Protein AF-A0A2P5HZX6-F1 (afdb_monomer_lite)

Foldseek 3Di:
DEQPCLCVLQQVLFDFDFAWQEEEEALVQLLVLLQVVVCVVVVDQKQLPRDFLLRSLVSSVVVQVLVVLLNHDYQAYEAELAEDPVCPLVVLVVLQLLLVLLVLQLVLAPQNIDDPVPDQPPDPDHDSSRDDHDALCSSVSNLVSLCPDPRRVVRYFYALYHRLQVSQVCCQVPNGEYEGQYSCSLLAFRHDRYKYFYPVQFPDDPVCSHGGGGGIGDQQSVCVVLVADHTNLLVLLLSVLCNVCVPDHSNVSSVCSNVSPVCVVCVPVSCVSCVVRHDHGDPPVLLRVLCSLDDNQLSNQLSVLVVVVVVVVVDDDDDDQDDAGEGEHGAASANLLDDALLQLQLLLLLLLNLQFDDVVHSDQWYFYDYSANDSPDSGDTRGHDDLVRSQVSLVVVLVLLCPQQVVFPDALLLSLLLSLLLSQLVSCLVVVHDRLSVVQQVVCVVVVNFGDLSHSSLSNSLSNSLSNLVSLSSSLSSLSSAVGPSGDPDDRPHPSVSSNVSSVSRDRNSPRDRSNRSRCSRVRGDPVSVVVSVVSNVVSVVVVVVVVPPDDDDDDDDDDDDDDAEEEEDDFPFDPDPPPDDDHFDWDWGCGSVRDIDTDGPDQQAAHAYEYEAFADPPRVSSLNRQLVVLLVSVVSHHPAYEYEYQDQPLLLLCDAQDPPGDSVLLVSLVSCVVSPHQEYEYEDRLDPCSCVSHPHHYHHFYCLLVVLVCCVPPPPPSQQEEEEELEPSFVVVSVVSCVVSVHHYKYKYWDFDDPDDDDDPPPPPPPDDDDDDDDDDDDDDDDDDDDDDDDDDDDDDDDDDDDDDDDDDDDDDDDDDDDDDDDDDDDDDDDDDDDDDDDDDDDYDDDDDDDDDDDDDDPDPPFFPDKWKFKAAQLATDDPPDDQDDDDPPPPDDDPDPVPPDDDDDDDDDDDDDDDDDPDDNPRRPVVVNVQSRDRNGMMMMMMTGQQAQHEYEHEDAEDAAASSVLSSLNCCVVTNVHPAYEYEHAYYNHHDCRLVVLQVRPSHQAYEYESSHDDDPVSVVVRVRYDYGYCCVVSVVVVVCVNVVHDNVVSRDSPDD

Structure (mmCIF, N/CA/C/O backbone):
data_AF-A0A2P5HZX6-F1
#
_entry.id   AF-A0A2P5HZX6-F1
#
loop_
_atom_site.group_PDB
_atom_site.id
_atom_site.type_symbol
_atom_site.label_atom_id
_atom_site.label_alt_id
_atom_site.label_comp_id
_atom_site.label_asym_id
_atom_site.label_entity_id
_atom_site.label_seq_id
_atom_site.pdbx_PDB_ins_code
_atom_site.Cartn_x
_atom_site.Cartn_y
_atom_site.Cartn_z
_atom_site.occupancy
_atom_site.B_iso_or_equiv
_atom_site.auth_seq_id
_atom_site.auth_comp_id
_atom_site.auth_asym_id
_atom_site.auth_atom_id
_atom_site.pdbx_PDB_model_num
ATOM 1 N N . MET A 1 1 ? 17.155 -2.082 -22.844 1.00 55.84 1 MET A N 1
ATOM 2 C CA . MET A 1 1 ? 16.551 -1.234 -21.810 1.00 55.84 1 MET A CA 1
ATOM 3 C C . MET A 1 1 ? 16.820 0.192 -22.290 1.00 55.84 1 MET A C 1
ATOM 5 O O . MET A 1 1 ? 16.572 0.369 -23.480 1.00 55.84 1 MET A O 1
ATOM 9 N N . GLY A 1 2 ? 17.225 1.154 -21.463 1.00 71.25 2 GLY A N 1
ATOM 10 C CA . GLY A 1 2 ? 17.818 2.412 -21.942 1.00 71.25 2 GLY A CA 1
ATOM 11 C C . GLY A 1 2 ? 16.994 3.364 -22.827 1.00 71.25 2 GLY A C 1
ATOM 12 O O . GLY A 1 2 ? 15.752 3.353 -22.816 1.00 71.25 2 GLY A O 1
ATOM 13 N N . ILE A 1 3 ? 17.703 4.228 -23.566 1.00 75.88 3 ILE A N 1
ATOM 14 C CA . ILE A 1 3 ? 17.208 5.272 -24.470 1.00 75.88 3 ILE A CA 1
ATOM 15 C C . ILE A 1 3 ? 16.272 4.678 -25.522 1.00 75.88 3 ILE A C 1
ATOM 17 O O . ILE A 1 3 ? 16.625 3.917 -26.430 1.00 75.88 3 ILE A O 1
ATOM 21 N N . ARG A 1 4 ? 15.013 5.107 -25.432 1.00 76.62 4 ARG A N 1
ATOM 22 C CA . ARG A 1 4 ? 13.943 4.654 -26.318 1.00 76.62 4 ARG A CA 1
ATOM 23 C C . ARG A 1 4 ? 14.244 5.028 -27.765 1.00 76.62 4 ARG A C 1
ATOM 25 O O . ARG A 1 4 ? 14.365 6.197 -28.101 1.00 76.62 4 ARG A O 1
ATOM 32 N N . GLY A 1 5 ? 14.260 4.015 -28.625 1.00 75.62 5 GLY A N 1
ATOM 33 C CA . GLY A 1 5 ? 14.480 4.177 -30.061 1.00 75.62 5 GLY A CA 1
ATOM 34 C C . GLY A 1 5 ? 15.938 4.031 -30.493 1.00 75.62 5 GLY A C 1
ATOM 35 O O . GLY A 1 5 ? 16.150 3.798 -31.680 1.00 75.62 5 GLY A O 1
ATOM 36 N N . LEU A 1 6 ? 16.911 4.056 -29.570 1.00 83.81 6 LEU A N 1
ATOM 37 C CA . LEU A 1 6 ? 18.336 3.988 -29.904 1.00 83.81 6 LEU A CA 1
ATOM 38 C C . LEU A 1 6 ? 18.680 2.704 -30.676 1.00 83.81 6 LEU A C 1
ATOM 40 O O . LEU A 1 6 ? 19.099 2.796 -31.823 1.00 83.81 6 LEU A O 1
ATOM 44 N N . THR A 1 7 ? 18.385 1.508 -30.151 1.00 82.44 7 THR A N 1
ATOM 45 C CA . THR A 1 7 ? 18.621 0.240 -30.879 1.00 82.44 7 THR A CA 1
ATOM 46 C C . THR A 1 7 ? 17.960 0.216 -32.264 1.00 82.44 7 THR A C 1
ATOM 48 O O . THR A 1 7 ? 18.566 -0.236 -33.230 1.00 82.44 7 THR A O 1
ATOM 51 N N . SER A 1 8 ? 16.740 0.749 -32.402 1.00 82.81 8 SER A N 1
ATOM 52 C CA . SER A 1 8 ? 16.034 0.817 -33.693 1.00 82.81 8 SER A CA 1
ATOM 53 C C . SER A 1 8 ? 16.679 1.792 -34.683 1.00 82.81 8 SER A C 1
ATOM 55 O O . SER A 1 8 ? 16.593 1.569 -35.889 1.00 82.81 8 SER A O 1
ATOM 57 N N . ALA A 1 9 ? 17.309 2.859 -34.186 1.00 79.25 9 ALA A N 1
ATOM 58 C CA . ALA A 1 9 ? 18.112 3.778 -34.981 1.00 79.25 9 ALA A CA 1
ATOM 59 C C . ALA A 1 9 ? 19.443 3.128 -35.395 1.00 79.25 9 ALA A C 1
ATOM 61 O O . ALA A 1 9 ? 19.821 3.207 -36.556 1.00 79.25 9 ALA A O 1
ATOM 62 N N . LEU A 1 10 ? 20.124 2.431 -34.483 1.00 82.81 10 LEU A N 1
ATOM 63 C CA . LEU A 1 10 ? 21.420 1.803 -34.752 1.00 82.81 10 LEU A CA 1
ATOM 64 C C . LEU A 1 10 ? 21.324 0.606 -35.724 1.00 82.81 10 LEU A C 1
ATOM 66 O O . LEU A 1 10 ? 22.212 0.412 -36.551 1.00 82.81 10 LEU A O 1
ATOM 70 N N . ARG A 1 11 ? 20.244 -0.188 -35.659 1.00 85.31 11 ARG A N 1
ATOM 71 C CA . ARG A 1 11 ? 20.119 -1.491 -36.352 1.00 85.31 11 ARG A CA 1
ATOM 72 C C . ARG A 1 11 ? 20.416 -1.505 -37.863 1.00 85.31 11 ARG A C 1
ATOM 74 O O . ARG A 1 11 ? 21.033 -2.471 -38.300 1.00 85.31 11 ARG A O 1
ATOM 81 N N . PRO A 1 12 ? 20.036 -0.504 -38.686 1.00 81.75 12 PRO A N 1
ATOM 82 C CA . PRO A 1 12 ? 20.354 -0.502 -40.120 1.00 81.75 12 PRO A CA 1
ATOM 83 C C . PRO A 1 12 ? 21.844 -0.283 -40.447 1.00 81.75 12 PRO A C 1
ATOM 85 O O . PRO A 1 12 ? 22.206 -0.330 -41.618 1.00 81.75 12 PRO A O 1
ATOM 88 N N . PHE A 1 13 ? 22.680 -0.009 -39.439 1.00 77.69 13 PHE A N 1
ATOM 89 C CA . PHE A 1 13 ? 24.108 0.320 -39.564 1.00 77.69 13 PHE A CA 1
ATOM 90 C C . PHE A 1 13 ? 25.008 -0.683 -38.838 1.00 77.69 13 PHE A C 1
ATOM 92 O O . PHE A 1 13 ? 26.228 -0.533 -38.828 1.00 77.69 13 PHE A O 1
ATOM 99 N N . ALA A 1 14 ? 24.408 -1.705 -38.235 1.00 84.38 14 ALA A N 1
ATOM 100 C CA . ALA A 1 14 ? 25.124 -2.827 -37.668 1.00 84.38 14 ALA A CA 1
ATOM 101 C C . ALA A 1 14 ? 25.547 -3.795 -38.782 1.00 84.38 14 ALA A C 1
ATOM 103 O O . ALA A 1 14 ? 24.802 -4.031 -39.737 1.00 84.38 14 ALA A O 1
ATOM 104 N N . ALA A 1 15 ? 26.753 -4.340 -38.668 1.00 83.88 15 ALA A N 1
ATOM 105 C CA . ALA A 1 15 ? 27.330 -5.234 -39.660 1.00 83.88 15 ALA A CA 1
ATOM 106 C C . ALA A 1 15 ? 27.147 -6.691 -39.229 1.00 83.88 15 ALA A C 1
ATOM 108 O O . ALA A 1 15 ? 27.342 -7.019 -38.062 1.00 83.88 15 ALA A O 1
ATOM 109 N N . TYR A 1 16 ? 26.828 -7.578 -40.173 1.00 85.31 16 TYR A N 1
ATOM 110 C CA . TYR A 1 16 ? 26.961 -9.012 -39.930 1.00 85.31 16 TYR A CA 1
ATOM 111 C C . TYR A 1 16 ? 28.447 -9.373 -39.894 1.00 85.31 16 TYR A C 1
ATOM 113 O O . TYR A 1 16 ? 29.149 -9.209 -40.893 1.00 85.31 16 TYR A O 1
ATOM 121 N N . SER A 1 17 ? 28.924 -9.861 -38.752 1.00 81.94 17 SER A N 1
ATOM 122 C CA . SER A 1 17 ? 30.296 -10.338 -38.569 1.00 81.94 17 SER A CA 1
ATOM 123 C C . SER A 1 17 ? 30.306 -11.699 -37.875 1.00 81.94 17 SER A C 1
ATOM 125 O O . SER A 1 17 ? 29.300 -12.137 -37.317 1.00 81.94 17 SER A O 1
ATOM 127 N N . LYS A 1 18 ? 31.466 -12.364 -37.866 1.00 83.81 18 LYS A N 1
ATOM 128 C CA . LYS A 1 18 ? 31.742 -13.385 -36.849 1.00 83.81 18 LYS A CA 1
ATOM 129 C C . LYS A 1 18 ? 31.715 -12.708 -35.465 1.00 83.81 18 LYS A C 1
ATOM 131 O O . LYS A 1 18 ? 32.113 -11.545 -35.342 1.00 83.81 18 LYS A O 1
ATOM 136 N N . LEU A 1 19 ? 31.234 -13.420 -34.445 1.00 84.81 19 LEU A N 1
ATOM 137 C CA . LEU A 1 19 ? 31.305 -12.975 -33.051 1.00 84.81 19 LEU A CA 1
ATOM 138 C C . LEU A 1 19 ? 32.772 -12.857 -32.601 1.00 84.81 19 LEU A C 1
ATOM 140 O O . LEU A 1 19 ? 33.590 -13.707 -32.946 1.00 84.81 19 LEU A O 1
ATOM 144 N N . ALA A 1 20 ? 33.105 -11.812 -31.840 1.00 85.44 20 ALA A N 1
ATOM 145 C CA . ALA A 1 20 ? 34.469 -11.585 -31.366 1.00 85.44 20 ALA A CA 1
ATOM 146 C C . ALA A 1 20 ? 35.017 -12.791 -30.579 1.00 85.44 20 ALA A C 1
ATOM 148 O O . ALA A 1 20 ? 34.279 -13.456 -29.849 1.00 85.44 20 ALA A O 1
ATOM 149 N N . ASP A 1 21 ? 36.321 -13.054 -30.700 1.00 87.94 21 ASP A N 1
ATOM 150 C CA . ASP A 1 21 ? 36.972 -14.175 -30.005 1.00 87.94 21 ASP A CA 1
ATOM 151 C C . ASP A 1 21 ? 36.976 -13.981 -28.471 1.00 87.94 21 ASP A C 1
ATOM 153 O O . ASP A 1 21 ? 37.020 -14.962 -27.733 1.00 87.94 21 ASP A O 1
ATOM 157 N N . SER A 1 22 ? 36.860 -12.734 -27.995 1.00 93.00 22 SER A N 1
ATOM 158 C CA . SER A 1 22 ? 36.669 -12.360 -26.586 1.00 93.00 22 SER A CA 1
ATOM 159 C C . SER A 1 22 ? 35.359 -11.585 -26.402 1.00 93.00 22 SER A C 1
ATOM 161 O O . SER A 1 22 ? 35.070 -10.649 -27.158 1.00 93.00 22 SER A O 1
ATOM 163 N N . VAL A 1 23 ? 34.564 -11.976 -25.401 1.00 94.38 23 VAL A N 1
ATOM 164 C CA . VAL A 1 23 ? 33.253 -11.388 -25.089 1.00 94.38 23 VAL A CA 1
ATOM 165 C C . VAL A 1 23 ? 33.075 -11.092 -23.601 1.00 94.38 23 VAL A C 1
ATOM 167 O O . VAL A 1 23 ? 33.294 -11.948 -22.742 1.00 94.38 23 VAL A O 1
ATOM 170 N N . VAL A 1 24 ? 32.600 -9.883 -23.305 1.00 95.94 24 VAL A N 1
ATOM 171 C CA . VAL A 1 24 ? 32.214 -9.427 -21.961 1.00 95.94 24 VAL A CA 1
ATOM 172 C C . VAL A 1 24 ? 30.693 -9.422 -21.854 1.00 95.94 24 VAL A C 1
ATOM 174 O O . VAL A 1 24 ? 30.003 -9.030 -22.792 1.00 95.94 24 VAL A O 1
ATOM 177 N N . VAL A 1 25 ? 30.150 -9.871 -20.725 1.00 96.25 25 VAL A N 1
ATOM 178 C CA . VAL A 1 25 ? 28.705 -10.059 -20.542 1.00 96.25 25 VAL A CA 1
ATOM 179 C C . VAL A 1 25 ? 28.161 -9.107 -19.477 1.00 96.25 25 VAL A C 1
ATOM 181 O O . VAL A 1 25 ? 28.573 -9.152 -18.317 1.00 96.25 25 VAL A O 1
ATOM 184 N N . ASP A 1 26 ? 27.172 -8.302 -19.866 1.00 95.69 26 ASP A N 1
ATOM 185 C CA . ASP A 1 26 ? 26.285 -7.577 -18.951 1.00 95.69 26 ASP A CA 1
ATOM 186 C C . ASP A 1 26 ? 25.375 -8.603 -18.250 1.00 95.69 26 ASP A C 1
ATOM 188 O O . ASP A 1 26 ? 24.448 -9.172 -18.836 1.00 95.69 26 ASP A O 1
ATOM 192 N N . GLY A 1 27 ? 25.700 -8.894 -16.988 1.00 94.94 27 GLY A N 1
ATOM 193 C CA . GLY A 1 27 ? 25.051 -9.906 -16.159 1.00 94.94 27 GLY A CA 1
ATOM 194 C C . GLY A 1 27 ? 23.556 -9.654 -15.919 1.00 94.94 27 GLY A C 1
ATOM 195 O O . GLY A 1 27 ? 22.766 -10.588 -16.097 1.00 94.94 27 GLY A O 1
ATOM 196 N N . PRO A 1 28 ? 23.123 -8.434 -15.541 1.00 92.50 28 PRO A N 1
ATOM 197 C CA . PRO A 1 28 ? 21.715 -8.081 -15.408 1.00 92.50 28 PRO A CA 1
ATOM 198 C C . PRO A 1 28 ? 20.913 -8.331 -16.689 1.00 92.50 28 PRO A C 1
ATOM 200 O O . PRO A 1 28 ? 19.885 -9.016 -16.631 1.00 92.50 28 PRO A O 1
ATOM 203 N N . ALA A 1 29 ? 21.366 -7.848 -17.851 1.00 92.38 29 ALA A N 1
ATOM 204 C CA . ALA A 1 29 ? 20.661 -8.093 -19.108 1.00 92.38 29 ALA A CA 1
ATOM 205 C C . ALA A 1 29 ? 20.676 -9.570 -19.511 1.00 92.38 29 ALA A C 1
ATOM 207 O O . ALA A 1 29 ? 19.643 -10.097 -19.939 1.00 92.38 29 ALA A O 1
ATOM 208 N N . PHE A 1 30 ? 21.811 -10.249 -19.335 1.00 94.75 30 PHE A N 1
ATOM 209 C CA . PHE A 1 30 ? 21.949 -11.678 -19.598 1.00 94.75 30 PHE A CA 1
ATOM 210 C C . PHE A 1 30 ? 20.975 -12.514 -18.756 1.00 94.75 30 PHE A C 1
ATOM 212 O O . PHE A 1 30 ? 20.267 -13.368 -19.293 1.00 94.75 30 PHE A O 1
ATOM 219 N N . ALA A 1 31 ? 20.838 -12.215 -17.463 1.00 93.38 31 ALA A N 1
ATOM 220 C CA . ALA A 1 31 ? 19.911 -12.911 -16.576 1.00 93.38 31 ALA A CA 1
ATOM 221 C C . ALA A 1 31 ? 18.439 -12.770 -17.020 1.00 93.38 31 ALA A C 1
ATOM 223 O O . ALA A 1 31 ? 17.695 -13.756 -17.029 1.00 93.38 31 ALA A O 1
ATOM 224 N N . TYR A 1 32 ? 18.014 -11.574 -17.451 1.00 90.56 32 TYR A N 1
ATOM 225 C CA . TYR A 1 32 ? 16.675 -11.390 -18.026 1.00 90.56 32 TYR A CA 1
ATOM 226 C C . TYR A 1 32 ? 16.516 -12.081 -19.389 1.00 90.56 32 TYR A C 1
ATOM 228 O O . TYR A 1 32 ? 15.442 -12.620 -19.663 1.00 90.56 32 TYR A O 1
ATOM 236 N N . HIS A 1 33 ? 17.557 -12.106 -20.229 1.00 90.06 33 HIS A N 1
ATOM 237 C CA . HIS A 1 33 ? 17.539 -12.826 -21.504 1.00 90.06 33 HIS A CA 1
ATOM 238 C C . HIS A 1 33 ? 17.344 -14.335 -21.298 1.00 90.06 33 HIS A C 1
ATOM 240 O O . HIS A 1 33 ? 16.414 -14.898 -21.873 1.00 90.06 33 HIS A O 1
ATOM 246 N N . VAL A 1 34 ? 18.131 -14.973 -20.421 1.00 89.50 34 VAL A N 1
ATOM 247 C CA . VAL A 1 34 ? 18.013 -16.410 -20.099 1.00 89.50 34 VAL A CA 1
ATOM 248 C C . VAL A 1 34 ? 16.603 -16.752 -19.611 1.00 89.50 34 VAL A C 1
ATOM 250 O O . VAL A 1 34 ? 15.992 -17.699 -20.109 1.00 89.50 34 VAL A O 1
ATOM 253 N N . PHE A 1 35 ? 16.042 -15.954 -18.695 1.00 87.56 35 PHE A N 1
ATOM 254 C CA . PHE A 1 35 ? 14.667 -16.135 -18.218 1.00 87.56 35 PHE A CA 1
ATOM 255 C C . PHE A 1 35 ? 13.630 -16.056 -19.353 1.00 87.56 35 PHE A C 1
ATOM 257 O O . PHE A 1 35 ? 12.724 -16.892 -19.438 1.00 87.56 35 PHE A O 1
ATOM 264 N N . LEU A 1 36 ? 13.754 -15.070 -20.248 1.00 83.44 36 LEU A N 1
ATOM 265 C CA . LEU A 1 36 ? 12.836 -14.901 -21.377 1.00 83.44 36 LEU A CA 1
ATOM 266 C C . LEU A 1 36 ? 12.978 -16.018 -22.421 1.00 83.44 36 LEU A C 1
ATOM 268 O O . LEU A 1 36 ? 11.957 -16.486 -22.926 1.00 83.44 36 LEU A O 1
ATOM 272 N N . ALA A 1 37 ? 14.200 -16.475 -22.704 1.00 81.88 37 ALA A N 1
ATOM 273 C CA . ALA A 1 37 ? 14.480 -17.580 -23.618 1.00 81.88 37 ALA A CA 1
ATOM 274 C C . ALA A 1 37 ? 13.848 -18.889 -23.115 1.00 81.88 37 ALA A C 1
ATOM 276 O O . ALA A 1 37 ? 13.002 -19.468 -23.801 1.00 81.88 37 ALA A O 1
ATOM 277 N N . CYS A 1 38 ? 14.131 -19.272 -21.863 1.00 80.19 38 CYS A N 1
ATOM 278 C CA . CYS A 1 38 ? 13.537 -20.451 -21.221 1.00 80.19 38 CYS A CA 1
ATOM 279 C C . CYS A 1 38 ? 12.000 -20.435 -21.291 1.00 80.19 38 CYS A C 1
ATOM 281 O O . CYS A 1 38 ? 11.352 -21.454 -21.551 1.00 80.19 38 CYS A O 1
ATOM 283 N N . ARG A 1 39 ? 11.390 -19.259 -21.092 1.00 74.06 39 ARG A N 1
ATOM 284 C CA . ARG A 1 39 ? 9.935 -19.083 -21.136 1.00 74.06 39 ARG A CA 1
ATOM 285 C C . ARG A 1 39 ? 9.336 -19.263 -22.538 1.00 74.06 39 ARG A C 1
ATOM 287 O O . ARG A 1 39 ? 8.191 -19.710 -22.638 1.00 74.06 39 ARG A O 1
ATOM 294 N N . LEU A 1 40 ? 10.053 -18.894 -23.601 1.00 68.69 40 LEU A N 1
ATOM 295 C CA . LEU A 1 40 ? 9.577 -19.032 -24.984 1.00 68.69 40 LEU A CA 1
ATOM 296 C C . LEU A 1 40 ? 9.520 -20.501 -25.420 1.00 68.69 40 LEU A C 1
ATOM 298 O O . LEU A 1 40 ? 8.521 -20.918 -26.010 1.00 68.69 40 LEU A O 1
ATOM 302 N N . GLU A 1 41 ? 10.543 -21.286 -25.082 1.00 59.03 41 GLU A N 1
ATOM 303 C CA . GLU A 1 41 ? 10.621 -22.709 -25.434 1.00 59.03 41 GLU A CA 1
ATOM 304 C C . GLU A 1 41 ? 9.608 -23.560 -24.667 1.00 59.03 41 GLU A C 1
ATOM 306 O O . GLU A 1 41 ? 8.925 -24.403 -25.252 1.00 59.03 41 GLU A O 1
ATOM 311 N N . SER A 1 42 ? 9.447 -23.299 -23.366 1.00 53.84 42 SER A N 1
ATOM 312 C CA . SER A 1 42 ? 8.687 -24.171 -22.459 1.00 53.84 42 SER A CA 1
ATOM 313 C C . SER A 1 42 ? 7.183 -24.271 -22.776 1.00 53.84 42 SER A C 1
ATOM 315 O O . SER A 1 42 ? 6.489 -25.101 -22.195 1.00 53.84 42 SER A O 1
ATOM 317 N N . ARG A 1 43 ? 6.634 -23.406 -23.649 1.00 52.72 43 ARG A N 1
ATOM 318 C CA . ARG A 1 43 ? 5.184 -23.240 -23.936 1.00 52.72 43 ARG A CA 1
ATOM 319 C C . ARG A 1 43 ? 4.292 -22.987 -22.705 1.00 52.72 43 ARG A C 1
ATOM 321 O O . ARG A 1 43 ? 3.068 -22.953 -22.836 1.00 52.72 43 ARG A O 1
ATOM 328 N N . VAL A 1 44 ? 4.892 -22.751 -21.539 1.00 50.50 44 VAL A N 1
ATOM 329 C CA . VAL A 1 44 ? 4.233 -22.664 -20.232 1.00 50.50 44 VAL A CA 1
ATOM 330 C C . VAL A 1 44 ? 3.163 -21.566 -20.201 1.00 50.50 44 VAL A C 1
ATOM 332 O O . VAL A 1 44 ? 3.375 -20.405 -20.580 1.00 50.50 44 VAL A O 1
ATOM 335 N N . SER A 1 45 ? 1.977 -21.952 -19.737 1.00 48.72 45 SER A N 1
ATOM 336 C CA . SER A 1 45 ? 0.801 -21.090 -19.607 1.00 48.72 45 SER A CA 1
ATOM 337 C C . SER A 1 45 ? 0.605 -20.529 -18.193 1.00 48.72 45 SER A C 1
ATOM 339 O O . SER A 1 45 ? -0.179 -19.594 -18.041 1.00 48.72 45 SER A O 1
ATOM 341 N N . THR A 1 46 ? 1.305 -21.049 -17.175 1.00 53.97 46 THR A N 1
ATOM 342 C CA . THR A 1 46 ? 0.925 -20.904 -15.756 1.00 53.97 46 THR A CA 1
ATOM 343 C C . THR A 1 46 ? 2.133 -20.754 -14.813 1.00 53.97 46 THR A C 1
ATOM 345 O O . THR A 1 46 ? 3.187 -21.317 -15.089 1.00 53.97 46 THR A O 1
ATOM 348 N N . ALA A 1 47 ? 1.958 -20.097 -13.658 1.00 50.56 47 ALA A N 1
ATOM 349 C CA . ALA A 1 47 ? 2.987 -20.006 -12.609 1.00 50.56 47 ALA A CA 1
ATOM 350 C C . ALA A 1 47 ? 3.243 -21.320 -11.823 1.00 50.56 47 ALA A C 1
ATOM 352 O O . ALA A 1 47 ? 4.150 -21.365 -11.000 1.00 50.56 47 ALA A O 1
ATOM 353 N N . LEU A 1 48 ? 2.503 -22.419 -12.071 1.00 44.88 48 LEU A N 1
ATOM 354 C CA . LEU A 1 48 ? 2.869 -23.746 -11.520 1.00 44.88 48 LEU A CA 1
ATOM 355 C C . LEU A 1 48 ? 4.168 -24.285 -12.111 1.00 44.88 48 LEU A C 1
ATOM 357 O O . LEU A 1 48 ? 4.765 -25.196 -11.549 1.00 44.88 48 LEU A O 1
ATOM 361 N N . GLN A 1 49 ? 4.525 -23.793 -13.292 1.00 53.44 49 GLN A N 1
ATOM 362 C CA . GLN A 1 49 ? 5.630 -24.272 -14.108 1.00 53.44 49 GLN A CA 1
ATOM 363 C C . GLN A 1 49 ? 6.669 -23.158 -14.300 1.00 53.44 49 GLN A C 1
ATOM 365 O O . GLN A 1 49 ? 7.371 -23.137 -15.311 1.00 53.44 49 GLN A O 1
ATOM 370 N N . ASP A 1 50 ? 6.752 -22.219 -13.349 1.00 60.22 50 ASP A N 1
ATOM 371 C CA . ASP A 1 50 ? 7.911 -21.335 -13.257 1.00 60.22 50 ASP A CA 1
ATOM 372 C C . ASP A 1 50 ? 9.171 -22.201 -13.129 1.00 60.22 50 ASP A C 1
ATOM 374 O O . ASP A 1 50 ? 9.209 -23.159 -12.351 1.00 60.22 50 ASP A O 1
ATOM 378 N N . LEU A 1 51 ? 10.202 -21.882 -13.918 1.00 70.56 51 LEU A N 1
ATOM 379 C CA . LEU A 1 51 ? 11.488 -22.558 -13.799 1.00 70.56 51 LEU A CA 1
ATOM 380 C C . LEU A 1 51 ? 12.035 -22.329 -12.389 1.00 70.56 51 LEU A C 1
ATOM 382 O O . LEU A 1 51 ? 12.090 -21.189 -11.924 1.00 70.56 51 LEU A O 1
ATOM 386 N N . SER A 1 52 ? 12.490 -23.401 -11.736 1.00 84.50 52 SER A N 1
ATOM 387 C CA . SER A 1 52 ? 13.215 -23.263 -10.476 1.00 84.50 52 SER A CA 1
ATOM 388 C C . SER A 1 52 ? 14.459 -22.398 -10.679 1.00 84.50 52 SER A C 1
ATOM 390 O O . SER A 1 52 ? 15.069 -22.380 -11.755 1.00 84.50 52 SER A O 1
ATOM 392 N N . TYR A 1 53 ? 14.874 -21.697 -9.626 1.00 89.25 53 TYR A N 1
ATOM 393 C CA . TYR A 1 53 ? 16.085 -20.881 -9.660 1.00 89.25 53 TYR A CA 1
ATOM 394 C C . TYR A 1 53 ? 17.333 -21.718 -10.020 1.00 89.25 53 TYR A C 1
ATOM 396 O O . TYR A 1 53 ? 18.229 -21.233 -10.712 1.00 89.25 53 TYR A O 1
ATOM 404 N N . THR A 1 54 ? 17.339 -23.010 -9.670 1.00 89.75 54 THR A N 1
ATOM 405 C CA . THR A 1 54 ? 18.352 -23.996 -10.074 1.00 89.75 54 THR A CA 1
ATOM 406 C C . THR A 1 54 ? 18.358 -24.226 -11.586 1.00 89.75 54 THR A C 1
ATOM 408 O O . THR A 1 54 ? 19.421 -24.249 -12.204 1.00 89.75 54 THR A O 1
ATOM 411 N N . ALA A 1 55 ? 17.177 -24.373 -12.198 1.00 88.56 55 ALA A N 1
ATOM 412 C CA . ALA A 1 55 ? 17.037 -24.573 -13.637 1.00 88.56 55 ALA A CA 1
ATOM 413 C C . ALA A 1 55 ? 17.442 -23.318 -14.428 1.00 88.56 55 ALA A C 1
ATOM 415 O O . ALA A 1 55 ? 18.122 -23.445 -15.443 1.00 88.56 55 ALA A O 1
ATOM 416 N N . LEU A 1 56 ? 17.105 -22.118 -13.936 1.00 89.75 56 LEU A N 1
ATOM 417 C CA . LEU A 1 56 ? 17.563 -20.848 -14.518 1.00 89.75 56 LEU A CA 1
ATOM 418 C C . LEU A 1 56 ? 19.091 -20.707 -14.456 1.00 89.75 56 LEU A C 1
ATOM 420 O O . LEU A 1 56 ? 19.716 -20.347 -15.452 1.00 89.75 56 LEU A O 1
ATOM 424 N N . GLY A 1 57 ? 19.703 -21.046 -13.316 1.00 92.50 57 GLY A N 1
ATOM 425 C CA . GLY A 1 57 ? 21.158 -21.062 -13.165 1.00 92.50 57 GLY A CA 1
ATOM 426 C C . GLY A 1 57 ? 21.849 -22.050 -14.111 1.00 92.50 57 GLY A C 1
ATOM 427 O O . GLY A 1 57 ? 22.820 -21.696 -14.777 1.00 92.50 57 GLY A O 1
ATOM 428 N N . LEU A 1 58 ? 21.319 -23.272 -14.234 1.00 92.62 58 LEU A N 1
ATOM 429 C CA . LEU A 1 58 ? 21.843 -24.281 -15.160 1.00 92.62 58 LEU A CA 1
ATOM 430 C C . LEU A 1 58 ? 21.669 -23.870 -16.631 1.00 92.62 58 LEU A C 1
ATOM 432 O O . LEU A 1 58 ? 22.564 -24.113 -17.439 1.00 92.62 58 LEU A O 1
ATOM 436 N N . ALA A 1 59 ? 20.545 -23.239 -16.982 1.00 91.50 59 ALA A N 1
ATOM 437 C CA . ALA A 1 59 ? 20.307 -22.713 -18.323 1.00 91.50 59 ALA A CA 1
ATOM 438 C C . ALA A 1 59 ? 21.304 -21.600 -18.680 1.00 91.50 59 ALA A C 1
ATOM 440 O O . ALA A 1 59 ? 21.852 -21.618 -19.779 1.00 91.50 59 ALA A O 1
ATOM 441 N N . ALA A 1 60 ? 21.607 -20.692 -17.746 1.00 94.06 60 ALA A N 1
ATOM 442 C CA . ALA A 1 60 ? 22.615 -19.651 -17.944 1.00 94.06 60 ALA A CA 1
ATOM 443 C C . ALA A 1 60 ? 24.016 -20.237 -18.200 1.00 94.06 60 ALA A C 1
ATOM 445 O O . ALA A 1 60 ? 24.685 -19.828 -19.146 1.00 94.06 60 ALA A O 1
ATOM 446 N N . ILE A 1 61 ? 24.435 -21.238 -17.414 1.00 95.06 61 ILE A N 1
ATOM 447 C CA . ILE A 1 61 ? 25.721 -21.933 -17.612 1.00 95.06 61 ILE A CA 1
ATOM 448 C C . ILE A 1 61 ? 25.763 -22.598 -18.996 1.00 95.06 61 ILE A C 1
ATOM 450 O O . ILE A 1 61 ? 26.683 -22.339 -19.765 1.00 95.06 61 ILE A O 1
ATOM 454 N N . ARG A 1 62 ? 24.727 -23.368 -19.360 1.00 92.19 62 ARG A N 1
ATOM 455 C CA . ARG A 1 62 ? 24.646 -24.052 -20.666 1.00 92.19 62 ARG A CA 1
ATOM 456 C C . ARG A 1 62 ? 24.615 -23.095 -21.858 1.00 92.19 62 ARG A C 1
ATOM 458 O O . ARG A 1 62 ? 25.109 -23.441 -22.930 1.00 92.19 62 ARG A O 1
ATOM 465 N N . TRP A 1 63 ? 24.034 -21.910 -21.691 1.00 91.25 63 TRP A N 1
ATOM 466 C CA . TRP A 1 63 ? 24.025 -20.877 -22.724 1.00 91.25 63 TRP A CA 1
ATOM 467 C C . TRP A 1 63 ? 25.446 -20.345 -22.971 1.00 91.25 63 TRP A C 1
ATOM 469 O O . TRP A 1 63 ? 25.876 -20.272 -24.120 1.00 91.25 63 TRP A O 1
ATOM 479 N N . LEU A 1 64 ? 26.216 -20.073 -21.909 1.00 92.81 64 LEU A N 1
ATOM 480 C CA . LEU A 1 64 ? 27.627 -19.673 -22.023 1.00 92.81 64 LEU A CA 1
ATOM 481 C C . LEU A 1 64 ? 28.532 -20.817 -22.522 1.00 92.81 64 LEU A C 1
ATOM 483 O O . LEU A 1 64 ? 29.464 -20.558 -23.282 1.00 92.81 64 LEU A O 1
ATOM 487 N N . ASP A 1 65 ? 28.245 -22.074 -22.163 1.00 91.62 65 ASP A N 1
ATOM 488 C CA . ASP A 1 65 ? 28.929 -23.250 -22.727 1.00 91.62 65 ASP A CA 1
ATOM 489 C C . ASP A 1 65 ? 28.714 -23.324 -24.247 1.00 91.62 65 ASP A C 1
ATOM 491 O O . ASP A 1 65 ? 29.654 -23.559 -25.008 1.00 91.62 65 ASP A O 1
ATOM 495 N N . SER A 1 66 ? 27.477 -23.081 -24.692 1.00 87.25 66 SER A N 1
ATOM 496 C CA . SER A 1 66 ? 27.113 -23.067 -26.113 1.00 87.25 66 SER A CA 1
ATOM 497 C C . SER A 1 66 ? 27.828 -21.932 -26.852 1.00 87.25 66 SER A C 1
ATOM 499 O O . SER A 1 66 ? 28.395 -22.158 -27.920 1.00 87.25 66 SER A O 1
ATOM 501 N N . LEU A 1 67 ? 27.902 -20.741 -26.250 1.00 87.25 67 LEU A N 1
ATOM 502 C CA . LEU A 1 67 ? 28.669 -19.609 -26.776 1.00 87.25 67 LEU A CA 1
ATOM 503 C C . LEU A 1 67 ? 30.167 -19.935 -26.934 1.00 87.25 67 LEU A C 1
ATOM 505 O O . LEU A 1 67 ? 30.755 -19.643 -27.973 1.00 87.25 67 LEU A O 1
ATOM 509 N N . GLN A 1 68 ? 30.772 -20.602 -25.946 1.00 87.00 68 GLN A N 1
ATOM 510 C CA . GLN A 1 68 ? 32.169 -21.042 -26.028 1.00 87.00 68 GLN A CA 1
ATOM 511 C C . GLN A 1 68 ? 32.387 -22.124 -27.090 1.00 87.00 68 GLN A C 1
ATOM 513 O O . GLN A 1 68 ? 33.404 -22.095 -27.781 1.00 87.00 68 GLN A O 1
ATOM 518 N N . SER A 1 69 ? 31.425 -23.033 -27.291 1.00 83.81 69 SER A N 1
ATOM 519 C CA . SER A 1 69 ? 31.488 -24.017 -28.385 1.00 83.81 69 SER A CA 1
ATOM 520 C C . SER A 1 69 ? 31.450 -23.380 -29.783 1.00 83.81 69 SER A C 1
ATOM 522 O O . SER A 1 69 ? 31.990 -23.955 -30.722 1.00 83.81 69 SER A O 1
ATOM 524 N N . CYS A 1 70 ? 30.909 -22.162 -29.906 1.00 78.94 70 CYS A N 1
ATOM 525 C CA . CYS A 1 70 ? 30.920 -21.366 -31.138 1.00 78.94 70 CYS A CA 1
ATOM 526 C C . CYS A 1 70 ? 32.259 -20.642 -31.410 1.00 78.94 70 CYS A C 1
ATOM 528 O O . CYS A 1 70 ? 32.386 -19.967 -32.434 1.00 78.94 70 CYS A O 1
ATOM 530 N N . GLY A 1 71 ? 33.246 -20.761 -30.512 1.00 78.94 71 GLY A N 1
ATOM 531 C CA . GLY A 1 71 ? 34.592 -20.198 -30.669 1.00 78.94 71 GLY A CA 1
ATOM 532 C C . GLY A 1 71 ? 34.849 -18.852 -29.979 1.00 78.94 71 GLY A C 1
ATOM 533 O O . GLY A 1 71 ? 35.918 -18.288 -30.192 1.00 78.94 71 GLY A O 1
ATOM 534 N N . SER A 1 72 ? 33.924 -18.347 -29.154 1.00 86.94 72 SER A N 1
ATOM 535 C CA . SER A 1 72 ? 34.080 -17.075 -28.424 1.00 86.94 72 SER A CA 1
ATOM 536 C C . SER A 1 72 ? 34.277 -17.292 -26.922 1.00 86.94 72 SER A C 1
ATOM 538 O O . SER A 1 72 ? 33.439 -17.892 -26.247 1.00 86.94 72 SER A O 1
ATOM 540 N N . GLN A 1 73 ? 35.372 -16.777 -26.365 1.00 91.88 73 GLN A N 1
ATOM 541 C CA . GLN A 1 73 ? 35.693 -16.881 -24.946 1.00 91.88 73 GLN A CA 1
ATOM 542 C C . GLN A 1 73 ? 34.994 -15.787 -24.127 1.00 91.88 73 GLN A C 1
ATOM 544 O O . GLN A 1 73 ? 35.194 -14.597 -24.348 1.00 91.88 73 GLN A O 1
ATOM 549 N N . VAL A 1 74 ? 34.227 -16.197 -23.112 1.00 94.94 74 VAL A N 1
ATOM 550 C CA . VAL A 1 74 ? 33.751 -15.295 -22.051 1.00 94.94 74 VAL A CA 1
ATOM 551 C C . VAL A 1 74 ? 34.955 -14.800 -21.247 1.00 94.94 74 VAL A C 1
ATOM 553 O O . VAL A 1 74 ? 35.636 -15.613 -20.623 1.00 94.94 74 VAL A O 1
ATOM 556 N N . ALA A 1 75 ? 35.208 -13.491 -21.268 1.00 94.81 75 ALA A N 1
ATOM 557 C CA . ALA A 1 75 ? 36.311 -12.847 -20.553 1.00 94.81 75 ALA A CA 1
ATOM 558 C C . ALA A 1 75 ? 35.893 -12.326 -19.169 1.00 94.81 75 ALA A C 1
ATOM 560 O O . ALA A 1 75 ? 36.644 -12.456 -18.207 1.00 94.81 75 ALA A O 1
ATOM 561 N N . ALA A 1 76 ? 34.677 -11.788 -19.045 1.00 95.31 76 ALA A N 1
ATOM 562 C CA . ALA A 1 76 ? 34.097 -11.380 -17.767 1.00 95.31 76 ALA A CA 1
ATOM 563 C C . ALA A 1 76 ? 32.562 -11.339 -17.822 1.00 95.31 76 ALA A C 1
ATOM 565 O O . ALA A 1 76 ? 31.968 -11.132 -18.882 1.00 95.31 76 ALA A O 1
ATOM 566 N N . VAL A 1 77 ? 31.927 -11.490 -16.660 1.00 96.38 77 VAL A N 1
ATOM 567 C CA . VAL A 1 77 ? 30.496 -11.259 -16.434 1.00 96.38 77 VAL A CA 1
ATOM 568 C C . VAL A 1 77 ? 30.350 -10.267 -15.282 1.00 96.38 77 VAL A C 1
ATOM 570 O O . VAL A 1 77 ? 30.688 -10.589 -14.139 1.00 96.38 77 VAL A O 1
ATOM 573 N N . TYR A 1 78 ? 29.849 -9.067 -15.567 1.00 94.75 78 TYR A N 1
ATOM 574 C CA . TYR A 1 78 ? 29.713 -7.997 -14.576 1.00 94.75 78 TYR A CA 1
ATOM 575 C C . TYR A 1 78 ? 28.259 -7.832 -14.128 1.00 94.75 78 TYR A C 1
ATOM 577 O O . TYR A 1 78 ? 27.342 -7.798 -14.945 1.00 94.75 78 TYR A O 1
ATOM 585 N N . PHE A 1 79 ? 28.050 -7.717 -12.817 1.00 95.00 79 PHE A N 1
ATOM 586 C CA . PHE A 1 79 ? 26.758 -7.444 -12.193 1.00 95.00 79 PHE A CA 1
ATOM 587 C C . PHE A 1 79 ? 26.805 -6.151 -11.384 1.00 95.00 79 PHE A C 1
ATOM 589 O O . PHE A 1 79 ? 27.781 -5.901 -10.674 1.00 95.00 79 PHE A O 1
ATOM 596 N N . ASP A 1 80 ? 25.721 -5.376 -11.455 1.00 91.19 80 ASP A N 1
ATOM 597 C CA . ASP A 1 80 ? 25.530 -4.170 -10.648 1.00 91.19 80 ASP A CA 1
ATOM 598 C C . ASP A 1 80 ? 25.797 -4.464 -9.170 1.00 91.19 80 ASP A C 1
ATOM 600 O O . ASP A 1 80 ? 25.252 -5.419 -8.609 1.00 91.19 80 ASP A O 1
ATOM 604 N N . GLY A 1 81 ? 26.607 -3.624 -8.533 1.00 88.38 81 GLY A N 1
ATOM 605 C CA . GLY A 1 81 ? 26.759 -3.620 -7.080 1.00 88.38 81 GLY A CA 1
ATOM 606 C C . GLY A 1 81 ? 26.425 -2.279 -6.443 1.00 88.38 81 GLY A C 1
ATOM 607 O O . GLY A 1 81 ? 26.184 -2.249 -5.243 1.00 88.38 81 GLY A O 1
ATOM 608 N N . TYR A 1 82 ? 26.356 -1.183 -7.205 1.00 86.81 82 TYR A N 1
ATOM 609 C CA . TYR A 1 82 ? 25.818 0.095 -6.734 1.00 86.81 82 TYR A CA 1
ATOM 610 C C . TYR A 1 82 ? 25.273 0.929 -7.896 1.00 86.81 82 TYR A C 1
ATOM 612 O O . TYR A 1 82 ? 26.009 1.284 -8.811 1.00 86.81 82 TYR A O 1
ATOM 620 N N . LEU A 1 83 ? 24.002 1.321 -7.821 1.00 83.44 83 LEU A N 1
ATOM 621 C CA . LEU A 1 83 ? 23.384 2.217 -8.798 1.00 83.44 83 LEU A CA 1
ATOM 622 C C . LEU A 1 83 ? 23.371 3.667 -8.229 1.00 83.44 83 LEU A C 1
ATOM 624 O O . LEU A 1 83 ? 23.091 3.849 -7.042 1.00 83.44 83 LEU A O 1
ATOM 628 N N . PRO A 1 84 ? 23.649 4.734 -9.002 1.00 76.12 84 PRO A N 1
ATOM 629 C CA . PRO A 1 84 ? 23.720 6.106 -8.477 1.00 76.12 84 PRO A CA 1
ATOM 630 C C . PRO A 1 84 ? 22.405 6.657 -7.902 1.00 76.12 84 PRO A C 1
ATOM 632 O O . PRO A 1 84 ? 21.307 6.239 -8.290 1.00 76.12 84 PRO A O 1
ATOM 635 N N . LYS A 1 85 ? 22.501 7.669 -7.025 1.00 75.62 85 LYS A N 1
ATOM 636 C CA . LYS A 1 85 ? 21.337 8.390 -6.464 1.00 75.62 85 LYS A CA 1
ATOM 637 C C . LYS A 1 85 ? 20.459 9.062 -7.528 1.00 75.62 85 LYS A C 1
ATOM 639 O O . LYS A 1 85 ? 19.241 9.047 -7.386 1.00 75.62 85 LYS A O 1
ATOM 644 N N . SER A 1 86 ? 21.033 9.552 -8.631 1.00 75.31 86 SER A N 1
ATOM 645 C CA . SER A 1 86 ? 20.277 10.115 -9.768 1.00 75.31 86 SER A CA 1
ATOM 646 C C . SER A 1 86 ? 19.275 9.127 -10.383 1.00 75.31 86 SER A C 1
ATOM 648 O O . SER A 1 86 ? 18.225 9.529 -10.874 1.00 75.31 86 SER A O 1
ATOM 650 N N . LYS A 1 87 ? 19.540 7.816 -10.296 1.00 79.81 87 LYS A N 1
ATOM 651 C CA . LYS A 1 87 ? 18.638 6.757 -10.776 1.00 79.81 87 LYS A CA 1
ATOM 652 C C . LYS A 1 87 ? 17.571 6.349 -9.744 1.00 79.81 87 LYS A C 1
ATOM 654 O O . LYS A 1 87 ? 16.944 5.303 -9.918 1.00 79.81 87 LYS A O 1
ATOM 659 N N . ALA A 1 88 ? 17.365 7.089 -8.648 1.00 81.94 88 ALA A N 1
ATOM 660 C CA . ALA A 1 88 ? 16.381 6.736 -7.613 1.00 81.94 88 ALA A CA 1
ATOM 661 C C . ALA A 1 88 ? 14.944 6.702 -8.166 1.00 81.94 88 ALA A C 1
ATOM 663 O O . ALA A 1 88 ? 14.262 5.682 -8.044 1.00 81.94 88 ALA A O 1
ATOM 664 N N . ASP A 1 89 ? 14.528 7.744 -8.890 1.00 80.94 89 ASP A N 1
ATOM 665 C CA . ASP A 1 89 ? 13.204 7.802 -9.527 1.00 80.94 89 ASP A CA 1
ATOM 666 C C . ASP A 1 89 ? 13.011 6.680 -10.555 1.00 80.94 89 ASP A C 1
ATOM 668 O O . ASP A 1 89 ? 11.936 6.085 -10.656 1.00 80.94 89 ASP A O 1
ATOM 672 N N . VAL A 1 90 ? 14.076 6.318 -11.280 1.00 83.94 90 VAL A N 1
ATOM 673 C CA . VAL A 1 90 ? 14.064 5.206 -12.243 1.00 83.94 90 VAL A CA 1
ATOM 674 C C . VAL A 1 90 ? 13.815 3.870 -11.533 1.00 83.94 90 VAL A C 1
ATOM 676 O O . VAL A 1 90 ? 13.018 3.064 -12.024 1.00 83.94 90 VAL A O 1
ATOM 679 N N . ARG A 1 91 ? 14.432 3.629 -10.366 1.00 84.69 91 ARG A N 1
ATOM 680 C CA . ARG A 1 91 ? 14.159 2.436 -9.541 1.00 84.69 91 ARG A CA 1
ATOM 681 C C . ARG A 1 91 ? 12.720 2.415 -9.051 1.00 84.69 91 ARG A C 1
ATOM 683 O O . ARG A 1 91 ? 12.047 1.399 -9.222 1.00 84.69 91 ARG A O 1
ATOM 690 N N . LEU A 1 92 ? 12.236 3.521 -8.487 1.00 87.31 92 LEU A N 1
ATOM 691 C CA . LEU A 1 92 ? 10.881 3.609 -7.949 1.00 87.31 92 LEU A CA 1
ATOM 692 C C . LEU A 1 92 ? 9.834 3.419 -9.059 1.00 87.31 92 LEU A C 1
ATOM 694 O O . LEU A 1 92 ? 8.888 2.648 -8.900 1.00 87.31 92 LEU A O 1
ATOM 698 N N . GLN A 1 93 ? 10.061 3.993 -10.242 1.00 87.94 93 GLN A N 1
ATOM 699 C CA . GLN A 1 93 ? 9.211 3.787 -11.415 1.00 87.94 93 GLN A CA 1
ATOM 700 C C . GLN A 1 93 ? 9.253 2.336 -11.930 1.00 87.94 93 GLN A C 1
ATOM 702 O O . GLN A 1 93 ? 8.209 1.788 -12.299 1.00 87.94 93 GLN A O 1
ATOM 707 N N . ARG A 1 94 ? 10.428 1.681 -11.943 1.00 86.31 94 ARG A N 1
ATOM 708 C CA . ARG A 1 94 ? 10.568 0.243 -12.260 1.00 86.31 94 ARG A CA 1
ATOM 709 C C . ARG A 1 94 ? 9.803 -0.613 -11.240 1.00 86.31 94 ARG A C 1
ATOM 711 O O . ARG A 1 94 ? 9.060 -1.509 -11.644 1.00 86.31 94 ARG A O 1
ATOM 718 N N . LEU A 1 95 ? 9.908 -0.304 -9.947 1.00 89.00 95 LEU A N 1
ATOM 719 C CA . LEU A 1 95 ? 9.182 -0.985 -8.874 1.00 89.00 95 LEU A CA 1
ATOM 720 C C . LEU A 1 95 ? 7.664 -0.830 -9.016 1.00 89.00 95 LEU A C 1
ATOM 722 O O . LEU A 1 95 ? 6.953 -1.829 -8.922 1.00 89.00 95 LEU A O 1
ATOM 726 N N . VAL A 1 96 ? 7.166 0.377 -9.300 1.00 89.38 96 VAL A N 1
ATOM 727 C CA . VAL A 1 96 ? 5.735 0.640 -9.537 1.00 89.38 96 VAL A CA 1
ATOM 728 C C . VAL A 1 96 ? 5.223 -0.129 -10.758 1.00 89.38 96 VAL A C 1
ATOM 730 O O . VAL A 1 96 ? 4.184 -0.783 -10.686 1.00 89.38 96 VAL A O 1
ATOM 733 N N . ASN A 1 97 ? 5.980 -0.148 -11.860 1.00 88.62 97 ASN A N 1
ATOM 734 C CA . ASN A 1 97 ? 5.618 -0.899 -13.068 1.00 88.62 97 ASN A CA 1
ATOM 735 C C . ASN A 1 97 ? 5.562 -2.422 -12.822 1.00 88.62 97 ASN A C 1
ATOM 737 O O . ASN A 1 97 ? 4.639 -3.102 -13.285 1.00 88.62 97 ASN A O 1
ATOM 741 N N . ASN A 1 98 ? 6.528 -2.962 -12.075 1.00 86.38 98 ASN A N 1
ATOM 742 C CA . ASN A 1 98 ? 6.568 -4.379 -11.708 1.00 86.38 98 ASN A CA 1
ATOM 743 C C . ASN A 1 98 ? 5.437 -4.732 -10.732 1.00 86.38 98 ASN A C 1
ATOM 745 O O . ASN A 1 98 ? 4.741 -5.727 -10.927 1.00 86.38 98 ASN A O 1
ATOM 749 N N . SER A 1 99 ? 5.195 -3.873 -9.740 1.00 90.31 99 SER A N 1
ATOM 750 C CA . SER A 1 99 ? 4.103 -3.997 -8.771 1.00 90.31 99 SER A CA 1
ATOM 751 C C . SER A 1 99 ? 2.743 -4.012 -9.475 1.00 90.31 99 SER A C 1
ATOM 753 O O . SER A 1 99 ? 1.947 -4.921 -9.254 1.00 90.31 99 SER A O 1
ATOM 755 N N . ALA A 1 100 ? 2.496 -3.082 -10.404 1.00 88.12 100 ALA A N 1
ATOM 756 C CA . ALA A 1 100 ? 1.269 -3.049 -11.201 1.00 88.12 100 ALA A CA 1
ATOM 757 C C . ALA A 1 100 ? 1.104 -4.298 -12.090 1.00 88.12 100 ALA A C 1
ATOM 759 O O . ALA A 1 100 ? -0.017 -4.767 -12.296 1.00 88.12 100 ALA A O 1
ATOM 760 N N . THR A 1 101 ? 2.207 -4.870 -12.587 1.00 85.19 101 THR A N 1
ATOM 761 C CA . THR A 1 101 ? 2.194 -6.135 -13.344 1.00 85.19 101 THR A CA 1
ATOM 762 C C . THR A 1 101 ? 1.833 -7.323 -12.445 1.00 85.19 101 THR A C 1
ATOM 764 O O . THR A 1 101 ? 0.991 -8.133 -12.827 1.00 85.19 101 THR A O 1
ATOM 767 N N . SER A 1 102 ? 2.399 -7.396 -11.234 1.00 84.19 102 SER A N 1
ATOM 768 C CA . SER A 1 102 ? 2.064 -8.421 -10.233 1.00 84.19 102 SER A CA 1
ATOM 769 C C . SER A 1 102 ? 0.598 -8.334 -9.793 1.00 84.19 102 SER A C 1
ATOM 771 O O . SER A 1 102 ? -0.104 -9.342 -9.840 1.00 84.19 102 SER A O 1
ATOM 773 N N . ASN A 1 103 ? 0.074 -7.136 -9.506 1.00 86.69 103 ASN A N 1
ATOM 774 C CA . ASN A 1 103 ? -1.345 -6.998 -9.165 1.00 86.69 103 ASN A CA 1
ATOM 775 C C . ASN A 1 103 ? -2.271 -7.317 -10.352 1.00 86.69 103 ASN A C 1
ATOM 777 O O . ASN A 1 103 ? -3.300 -7.965 -10.187 1.00 86.69 103 ASN A O 1
ATOM 781 N N . SER A 1 104 ? -1.890 -6.935 -11.578 1.00 83.50 104 SER A N 1
ATOM 782 C CA . SER A 1 104 ? -2.642 -7.320 -12.784 1.00 83.50 104 SER A CA 1
ATOM 783 C C . SER A 1 104 ? -2.703 -8.842 -12.954 1.00 83.50 104 SER A C 1
ATOM 785 O O . SER A 1 104 ? -3.730 -9.368 -13.373 1.00 83.50 104 SER A O 1
ATOM 787 N N . TYR A 1 105 ? -1.623 -9.554 -12.618 1.00 81.81 105 TYR A N 1
ATOM 788 C CA . TYR A 1 105 ? -1.584 -11.016 -12.619 1.00 81.81 105 TYR A CA 1
ATOM 789 C C . TYR A 1 105 ? -2.452 -11.620 -11.499 1.00 81.81 105 TYR A C 1
ATOM 791 O O . TYR A 1 105 ? -3.177 -12.586 -11.747 1.00 81.81 105 TYR A O 1
ATOM 799 N N . PHE A 1 106 ? -2.439 -11.021 -10.302 1.00 83.88 106 PHE A N 1
ATOM 800 C CA . PHE A 1 106 ? -3.316 -11.397 -9.188 1.00 83.88 106 PHE A CA 1
ATOM 801 C C . PHE A 1 106 ? -4.799 -11.287 -9.562 1.00 83.88 106 PHE A C 1
ATOM 803 O O . PHE A 1 106 ? -5.524 -12.278 -9.507 1.00 83.88 106 PHE A O 1
ATOM 810 N N . LEU A 1 107 ? -5.230 -10.120 -10.046 1.00 83.50 107 LEU A N 1
ATOM 811 C CA . LEU A 1 107 ? -6.613 -9.876 -10.467 1.00 83.50 107 LEU A CA 1
ATOM 812 C C . LEU A 1 107 ? -7.043 -10.759 -11.653 1.00 83.50 107 LEU A C 1
ATOM 814 O O . LEU A 1 107 ? -8.218 -11.106 -11.775 1.00 83.50 107 LEU A O 1
ATOM 818 N N . ALA A 1 108 ? -6.105 -11.147 -12.523 1.00 77.25 108 ALA A N 1
ATOM 819 C CA . ALA A 1 108 ? -6.378 -12.007 -13.672 1.00 77.25 108 ALA A CA 1
ATOM 820 C C . ALA A 1 108 ? -6.475 -13.510 -13.336 1.00 77.25 108 ALA A C 1
ATOM 822 O O . ALA A 1 108 ? -7.007 -14.262 -14.153 1.00 77.25 108 ALA A O 1
ATOM 823 N N . THR A 1 109 ? -5.986 -13.969 -12.175 1.00 72.75 109 THR A N 1
ATOM 824 C CA . THR A 1 109 ? -5.916 -15.404 -11.838 1.00 72.75 109 THR A CA 1
ATOM 825 C C . THR A 1 109 ? -6.672 -15.751 -10.554 1.00 72.75 109 THR A C 1
ATOM 827 O O . THR A 1 109 ? -6.308 -15.363 -9.448 1.00 72.75 109 THR A O 1
ATOM 830 N N . LYS A 1 110 ? -7.718 -16.580 -10.675 1.00 71.81 110 LYS A N 1
ATOM 831 C CA . LYS A 1 110 ? -8.531 -17.030 -9.524 1.00 71.81 110 LYS A CA 1
ATOM 832 C C . LYS A 1 110 ? -7.772 -17.941 -8.545 1.00 71.81 110 LYS A C 1
ATOM 834 O O . LYS A 1 110 ? -8.187 -18.076 -7.398 1.00 71.81 110 LYS A O 1
ATOM 839 N N . SER A 1 111 ? -6.697 -18.574 -9.007 1.00 65.62 111 SER A N 1
ATOM 840 C CA . SER A 1 111 ? -6.031 -19.726 -8.377 1.00 65.62 111 SER A CA 1
ATOM 841 C C . SER A 1 111 ? -4.502 -19.577 -8.305 1.00 65.62 111 SER A C 1
ATOM 843 O O . SER A 1 111 ? -3.786 -20.569 -8.334 1.00 65.62 111 SER A O 1
ATOM 845 N N . GLY A 1 112 ? -3.966 -18.349 -8.332 1.00 64.94 112 GLY A N 1
ATOM 846 C CA . GLY A 1 112 ? -2.519 -18.082 -8.468 1.00 64.94 112 GLY A CA 1
ATOM 847 C C . GLY A 1 112 ? -1.939 -18.378 -9.853 1.00 64.94 112 GLY A C 1
ATOM 848 O O . GLY A 1 112 ? -0.825 -17.981 -10.186 1.00 64.94 112 GLY A O 1
ATOM 849 N N . ILE A 1 113 ? -2.700 -19.108 -10.660 1.00 67.38 113 ILE A N 1
ATOM 850 C CA . ILE A 1 113 ? -2.265 -19.960 -11.758 1.00 67.38 113 ILE A CA 1
ATOM 851 C C . ILE A 1 113 ? -3.413 -20.031 -12.755 1.00 67.38 113 ILE A C 1
ATOM 853 O O . ILE A 1 113 ? -4.577 -20.146 -12.363 1.00 67.38 113 ILE A O 1
ATOM 857 N N . TRP A 1 114 ? -3.067 -20.006 -14.036 1.00 60.66 114 TRP A N 1
ATOM 858 C CA . TRP A 1 114 ? -3.984 -20.235 -15.149 1.00 60.66 114 TRP A CA 1
ATOM 859 C C . TRP A 1 114 ? -4.330 -21.724 -15.244 1.00 60.66 114 TRP A C 1
ATOM 861 O O . TRP A 1 114 ? -3.424 -22.549 -15.330 1.00 60.66 114 TRP A O 1
ATOM 871 N N . CYS A 1 115 ? -5.611 -22.091 -15.221 1.00 48.59 115 CYS A N 1
ATOM 872 C CA . CYS A 1 115 ? -6.005 -23.492 -15.379 1.00 48.59 115 CYS A CA 1
ATOM 873 C C . CYS A 1 115 ? -5.985 -23.901 -16.858 1.00 48.59 115 CYS A C 1
ATOM 875 O O . CYS A 1 115 ? -6.349 -23.113 -17.733 1.00 48.59 115 CYS A O 1
ATOM 877 N N . ASP A 1 116 ? -5.598 -25.147 -17.143 1.00 43.28 116 ASP A N 1
ATOM 878 C CA . ASP A 1 116 ? -5.620 -25.680 -18.507 1.00 43.28 116 ASP A CA 1
ATOM 879 C C . ASP A 1 116 ? -7.083 -25.876 -18.947 1.00 43.28 116 ASP A C 1
ATOM 881 O O . ASP A 1 116 ? -7.782 -26.781 -18.491 1.00 43.28 116 ASP A O 1
ATOM 885 N N . GLY A 1 117 ? -7.583 -24.916 -19.729 1.00 43.25 117 GLY A N 1
ATOM 886 C CA . GLY A 1 117 ? -9.010 -24.709 -19.994 1.00 43.25 117 GLY A CA 1
ATOM 887 C C . GLY A 1 117 ? -9.405 -23.229 -20.071 1.00 43.25 117 GLY A C 1
ATOM 888 O O . GLY A 1 117 ? -10.297 -22.881 -20.845 1.00 43.25 117 GLY A O 1
ATOM 889 N N . ASP A 1 118 ? -8.697 -22.336 -19.367 1.00 43.12 118 ASP A N 1
ATOM 890 C CA . ASP A 1 118 ? -8.833 -20.889 -19.560 1.00 43.12 118 ASP A CA 1
ATOM 891 C C . ASP A 1 118 ? -8.185 -20.492 -20.895 1.00 43.12 118 ASP A C 1
ATOM 893 O O . ASP A 1 118 ? -6.962 -20.383 -21.031 1.00 43.12 118 ASP A O 1
ATOM 897 N N . THR A 1 119 ? -9.007 -20.287 -21.927 1.00 39.84 119 THR A N 1
ATOM 898 C CA . THR A 1 119 ? -8.525 -19.959 -23.273 1.00 39.84 119 THR A CA 1
ATOM 899 C C . THR A 1 119 ? -7.757 -18.638 -23.289 1.00 39.84 119 THR A C 1
ATOM 901 O O . THR A 1 119 ? -8.350 -17.556 -23.290 1.00 39.84 119 THR A O 1
ATOM 904 N N . ARG A 1 120 ? -6.425 -18.723 -23.403 1.00 41.81 120 ARG A N 1
ATOM 905 C CA . ARG A 1 120 ? -5.556 -17.587 -23.742 1.00 41.81 120 ARG A CA 1
ATOM 906 C C . ARG A 1 120 ? -6.118 -16.893 -24.997 1.00 41.81 120 ARG A C 1
ATOM 908 O O . ARG A 1 120 ? -6.342 -17.581 -25.999 1.00 41.81 120 ARG A O 1
ATOM 915 N N . PRO A 1 121 ? -6.312 -15.561 -25.017 1.00 38.19 121 PRO A N 1
ATOM 916 C CA . PRO A 1 121 ? -6.715 -14.880 -26.242 1.00 38.19 121 PRO A CA 1
ATOM 917 C C . PRO A 1 121 ? -5.631 -15.088 -27.309 1.00 38.19 121 PRO A C 1
ATOM 919 O O . PRO A 1 121 ? -4.498 -14.640 -27.140 1.00 38.19 121 PRO A O 1
ATOM 922 N N . ARG A 1 122 ? -5.976 -15.752 -28.424 1.00 39.06 122 ARG A N 1
ATOM 923 C CA . ARG A 1 122 ? -5.076 -16.125 -29.546 1.00 39.06 122 ARG A CA 1
ATOM 924 C C . ARG A 1 122 ? -4.469 -14.934 -30.325 1.00 39.06 122 ARG A C 1
ATOM 926 O O . ARG A 1 122 ? -3.932 -15.109 -31.416 1.00 39.06 122 ARG A O 1
ATOM 933 N N . SER A 1 123 ? -4.544 -13.719 -29.789 1.00 36.84 123 SER A N 1
ATOM 934 C CA . SER A 1 123 ? -3.981 -12.512 -30.394 1.00 36.84 123 SER A CA 1
ATOM 935 C C . SER A 1 123 ? -2.455 -12.494 -30.279 1.00 36.84 123 SER A C 1
ATOM 937 O O . SER A 1 123 ? -1.908 -12.528 -29.178 1.00 36.84 123 SER A O 1
ATOM 939 N N . ARG A 1 124 ? -1.760 -12.305 -31.411 1.00 38.75 124 ARG A N 1
ATOM 940 C CA . ARG A 1 124 ? -0.313 -11.997 -31.454 1.00 38.75 124 ARG A CA 1
ATOM 941 C C . ARG A 1 124 ? 0.054 -10.663 -30.776 1.00 38.75 124 ARG A C 1
ATOM 943 O O . ARG A 1 124 ? 1.232 -10.371 -30.606 1.00 38.75 124 ARG A O 1
ATOM 950 N N . ARG A 1 125 ? -0.932 -9.861 -30.357 1.00 36.19 125 ARG A N 1
ATOM 951 C CA . ARG A 1 125 ? -0.766 -8.754 -29.404 1.00 36.19 125 ARG A CA 1
ATOM 952 C C . ARG A 1 125 ? -1.401 -9.152 -28.075 1.00 36.19 125 ARG A C 1
ATOM 954 O O . ARG A 1 125 ? -2.601 -8.961 -27.877 1.00 36.19 125 ARG A O 1
ATOM 961 N N . ALA A 1 126 ? -0.586 -9.714 -27.186 1.00 38.50 126 ALA A N 1
ATOM 962 C CA . ALA A 1 126 ? -0.972 -9.989 -25.810 1.00 38.50 126 ALA A CA 1
ATOM 963 C C . ALA A 1 126 ? -1.284 -8.675 -25.071 1.00 38.50 126 ALA A C 1
ATOM 965 O O . ALA A 1 126 ? -0.480 -7.738 -25.089 1.00 38.50 126 ALA A O 1
ATOM 966 N N . SER A 1 127 ? -2.442 -8.617 -24.408 1.00 44.41 127 SER A N 1
ATOM 967 C CA . SER A 1 127 ? -2.777 -7.532 -23.479 1.00 44.41 127 SER A CA 1
ATOM 968 C C . SER A 1 127 ? -1.714 -7.426 -22.377 1.00 44.41 127 SER A C 1
ATOM 970 O O . SER A 1 127 ? -1.116 -8.429 -21.980 1.00 44.41 127 SER A O 1
ATOM 972 N N . ARG A 1 128 ? -1.510 -6.224 -21.815 1.00 42.72 128 ARG A N 1
ATOM 973 C CA . ARG A 1 128 ? -0.666 -6.052 -20.615 1.00 42.72 128 ARG A CA 1
ATOM 974 C C . ARG A 1 128 ? -1.125 -6.954 -19.454 1.00 42.72 128 ARG A C 1
ATOM 976 O O . ARG A 1 128 ? -0.277 -7.402 -18.692 1.00 42.72 128 ARG A O 1
ATOM 983 N N . SER A 1 129 ? -2.415 -7.295 -19.392 1.00 44.44 129 SER A N 1
ATOM 984 C CA . SER A 1 129 ? -3.024 -8.160 -18.369 1.00 44.44 129 SER A CA 1
ATOM 985 C C . SER A 1 129 ? -2.657 -9.654 -18.433 1.00 44.44 129 SER A C 1
ATOM 987 O O . SER A 1 129 ? -3.089 -10.403 -17.566 1.00 44.44 129 SER A O 1
ATOM 989 N N . SER A 1 130 ? -1.879 -10.122 -19.421 1.00 51.94 130 SER A N 1
ATOM 990 C CA . SER A 1 130 ? -1.497 -11.545 -19.540 1.00 51.94 130 SER A CA 1
ATOM 991 C C . SER A 1 130 ? 0.007 -11.810 -19.366 1.00 51.94 130 SER A C 1
ATOM 993 O O . SER A 1 130 ? 0.527 -12.812 -19.870 1.00 51.94 130 SER A O 1
ATOM 995 N N . ARG A 1 131 ? 0.744 -10.901 -18.716 1.00 63.69 131 ARG A N 1
ATOM 996 C CA . ARG A 1 131 ? 2.179 -11.069 -18.440 1.00 63.69 131 ARG A CA 1
ATOM 997 C C . ARG A 1 131 ? 2.388 -11.659 -17.044 1.00 63.69 131 ARG A C 1
ATOM 999 O O . ARG A 1 131 ? 2.149 -10.981 -16.056 1.00 63.69 131 ARG A O 1
ATOM 1006 N N . ILE A 1 132 ? 2.881 -12.898 -16.988 1.00 71.31 132 ILE A N 1
ATOM 1007 C CA . ILE A 1 132 ? 3.481 -13.475 -15.772 1.00 71.31 132 ILE A CA 1
ATOM 1008 C C . ILE A 1 132 ? 4.633 -12.549 -15.319 1.00 71.31 132 ILE A C 1
ATOM 1010 O O . ILE A 1 132 ? 5.453 -12.209 -16.190 1.00 71.31 132 ILE A O 1
ATOM 1014 N N . PRO A 1 133 ? 4.679 -12.122 -14.037 1.00 79.31 133 PRO A N 1
ATOM 1015 C CA . PRO A 1 133 ? 5.791 -11.365 -13.456 1.00 79.31 133 PRO A CA 1
ATOM 1016 C C . PRO A 1 133 ? 7.134 -12.099 -13.572 1.00 79.31 133 PRO A C 1
ATOM 1018 O O . PRO A 1 133 ? 7.171 -13.305 -13.798 1.00 79.31 133 PRO A O 1
ATOM 1021 N N . VAL A 1 134 ? 8.247 -11.378 -13.420 1.00 83.00 134 VAL A N 1
ATOM 1022 C CA . VAL A 1 134 ? 9.575 -12.009 -13.333 1.00 83.00 134 VAL A CA 1
ATOM 1023 C C . VAL A 1 134 ? 9.802 -12.486 -11.889 1.00 83.00 134 VAL A C 1
ATOM 1025 O O . VAL A 1 134 ? 9.579 -11.681 -10.980 1.00 83.00 134 VAL A O 1
ATOM 1028 N N . PRO A 1 135 ? 10.251 -13.734 -11.649 1.00 86.50 135 PRO A N 1
ATOM 1029 C CA . PRO A 1 135 ? 10.570 -14.229 -10.312 1.00 86.50 135 PRO A CA 1
ATOM 1030 C C . PRO A 1 135 ? 11.605 -13.359 -9.589 1.00 86.50 135 PRO A C 1
ATOM 1032 O O . PRO A 1 135 ? 12.617 -12.952 -10.171 1.00 86.50 135 PRO A O 1
ATOM 1035 N N . ALA A 1 136 ? 11.355 -13.101 -8.304 1.00 88.56 136 ALA A N 1
ATOM 1036 C CA . ALA A 1 136 ? 12.048 -12.099 -7.495 1.00 88.56 136 ALA A CA 1
ATOM 1037 C C . ALA A 1 136 ? 13.583 -12.233 -7.485 1.00 88.56 136 ALA A C 1
ATOM 1039 O O . ALA A 1 136 ? 14.286 -11.221 -7.478 1.00 88.56 136 ALA A O 1
ATOM 1040 N N . PHE A 1 137 ? 14.094 -13.469 -7.519 1.00 92.31 137 PHE A N 1
ATOM 1041 C CA . PHE A 1 137 ? 15.523 -13.774 -7.381 1.00 92.31 137 PHE A CA 1
ATOM 1042 C C . PHE A 1 137 ? 16.211 -14.191 -8.687 1.00 92.31 137 PHE A C 1
ATOM 1044 O O . PHE A 1 137 ? 17.323 -14.699 -8.633 1.00 92.31 137 PHE A O 1
ATOM 1051 N N . THR A 1 138 ? 15.609 -13.922 -9.854 1.00 91.38 138 THR A N 1
ATOM 1052 C CA . THR A 1 138 ? 16.162 -14.301 -11.176 1.00 91.38 138 THR A CA 1
ATOM 1053 C C . THR A 1 138 ? 17.626 -13.870 -11.367 1.00 91.38 138 THR A C 1
ATOM 1055 O O . THR A 1 138 ? 18.466 -14.688 -11.742 1.00 91.38 138 THR A O 1
ATOM 1058 N N . VAL A 1 139 ? 17.952 -12.601 -11.078 1.00 93.62 139 VAL A N 1
ATOM 1059 C CA . VAL A 1 139 ? 19.323 -12.072 -11.225 1.00 93.62 139 VAL A CA 1
ATOM 1060 C C . VAL A 1 139 ? 20.273 -12.668 -10.166 1.00 93.62 139 VAL A C 1
ATOM 1062 O O . VAL A 1 139 ? 21.276 -13.261 -10.568 1.00 93.62 139 VAL A O 1
ATOM 1065 N N . PRO A 1 140 ? 19.973 -12.630 -8.845 1.00 93.75 140 PRO A N 1
ATOM 1066 C CA . PRO A 1 140 ? 20.815 -13.279 -7.835 1.00 93.75 140 PRO A CA 1
ATOM 1067 C C . PRO A 1 140 ? 21.033 -14.787 -8.030 1.00 93.75 140 PRO A C 1
ATOM 1069 O O . PRO A 1 140 ? 22.134 -15.264 -7.775 1.00 93.75 140 PRO A O 1
ATOM 1072 N N . SER A 1 141 ? 20.034 -15.549 -8.496 1.00 93.69 141 SER A N 1
ATOM 1073 C CA . SER A 1 141 ? 20.182 -16.999 -8.692 1.00 93.69 141 SER A CA 1
ATOM 1074 C C . SER A 1 141 ? 21.121 -17.350 -9.837 1.00 93.69 141 SER A C 1
ATOM 1076 O O . SER A 1 141 ? 21.878 -18.313 -9.731 1.00 93.69 141 SER A O 1
ATOM 1078 N N . ILE A 1 142 ? 21.104 -16.559 -10.915 1.00 95.12 142 ILE A N 1
ATOM 1079 C CA . ILE A 1 142 ? 22.033 -16.731 -12.035 1.00 95.12 142 ILE A CA 1
ATOM 1080 C C . ILE A 1 142 ? 23.443 -16.304 -11.610 1.00 95.12 142 ILE A C 1
ATOM 1082 O O . ILE A 1 142 ? 24.383 -17.064 -11.826 1.00 95.12 142 ILE A O 1
ATOM 1086 N N . LEU A 1 143 ? 23.588 -15.167 -10.918 1.00 95.38 143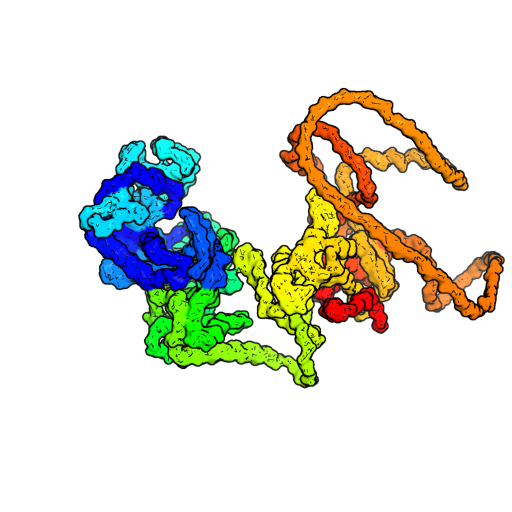 LEU A N 1
ATOM 1087 C CA . LEU A 1 143 ? 24.859 -14.738 -10.321 1.00 95.38 143 LEU A CA 1
ATOM 1088 C C . LEU A 1 143 ? 25.467 -15.824 -9.418 1.00 95.38 143 LEU A C 1
ATOM 1090 O O . LEU A 1 143 ? 26.649 -16.142 -9.537 1.00 95.38 143 LEU A O 1
ATOM 1094 N N . GLU A 1 144 ? 24.675 -16.405 -8.517 1.00 93.06 144 GLU A N 1
ATOM 1095 C CA . GLU A 1 144 ? 25.157 -17.430 -7.590 1.00 93.06 144 GLU A CA 1
ATOM 1096 C C . GLU A 1 144 ? 25.474 -18.750 -8.307 1.00 93.06 144 GLU A C 1
ATOM 1098 O O . GLU A 1 144 ? 26.500 -19.364 -8.020 1.00 93.06 144 GLU A O 1
ATOM 1103 N N . ALA A 1 145 ? 24.674 -19.154 -9.299 1.00 94.56 145 ALA A N 1
ATOM 1104 C CA . ALA A 1 145 ? 24.983 -20.310 -10.137 1.00 94.56 145 ALA A CA 1
ATOM 1105 C C . ALA A 1 145 ? 26.321 -20.140 -10.878 1.00 94.56 145 ALA A C 1
ATOM 1107 O O . ALA A 1 145 ? 27.167 -21.032 -10.788 1.00 94.56 145 ALA A O 1
ATOM 1108 N N . LEU A 1 146 ? 26.545 -18.987 -11.520 1.00 95.19 146 LEU A N 1
ATOM 1109 C CA . LEU A 1 146 ? 27.798 -18.650 -12.204 1.00 95.19 146 LEU A CA 1
ATOM 1110 C C . LEU A 1 146 ? 28.986 -18.605 -11.233 1.00 95.19 146 LEU A C 1
ATOM 1112 O O . LEU A 1 146 ? 30.006 -19.229 -11.508 1.00 95.19 146 LEU A O 1
ATOM 1116 N N . ARG A 1 147 ? 28.839 -17.975 -10.058 1.00 92.69 147 ARG A N 1
ATOM 1117 C CA . ARG A 1 147 ? 29.863 -17.972 -8.992 1.00 92.69 147 ARG A CA 1
ATOM 1118 C C . ARG A 1 147 ? 30.206 -19.371 -8.471 1.00 92.69 147 ARG A C 1
ATOM 1120 O O . ARG A 1 147 ? 31.352 -19.604 -8.102 1.00 92.69 147 ARG A O 1
ATOM 1127 N N . THR A 1 148 ? 29.245 -20.300 -8.460 1.00 91.94 148 THR A N 1
ATOM 1128 C CA . THR A 1 148 ? 29.481 -21.717 -8.112 1.00 91.94 148 THR A CA 1
ATOM 1129 C C . THR A 1 148 ? 29.943 -22.591 -9.285 1.00 91.94 148 THR A C 1
ATOM 1131 O O . THR A 1 148 ? 30.195 -23.775 -9.083 1.00 91.94 148 THR A O 1
ATOM 1134 N N . SER A 1 149 ? 30.051 -22.049 -10.502 1.00 94.19 149 SER A N 1
ATOM 1135 C CA . SER A 1 149 ? 30.586 -22.773 -11.658 1.00 94.19 149 SER A CA 1
ATOM 1136 C C . SER A 1 149 ? 32.112 -22.799 -11.610 1.00 94.19 149 SER A C 1
ATOM 1138 O O . SER A 1 149 ? 32.746 -21.750 -11.511 1.00 94.19 149 SER A O 1
ATOM 1140 N N . GLU A 1 150 ? 32.709 -23.980 -11.774 1.00 92.62 150 GLU A N 1
ATOM 1141 C CA . GLU A 1 150 ? 34.166 -24.139 -11.885 1.00 92.62 150 GLU A CA 1
ATOM 1142 C C . GLU A 1 150 ? 34.754 -23.295 -13.031 1.00 92.62 150 GLU A C 1
ATOM 1144 O O . GLU A 1 150 ? 35.845 -22.742 -12.898 1.00 92.62 150 GLU A O 1
ATOM 1149 N N . ARG A 1 151 ? 34.012 -23.145 -14.141 1.00 92.31 151 ARG A N 1
ATOM 1150 C CA . ARG A 1 151 ? 34.478 -22.405 -15.321 1.00 92.31 151 ARG A CA 1
ATOM 1151 C C . ARG A 1 151 ? 34.267 -20.896 -15.209 1.00 92.31 151 ARG A C 1
ATOM 1153 O O . ARG A 1 151 ? 35.181 -20.144 -15.518 1.00 92.31 151 ARG A O 1
ATOM 1160 N N . TYR A 1 152 ? 33.084 -20.449 -14.783 1.00 95.25 152 TYR A N 1
ATOM 1161 C CA . TYR A 1 152 ? 32.720 -19.022 -14.814 1.00 95.25 152 TYR A CA 1
ATOM 1162 C C . TYR A 1 152 ? 32.889 -18.299 -13.471 1.00 95.25 152 TYR A C 1
ATOM 1164 O O . TYR A 1 152 ? 32.849 -17.069 -13.432 1.00 95.25 152 TYR A O 1
ATOM 1172 N N . GLY A 1 153 ? 33.109 -19.018 -12.366 1.00 92.88 153 GLY A N 1
ATOM 1173 C CA . GLY A 1 153 ? 33.065 -18.433 -11.025 1.00 92.88 153 GLY A CA 1
ATOM 1174 C C . GLY A 1 153 ? 34.165 -17.415 -10.721 1.00 92.88 153 GLY A C 1
ATOM 1175 O O . GLY A 1 153 ? 33.941 -16.501 -9.931 1.00 92.88 153 GLY A O 1
ATOM 1176 N N . HIS A 1 154 ? 35.323 -17.526 -11.378 1.00 92.31 154 HIS A N 1
ATOM 1177 C CA . HIS A 1 154 ? 36.419 -16.554 -11.276 1.00 92.31 154 HIS A CA 1
ATOM 1178 C C . HIS A 1 154 ? 36.271 -15.359 -12.237 1.00 92.31 154 HIS A C 1
ATOM 1180 O O . HIS A 1 154 ? 36.937 -14.350 -12.038 1.00 92.31 154 HIS A O 1
ATOM 1186 N N . LEU A 1 155 ? 35.380 -15.467 -13.230 1.00 94.25 155 LEU A N 1
ATOM 1187 C CA . LEU A 1 155 ? 35.075 -14.443 -14.240 1.00 94.25 155 LEU A CA 1
ATOM 1188 C C . LEU A 1 155 ? 33.822 -13.620 -13.884 1.00 94.25 155 LEU A C 1
ATOM 1190 O O . LEU A 1 155 ? 33.412 -12.751 -14.649 1.00 94.25 155 LEU A O 1
ATOM 1194 N N . THR A 1 156 ? 33.154 -13.940 -12.769 1.00 94.88 156 THR A N 1
ATOM 1195 C CA . THR A 1 156 ? 31.844 -13.381 -12.402 1.00 94.88 156 THR A CA 1
ATOM 1196 C C . THR A 1 156 ? 31.969 -12.405 -11.233 1.00 94.88 156 THR A C 1
ATOM 1198 O O . THR A 1 156 ? 32.183 -12.808 -10.084 1.00 94.88 156 THR A O 1
ATOM 1201 N N . HIS A 1 157 ? 31.766 -11.117 -11.504 1.00 91.88 157 HIS A N 1
ATOM 1202 C CA . HIS A 1 157 ? 32.047 -10.027 -10.570 1.00 91.88 157 HIS A CA 1
ATOM 1203 C C . HIS A 1 157 ? 30.785 -9.218 -10.238 1.00 91.88 157 HIS A C 1
ATOM 1205 O O . HIS A 1 157 ? 29.965 -8.945 -11.110 1.00 91.88 157 HIS A O 1
ATOM 1211 N N . VAL A 1 158 ? 30.657 -8.793 -8.977 1.00 91.69 158 VAL A N 1
ATOM 1212 C CA . VAL A 1 158 ? 29.764 -7.690 -8.576 1.00 91.69 158 VAL A CA 1
ATOM 1213 C C . VAL A 1 158 ? 30.665 -6.481 -8.364 1.00 91.69 158 VAL A C 1
ATOM 1215 O O . VAL A 1 158 ? 31.677 -6.601 -7.672 1.00 91.69 158 VAL A O 1
ATOM 1218 N N . VAL A 1 159 ? 30.348 -5.359 -9.004 1.00 89.19 159 VAL A N 1
ATOM 1219 C CA . VAL A 1 159 ? 31.247 -4.195 -9.101 1.00 89.19 159 VAL A CA 1
ATOM 1220 C C . VAL A 1 159 ? 30.772 -3.030 -8.225 1.00 89.19 159 VAL A C 1
ATOM 1222 O O . VAL A 1 159 ? 29.572 -2.909 -7.996 1.00 89.19 159 VAL A O 1
ATOM 1225 N N . PRO A 1 160 ? 31.651 -2.127 -7.745 1.00 85.94 160 PRO A N 1
ATOM 1226 C CA . PRO A 1 160 ? 31.272 -1.013 -6.861 1.00 85.94 160 PRO A CA 1
ATOM 1227 C C . PRO A 1 160 ? 30.489 0.121 -7.563 1.00 85.94 160 PRO A C 1
ATOM 1229 O O . PRO A 1 160 ? 30.517 1.276 -7.131 1.00 85.94 160 PRO A O 1
ATOM 1232 N N . GLY A 1 161 ? 29.791 -0.196 -8.652 1.00 85.50 161 GLY A N 1
ATOM 1233 C CA . GLY A 1 161 ? 29.051 0.705 -9.526 1.00 85.50 161 GLY A CA 1
ATOM 1234 C C . GLY A 1 161 ? 28.052 -0.070 -10.392 1.00 85.50 161 GLY A C 1
ATOM 1235 O O . GLY A 1 161 ? 27.579 -1.143 -10.000 1.00 85.50 161 GLY A O 1
ATOM 1236 N N . GLU A 1 162 ? 27.750 0.479 -11.565 1.00 87.38 162 GLU A N 1
ATOM 1237 C CA . GLU A 1 162 ? 26.907 -0.153 -12.588 1.00 87.38 162 GLU A CA 1
ATOM 1238 C C . GLU A 1 162 ? 27.736 -1.140 -13.418 1.00 87.38 162 GLU A C 1
ATOM 1240 O O . GLU A 1 162 ? 28.906 -0.869 -13.694 1.00 87.38 162 GLU A O 1
ATOM 1245 N N . ALA A 1 163 ? 27.157 -2.262 -13.849 1.00 90.19 163 ALA A N 1
ATOM 1246 C CA . ALA A 1 163 ? 27.862 -3.226 -14.697 1.00 90.19 163 ALA A CA 1
ATOM 1247 C C . ALA A 1 163 ? 28.351 -2.593 -16.014 1.00 90.19 163 ALA A C 1
ATOM 1249 O O . ALA A 1 163 ? 29.453 -2.905 -16.471 1.00 90.19 163 ALA A O 1
ATOM 1250 N N . ASP A 1 164 ? 27.566 -1.676 -16.586 1.00 90.19 164 ASP A N 1
ATOM 1251 C CA . ASP A 1 164 ? 27.797 -1.034 -17.884 1.00 90.19 164 ASP A CA 1
ATOM 1252 C C . ASP A 1 164 ? 29.183 -0.384 -17.997 1.00 90.19 164 ASP A C 1
ATOM 1254 O O . ASP A 1 164 ? 29.911 -0.634 -18.962 1.00 90.19 164 ASP A O 1
ATOM 1258 N N . CYS A 1 165 ? 29.596 0.404 -16.994 1.00 87.88 165 CYS A N 1
ATOM 1259 C CA . CYS A 1 165 ? 30.874 1.115 -17.056 1.00 87.88 165 CYS A CA 1
ATOM 1260 C C . CYS A 1 165 ? 32.080 0.172 -16.917 1.00 87.88 165 CYS A C 1
ATOM 1262 O O . CYS A 1 165 ? 33.110 0.417 -17.544 1.00 87.88 165 CYS A O 1
ATOM 1264 N N . PHE A 1 166 ? 31.943 -0.937 -16.180 1.00 90.69 166 PHE A N 1
ATOM 1265 C CA . PHE A 1 166 ? 32.975 -1.977 -16.080 1.00 90.69 166 PHE A CA 1
ATOM 1266 C C . PHE A 1 166 ? 33.034 -2.853 -17.338 1.00 90.69 166 PHE A C 1
ATOM 1268 O O . PHE A 1 166 ? 34.128 -3.207 -17.773 1.00 90.69 166 PHE A O 1
ATOM 1275 N N . CYS A 1 167 ? 31.892 -3.141 -17.976 1.00 92.88 167 CYS A N 1
ATOM 1276 C CA . CYS A 1 167 ? 31.860 -3.814 -19.278 1.00 92.88 167 CYS A CA 1
ATOM 1277 C C . CYS A 1 167 ? 32.584 -2.983 -20.346 1.00 92.88 167 CYS A C 1
ATOM 1279 O O . CYS A 1 167 ? 33.437 -3.500 -21.068 1.00 92.88 167 CYS A O 1
ATOM 1281 N N . ALA A 1 168 ? 32.267 -1.686 -20.415 1.00 91.88 168 ALA A N 1
ATOM 1282 C CA . ALA A 1 168 ? 32.895 -0.755 -21.342 1.00 91.88 168 ALA A CA 1
ATOM 1283 C C . ALA A 1 168 ? 34.392 -0.565 -21.057 1.00 91.88 168 ALA A C 1
ATOM 1285 O O . ALA A 1 168 ? 35.191 -0.552 -21.988 1.00 91.88 168 ALA A O 1
ATOM 1286 N N . ASP A 1 169 ? 34.795 -0.449 -19.786 1.00 90.81 169 ASP A N 1
ATOM 1287 C CA . ASP A 1 169 ? 36.206 -0.320 -19.405 1.00 90.81 169 ASP A CA 1
ATOM 1288 C C . ASP A 1 169 ? 37.042 -1.558 -19.752 1.00 90.81 169 ASP A C 1
ATOM 1290 O O . ASP A 1 169 ? 38.143 -1.423 -20.286 1.00 90.81 169 ASP A O 1
ATOM 1294 N N . HIS A 1 170 ? 36.497 -2.756 -19.523 1.00 92.31 170 HIS A N 1
ATOM 1295 C CA . HIS A 1 170 ? 37.141 -4.010 -19.904 1.00 92.31 170 HIS A CA 1
ATOM 1296 C C . HIS A 1 170 ? 37.396 -4.057 -21.419 1.00 92.31 170 HIS A C 1
ATOM 1298 O O . HIS A 1 170 ? 38.537 -4.230 -21.842 1.00 92.31 170 HIS A O 1
ATOM 1304 N N . VAL A 1 171 ? 36.370 -3.825 -22.247 1.00 92.88 171 VAL A N 1
ATOM 1305 C CA . VAL A 1 171 ? 36.519 -3.865 -23.716 1.00 92.88 171 VAL A CA 1
ATOM 1306 C C . VAL A 1 171 ? 37.375 -2.715 -24.255 1.00 92.88 171 VAL A C 1
ATOM 1308 O O . VAL A 1 171 ? 38.130 -2.924 -25.200 1.00 92.88 171 VAL A O 1
ATOM 1311 N N . ARG A 1 172 ? 37.373 -1.535 -23.623 1.00 90.62 172 ARG A N 1
ATOM 1312 C CA . ARG A 1 172 ? 38.291 -0.438 -23.985 1.00 90.62 172 ARG A CA 1
ATOM 1313 C C . ARG A 1 172 ? 39.761 -0.801 -23.758 1.00 90.62 172 ARG A C 1
ATOM 1315 O O . ARG A 1 172 ? 40.619 -0.320 -24.496 1.00 90.62 172 ARG A O 1
ATOM 1322 N N . ARG A 1 173 ? 40.061 -1.613 -22.735 1.00 89.56 173 ARG A N 1
ATOM 1323 C CA . ARG A 1 173 ? 41.430 -2.043 -22.394 1.00 89.56 173 ARG A CA 1
ATOM 1324 C C . ARG A 1 173 ? 41.885 -3.297 -23.139 1.00 89.56 173 ARG A C 1
ATOM 1326 O O . ARG A 1 173 ? 43.054 -3.372 -23.502 1.00 89.56 173 ARG A O 1
ATOM 1333 N N . GLU A 1 174 ? 40.994 -4.266 -23.335 1.00 89.88 174 GLU A N 1
ATOM 1334 C CA . GLU A 1 174 ? 41.341 -5.622 -23.798 1.00 89.88 174 GLU A CA 1
ATOM 1335 C C . GLU A 1 174 ? 40.750 -5.968 -25.181 1.00 89.88 174 GLU A C 1
ATOM 1337 O O . GLU A 1 174 ? 41.117 -6.980 -25.778 1.00 89.88 174 GLU A O 1
ATOM 1342 N N . GLY A 1 175 ? 39.887 -5.106 -25.732 1.00 89.75 175 GLY A N 1
ATOM 1343 C CA . GLY A 1 175 ? 39.181 -5.318 -26.997 1.00 89.75 175 GLY A CA 1
ATOM 1344 C C . GLY A 1 175 ? 37.994 -6.283 -26.883 1.00 89.75 175 GLY A C 1
ATOM 1345 O O . GLY A 1 175 ? 37.634 -6.749 -25.802 1.00 89.75 175 GLY A O 1
ATOM 1346 N N . GLY A 1 176 ? 37.367 -6.588 -28.024 1.00 91.75 176 GLY A N 1
ATOM 1347 C CA . GLY A 1 176 ? 36.295 -7.586 -28.126 1.00 91.75 176 GLY A CA 1
ATOM 1348 C C . GLY A 1 176 ? 34.881 -7.004 -28.225 1.00 91.75 176 GLY A C 1
ATOM 1349 O O . GLY A 1 176 ? 34.669 -5.890 -28.716 1.00 91.75 176 GLY A O 1
ATOM 1350 N N . ALA A 1 177 ? 33.887 -7.793 -27.811 1.00 93.12 177 ALA A N 1
ATOM 1351 C CA . ALA A 1 177 ? 32.472 -7.431 -27.919 1.00 93.12 177 ALA A CA 1
ATOM 1352 C C . ALA A 1 177 ? 31.720 -7.546 -26.586 1.00 93.12 177 ALA A C 1
ATOM 1354 O O . ALA A 1 177 ? 31.961 -8.459 -25.797 1.00 93.12 177 ALA A O 1
ATOM 1355 N N . ILE A 1 178 ? 30.762 -6.647 -26.357 1.00 95.38 178 ILE A N 1
ATOM 1356 C CA . ILE A 1 178 ? 29.900 -6.662 -25.170 1.00 95.38 178 ILE A CA 1
ATOM 1357 C C . ILE A 1 178 ? 28.539 -7.257 -25.520 1.00 95.38 178 ILE A C 1
ATOM 1359 O O . ILE A 1 178 ? 27.855 -6.770 -26.423 1.00 95.38 178 ILE A O 1
ATOM 1363 N N . LEU A 1 179 ? 28.134 -8.288 -24.779 1.00 94.31 179 LEU A N 1
ATOM 1364 C CA . LEU A 1 179 ? 26.818 -8.911 -24.873 1.00 94.31 179 LEU A CA 1
ATOM 1365 C C . LEU A 1 179 ? 25.865 -8.265 -23.870 1.00 94.31 179 LEU A C 1
ATOM 1367 O O . LEU A 1 179 ? 26.034 -8.422 -22.662 1.00 94.31 179 LEU A O 1
ATOM 1371 N N . THR A 1 180 ? 24.850 -7.559 -24.366 1.00 94.00 180 THR A N 1
ATOM 1372 C CA . THR A 1 180 ? 23.900 -6.807 -23.528 1.00 94.00 180 THR A CA 1
ATOM 1373 C C . THR A 1 180 ? 22.489 -6.787 -24.131 1.00 94.00 180 THR A C 1
ATOM 1375 O O . THR A 1 180 ? 22.249 -7.197 -25.266 1.00 94.00 180 THR A O 1
ATOM 1378 N N . SER A 1 181 ? 21.506 -6.338 -23.355 1.00 89.50 181 SER A N 1
ATOM 1379 C CA . SER A 1 181 ? 20.193 -5.896 -23.847 1.00 89.50 181 SER A CA 1
ATOM 1380 C C . SER A 1 181 ? 19.902 -4.442 -23.481 1.00 89.50 181 SER A C 1
ATOM 1382 O O . SER A 1 181 ? 18.767 -4.000 -23.683 1.00 89.50 181 SER A O 1
ATOM 1384 N N . ASP A 1 182 ? 20.865 -3.705 -22.921 1.00 88.38 182 ASP A N 1
ATOM 1385 C CA . ASP A 1 182 ? 20.766 -2.272 -22.684 1.00 88.38 182 ASP A CA 1
ATOM 1386 C C . ASP A 1 182 ? 21.404 -1.462 -23.818 1.00 88.38 182 ASP A C 1
ATOM 1388 O O . ASP A 1 182 ? 22.495 -1.767 -24.288 1.00 88.38 182 ASP A O 1
ATOM 1392 N N . SER A 1 183 ? 20.675 -0.465 -24.324 1.00 87.69 183 SER A N 1
ATOM 1393 C CA . SER A 1 183 ? 21.122 0.341 -25.466 1.00 87.69 183 SER A CA 1
ATOM 1394 C C . SER A 1 183 ? 22.190 1.352 -25.077 1.00 87.69 183 SER A C 1
ATOM 1396 O O . SER A 1 183 ? 22.967 1.782 -25.926 1.00 87.69 183 SER A O 1
ATOM 1398 N N . ASP A 1 184 ? 22.211 1.726 -23.801 1.00 86.75 184 ASP A N 1
ATOM 1399 C CA . ASP A 1 184 ? 22.953 2.887 -23.312 1.00 86.75 184 ASP A CA 1
ATOM 1400 C C . ASP A 1 184 ? 24.413 2.528 -23.033 1.00 86.75 184 ASP A C 1
ATOM 1402 O O . ASP A 1 184 ? 25.295 3.380 -23.080 1.00 86.75 184 ASP A O 1
ATOM 1406 N N . LEU A 1 185 ? 24.691 1.228 -22.919 1.00 89.06 185 LEU A N 1
ATOM 1407 C CA . LEU A 1 185 ? 26.033 0.670 -22.898 1.00 89.06 185 LEU A CA 1
ATOM 1408 C C . LEU A 1 185 ? 26.833 1.066 -24.163 1.00 89.06 185 LEU A C 1
ATOM 1410 O O . LEU A 1 185 ? 28.026 1.348 -24.081 1.00 89.06 185 LEU A O 1
ATOM 1414 N N . PHE A 1 186 ? 26.170 1.224 -25.319 1.00 89.19 186 PHE A N 1
ATOM 1415 C CA . PHE A 1 186 ? 26.794 1.714 -26.562 1.00 89.19 186 PHE A CA 1
ATOM 1416 C C . PHE A 1 186 ? 27.235 3.195 -26.506 1.00 89.19 186 PHE A C 1
ATOM 1418 O O . PHE A 1 186 ? 27.874 3.671 -27.443 1.00 89.19 186 PHE A O 1
ATOM 1425 N N . LEU A 1 187 ? 26.905 3.939 -25.443 1.00 90.44 187 LEU A N 1
ATOM 1426 C CA . LEU A 1 187 ? 27.278 5.349 -25.261 1.00 90.44 187 LEU A CA 1
ATOM 1427 C C . LEU A 1 187 ? 28.573 5.542 -24.463 1.00 90.44 187 LEU A C 1
ATOM 1429 O O . LEU A 1 187 ? 29.138 6.636 -24.484 1.00 90.44 187 LEU A O 1
ATOM 1433 N N . TYR A 1 188 ? 29.051 4.512 -23.762 1.00 90.69 188 TYR A N 1
ATOM 1434 C CA . TYR A 1 188 ? 30.357 4.532 -23.101 1.00 90.69 188 TYR A CA 1
ATOM 1435 C C . TYR A 1 188 ? 31.488 4.435 -24.132 1.00 90.69 188 TYR A C 1
ATOM 1437 O O . TYR A 1 188 ? 31.293 3.913 -25.226 1.00 90.69 188 TYR A O 1
ATOM 1445 N N . ASP A 1 189 ? 32.685 4.921 -23.805 1.00 89.50 189 ASP A N 1
ATOM 1446 C CA . ASP A 1 189 ? 33.857 4.702 -24.658 1.00 89.50 189 ASP A CA 1
ATOM 1447 C C . ASP A 1 189 ? 34.259 3.218 -24.638 1.00 89.50 189 ASP A C 1
ATOM 1449 O O . ASP A 1 189 ? 34.588 2.683 -23.573 1.00 89.50 189 ASP A O 1
ATOM 1453 N N . LEU A 1 190 ? 34.230 2.577 -25.810 1.00 90.25 190 LEU A N 1
ATOM 1454 C CA . LEU A 1 190 ? 34.572 1.166 -26.022 1.00 90.25 190 LEU A CA 1
ATOM 1455 C C . LEU A 1 190 ? 35.976 0.973 -26.623 1.00 90.25 190 LEU A C 1
ATOM 1457 O O . LEU A 1 190 ? 36.387 -0.161 -26.851 1.00 90.25 190 LEU A O 1
ATOM 1461 N N . GLY A 1 191 ? 36.715 2.051 -26.902 1.00 86.94 191 GLY A N 1
ATOM 1462 C CA . GLY A 1 191 ? 37.986 1.982 -27.625 1.00 86.94 191 GLY A CA 1
ATOM 1463 C C . GLY A 1 191 ? 37.819 1.747 -29.134 1.00 86.94 191 GLY A C 1
ATOM 1464 O O . GLY A 1 191 ? 36.720 1.794 -29.683 1.00 86.94 191 GLY A O 1
ATOM 1465 N N . GLN A 1 192 ? 38.937 1.533 -29.838 1.00 81.50 192 GLN A N 1
ATOM 1466 C CA . GLN A 1 192 ? 38.944 1.467 -31.311 1.00 81.50 192 GLN A CA 1
ATOM 1467 C C . GLN A 1 192 ? 38.406 0.141 -31.868 1.00 81.50 192 GLN A C 1
ATOM 1469 O O . GLN A 1 192 ? 37.719 0.152 -32.890 1.00 81.50 192 GLN A O 1
ATOM 1474 N N . ASP A 1 193 ? 38.690 -0.964 -31.175 1.00 82.25 193 ASP A N 1
ATOM 1475 C CA . ASP A 1 193 ? 38.327 -2.332 -31.575 1.00 82.25 193 ASP A CA 1
ATOM 1476 C C . ASP A 1 193 ? 37.119 -2.884 -30.790 1.00 82.25 193 ASP A C 1
ATOM 1478 O O . ASP A 1 193 ? 36.745 -4.048 -30.935 1.00 82.25 193 ASP A O 1
ATOM 1482 N N . GLY A 1 194 ? 36.503 -2.048 -29.948 1.00 89.81 194 GLY A N 1
ATOM 1483 C CA . GLY A 1 194 ? 35.342 -2.405 -29.143 1.00 89.81 194 GLY A CA 1
ATOM 1484 C C . GLY A 1 194 ? 34.031 -2.391 -29.927 1.00 89.81 194 GLY A C 1
ATOM 1485 O O . GLY A 1 194 ? 33.796 -1.564 -30.816 1.00 89.81 194 GLY A O 1
ATOM 1486 N N . SER A 1 195 ? 33.136 -3.309 -29.571 1.00 91.81 195 SER A N 1
ATOM 1487 C CA . SER A 1 195 ? 31.818 -3.434 -30.196 1.00 91.81 195 SER A CA 1
ATOM 1488 C C . SER A 1 195 ? 30.740 -3.907 -29.219 1.00 91.81 195 SER A C 1
ATOM 1490 O O . SER A 1 195 ? 31.030 -4.421 -28.140 1.00 91.81 195 SER A O 1
ATOM 1492 N N . VAL A 1 196 ? 29.476 -3.734 -29.600 1.00 93.38 196 VAL A N 1
ATOM 1493 C CA . VAL A 1 196 ? 28.307 -4.250 -28.874 1.00 93.38 196 VAL A CA 1
ATOM 1494 C C . VAL A 1 196 ? 27.564 -5.246 -29.758 1.00 93.38 196 VAL A C 1
ATOM 1496 O O . VAL A 1 196 ? 27.397 -5.018 -30.955 1.00 93.38 196 VAL A O 1
ATOM 1499 N N . VAL A 1 197 ? 27.081 -6.334 -29.162 1.00 92.25 197 VAL A N 1
ATOM 1500 C CA . VAL A 1 197 ? 26.160 -7.290 -29.783 1.00 92.25 197 VAL A CA 1
ATOM 1501 C C . VAL A 1 197 ? 24.947 -7.419 -28.866 1.00 92.25 197 VAL A C 1
ATOM 1503 O O . VAL A 1 197 ? 25.064 -7.806 -27.701 1.00 92.25 197 VAL A O 1
ATOM 1506 N N . PHE A 1 198 ? 23.758 -7.088 -29.373 1.00 91.62 198 PHE A N 1
ATOM 1507 C CA . PHE A 1 198 ? 22.544 -7.235 -28.575 1.00 91.62 198 PHE A CA 1
ATOM 1508 C C . PHE A 1 198 ? 22.126 -8.705 -28.489 1.00 91.62 198 PHE A C 1
ATOM 1510 O O . PHE A 1 198 ? 22.042 -9.402 -29.497 1.00 91.62 198 PHE A O 1
ATOM 1517 N N . LEU A 1 199 ? 21.754 -9.159 -27.291 1.00 89.00 199 LEU A N 1
ATOM 1518 C CA . LEU A 1 199 ? 21.281 -10.527 -27.031 1.00 89.00 199 LEU A CA 1
ATOM 1519 C C . LEU A 1 199 ? 20.021 -10.911 -27.839 1.00 89.00 199 LEU A C 1
ATOM 1521 O O . LEU A 1 199 ? 19.706 -12.088 -27.966 1.00 89.00 199 LEU A O 1
ATOM 1525 N N . SER A 1 200 ? 19.292 -9.939 -28.399 1.00 83.25 200 SER A N 1
ATOM 1526 C CA . SER A 1 200 ? 18.170 -10.171 -29.324 1.00 83.25 200 SER A CA 1
ATOM 1527 C C . SER A 1 200 ? 18.568 -10.345 -30.795 1.00 83.25 200 SER A C 1
ATOM 1529 O O . SER A 1 200 ? 17.711 -10.703 -31.600 1.00 83.25 200 SER A O 1
ATOM 1531 N N . ASP A 1 201 ? 19.818 -10.039 -31.147 1.00 84.12 201 ASP A N 1
ATOM 1532 C CA . ASP A 1 201 ? 20.383 -10.139 -32.500 1.00 84.12 201 ASP A CA 1
ATOM 1533 C C . ASP A 1 201 ? 21.369 -11.327 -32.645 1.00 84.12 201 ASP A C 1
ATOM 1535 O O . ASP A 1 201 ? 21.982 -11.511 -33.697 1.00 84.12 201 ASP A O 1
ATOM 1539 N N . LEU A 1 202 ? 21.505 -12.151 -31.600 1.00 79.69 202 LEU A N 1
ATOM 1540 C CA . LEU A 1 202 ? 22.236 -13.422 -31.593 1.00 79.69 202 LEU A CA 1
ATOM 1541 C C . LEU A 1 202 ? 21.342 -14.559 -32.127 1.00 79.69 202 LEU A C 1
ATOM 1543 O O . LEU A 1 202 ? 20.611 -15.192 -31.367 1.00 79.69 202 LEU A O 1
ATOM 1547 N N . ASP A 1 203 ? 21.401 -14.827 -33.436 1.00 63.88 203 ASP A N 1
ATOM 1548 C CA . ASP A 1 203 ? 20.740 -15.979 -34.079 1.00 63.88 203 ASP A CA 1
ATOM 1549 C C . ASP A 1 203 ? 21.687 -17.194 -34.110 1.00 63.88 203 ASP A C 1
ATOM 1551 O O . ASP A 1 203 ? 22.292 -17.514 -35.133 1.00 63.88 203 ASP A O 1
ATOM 1555 N N . ILE A 1 204 ? 21.862 -17.850 -32.957 1.00 59.69 204 ILE A N 1
ATOM 1556 C CA . ILE A 1 204 ? 22.662 -19.081 -32.847 1.00 59.69 204 ILE A CA 1
ATOM 1557 C C . ILE A 1 204 ? 21.790 -20.271 -33.269 1.00 59.69 204 ILE A C 1
ATOM 1559 O O . ILE A 1 204 ? 21.024 -20.808 -32.464 1.00 59.69 204 ILE A O 1
ATOM 1563 N N . LYS A 1 205 ? 21.904 -20.706 -34.528 1.00 54.88 205 LYS A N 1
ATOM 1564 C CA . LYS A 1 205 ? 21.277 -21.958 -34.977 1.00 54.88 205 LYS A CA 1
ATOM 1565 C C . LYS A 1 205 ? 22.156 -23.152 -34.595 1.00 54.88 205 LYS A C 1
ATOM 1567 O O . LYS A 1 205 ? 23.365 -23.092 -34.799 1.00 54.88 205 LYS A O 1
ATOM 1572 N N . PRO A 1 206 ? 21.578 -24.274 -34.129 1.00 47.16 206 PRO A N 1
ATOM 1573 C CA . PRO A 1 206 ? 22.345 -25.467 -33.755 1.00 47.16 206 PRO A CA 1
ATOM 1574 C C . PRO A 1 206 ? 23.015 -26.182 -34.944 1.00 47.16 206 PRO A C 1
ATOM 1576 O O . PRO A 1 206 ? 23.780 -27.117 -34.734 1.00 47.16 206 PRO A O 1
ATOM 1579 N N . GLU A 1 207 ? 22.711 -25.769 -36.178 1.00 48.41 207 GLU A N 1
ATOM 1580 C CA . GLU A 1 207 ? 23.293 -26.296 -37.420 1.00 48.41 207 GLU A CA 1
ATOM 1581 C C . GLU A 1 207 ? 24.501 -25.463 -37.904 1.00 48.41 207 GLU A C 1
ATOM 1583 O O . GLU A 1 207 ? 25.317 -25.965 -38.674 1.00 48.41 207 GLU A O 1
ATOM 1588 N N . ASP A 1 208 ? 24.664 -24.225 -37.415 1.00 52.00 208 ASP A N 1
ATOM 1589 C CA . ASP A 1 208 ? 25.747 -23.307 -37.795 1.00 52.00 208 ASP A CA 1
ATOM 1590 C C . ASP A 1 208 ? 26.986 -23.534 -36.898 1.00 52.00 208 ASP A C 1
ATOM 1592 O O . ASP A 1 208 ? 27.368 -22.690 -36.086 1.00 52.00 208 ASP A O 1
ATOM 1596 N N . SER A 1 209 ? 27.623 -24.706 -37.022 1.00 51.00 209 SER A N 1
ATOM 1597 C CA . SER A 1 209 ? 28.771 -25.110 -36.186 1.00 51.00 209 SER A CA 1
ATOM 1598 C C . SER A 1 209 ? 30.082 -24.352 -36.456 1.00 51.00 209 SER A C 1
ATOM 1600 O O . SER A 1 209 ? 31.049 -24.533 -35.720 1.00 51.00 209 SER A O 1
ATOM 1602 N N . GLU A 1 210 ? 30.139 -23.507 -37.490 1.00 54.38 210 GLU A N 1
ATOM 1603 C CA . GLU A 1 210 ? 31.315 -22.703 -37.852 1.00 54.38 210 GLU A CA 1
ATOM 1604 C C . GLU A 1 210 ? 31.033 -21.198 -37.712 1.00 54.38 210 GLU A C 1
ATOM 1606 O O . GLU A 1 210 ? 30.922 -20.461 -38.689 1.00 54.38 210 GLU A O 1
ATOM 1611 N N . SER A 1 211 ? 30.984 -20.740 -36.458 1.00 60.78 211 SER A N 1
ATOM 1612 C CA . SER A 1 211 ? 30.815 -19.346 -36.008 1.00 60.78 211 SER A CA 1
ATOM 1613 C C . SER A 1 211 ? 29.488 -18.653 -36.401 1.00 60.78 211 SER A C 1
ATOM 1615 O O . SER A 1 211 ? 29.259 -18.360 -37.575 1.00 60.78 211 SER A O 1
ATOM 1617 N N . PRO A 1 212 ? 28.616 -18.299 -35.433 1.00 65.75 212 PRO A N 1
ATOM 1618 C CA . PRO A 1 212 ? 27.349 -17.643 -35.733 1.00 65.75 212 PRO A CA 1
ATOM 1619 C C . PRO A 1 212 ? 27.583 -16.252 -36.334 1.00 65.75 212 PRO A C 1
ATOM 1621 O O . PRO A 1 212 ? 28.371 -15.453 -35.817 1.00 65.75 212 PRO A O 1
ATOM 1624 N N . SER A 1 213 ? 26.859 -15.952 -37.415 1.00 74.12 213 SER A N 1
ATOM 1625 C CA . SER A 1 213 ? 26.825 -14.611 -37.996 1.00 74.12 213 SER A CA 1
ATOM 1626 C C . SER A 1 213 ? 25.956 -13.713 -37.120 1.00 74.12 213 SER A C 1
ATOM 1628 O O . SER A 1 213 ? 24.739 -13.881 -37.053 1.00 74.12 213 SER A O 1
ATOM 1630 N N . VAL A 1 214 ? 26.590 -12.774 -36.424 1.00 85.81 214 VAL A N 1
ATOM 1631 C CA . VAL A 1 214 ? 25.942 -11.895 -35.446 1.00 85.81 214 VAL A CA 1
ATOM 1632 C C . VAL A 1 214 ? 25.889 -10.462 -35.949 1.00 85.81 214 VAL A C 1
ATOM 1634 O O . VAL A 1 214 ? 26.754 -10.016 -36.704 1.00 85.81 214 VAL A O 1
ATOM 1637 N N . LEU A 1 215 ? 24.858 -9.734 -35.523 1.00 88.12 215 LEU A N 1
ATOM 1638 C CA . LEU A 1 215 ? 24.707 -8.324 -35.845 1.00 88.12 215 LEU A CA 1
ATOM 1639 C C . LEU A 1 215 ? 25.525 -7.478 -34.853 1.00 88.12 215 LEU A C 1
ATOM 1641 O O . LEU A 1 215 ? 25.134 -7.297 -33.697 1.00 88.12 215 LEU A O 1
ATOM 1645 N N . THR A 1 216 ? 26.665 -6.974 -35.316 1.00 89.31 216 THR A N 1
ATOM 1646 C CA . THR A 1 216 ? 27.665 -6.277 -34.502 1.00 89.31 216 THR A CA 1
ATOM 1647 C C . THR A 1 216 ? 27.605 -4.769 -34.718 1.00 89.31 216 THR A C 1
ATOM 1649 O O . THR A 1 216 ? 27.566 -4.271 -35.846 1.00 89.31 216 THR A O 1
ATOM 1652 N N . TYR A 1 217 ? 27.631 -4.026 -33.616 1.00 90.75 217 TYR A N 1
ATOM 1653 C CA . TYR A 1 217 ? 27.512 -2.575 -33.572 1.00 90.75 217 TYR A CA 1
ATOM 1654 C C . TYR A 1 217 ? 28.865 -1.973 -33.167 1.00 90.75 217 TYR A C 1
ATOM 1656 O O . TYR A 1 217 ? 29.310 -2.142 -32.032 1.00 90.75 217 TYR A O 1
ATOM 1664 N N . SER A 1 218 ? 29.525 -1.260 -34.085 1.00 89.12 218 SER A N 1
ATOM 1665 C CA . SER A 1 218 ? 30.792 -0.555 -33.833 1.00 89.12 218 SER A CA 1
ATOM 1666 C C . SER A 1 218 ? 30.582 0.959 -33.869 1.00 89.12 218 SER A C 1
ATOM 1668 O O . SER A 1 218 ? 30.020 1.491 -34.831 1.00 89.12 218 SER A O 1
ATOM 1670 N N . GLN A 1 219 ? 31.067 1.663 -32.842 1.00 88.44 219 GLN A N 1
ATOM 1671 C CA . GLN A 1 219 ? 31.022 3.130 -32.776 1.00 88.44 219 GLN A CA 1
ATOM 1672 C C . GLN A 1 219 ? 31.781 3.764 -33.949 1.00 88.44 219 GLN A C 1
ATOM 1674 O O . GLN A 1 219 ? 31.286 4.698 -34.582 1.00 88.44 219 GLN A O 1
ATOM 1679 N N . ARG A 1 220 ? 32.951 3.208 -34.292 1.00 84.38 220 ARG A N 1
ATOM 1680 C CA . ARG A 1 220 ? 33.790 3.670 -35.401 1.00 84.38 220 ARG A CA 1
ATOM 1681 C C . ARG A 1 220 ? 33.056 3.595 -36.739 1.00 84.38 220 ARG A C 1
ATOM 1683 O O . ARG A 1 220 ? 32.949 4.610 -37.423 1.00 84.38 220 ARG A O 1
ATOM 1690 N N . ALA A 1 221 ? 32.519 2.423 -37.080 1.00 83.75 221 ALA A N 1
ATOM 1691 C CA . ALA A 1 221 ? 31.814 2.211 -38.345 1.00 83.75 221 ALA A CA 1
ATOM 1692 C C . ALA A 1 221 ? 30.607 3.153 -38.495 1.00 83.75 221 ALA A C 1
ATOM 1694 O O . ALA A 1 221 ? 30.347 3.666 -39.585 1.00 83.75 221 ALA A O 1
ATOM 1695 N N . LEU A 1 222 ? 29.899 3.439 -37.396 1.00 85.88 222 LEU A N 1
ATOM 1696 C CA . LEU A 1 222 ? 28.777 4.373 -37.397 1.00 85.88 222 LEU A CA 1
ATOM 1697 C C . LEU A 1 222 ? 29.237 5.825 -37.603 1.00 85.88 222 LEU A C 1
ATOM 1699 O O . LEU A 1 222 ? 28.699 6.513 -38.476 1.00 85.88 222 LEU A O 1
ATOM 1703 N N . CYS A 1 223 ? 30.248 6.284 -36.855 1.00 86.50 223 CYS A N 1
ATOM 1704 C CA . CYS A 1 223 ? 30.779 7.640 -37.008 1.00 86.50 223 CYS A CA 1
ATOM 1705 C C . CYS A 1 223 ? 31.357 7.882 -38.410 1.00 86.50 223 CYS A C 1
ATOM 1707 O O . CYS A 1 223 ? 31.090 8.933 -38.992 1.00 86.50 223 CYS A O 1
ATOM 1709 N N . GLU A 1 224 ? 32.073 6.909 -38.984 1.00 85.44 224 GLU A N 1
ATOM 1710 C CA . GLU A 1 224 ? 32.572 6.967 -40.365 1.00 85.44 224 GLU A CA 1
ATOM 1711 C C . GLU A 1 224 ? 31.411 7.046 -41.373 1.00 85.44 224 GLU A C 1
ATOM 1713 O O . GLU A 1 224 ? 31.372 7.962 -42.199 1.00 85.44 224 GLU A O 1
ATOM 1718 N N . THR A 1 225 ? 30.411 6.161 -41.257 1.00 83.38 225 THR A N 1
ATOM 1719 C CA . THR A 1 225 ? 29.271 6.081 -42.194 1.00 83.38 225 THR A CA 1
ATOM 1720 C C . THR A 1 225 ? 28.447 7.368 -42.250 1.00 83.38 225 THR A C 1
ATOM 1722 O O . THR A 1 225 ? 27.929 7.727 -43.309 1.00 83.38 225 THR A O 1
ATOM 1725 N N . TRP A 1 226 ? 28.309 8.085 -41.132 1.00 79.50 226 TRP A N 1
ATOM 1726 C CA . TRP A 1 226 ? 27.564 9.348 -41.097 1.00 79.50 226 TRP A CA 1
ATOM 1727 C C . TRP A 1 226 ? 28.436 10.594 -41.089 1.00 79.50 226 TRP A C 1
ATOM 1729 O O . TRP A 1 226 ? 27.876 11.685 -41.142 1.00 79.50 226 TRP A O 1
ATOM 1739 N N . SER A 1 227 ? 29.764 10.480 -41.058 1.00 84.25 227 SER A N 1
ATOM 1740 C CA . SER A 1 227 ? 30.678 11.615 -40.845 1.00 84.25 227 SER A CA 1
ATOM 1741 C C . SER A 1 227 ? 30.353 12.394 -39.555 1.00 84.25 227 SER A C 1
ATOM 1743 O O . SER A 1 227 ? 30.234 13.622 -39.571 1.00 84.25 227 SER A O 1
ATOM 1745 N N . LEU A 1 228 ? 30.130 11.669 -38.455 1.00 84.88 228 LEU A N 1
ATOM 1746 C CA . LEU A 1 228 ? 30.077 12.245 -37.108 1.00 84.88 228 LEU A CA 1
ATOM 1747 C C . LEU A 1 228 ? 31.497 12.443 -36.558 1.00 84.88 228 LEU A C 1
ATOM 1749 O O . LEU A 1 228 ? 32.475 11.955 -37.124 1.00 84.88 228 LEU A O 1
ATOM 1753 N N . GLU A 1 229 ? 31.603 13.146 -35.432 1.00 83.38 229 GLU A N 1
ATOM 1754 C CA . GLU A 1 229 ? 32.849 13.230 -34.670 1.00 83.38 229 GLU A CA 1
ATOM 1755 C C . GLU A 1 229 ? 33.320 11.817 -34.254 1.00 83.38 229 GLU A C 1
ATOM 1757 O O . GLU A 1 229 ? 32.508 11.043 -33.734 1.00 83.38 229 GLU A O 1
ATOM 1762 N N . PRO A 1 230 ? 34.591 11.438 -34.497 1.00 79.88 230 PRO A N 1
ATOM 1763 C CA . PRO A 1 230 ? 35.090 10.109 -34.151 1.00 79.88 230 PRO A CA 1
ATOM 1764 C C . PRO A 1 230 ? 35.019 9.802 -32.648 1.00 79.88 230 PRO A C 1
ATOM 1766 O O . PRO A 1 230 ? 35.261 10.668 -31.809 1.00 79.88 230 PRO A O 1
ATOM 1769 N N . GLY A 1 231 ? 34.750 8.538 -32.315 1.00 77.81 231 GLY A N 1
ATOM 1770 C CA . GLY A 1 231 ? 34.685 8.061 -30.931 1.00 77.81 231 GLY A CA 1
ATOM 1771 C C . GLY A 1 231 ? 33.424 8.503 -30.179 1.00 77.81 231 GLY A C 1
ATOM 1772 O O . GLY A 1 231 ? 32.405 8.858 -30.774 1.00 77.81 231 GLY A O 1
ATOM 1773 N N . GLN A 1 232 ? 33.500 8.465 -28.846 1.00 87.00 232 GLN A N 1
ATOM 1774 C CA . GLN A 1 232 ? 32.348 8.605 -27.946 1.00 87.00 232 GLN A CA 1
ATOM 1775 C C . GLN A 1 232 ? 31.535 9.901 -28.159 1.00 87.00 232 GLN A C 1
ATOM 1777 O O . GLN A 1 232 ? 30.308 9.886 -28.069 1.00 87.00 232 GLN A O 1
ATOM 1782 N N . GLN A 1 233 ? 32.190 11.024 -28.477 1.00 84.94 233 GLN A N 1
ATOM 1783 C CA . GLN A 1 233 ? 31.548 12.346 -28.559 1.00 84.94 233 GLN A CA 1
ATOM 1784 C C . GLN A 1 233 ? 30.485 12.445 -29.666 1.00 84.94 233 GLN A C 1
ATOM 1786 O O . GLN A 1 233 ? 29.421 13.032 -29.446 1.00 84.94 233 GLN A O 1
ATOM 1791 N N . GLY A 1 234 ? 30.725 11.833 -30.832 1.00 85.88 234 GLY A N 1
ATOM 1792 C CA . GLY A 1 234 ? 29.733 11.778 -31.909 1.00 85.88 234 GLY A CA 1
ATOM 1793 C C . GLY A 1 234 ? 28.507 10.947 -31.526 1.00 85.88 234 GLY A C 1
ATOM 1794 O O . GLY A 1 234 ? 27.375 11.338 -31.809 1.00 85.88 234 GLY A O 1
ATOM 1795 N N . ILE A 1 235 ? 28.725 9.837 -30.815 1.00 88.69 235 ILE A N 1
ATOM 1796 C CA . ILE A 1 235 ? 27.666 8.931 -30.352 1.00 88.69 235 ILE A CA 1
ATOM 1797 C C . ILE A 1 235 ? 26.811 9.581 -29.251 1.00 88.69 235 ILE A C 1
ATOM 1799 O O . ILE A 1 235 ? 25.583 9.509 -29.313 1.00 88.69 235 ILE A O 1
ATOM 1803 N N . LEU A 1 236 ? 27.428 10.277 -28.290 1.00 90.38 236 LEU A N 1
ATOM 1804 C CA . LEU A 1 236 ? 26.720 11.019 -27.237 1.00 90.38 236 LEU A CA 1
ATOM 1805 C C . LEU A 1 236 ? 25.851 12.143 -27.813 1.00 90.38 236 LEU A C 1
ATOM 1807 O O . LEU A 1 236 ? 24.679 12.268 -27.454 1.00 90.38 236 LEU A O 1
ATOM 1811 N N . SER A 1 237 ? 26.391 12.923 -28.754 1.00 88.44 237 SER A N 1
ATOM 1812 C CA . SER A 1 237 ? 25.623 13.964 -29.442 1.00 88.44 237 SER A CA 1
ATOM 1813 C C . SER A 1 237 ? 24.421 13.373 -30.186 1.00 88.44 237 SER A C 1
ATOM 1815 O O . SER A 1 237 ? 23.305 13.870 -30.038 1.00 88.44 237 SER A O 1
ATOM 1817 N N . LEU A 1 238 ? 24.620 12.286 -30.934 1.00 88.88 238 LEU A N 1
ATOM 1818 C CA . LEU A 1 238 ? 23.552 11.578 -31.635 1.00 88.88 238 LEU A CA 1
ATOM 1819 C C . LEU A 1 238 ? 22.452 11.080 -30.683 1.00 88.88 238 LEU A C 1
ATOM 1821 O O . LEU A 1 238 ? 21.265 11.258 -30.964 1.00 88.88 238 LEU A O 1
ATOM 1825 N N . ALA A 1 239 ? 22.836 10.441 -29.578 1.00 89.38 239 ALA A N 1
ATOM 1826 C CA . ALA A 1 239 ? 21.902 9.895 -28.601 1.00 89.38 239 ALA A CA 1
ATOM 1827 C C . ALA A 1 239 ? 21.032 10.989 -27.964 1.00 89.38 239 ALA A C 1
ATOM 1829 O O . ALA A 1 239 ? 19.823 10.800 -27.814 1.00 89.38 239 ALA A O 1
ATOM 1830 N N . PHE A 1 240 ? 21.611 12.162 -27.691 1.00 90.38 240 PHE A N 1
ATOM 1831 C CA . PHE A 1 240 ? 20.872 13.324 -27.199 1.00 90.38 240 PHE A CA 1
ATOM 1832 C C . PHE A 1 240 ? 19.842 13.843 -28.219 1.00 90.38 240 PHE A C 1
ATOM 1834 O O . PHE A 1 240 ? 18.698 14.110 -27.851 1.00 90.38 240 PHE A O 1
ATOM 1841 N N . GLU A 1 241 ? 20.190 13.921 -29.511 1.00 89.50 241 GLU A N 1
ATOM 1842 C CA . GLU A 1 241 ? 19.237 14.299 -30.573 1.00 89.50 241 GLU A CA 1
ATOM 1843 C C . GLU A 1 241 ? 18.080 13.282 -30.704 1.00 89.50 241 GLU A C 1
ATOM 1845 O O . GLU A 1 241 ? 16.923 13.672 -30.887 1.00 89.50 241 GLU A O 1
ATOM 1850 N N . ILE A 1 242 ? 18.362 11.978 -30.553 1.00 88.50 242 ILE A N 1
ATOM 1851 C CA . ILE A 1 242 ? 17.341 10.910 -30.534 1.00 88.50 242 ILE A CA 1
ATOM 1852 C C . ILE A 1 242 ? 16.419 11.050 -29.314 1.00 88.50 242 ILE A C 1
ATOM 1854 O O . ILE A 1 242 ? 15.204 10.899 -29.444 1.00 88.50 242 ILE A O 1
ATOM 1858 N N . GLN A 1 243 ? 16.970 11.354 -28.136 1.00 86.62 243 GLN A N 1
ATOM 1859 C CA . GLN A 1 243 ? 16.193 11.547 -26.910 1.00 86.62 243 GLN A CA 1
ATOM 1860 C C . GLN A 1 243 ? 15.286 12.788 -26.979 1.00 86.62 243 GLN A C 1
ATOM 1862 O O . GLN A 1 243 ? 14.176 12.755 -26.442 1.00 86.62 243 GLN A O 1
ATOM 1867 N N . ARG A 1 244 ? 15.732 13.864 -27.643 1.00 85.50 244 ARG A N 1
ATOM 1868 C CA . ARG A 1 244 ? 14.968 15.114 -27.807 1.00 85.50 244 ARG A CA 1
ATOM 1869 C C . ARG A 1 244 ? 13.803 14.991 -28.790 1.00 85.50 244 ARG A C 1
ATOM 1871 O O . ARG A 1 244 ? 12.706 15.436 -28.461 1.00 85.50 244 ARG A O 1
ATOM 1878 N N . ASP A 1 245 ? 14.010 14.396 -29.967 1.00 83.88 245 ASP A N 1
ATOM 1879 C CA . ASP A 1 245 ? 12.947 14.203 -30.970 1.00 83.88 245 ASP A CA 1
ATOM 1880 C C . ASP A 1 245 ? 12.928 12.755 -31.512 1.00 83.88 245 ASP A C 1
ATOM 1882 O O . ASP A 1 245 ? 13.374 12.489 -32.637 1.00 83.88 245 ASP A O 1
ATOM 1886 N N . PRO A 1 246 ? 12.387 11.790 -30.736 1.00 81.88 246 PRO A N 1
ATOM 1887 C CA . PRO A 1 246 ? 12.411 10.360 -31.066 1.00 81.88 246 PRO A CA 1
ATOM 1888 C C . PRO A 1 246 ? 11.502 9.967 -32.245 1.00 81.88 246 PRO A C 1
ATOM 1890 O O . PRO A 1 246 ? 11.437 8.792 -32.609 1.00 81.88 246 PRO A O 1
ATOM 1893 N N . HIS A 1 247 ? 10.778 10.916 -32.846 1.00 82.38 247 HIS A N 1
ATOM 1894 C CA . HIS A 1 247 ? 9.852 10.671 -33.957 1.00 82.38 247 HIS A CA 1
ATOM 1895 C C . HIS A 1 247 ? 10.431 11.014 -35.338 1.00 82.38 247 HIS A C 1
ATOM 1897 O O . HIS A 1 247 ? 9.769 10.797 -36.359 1.00 82.38 247 HIS A O 1
ATOM 1903 N N . ARG A 1 248 ? 11.659 11.543 -35.399 1.00 86.19 248 ARG A N 1
ATOM 1904 C CA . ARG A 1 248 ? 12.335 11.898 -36.656 1.00 86.19 248 ARG A CA 1
ATOM 1905 C C . ARG A 1 248 ? 12.953 10.685 -37.351 1.00 86.19 248 ARG A C 1
ATOM 1907 O O . ARG A 1 248 ? 12.857 9.542 -36.916 1.00 86.19 248 ARG A O 1
ATOM 1914 N N . LYS A 1 249 ? 13.554 10.953 -38.512 1.00 83.62 249 LYS A N 1
ATOM 1915 C CA . LYS A 1 249 ? 14.325 9.978 -39.286 1.00 83.62 249 LYS A CA 1
ATOM 1916 C C . LYS A 1 249 ? 15.812 10.152 -39.016 1.00 83.62 249 LYS A C 1
ATOM 1918 O O . LYS A 1 249 ? 16.288 11.259 -38.798 1.00 83.62 249 LYS A O 1
ATOM 1923 N N . ILE A 1 250 ? 16.547 9.065 -39.185 1.00 79.12 250 ILE A N 1
ATOM 1924 C CA . ILE A 1 250 ? 17.974 8.961 -38.887 1.00 79.12 250 ILE A CA 1
ATOM 1925 C C . ILE A 1 250 ? 18.869 10.020 -39.549 1.00 79.12 250 ILE A C 1
ATOM 1927 O O . ILE A 1 250 ? 19.734 10.594 -38.895 1.00 79.12 250 ILE A O 1
ATOM 1931 N N . ALA A 1 251 ? 18.589 10.373 -40.807 1.00 80.31 251 ALA A N 1
ATOM 1932 C CA . ALA A 1 251 ? 19.311 11.424 -41.525 1.00 80.31 251 ALA A CA 1
ATOM 1933 C C . ALA A 1 251 ? 19.151 12.818 -40.884 1.00 80.31 251 ALA A C 1
ATOM 1935 O O . ALA A 1 251 ? 20.054 13.646 -40.983 1.00 80.31 251 ALA A O 1
ATOM 1936 N N . TYR A 1 252 ? 18.025 13.075 -40.206 1.00 86.31 252 TYR A N 1
ATOM 1937 C CA . TYR A 1 252 ? 17.809 14.317 -39.465 1.00 86.31 252 TYR A CA 1
ATOM 1938 C C . TYR A 1 252 ? 18.695 14.352 -38.215 1.00 86.31 252 TYR A C 1
ATOM 1940 O O . TYR A 1 252 ? 19.500 15.272 -38.097 1.00 86.31 252 TYR A O 1
ATOM 1948 N N . TRP A 1 253 ? 18.646 13.325 -37.355 1.00 86.50 253 TRP A N 1
ATOM 1949 C CA . TRP A 1 253 ? 19.499 13.249 -36.157 1.00 86.50 253 TRP A CA 1
ATOM 1950 C C . TRP A 1 253 ? 20.990 13.348 -36.500 1.00 86.50 253 TRP A C 1
ATOM 1952 O O . TRP A 1 253 ? 21.703 14.140 -35.892 1.00 86.50 253 TRP A O 1
ATOM 1962 N N . ALA A 1 254 ? 21.447 12.640 -37.539 1.00 82.50 254 ALA A N 1
ATOM 1963 C CA . ALA A 1 254 ? 22.828 12.733 -38.012 1.00 82.50 254 ALA A CA 1
ATOM 1964 C C . ALA A 1 254 ? 23.205 14.159 -38.465 1.00 82.50 254 ALA A C 1
ATOM 1966 O O . ALA A 1 254 ? 24.309 14.620 -38.189 1.00 82.50 254 ALA A O 1
ATOM 1967 N N . SER A 1 255 ? 22.295 14.890 -39.124 1.00 84.81 255 SER A N 1
ATOM 1968 C CA . SER A 1 255 ? 22.547 16.282 -39.528 1.00 84.81 255 SER A CA 1
ATOM 1969 C C . SER A 1 255 ? 22.613 17.256 -38.344 1.00 84.81 255 SER A C 1
ATOM 1971 O O . SER A 1 255 ? 23.457 18.146 -38.347 1.00 84.81 255 SER A O 1
ATOM 1973 N N . GLN A 1 256 ? 21.762 17.070 -37.328 1.00 84.25 256 GLN A N 1
ATOM 1974 C CA . GLN A 1 256 ? 21.713 17.910 -36.123 1.00 84.25 256 GLN A CA 1
ATOM 1975 C C . GLN A 1 256 ? 22.897 17.638 -35.187 1.00 84.25 256 GLN A C 1
ATOM 1977 O O . GLN A 1 256 ? 23.478 18.568 -34.634 1.00 84.25 256 GLN A O 1
ATOM 1982 N N . SER A 1 257 ? 23.314 16.373 -35.079 1.00 85.50 257 SER A N 1
ATOM 1983 C CA . SER A 1 257 ? 24.472 15.967 -34.282 1.00 85.50 257 SER A CA 1
ATOM 1984 C C . SER A 1 257 ? 25.784 16.550 -34.825 1.00 85.50 257 SER A C 1
ATOM 1986 O O . SER A 1 257 ? 26.592 17.051 -34.045 1.00 85.50 257 SER A O 1
ATOM 1988 N N . LYS A 1 258 ? 25.969 16.619 -36.155 1.00 85.50 258 LYS A N 1
ATOM 1989 C CA . LYS A 1 258 ? 27.133 17.295 -36.774 1.00 85.50 258 LYS A CA 1
ATOM 1990 C C . LYS A 1 258 ? 27.280 18.756 -36.359 1.00 85.50 258 LYS A C 1
ATOM 1992 O O . LYS A 1 258 ? 28.395 19.230 -36.172 1.00 85.50 258 LYS A O 1
ATOM 1997 N N . THR A 1 259 ? 26.167 19.474 -36.239 1.00 83.44 259 THR A N 1
ATOM 1998 C CA . THR A 1 259 ? 26.137 20.877 -35.802 1.00 83.44 259 THR A CA 1
ATOM 1999 C C . THR A 1 259 ? 25.979 21.025 -34.286 1.00 83.44 259 THR A C 1
ATOM 2001 O O . THR A 1 259 ? 25.904 22.153 -33.795 1.00 83.44 259 THR A O 1
ATOM 2004 N N . LYS A 1 260 ? 25.920 19.904 -33.546 1.00 83.25 260 LYS A N 1
ATOM 2005 C CA . LYS A 1 260 ? 25.607 19.808 -32.111 1.00 83.25 260 LYS A CA 1
ATOM 2006 C C . LYS A 1 260 ? 24.400 20.676 -31.725 1.00 83.25 260 LYS A C 1
ATOM 2008 O O . LYS A 1 260 ? 24.416 21.344 -30.695 1.00 83.25 260 LYS A O 1
ATOM 2013 N N . GLN A 1 261 ? 23.368 20.719 -32.572 1.00 82.50 261 GLN A N 1
ATOM 2014 C CA . GLN A 1 261 ? 22.344 21.767 -32.519 1.00 82.50 261 GLN A CA 1
ATOM 2015 C C . GLN A 1 261 ? 21.556 21.769 -31.200 1.00 82.50 261 GLN A C 1
ATOM 2017 O O . GLN A 1 261 ? 21.457 22.823 -30.569 1.00 82.50 261 GLN A O 1
ATOM 2022 N N . SER A 1 262 ? 21.049 20.621 -30.737 1.00 81.69 262 SER A N 1
ATOM 2023 C CA . SER A 1 262 ? 20.306 20.560 -29.469 1.00 81.69 262 SER A CA 1
ATOM 2024 C C . SER A 1 262 ? 21.213 20.721 -28.248 1.00 81.69 262 SER A C 1
ATOM 2026 O O . SER A 1 262 ? 20.775 21.278 -27.239 1.00 81.69 262 SER A O 1
ATOM 2028 N N . ALA A 1 263 ? 22.468 20.267 -28.336 1.00 83.44 263 ALA A N 1
ATOM 2029 C CA . ALA A 1 263 ? 23.468 20.411 -27.276 1.00 83.44 263 ALA A CA 1
ATOM 2030 C C . ALA A 1 263 ? 23.891 21.879 -27.082 1.00 83.44 263 ALA A C 1
ATOM 2032 O O . ALA A 1 263 ? 23.937 22.364 -25.957 1.00 83.44 263 ALA A O 1
ATOM 2033 N N . ASN A 1 264 ? 24.105 22.613 -28.178 1.00 86.69 264 ASN A N 1
ATOM 2034 C CA . ASN A 1 264 ? 24.399 24.047 -28.159 1.00 86.69 264 ASN A CA 1
ATOM 2035 C C . ASN A 1 264 ? 23.190 24.883 -27.707 1.00 86.69 264 ASN A C 1
ATOM 2037 O O . ASN A 1 264 ? 23.367 25.916 -27.068 1.00 86.69 264 ASN A O 1
ATOM 2041 N N . ALA A 1 265 ? 21.965 24.445 -28.023 1.00 87.06 265 ALA A N 1
ATOM 2042 C CA . ALA A 1 265 ? 20.742 25.112 -27.579 1.00 87.06 265 ALA A CA 1
ATOM 2043 C C . ALA A 1 265 ? 20.460 24.918 -26.077 1.00 87.06 265 ALA A C 1
ATOM 2045 O O . ALA A 1 265 ? 19.906 25.814 -25.448 1.00 87.06 265 ALA A O 1
ATOM 2046 N N . ASN A 1 266 ? 20.838 23.769 -25.502 1.00 88.12 266 ASN A N 1
ATOM 2047 C CA . ASN A 1 266 ? 20.576 23.421 -24.101 1.00 88.12 266 ASN A CA 1
ATOM 2048 C C . ASN A 1 266 ? 21.835 22.825 -23.434 1.00 88.12 266 ASN A C 1
ATOM 2050 O O . ASN A 1 266 ? 21.861 21.628 -23.126 1.00 88.12 266 ASN A O 1
ATOM 2054 N N . PRO A 1 267 ? 22.889 23.634 -23.210 1.00 88.38 267 PRO A N 1
ATOM 2055 C CA . PRO A 1 267 ? 24.190 23.136 -22.763 1.00 88.38 267 PRO A CA 1
ATOM 2056 C C . PRO A 1 267 ? 24.158 22.509 -21.364 1.00 88.38 267 PRO A C 1
ATOM 2058 O O . PRO A 1 267 ? 24.894 21.558 -21.124 1.00 88.38 267 PRO A O 1
ATOM 2061 N N . ALA A 1 268 ? 23.287 22.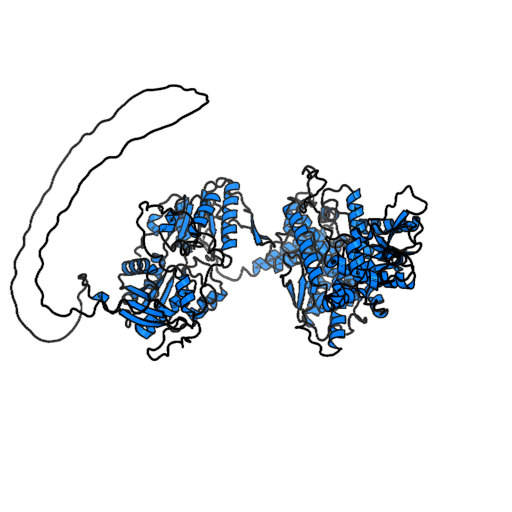986 -20.465 1.00 86.81 268 ALA A N 1
ATOM 2062 C CA . ALA A 1 268 ? 23.118 22.410 -19.128 1.00 86.81 268 ALA A CA 1
ATOM 2063 C C . ALA A 1 268 ? 22.540 20.983 -19.189 1.00 86.81 268 ALA A C 1
ATOM 2065 O O . ALA A 1 268 ? 23.181 20.045 -18.733 1.00 86.81 268 ALA A O 1
ATOM 2066 N N . GLU A 1 269 ? 21.396 20.791 -19.858 1.00 86.12 269 GLU A N 1
ATOM 2067 C CA . GLU A 1 269 ? 20.789 19.458 -20.015 1.00 86.12 269 GLU A CA 1
ATOM 2068 C C . GLU A 1 269 ? 21.687 18.486 -20.801 1.00 86.12 269 GLU A C 1
ATOM 2070 O O . GLU A 1 269 ? 21.635 17.278 -20.571 1.00 86.12 269 GLU A O 1
ATOM 2075 N N . TYR A 1 270 ? 22.517 18.984 -21.730 1.00 88.44 270 TYR A N 1
ATOM 2076 C CA . TYR A 1 270 ? 23.512 18.149 -22.407 1.00 88.44 270 TYR A CA 1
ATOM 2077 C C . TYR A 1 270 ? 24.658 17.746 -21.472 1.00 88.44 270 TYR A C 1
ATOM 2079 O O . TYR A 1 270 ? 25.058 16.585 -21.485 1.00 88.44 270 TYR A O 1
ATOM 2087 N N . ALA A 1 271 ? 25.159 18.669 -20.641 1.00 86.19 271 ALA A N 1
ATOM 2088 C CA . ALA A 1 271 ? 26.173 18.379 -19.629 1.00 86.19 271 ALA A CA 1
ATOM 2089 C C . ALA A 1 271 ? 25.675 17.343 -18.605 1.00 86.19 271 ALA A C 1
ATOM 2091 O O . ALA A 1 271 ? 26.384 16.376 -18.322 1.00 86.19 271 ALA A O 1
ATOM 2092 N N . ASP A 1 272 ? 24.436 17.490 -18.126 1.00 83.62 272 ASP A N 1
ATOM 2093 C CA . ASP A 1 272 ? 23.791 16.525 -17.231 1.00 83.62 272 ASP A CA 1
ATOM 2094 C C . ASP A 1 272 ? 23.692 15.140 -17.888 1.00 83.62 272 ASP A C 1
ATOM 2096 O O . ASP A 1 272 ? 24.094 14.143 -17.285 1.00 83.62 272 ASP A O 1
ATOM 2100 N N . PHE A 1 273 ? 23.244 15.078 -19.150 1.00 86.69 273 PHE A N 1
ATOM 2101 C CA . PHE A 1 273 ? 23.139 13.839 -19.929 1.00 86.69 273 PHE A CA 1
ATOM 2102 C C . PHE A 1 273 ? 24.488 13.120 -20.105 1.00 86.69 273 PHE A C 1
ATOM 2104 O O . PHE A 1 273 ? 24.589 11.924 -19.835 1.00 86.69 273 PHE A O 1
ATOM 2111 N N . ILE A 1 274 ? 25.546 13.823 -20.526 1.00 87.75 274 ILE A N 1
ATOM 2112 C CA . ILE A 1 274 ? 26.863 13.193 -20.738 1.00 87.75 274 ILE A CA 1
ATOM 2113 C C . ILE A 1 274 ? 27.575 12.830 -19.425 1.00 87.75 274 ILE A C 1
ATOM 2115 O O . ILE A 1 274 ? 28.447 11.959 -19.428 1.00 87.75 274 ILE A O 1
ATOM 2119 N N . SER A 1 275 ? 27.196 13.442 -18.295 1.00 83.81 275 SER A N 1
ATOM 2120 C CA . SER A 1 275 ? 27.798 13.179 -16.977 1.00 83.81 275 SER A CA 1
ATOM 2121 C C . SER A 1 275 ? 27.615 11.736 -16.477 1.00 83.81 275 SER A C 1
ATOM 2123 O O . SER A 1 275 ? 28.304 11.314 -15.544 1.00 83.81 275 SER A O 1
ATOM 2125 N N . GLU A 1 276 ? 26.691 10.979 -17.073 1.00 80.56 276 GLU A N 1
ATOM 2126 C CA . GLU A 1 276 ? 26.457 9.560 -16.792 1.00 80.56 276 GLU A CA 1
ATOM 2127 C C . GLU A 1 276 ? 27.470 8.649 -17.511 1.00 80.56 276 GLU A C 1
ATOM 2129 O O . GLU A 1 276 ? 27.953 7.679 -16.927 1.00 80.56 276 GLU A O 1
ATOM 2134 N N . TYR A 1 277 ? 27.854 9.006 -18.741 1.00 84.69 277 TYR A N 1
ATOM 2135 C CA . TYR A 1 277 ? 28.626 8.156 -19.660 1.00 84.69 277 TYR A CA 1
ATOM 2136 C C . TYR A 1 277 ? 30.125 8.488 -19.727 1.00 84.69 277 TYR A C 1
ATOM 2138 O O . TYR A 1 277 ? 30.911 7.712 -20.268 1.00 84.69 277 TYR A O 1
ATOM 2146 N N . ILE A 1 278 ? 30.534 9.643 -19.191 1.00 80.94 278 ILE A N 1
ATOM 2147 C CA . ILE A 1 278 ? 31.941 10.091 -19.146 1.00 80.94 278 ILE A CA 1
ATOM 2148 C C . ILE A 1 278 ? 32.664 9.606 -17.869 1.00 80.94 278 ILE A C 1
ATOM 2150 O O . ILE A 1 278 ? 33.890 9.655 -17.780 1.00 80.94 278 ILE A O 1
ATOM 2154 N N . LYS A 1 279 ? 31.933 9.095 -16.869 1.00 67.75 279 LYS A N 1
ATOM 2155 C CA . LYS A 1 279 ? 32.522 8.566 -15.628 1.00 67.75 279 LYS A CA 1
ATOM 2156 C C . LYS A 1 279 ? 33.223 7.228 -15.883 1.00 67.75 279 LYS A C 1
ATOM 2158 O O . LYS A 1 279 ? 32.582 6.249 -16.257 1.00 67.75 279 LYS A O 1
ATOM 2163 N N . GLY A 1 280 ? 34.533 7.190 -15.638 1.00 62.72 280 GLY A N 1
ATOM 2164 C CA . GLY A 1 280 ? 35.312 5.950 -15.630 1.00 62.72 280 GLY A CA 1
ATOM 2165 C C . GLY A 1 280 ? 34.942 5.032 -14.459 1.00 62.72 280 GLY A C 1
ATOM 2166 O O . GLY A 1 280 ? 34.363 5.470 -13.463 1.00 62.72 280 GLY A O 1
ATOM 2167 N N . SER A 1 281 ? 35.294 3.752 -14.569 1.00 64.56 281 SER A N 1
ATOM 2168 C CA . SER A 1 281 ? 35.159 2.783 -13.480 1.00 64.56 281 SER A CA 1
ATOM 2169 C C . SER A 1 281 ? 36.162 3.073 -12.360 1.00 64.56 281 SER A C 1
ATOM 2171 O O . SER A 1 281 ? 37.364 3.125 -12.615 1.00 64.56 281 SER A O 1
ATOM 2173 N N . ASP A 1 282 ? 35.684 3.202 -11.121 1.00 61.56 282 ASP A N 1
ATOM 2174 C CA . ASP A 1 282 ? 36.538 3.287 -9.930 1.00 61.56 282 ASP A CA 1
ATOM 2175 C C . ASP A 1 282 ? 37.225 1.921 -9.677 1.00 61.56 282 ASP A C 1
ATOM 2177 O O . ASP A 1 282 ? 36.529 0.921 -9.457 1.00 61.56 282 ASP A O 1
ATOM 2181 N N . PRO A 1 283 ? 38.571 1.834 -9.739 1.00 52.41 283 PRO A N 1
ATOM 2182 C CA . PRO A 1 283 ? 39.302 0.568 -9.750 1.00 52.41 283 PRO A CA 1
ATOM 2183 C C . PRO A 1 283 ? 39.749 0.101 -8.350 1.00 52.41 283 PRO A C 1
ATOM 2185 O O . PRO A 1 283 ? 40.750 -0.606 -8.224 1.00 52.41 283 PRO A O 1
ATOM 2188 N N . SER A 1 284 ? 39.053 0.500 -7.283 1.00 59.09 284 SER A N 1
ATOM 2189 C CA . SER A 1 284 ? 39.375 0.157 -5.888 1.00 59.09 284 SER A CA 1
ATOM 2190 C C . SER A 1 284 ? 39.273 -1.356 -5.582 1.00 59.09 284 SER A C 1
ATOM 2192 O O . SER A 1 284 ? 38.300 -1.853 -5.013 1.00 59.09 284 SER A O 1
ATOM 2194 N N . LEU A 1 285 ? 40.331 -2.109 -5.918 1.00 53.53 285 LEU A N 1
ATOM 2195 C CA . LEU A 1 285 ? 40.453 -3.571 -5.755 1.00 53.53 285 LEU A CA 1
ATOM 2196 C C . LEU A 1 285 ? 40.058 -4.088 -4.359 1.00 53.53 285 LEU A C 1
ATOM 2198 O O . LEU A 1 285 ? 39.363 -5.096 -4.253 1.00 53.53 285 LEU A O 1
ATOM 2202 N N . MET A 1 286 ? 40.433 -3.369 -3.295 1.00 52.84 286 MET A N 1
ATOM 2203 C CA . MET A 1 286 ? 40.100 -3.729 -1.905 1.00 52.84 286 MET A CA 1
ATOM 2204 C C . MET A 1 286 ? 38.588 -3.786 -1.645 1.00 52.84 286 MET A C 1
ATOM 2206 O O . MET A 1 286 ? 38.127 -4.587 -0.832 1.00 52.84 286 MET A O 1
ATOM 2210 N N . ILE A 1 287 ? 37.801 -2.962 -2.344 1.00 61.94 287 ILE A N 1
ATOM 2211 C CA . ILE A 1 287 ? 36.340 -2.994 -2.262 1.00 61.94 287 ILE A CA 1
ATOM 2212 C C . ILE A 1 287 ? 35.808 -4.216 -3.019 1.00 61.94 287 ILE A C 1
ATOM 2214 O O . ILE A 1 287 ? 34.981 -4.953 -2.484 1.00 61.94 287 ILE A O 1
ATOM 2218 N N . GLN A 1 288 ? 36.321 -4.481 -4.226 1.00 64.25 288 GLN A N 1
ATOM 2219 C CA . GLN A 1 288 ? 35.850 -5.568 -5.096 1.00 64.25 288 GLN A CA 1
ATOM 2220 C C . GLN A 1 288 ? 35.949 -6.960 -4.452 1.00 64.25 288 GLN A C 1
ATOM 2222 O O . GLN A 1 288 ? 35.029 -7.764 -4.614 1.00 64.25 288 GLN A O 1
ATOM 2227 N N . GLU A 1 289 ? 37.005 -7.247 -3.682 1.00 67.31 289 GLU A N 1
ATOM 2228 C CA . GLU A 1 289 ? 37.136 -8.538 -2.984 1.00 67.31 289 GLU A CA 1
ATOM 2229 C C . GLU A 1 289 ? 35.999 -8.782 -1.978 1.00 67.31 289 GLU A C 1
ATOM 2231 O O . GLU A 1 289 ? 35.467 -9.891 -1.895 1.00 67.31 289 GLU A O 1
ATOM 2236 N N . HIS A 1 290 ? 35.552 -7.737 -1.277 1.00 72.31 290 HIS A N 1
ATOM 2237 C CA . HIS A 1 290 ? 34.479 -7.830 -0.284 1.00 72.31 290 HIS A CA 1
ATOM 2238 C C . HIS A 1 290 ? 33.083 -7.936 -0.931 1.00 72.31 290 HIS A C 1
ATOM 2240 O O . HIS A 1 290 ? 32.186 -8.559 -0.361 1.00 72.31 290 HIS A O 1
ATOM 2246 N N . LEU A 1 291 ? 32.905 -7.447 -2.167 1.00 82.19 291 LEU A N 1
ATOM 2247 C CA . LEU A 1 291 ? 31.669 -7.631 -2.951 1.00 82.19 291 LEU A CA 1
ATOM 2248 C C . LEU A 1 291 ? 31.478 -9.070 -3.470 1.00 82.19 291 LEU A C 1
ATOM 2250 O O . LEU A 1 291 ? 30.395 -9.426 -3.953 1.00 82.19 291 LEU A O 1
ATOM 2254 N N . ARG A 1 292 ? 32.497 -9.937 -3.363 1.00 81.81 292 ARG A N 1
ATOM 2255 C CA . ARG A 1 292 ? 32.446 -11.330 -3.842 1.00 81.81 292 ARG A CA 1
ATOM 2256 C C . ARG A 1 292 ? 31.353 -12.169 -3.173 1.00 81.81 292 ARG A C 1
ATOM 2258 O O . ARG A 1 292 ? 30.830 -13.089 -3.802 1.00 81.81 292 ARG A O 1
ATOM 2265 N N . PHE A 1 293 ? 30.990 -11.853 -1.932 1.00 81.06 293 PHE A N 1
ATOM 2266 C CA . PHE A 1 293 ? 29.988 -12.598 -1.157 1.00 81.06 293 PHE A CA 1
ATOM 2267 C C . PHE A 1 293 ? 28.589 -11.968 -1.216 1.00 81.06 293 PHE A C 1
ATOM 2269 O O . PHE A 1 293 ? 27.593 -12.642 -0.944 1.00 81.06 293 PHE A O 1
ATOM 2276 N N . LEU A 1 294 ? 28.492 -10.700 -1.625 1.00 89.12 294 LEU A N 1
ATOM 2277 C CA . LEU A 1 294 ? 27.249 -9.930 -1.670 1.00 89.12 294 LEU A CA 1
ATOM 2278 C C . LEU A 1 294 ? 26.421 -10.224 -2.926 1.00 89.12 294 LEU A C 1
ATOM 2280 O O . LEU A 1 294 ? 26.962 -10.560 -3.981 1.00 89.12 294 LEU A O 1
ATOM 2284 N N . ASP A 1 295 ? 25.097 -10.085 -2.816 1.00 90.31 295 ASP A N 1
ATOM 2285 C CA . ASP A 1 295 ? 24.218 -9.961 -3.984 1.00 90.31 295 ASP A CA 1
ATOM 2286 C C . ASP A 1 295 ? 24.027 -8.473 -4.353 1.00 90.31 295 ASP A C 1
ATOM 2288 O O . ASP A 1 295 ? 24.278 -7.616 -3.501 1.00 90.31 295 ASP A O 1
ATOM 2292 N N . PRO A 1 296 ? 23.578 -8.145 -5.582 1.00 90.56 296 PRO A N 1
ATOM 2293 C CA . PRO A 1 296 ? 23.447 -6.770 -6.062 1.00 90.56 296 PRO A CA 1
ATOM 2294 C C . PRO A 1 296 ? 22.713 -5.809 -5.122 1.00 90.56 296 PRO A C 1
ATOM 2296 O O . PRO A 1 296 ? 23.139 -4.669 -4.981 1.00 90.56 296 PRO A O 1
ATOM 2299 N N . ARG A 1 297 ? 21.640 -6.242 -4.443 1.00 90.38 297 ARG A N 1
ATOM 2300 C CA . ARG A 1 297 ? 20.832 -5.353 -3.586 1.00 90.38 297 ARG A CA 1
ATOM 2301 C C . ARG A 1 297 ? 21.466 -5.126 -2.221 1.00 90.38 297 ARG A C 1
ATOM 2303 O O . ARG A 1 297 ? 21.403 -4.020 -1.693 1.00 90.38 297 ARG A O 1
ATOM 2310 N N . VAL A 1 298 ? 22.082 -6.161 -1.650 1.00 90.56 298 VAL A N 1
ATOM 2311 C CA . VAL A 1 298 ? 22.817 -6.040 -0.380 1.00 90.56 298 VAL A CA 1
ATOM 2312 C C . VAL A 1 298 ? 24.107 -5.242 -0.591 1.00 90.56 298 VAL A C 1
ATOM 2314 O O . VAL A 1 298 ? 24.427 -4.378 0.220 1.00 90.56 298 VAL A O 1
ATOM 2317 N N . SER A 1 299 ? 24.783 -5.452 -1.727 1.00 90.38 299 SER A N 1
ATOM 2318 C CA . SER A 1 299 ? 25.887 -4.612 -2.205 1.00 90.38 299 SER A CA 1
ATOM 2319 C C . SER A 1 299 ? 25.460 -3.152 -2.350 1.00 90.38 299 SER A C 1
ATOM 2321 O O . SER A 1 299 ? 26.116 -2.273 -1.797 1.00 90.38 299 SER A O 1
ATOM 2323 N N . GLU A 1 300 ? 24.339 -2.889 -3.027 1.00 88.88 300 GLU A N 1
ATOM 2324 C CA . GLU A 1 300 ? 23.843 -1.529 -3.254 1.00 88.88 300 GLU A CA 1
ATOM 2325 C C . GLU A 1 300 ? 23.534 -0.819 -1.933 1.00 88.88 300 GLU A C 1
ATOM 2327 O O . GLU A 1 300 ? 23.918 0.337 -1.752 1.00 88.88 300 GLU A O 1
ATOM 2332 N N . PHE A 1 301 ? 22.897 -1.521 -0.991 1.00 87.81 301 PHE A N 1
ATOM 2333 C CA . PHE A 1 301 ? 22.628 -0.993 0.340 1.00 87.81 301 PHE A CA 1
ATOM 2334 C C . PHE A 1 301 ? 23.923 -0.654 1.087 1.00 87.81 301 PHE A C 1
ATOM 2336 O O . PHE A 1 301 ? 24.090 0.498 1.482 1.00 87.81 301 PHE A O 1
ATOM 2343 N N . ILE A 1 302 ? 24.862 -1.597 1.221 1.00 84.25 302 ILE A N 1
ATOM 2344 C CA . ILE A 1 302 ? 26.126 -1.375 1.947 1.00 84.25 302 ILE A CA 1
ATOM 2345 C C . ILE A 1 302 ? 26.940 -0.240 1.302 1.00 84.25 302 ILE A C 1
ATOM 2347 O O . ILE A 1 302 ? 27.352 0.688 1.994 1.00 84.25 302 ILE A O 1
ATOM 2351 N N . LEU A 1 303 ? 27.095 -0.236 -0.026 1.00 82.38 303 LEU A N 1
ATOM 2352 C CA . LEU A 1 303 ? 27.840 0.809 -0.738 1.00 82.38 303 LEU A CA 1
ATOM 2353 C C . LEU A 1 303 ? 27.148 2.179 -0.721 1.00 82.38 303 LEU A C 1
ATOM 2355 O O . LEU A 1 303 ? 27.830 3.200 -0.800 1.00 82.38 303 LEU A O 1
ATOM 2359 N N . SER A 1 304 ? 25.816 2.237 -0.595 1.00 79.81 304 SER A N 1
ATOM 2360 C CA . SER A 1 304 ? 25.119 3.514 -0.381 1.00 79.81 304 SER A CA 1
ATOM 2361 C C . SER A 1 304 ? 25.523 4.165 0.940 1.00 79.81 304 SER A C 1
ATOM 2363 O O . SER A 1 304 ? 25.655 5.382 1.003 1.00 79.81 304 SER A O 1
ATOM 2365 N N . GLN A 1 305 ? 25.764 3.351 1.971 1.00 74.31 305 GLN A N 1
ATOM 2366 C CA . GLN A 1 305 ? 26.140 3.819 3.299 1.00 74.31 305 GLN A CA 1
ATOM 2367 C C . GLN A 1 305 ? 27.595 4.294 3.352 1.00 74.31 305 GLN A C 1
ATOM 2369 O O . GLN A 1 305 ? 27.876 5.320 3.965 1.00 74.31 305 GLN A O 1
ATOM 2374 N N . THR A 1 306 ? 28.518 3.601 2.675 1.00 70.00 306 THR A N 1
ATOM 2375 C CA . THR A 1 306 ? 29.937 3.993 2.665 1.00 70.00 306 THR A CA 1
ATOM 2376 C C . THR A 1 306 ? 30.189 5.246 1.823 1.00 70.00 306 THR A C 1
ATOM 2378 O O . THR A 1 306 ? 30.854 6.168 2.289 1.00 70.00 306 THR A O 1
ATOM 2381 N N . LYS A 1 307 ? 29.611 5.339 0.617 1.00 67.12 307 LYS A N 1
ATOM 2382 C CA . LYS A 1 307 ? 29.820 6.496 -0.277 1.00 67.12 307 LYS A CA 1
ATOM 2383 C C . LYS A 1 307 ? 29.200 7.789 0.253 1.00 67.12 307 LYS A C 1
ATOM 2385 O O . LYS A 1 307 ? 29.721 8.871 -0.003 1.00 67.12 307 LYS A O 1
ATOM 2390 N N . ASP A 1 308 ? 28.120 7.693 1.025 1.00 56.19 308 ASP A N 1
ATOM 2391 C CA . ASP A 1 308 ? 27.520 8.861 1.674 1.00 56.19 308 ASP A CA 1
ATOM 2392 C C . ASP A 1 308 ? 28.416 9.442 2.783 1.00 56.19 308 ASP A C 1
ATOM 2394 O O . ASP A 1 308 ? 28.418 10.658 2.981 1.00 56.19 308 ASP A O 1
ATOM 2398 N N . LEU A 1 309 ? 29.232 8.613 3.449 1.00 52.03 309 LEU A N 1
ATOM 2399 C CA . LEU A 1 309 ? 30.256 9.077 4.393 1.00 52.03 309 LEU A CA 1
ATOM 2400 C C . LEU A 1 309 ? 31.443 9.744 3.681 1.00 52.03 309 LEU A C 1
ATOM 2402 O O . LEU A 1 309 ? 31.933 10.771 4.149 1.00 52.03 309 LEU A O 1
ATOM 2406 N N . GLU A 1 310 ? 31.879 9.206 2.537 1.00 55.66 310 GLU A N 1
ATOM 2407 C CA . GLU A 1 310 ? 32.933 9.819 1.715 1.00 55.66 310 GLU A CA 1
ATOM 2408 C C . GLU A 1 310 ? 32.517 11.225 1.255 1.00 55.66 310 GLU A C 1
ATOM 2410 O O . GLU A 1 310 ? 33.250 12.187 1.490 1.00 55.66 310 GLU A O 1
ATOM 2415 N N . ILE A 1 311 ? 31.301 11.373 0.715 1.00 53.09 311 ILE A N 1
ATOM 2416 C CA . ILE A 1 311 ? 30.748 12.669 0.278 1.00 53.09 311 ILE A CA 1
ATOM 2417 C C . ILE A 1 311 ? 30.606 13.645 1.458 1.00 53.09 311 ILE A C 1
ATOM 2419 O O . ILE A 1 311 ? 30.933 14.824 1.323 1.00 53.09 311 ILE A O 1
ATOM 2423 N N . ALA A 1 312 ? 30.175 13.170 2.632 1.00 48.56 312 ALA A N 1
ATOM 2424 C CA . ALA A 1 312 ? 30.076 13.997 3.838 1.00 48.56 312 ALA A CA 1
ATOM 2425 C C . ALA A 1 312 ? 31.441 14.494 4.360 1.00 48.56 312 ALA A C 1
ATOM 2427 O O . ALA A 1 312 ? 31.492 15.487 5.087 1.00 48.56 312 ALA A O 1
ATOM 2428 N N . SER A 1 313 ? 32.546 13.836 3.989 1.00 48.44 313 SER A N 1
ATOM 2429 C CA . SER A 1 313 ? 33.905 14.272 4.338 1.00 48.44 313 SER A CA 1
ATOM 2430 C C . SER A 1 313 ? 34.478 15.337 3.387 1.00 48.44 313 SER A C 1
ATOM 2432 O O . SER A 1 313 ? 35.394 16.069 3.766 1.00 48.44 313 SER A O 1
ATOM 2434 N N . THR A 1 314 ? 33.923 15.484 2.178 1.00 43.62 314 THR A N 1
ATOM 2435 C CA . THR A 1 314 ? 34.445 16.358 1.110 1.00 43.62 314 THR A CA 1
ATOM 2436 C C . THR A 1 314 ? 33.714 17.701 0.976 1.00 43.62 314 THR A C 1
ATOM 2438 O O . THR A 1 314 ? 33.344 18.113 -0.120 1.00 43.62 314 THR A O 1
ATOM 2441 N N . GLY A 1 315 ? 33.576 18.435 2.083 1.00 38.44 315 GLY A N 1
ATOM 2442 C CA . GLY A 1 315 ? 33.254 19.871 2.073 1.00 38.44 315 GLY A CA 1
ATOM 2443 C C . GLY A 1 315 ? 31.773 20.269 1.884 1.00 38.44 315 GLY A C 1
ATOM 2444 O O . GLY A 1 315 ? 30.913 19.427 1.633 1.00 38.44 315 GLY A O 1
ATOM 2445 N N . PRO A 1 316 ? 31.444 21.567 2.062 1.00 43.06 316 PRO A N 1
ATOM 2446 C CA . PRO A 1 316 ? 30.064 22.036 2.175 1.00 43.06 316 PRO A CA 1
ATOM 2447 C C . PRO A 1 316 ? 29.502 22.574 0.847 1.00 43.06 316 PRO A C 1
ATOM 2449 O O . PRO A 1 316 ? 29.401 23.787 0.658 1.00 43.06 316 PRO A O 1
ATOM 2452 N N . GLU A 1 317 ? 29.074 21.689 -0.054 1.00 37.44 317 GLU A N 1
ATOM 2453 C CA . GLU A 1 317 ? 28.176 22.072 -1.156 1.00 37.44 317 GLU A CA 1
ATOM 2454 C C . GLU A 1 317 ? 26.699 21.811 -0.815 1.00 37.44 317 GLU A C 1
ATOM 2456 O O . GLU A 1 317 ? 26.358 21.037 0.082 1.00 37.44 317 GLU A O 1
ATOM 2461 N N . GLN A 1 318 ? 25.804 22.537 -1.491 1.00 37.25 318 GLN A N 1
ATOM 2462 C CA . GLN A 1 318 ? 24.384 22.657 -1.146 1.00 37.25 318 GLN A CA 1
ATOM 2463 C C . GLN A 1 318 ? 23.589 21.368 -1.415 1.00 37.25 318 GLN A C 1
ATOM 2465 O O . GLN A 1 318 ? 22.892 21.250 -2.421 1.00 37.25 318 GLN A O 1
ATOM 2470 N N . VAL A 1 319 ? 23.630 20.419 -0.482 1.00 37.28 319 VAL A N 1
ATOM 2471 C CA . VAL A 1 319 ? 22.793 19.214 -0.526 1.00 37.28 319 VAL A CA 1
ATOM 2472 C C . VAL A 1 319 ? 21.564 19.403 0.366 1.00 37.28 319 VAL A C 1
ATOM 2474 O O . VAL A 1 319 ? 21.661 19.611 1.577 1.00 37.28 319 VAL A O 1
ATOM 2477 N N . SER A 1 320 ? 20.378 19.339 -0.245 1.00 38.00 320 SER A N 1
ATOM 2478 C CA . SER A 1 320 ? 19.100 19.233 0.464 1.00 38.00 320 SER A CA 1
ATOM 2479 C C . SER A 1 320 ? 19.131 18.045 1.433 1.00 38.00 320 SER A C 1
ATOM 2481 O O . SER A 1 320 ? 19.697 17.012 1.091 1.00 38.00 320 SER A O 1
ATOM 2483 N N . LYS A 1 321 ? 18.547 18.209 2.639 1.00 34.16 321 LYS A N 1
ATOM 2484 C CA . LYS A 1 321 ? 18.589 17.249 3.772 1.00 34.16 321 LYS A CA 1
ATOM 2485 C C . LYS A 1 321 ? 18.839 15.796 3.324 1.00 34.16 321 LYS A C 1
ATOM 2487 O O . LYS A 1 321 ? 17.997 15.284 2.581 1.00 34.16 321 LYS A O 1
ATOM 2492 N N . PRO A 1 322 ? 19.912 15.123 3.789 1.00 47.53 322 PRO A N 1
ATOM 2493 C CA . PRO A 1 322 ? 20.221 13.771 3.341 1.00 47.53 322 PRO A CA 1
ATOM 2494 C C . PRO A 1 322 ? 19.025 12.854 3.603 1.00 47.53 322 PRO A C 1
ATOM 2496 O O . PRO A 1 322 ? 18.600 12.666 4.743 1.00 47.53 322 PRO A O 1
ATOM 2499 N N . ALA A 1 323 ? 18.455 12.316 2.525 1.00 60.88 323 ALA A N 1
ATOM 2500 C CA . ALA A 1 323 ? 17.465 11.258 2.625 1.00 60.88 323 ALA A CA 1
ATOM 2501 C C . ALA A 1 323 ? 18.139 10.036 3.261 1.00 60.88 323 ALA A C 1
ATOM 2503 O O . ALA A 1 323 ? 19.246 9.670 2.862 1.00 60.88 323 ALA A O 1
ATOM 2504 N N . GLY A 1 324 ? 17.480 9.433 4.253 1.00 71.38 324 GLY A N 1
ATOM 2505 C CA . GLY A 1 324 ? 18.015 8.273 4.959 1.00 71.38 324 GLY A CA 1
ATOM 2506 C C . GLY A 1 324 ? 18.221 7.049 4.050 1.00 71.38 324 GLY A C 1
ATOM 2507 O O . GLY A 1 324 ? 17.777 7.047 2.899 1.00 71.38 324 GLY A O 1
ATOM 2508 N N . PRO A 1 325 ? 18.863 5.987 4.569 1.00 85.00 325 PRO A N 1
ATOM 2509 C CA . PRO A 1 325 ? 19.092 4.736 3.854 1.00 85.00 325 PRO A CA 1
ATOM 2510 C C . PRO A 1 325 ? 17.807 4.199 3.219 1.00 85.00 325 PRO A C 1
ATOM 2512 O O . PRO A 1 325 ? 16.746 4.203 3.846 1.00 85.00 325 PRO A O 1
ATOM 2515 N N . VAL A 1 326 ? 17.901 3.687 1.992 1.00 87.88 326 VAL A N 1
ATOM 2516 C CA . VAL A 1 326 ? 16.759 3.117 1.265 1.00 87.88 326 VAL A CA 1
ATOM 2517 C C . VAL A 1 326 ? 17.072 1.686 0.852 1.00 87.88 326 VAL A C 1
ATOM 2519 O O . VAL A 1 326 ? 18.107 1.434 0.240 1.00 87.88 326 VAL A O 1
ATOM 2522 N N . PHE A 1 327 ? 16.155 0.757 1.127 1.00 91.56 327 PHE A N 1
ATOM 2523 C CA . PHE A 1 327 ? 16.237 -0.622 0.654 1.00 91.56 327 PHE A CA 1
ATOM 2524 C C . PHE A 1 327 ? 15.037 -0.960 -0.236 1.00 91.56 327 PHE A C 1
ATOM 2526 O O . PHE A 1 327 ? 13.886 -0.950 0.201 1.00 91.56 327 PHE A O 1
ATOM 2533 N N . TYR A 1 328 ? 15.296 -1.307 -1.496 1.00 91.06 328 TYR A N 1
ATOM 2534 C CA . TYR A 1 328 ? 14.267 -1.798 -2.412 1.00 91.06 328 TYR A CA 1
ATOM 2535 C C . TYR A 1 328 ? 14.175 -3.319 -2.286 1.00 91.06 328 TYR A C 1
ATOM 2537 O O . TYR A 1 328 ? 15.069 -4.039 -2.737 1.00 91.06 328 TYR A O 1
ATOM 2545 N N . LEU A 1 329 ? 13.094 -3.838 -1.703 1.00 93.00 329 LEU A N 1
ATOM 2546 C CA . LEU A 1 329 ? 12.911 -5.281 -1.546 1.00 93.00 329 LEU A CA 1
ATOM 2547 C C . LEU A 1 329 ? 12.563 -5.954 -2.891 1.00 93.00 329 LEU A C 1
ATOM 2549 O O . LEU A 1 329 ? 11.938 -5.341 -3.767 1.00 93.00 329 LEU A O 1
ATOM 2553 N N . PRO A 1 330 ? 12.986 -7.211 -3.122 1.00 91.56 330 PRO A N 1
ATOM 2554 C CA . PRO A 1 330 ? 12.524 -7.992 -4.265 1.00 91.56 330 PRO A CA 1
ATOM 2555 C C . PRO A 1 330 ? 10.994 -8.141 -4.269 1.00 91.56 330 PRO A C 1
ATOM 2557 O O . PRO A 1 330 ? 10.364 -8.362 -3.232 1.00 91.56 330 PRO A O 1
ATOM 2560 N N . LEU A 1 331 ? 10.376 -8.022 -5.447 1.00 90.31 331 LEU A N 1
ATOM 2561 C CA . LEU A 1 331 ? 8.927 -8.162 -5.581 1.00 90.31 331 LEU A CA 1
ATOM 2562 C C . LEU A 1 331 ? 8.558 -9.649 -5.622 1.00 90.31 331 LEU A C 1
ATOM 2564 O O . LEU A 1 331 ? 8.621 -10.283 -6.673 1.00 90.31 331 LEU A O 1
ATOM 2568 N N . LEU A 1 332 ? 8.189 -10.190 -4.464 1.00 90.94 332 LEU A N 1
ATOM 2569 C CA . LEU A 1 332 ? 7.674 -11.550 -4.328 1.00 90.94 332 LEU A CA 1
ATOM 2570 C C . LEU A 1 332 ? 6.302 -11.688 -5.013 1.00 90.94 332 LEU A C 1
ATOM 2572 O O . LEU A 1 332 ? 5.526 -10.731 -5.085 1.00 90.94 332 LEU A O 1
ATOM 2576 N N . LEU A 1 333 ? 5.990 -12.890 -5.504 1.00 86.94 333 LEU A N 1
ATOM 2577 C CA . LEU A 1 333 ? 4.659 -13.225 -6.014 1.00 86.94 333 LEU A CA 1
ATOM 2578 C C . LEU A 1 333 ? 3.764 -13.628 -4.833 1.00 86.94 333 LEU A C 1
ATOM 2580 O O . LEU A 1 333 ? 3.682 -14.803 -4.489 1.00 86.94 333 LEU A O 1
ATOM 2584 N N . ASP A 1 334 ? 3.131 -12.650 -4.185 1.00 88.12 334 ASP A N 1
ATOM 2585 C CA . ASP A 1 334 ? 2.309 -12.850 -2.989 1.00 88.12 334 ASP A CA 1
ATOM 2586 C C . ASP A 1 334 ? 0.825 -12.461 -3.194 1.00 88.12 334 ASP A C 1
ATOM 2588 O O . ASP A 1 334 ? 0.462 -11.775 -4.151 1.00 88.12 334 ASP A O 1
ATOM 2592 N N . ARG A 1 335 ? -0.074 -12.943 -2.315 1.00 88.25 335 ARG A N 1
ATOM 2593 C CA . ARG A 1 335 ? -1.480 -12.476 -2.264 1.00 88.25 335 ARG A CA 1
ATOM 2594 C C . ARG A 1 335 ? -1.532 -10.964 -2.022 1.00 88.25 335 ARG A C 1
ATOM 2596 O O . ARG A 1 335 ? -1.083 -10.495 -0.974 1.00 88.25 335 ARG A O 1
ATOM 2603 N N . TRP A 1 336 ? -2.142 -10.222 -2.944 1.00 84.88 336 TRP A N 1
ATOM 2604 C CA . TRP A 1 336 ? -2.269 -8.758 -2.876 1.00 84.88 336 TRP A CA 1
ATOM 2605 C C . TRP A 1 336 ? -3.265 -8.254 -1.824 1.00 84.88 336 TRP A C 1
ATOM 2607 O O . TRP A 1 336 ? -3.212 -7.089 -1.439 1.00 84.88 336 TRP A O 1
ATOM 2617 N N . ASP A 1 337 ? -4.137 -9.135 -1.342 1.00 84.00 337 ASP A N 1
ATOM 2618 C CA . ASP A 1 337 ? -5.112 -8.907 -0.274 1.00 84.00 337 ASP A CA 1
ATOM 2619 C C . ASP A 1 337 ? -4.630 -9.387 1.113 1.00 84.00 337 ASP A C 1
ATOM 2621 O O . ASP A 1 337 ? -5.318 -9.185 2.107 1.00 84.00 337 ASP A O 1
ATOM 2625 N N . HIS A 1 338 ? -3.452 -10.006 1.220 1.00 83.81 338 HIS A N 1
ATOM 2626 C CA . HIS A 1 338 ? -2.798 -10.270 2.509 1.00 83.81 338 HIS A CA 1
ATOM 2627 C C . HIS A 1 338 ? -1.785 -9.176 2.859 1.00 83.81 338 HIS A C 1
ATOM 2629 O O . HIS A 1 338 ? -1.456 -8.339 2.021 1.00 83.81 338 HIS A O 1
ATOM 2635 N N . GLU A 1 339 ? -1.258 -9.194 4.085 1.00 86.88 339 GLU A N 1
ATOM 2636 C CA . GLU A 1 339 ? -0.036 -8.456 4.421 1.00 86.88 339 GLU A CA 1
ATOM 2637 C C . GLU A 1 339 ? 1.114 -8.848 3.473 1.00 86.88 339 GLU A C 1
ATOM 2639 O O . GLU A 1 339 ? 1.080 -9.915 2.870 1.00 86.88 339 GLU A O 1
ATOM 2644 N N . SER A 1 340 ? 2.120 -7.990 3.288 1.00 90.44 340 SER A N 1
ATOM 2645 C CA . SER A 1 340 ? 3.272 -8.331 2.445 1.00 90.44 340 SER A CA 1
ATOM 2646 C C . SER A 1 340 ? 4.010 -9.560 2.985 1.00 90.44 340 SER A C 1
ATOM 2648 O O . SER A 1 340 ? 4.299 -9.630 4.177 1.00 90.44 340 SER A O 1
ATOM 2650 N N . ALA A 1 341 ? 4.418 -10.478 2.104 1.00 93.00 341 ALA A N 1
ATOM 2651 C CA . ALA A 1 341 ? 5.178 -11.676 2.479 1.00 93.00 341 ALA A CA 1
ATOM 2652 C C . ALA A 1 341 ? 6.514 -11.392 3.215 1.00 93.00 341 ALA A C 1
ATOM 2654 O O . ALA A 1 341 ? 7.080 -12.286 3.842 1.00 93.00 341 ALA A O 1
ATOM 2655 N N . TRP A 1 342 ? 7.000 -10.145 3.180 1.00 95.00 342 TRP A N 1
ATOM 2656 C CA . TRP A 1 342 ? 8.158 -9.656 3.939 1.00 95.00 342 TRP A CA 1
ATOM 2657 C C . TRP A 1 342 ? 7.890 -9.394 5.436 1.00 95.00 342 TRP A C 1
ATOM 2659 O O . TRP A 1 342 ? 8.854 -9.206 6.183 1.00 95.00 342 TRP A O 1
ATOM 2669 N N . GLY A 1 343 ? 6.622 -9.373 5.873 1.00 91.69 343 GLY A N 1
ATOM 2670 C CA . GLY A 1 343 ? 6.184 -9.071 7.245 1.00 91.69 343 GLY A CA 1
ATOM 2671 C C . GLY A 1 343 ? 6.869 -9.928 8.320 1.00 91.69 343 GLY A C 1
ATOM 2672 O O . GLY A 1 343 ? 7.662 -9.363 9.081 1.00 91.69 343 GLY A O 1
ATOM 2673 N N . PRO A 1 344 ? 6.708 -11.273 8.307 1.00 93.50 344 PRO A N 1
ATOM 2674 C CA . PRO A 1 344 ? 7.248 -12.188 9.328 1.00 93.50 344 PRO A CA 1
ATOM 2675 C C . PRO A 1 344 ? 8.767 -12.142 9.551 1.00 93.50 344 PRO A C 1
ATOM 2677 O O . PRO A 1 344 ? 9.265 -12.651 10.550 1.00 93.50 344 PRO A O 1
ATOM 2680 N N . SER A 1 345 ? 9.519 -11.560 8.615 1.00 95.75 345 SER A N 1
ATOM 2681 C CA . SER A 1 345 ? 10.983 -11.470 8.649 1.00 95.75 345 SER A CA 1
ATOM 2682 C C . SER A 1 345 ? 11.511 -10.042 8.815 1.00 95.75 345 SER A C 1
ATOM 2684 O O . SER A 1 345 ? 12.715 -9.815 8.701 1.00 95.75 345 SER A O 1
ATOM 2686 N N . THR A 1 346 ? 10.634 -9.072 9.106 1.00 95.44 346 THR A N 1
ATOM 2687 C CA . THR A 1 346 ? 11.016 -7.657 9.271 1.00 95.44 346 THR A CA 1
ATOM 2688 C C . THR A 1 346 ? 12.051 -7.473 10.384 1.00 95.44 346 THR A C 1
ATOM 2690 O O . THR A 1 346 ? 13.054 -6.806 10.156 1.00 95.44 346 THR A O 1
ATOM 2693 N N . TRP A 1 347 ? 11.893 -8.149 11.527 1.00 94.50 347 TRP A N 1
ATOM 2694 C CA . TRP A 1 347 ? 12.841 -8.088 12.650 1.00 94.50 347 TRP A CA 1
ATOM 2695 C C . TRP A 1 347 ? 14.246 -8.630 12.304 1.00 94.50 347 TRP A C 1
ATOM 2697 O O . TRP A 1 347 ? 15.254 -8.128 12.797 1.00 94.50 347 TRP A O 1
ATOM 2707 N N . ILE A 1 348 ? 14.336 -9.610 11.394 1.00 96.06 348 ILE A N 1
ATOM 2708 C CA . ILE A 1 348 ? 15.615 -10.166 10.913 1.00 96.06 348 ILE A CA 1
ATOM 2709 C C . ILE A 1 348 ? 16.348 -9.128 10.053 1.00 96.06 348 ILE A C 1
ATOM 2711 O O . ILE A 1 348 ? 17.556 -8.940 10.199 1.00 96.06 348 ILE A O 1
ATOM 2715 N N . ARG A 1 349 ? 15.618 -8.417 9.180 1.00 95.44 349 ARG A N 1
ATOM 2716 C CA . ARG A 1 349 ? 16.189 -7.320 8.382 1.00 95.44 349 ARG A CA 1
ATOM 2717 C C . ARG A 1 349 ? 16.528 -6.113 9.246 1.00 95.44 349 ARG A C 1
ATOM 2719 O O . ARG A 1 349 ? 17.569 -5.516 9.026 1.00 95.44 349 ARG A O 1
ATOM 2726 N N . GLN A 1 350 ? 15.725 -5.812 10.265 1.00 93.88 350 GLN A N 1
ATOM 2727 C CA . GLN A 1 350 ? 16.001 -4.767 11.251 1.00 93.88 350 GLN A CA 1
ATOM 2728 C C . GLN A 1 350 ? 17.340 -5.005 11.970 1.00 93.88 350 GLN A C 1
ATOM 2730 O O . GLN A 1 350 ? 18.170 -4.097 12.032 1.00 93.88 350 GLN A O 1
ATOM 2735 N N . LEU A 1 351 ? 17.608 -6.240 12.416 1.00 92.69 351 LEU A N 1
ATOM 2736 C CA . LEU A 1 351 ? 18.918 -6.630 12.947 1.00 92.69 351 LEU A CA 1
ATOM 2737 C C . LEU A 1 351 ? 20.029 -6.460 11.895 1.00 92.69 351 LEU A C 1
ATOM 2739 O O . LEU A 1 351 ? 21.060 -5.864 12.191 1.00 92.69 351 LEU A O 1
ATOM 2743 N N . ALA A 1 352 ? 19.816 -6.922 10.660 1.00 91.75 352 ALA A N 1
ATOM 2744 C CA . ALA A 1 352 ? 20.807 -6.798 9.588 1.00 91.75 352 ALA A CA 1
ATOM 2745 C C . ALA A 1 352 ? 21.115 -5.335 9.204 1.00 91.75 352 ALA A C 1
ATOM 2747 O O . ALA A 1 352 ? 22.272 -5.008 8.964 1.00 91.75 352 ALA A O 1
ATOM 2748 N N . TYR A 1 353 ? 20.115 -4.447 9.186 1.00 90.81 353 TYR A N 1
ATOM 2749 C CA . TYR A 1 353 ? 20.297 -3.006 8.980 1.00 90.81 353 TYR A CA 1
ATOM 2750 C C . TYR A 1 353 ? 21.093 -2.369 10.122 1.00 90.81 353 TYR A C 1
ATOM 2752 O O . TYR A 1 353 ? 21.987 -1.569 9.869 1.00 90.81 353 TYR A O 1
ATOM 2760 N N . SER A 1 354 ? 20.795 -2.747 11.368 1.00 87.62 354 SER A N 1
ATOM 2761 C CA . SER A 1 354 ? 21.434 -2.179 12.565 1.00 87.62 354 SER A CA 1
ATOM 2762 C C . SER A 1 354 ? 22.893 -2.629 12.724 1.00 87.62 354 SER A C 1
ATOM 2764 O O . SER A 1 354 ? 23.709 -1.901 13.278 1.00 87.62 354 SER A O 1
ATOM 2766 N N . LEU A 1 355 ? 23.240 -3.801 12.180 1.00 84.38 355 LEU A N 1
ATOM 2767 C CA . LEU A 1 355 ? 24.613 -4.312 12.110 1.00 84.38 355 LEU A CA 1
ATOM 2768 C C . LEU A 1 355 ? 25.452 -3.705 10.968 1.00 84.38 355 LEU A C 1
ATOM 2770 O O . LEU A 1 355 ? 26.645 -4.001 10.896 1.00 84.38 355 LEU A O 1
ATOM 2774 N N . CYS A 1 356 ? 24.879 -2.880 10.082 1.00 79.50 356 CYS A N 1
ATOM 2775 C CA . CYS A 1 356 ? 25.643 -2.132 9.079 1.00 79.50 356 CYS A CA 1
ATOM 2776 C C . CYS A 1 356 ? 26.202 -0.831 9.693 1.00 79.50 356 CYS A C 1
ATOM 2778 O O . CYS A 1 356 ? 25.431 0.079 10.003 1.00 79.50 356 CYS A O 1
ATOM 2780 N N . PRO A 1 357 ? 27.530 -0.689 9.848 1.00 59.03 357 PRO A N 1
ATOM 2781 C CA . PRO A 1 357 ? 28.122 0.415 10.585 1.00 59.03 357 PRO A CA 1
ATOM 2782 C C . PRO A 1 357 ? 28.295 1.647 9.694 1.00 59.03 357 PRO A C 1
ATOM 2784 O O . PRO A 1 357 ? 29.283 1.792 8.976 1.00 59.03 357 PRO A O 1
ATOM 2787 N N . THR A 1 358 ? 27.369 2.591 9.829 1.00 56.91 358 THR A N 1
ATOM 2788 C CA . THR A 1 358 ? 27.745 4.008 9.788 1.00 56.91 358 THR A CA 1
ATOM 2789 C C . THR A 1 358 ? 27.800 4.488 11.233 1.00 56.91 358 THR A C 1
ATOM 2791 O O . THR A 1 358 ? 26.811 4.406 11.958 1.00 56.91 358 THR A O 1
ATOM 2794 N N . THR A 1 359 ? 28.974 4.918 11.696 1.00 48.06 359 THR A N 1
ATOM 2795 C CA . THR A 1 359 ? 29.161 5.477 13.042 1.00 48.06 359 THR A CA 1
ATOM 2796 C C . THR A 1 359 ? 29.732 6.892 12.919 1.00 48.06 359 THR A C 1
ATOM 2798 O O . THR A 1 359 ? 30.888 7.038 12.523 1.00 48.06 359 THR A O 1
ATOM 2801 N N . PRO A 1 360 ? 28.960 7.945 13.260 1.00 53.03 360 PRO A N 1
ATOM 2802 C CA . PRO A 1 360 ? 27.561 7.918 13.707 1.00 53.03 360 PRO A CA 1
ATOM 2803 C C . PRO A 1 360 ? 26.581 7.484 12.594 1.00 53.03 360 PRO A C 1
ATOM 2805 O O . PRO A 1 360 ? 26.885 7.673 11.414 1.00 53.03 360 PRO A O 1
ATOM 2808 N N . PRO A 1 361 ? 25.403 6.933 12.949 1.00 58.75 361 PRO A N 1
ATOM 2809 C CA . PRO A 1 361 ? 24.395 6.549 11.967 1.00 58.75 361 PRO A CA 1
ATOM 2810 C C . PRO A 1 361 ? 23.853 7.773 11.225 1.00 58.75 361 PRO A C 1
ATOM 2812 O O . PRO A 1 361 ? 23.434 8.751 11.845 1.00 58.75 361 PRO A O 1
ATOM 2815 N N . VAL A 1 362 ? 23.825 7.706 9.891 1.00 61.31 362 VAL A N 1
ATOM 2816 C CA . VAL A 1 362 ? 23.359 8.811 9.021 1.00 61.31 362 VAL A CA 1
ATOM 2817 C C . VAL A 1 362 ? 21.860 9.108 9.219 1.00 61.31 362 VAL A C 1
ATOM 2819 O O . VAL A 1 362 ? 21.400 10.225 8.987 1.00 61.31 362 VAL A O 1
ATOM 2822 N N . SER A 1 363 ? 21.090 8.115 9.671 1.00 72.50 363 SER A N 1
ATOM 2823 C CA . SER A 1 363 ? 19.652 8.188 9.956 1.00 72.50 363 SER A CA 1
ATOM 2824 C C . SER A 1 363 ? 19.286 7.185 11.059 1.00 72.50 363 SER A C 1
ATOM 2826 O O . SER A 1 363 ? 19.856 6.095 11.070 1.00 72.50 363 SER A O 1
ATOM 2828 N N . PRO A 1 364 ? 18.307 7.476 11.939 1.00 83.06 364 PRO A N 1
ATOM 2829 C CA . PRO A 1 364 ? 17.764 6.496 12.886 1.00 83.06 364 PRO A CA 1
ATOM 2830 C C . PRO A 1 364 ? 16.866 5.430 12.225 1.00 83.06 364 PRO A C 1
ATOM 2832 O O . PRO A 1 364 ? 16.450 4.483 12.890 1.00 83.06 364 PRO A O 1
ATOM 2835 N N . THR A 1 365 ? 16.532 5.580 10.938 1.00 88.69 365 THR A N 1
ATOM 2836 C CA . THR A 1 365 ? 15.633 4.675 10.205 1.00 88.69 365 THR A CA 1
ATOM 2837 C C . THR A 1 365 ? 16.147 4.320 8.810 1.00 88.69 365 THR A C 1
ATOM 2839 O O . THR A 1 365 ? 16.811 5.129 8.156 1.00 88.69 365 THR A O 1
ATOM 2842 N N . VAL A 1 366 ? 15.779 3.127 8.333 1.00 90.44 366 VAL A N 1
ATOM 2843 C CA . VAL A 1 366 ? 15.920 2.662 6.942 1.00 90.44 366 VAL A CA 1
ATOM 2844 C C . VAL A 1 366 ? 14.544 2.634 6.280 1.00 90.44 366 VAL A C 1
ATOM 2846 O O . VAL A 1 366 ? 13.592 2.106 6.847 1.00 90.44 366 VAL A O 1
ATOM 2849 N N . THR A 1 367 ? 14.424 3.159 5.064 1.00 91.81 367 THR A N 1
ATOM 2850 C CA . THR A 1 367 ? 13.171 3.143 4.298 1.00 91.81 367 THR A CA 1
ATOM 2851 C C . THR A 1 367 ? 13.093 1.901 3.407 1.00 91.81 367 THR A C 1
ATOM 2853 O O . THR A 1 367 ? 13.791 1.805 2.396 1.00 91.81 367 THR A O 1
ATOM 2856 N N . GLU A 1 368 ? 12.210 0.957 3.735 1.00 93.38 368 GLU A N 1
ATOM 2857 C CA . GLU A 1 368 ? 11.881 -0.195 2.891 1.00 93.38 368 GLU A CA 1
ATOM 2858 C C . GLU A 1 368 ? 10.838 0.160 1.821 1.00 93.38 368 GLU A C 1
ATOM 2860 O O . GLU A 1 368 ? 9.702 0.534 2.122 1.00 93.38 368 GLU A O 1
ATOM 2865 N N . TYR A 1 369 ? 11.171 -0.074 0.552 1.00 91.88 369 TYR A N 1
ATOM 2866 C CA . TYR A 1 369 ? 10.193 -0.116 -0.534 1.00 91.88 369 TYR A CA 1
ATOM 2867 C C . TYR A 1 369 ? 9.808 -1.566 -0.839 1.00 91.88 369 TYR A C 1
ATOM 2869 O O . TYR A 1 369 ? 10.618 -2.353 -1.333 1.00 91.88 369 TYR A O 1
ATOM 2877 N N . ARG A 1 370 ? 8.551 -1.907 -0.528 1.00 90.19 370 ARG A N 1
ATOM 2878 C CA . ARG A 1 370 ? 7.912 -3.211 -0.781 1.00 90.19 370 ARG A CA 1
ATOM 2879 C C . ARG A 1 370 ? 7.156 -3.159 -2.123 1.00 90.19 370 ARG A C 1
ATOM 2881 O O . ARG A 1 370 ? 7.674 -2.641 -3.104 1.00 90.19 370 ARG A O 1
ATOM 2888 N N . ARG A 1 371 ? 5.932 -3.687 -2.207 1.00 87.69 371 ARG A N 1
ATOM 2889 C CA . ARG A 1 371 ? 5.052 -3.522 -3.382 1.00 87.69 371 ARG A CA 1
ATOM 2890 C C . ARG A 1 371 ? 4.348 -2.155 -3.329 1.00 87.69 371 ARG A C 1
ATOM 2892 O O . ARG A 1 371 ? 3.718 -1.833 -2.326 1.00 87.69 371 ARG A O 1
ATOM 2899 N N . THR A 1 372 ? 4.431 -1.368 -4.404 1.00 84.56 372 THR A N 1
ATOM 2900 C CA . THR A 1 372 ? 4.045 0.060 -4.404 1.00 84.56 372 THR A CA 1
ATOM 2901 C C . THR A 1 372 ? 3.298 0.442 -5.686 1.00 84.56 372 THR A C 1
ATOM 2903 O O . THR A 1 372 ? 3.731 0.084 -6.776 1.00 84.56 372 THR A O 1
ATOM 2906 N N . MET A 1 373 ? 2.186 1.186 -5.584 1.00 84.44 373 MET A N 1
ATOM 2907 C CA . MET A 1 373 ? 1.385 1.640 -6.746 1.00 84.44 373 MET A CA 1
ATOM 2908 C C . MET A 1 373 ? 1.687 3.074 -7.222 1.00 84.44 373 MET A C 1
ATOM 2910 O O . MET A 1 373 ? 1.226 3.464 -8.291 1.00 84.44 373 MET A O 1
ATOM 2914 N N . SER A 1 374 ? 2.438 3.871 -6.456 1.00 82.50 374 SER A N 1
ATOM 2915 C CA . SER A 1 374 ? 2.671 5.296 -6.732 1.00 82.50 374 SER A CA 1
ATOM 2916 C C . SER A 1 374 ? 4.118 5.694 -6.461 1.00 82.50 374 SER A C 1
ATOM 2918 O O . SER A 1 374 ? 4.653 5.382 -5.399 1.00 82.50 374 SER A O 1
ATOM 2920 N N . CYS A 1 375 ? 4.718 6.468 -7.369 1.00 74.44 375 CYS A N 1
ATOM 2921 C CA . CYS A 1 375 ? 6.047 7.061 -7.179 1.00 74.44 375 CYS A CA 1
ATOM 2922 C C . CYS A 1 375 ? 6.071 8.185 -6.119 1.00 74.44 375 CYS A C 1
ATOM 2924 O O . CYS A 1 375 ? 7.120 8.760 -5.874 1.00 74.44 375 CYS A O 1
ATOM 2926 N N . LYS A 1 376 ? 4.929 8.503 -5.489 1.00 79.12 376 LYS A N 1
ATOM 2927 C CA . LYS A 1 376 ? 4.826 9.412 -4.329 1.00 79.12 376 LYS A CA 1
ATOM 2928 C C . LYS A 1 376 ? 4.715 8.674 -2.985 1.00 79.12 376 LYS A C 1
ATOM 2930 O O . LYS A 1 376 ? 4.309 9.268 -1.993 1.00 79.12 376 LYS A O 1
ATOM 2935 N N . SER A 1 377 ? 4.957 7.363 -2.957 1.00 79.44 377 SER A N 1
ATOM 2936 C CA . SER A 1 377 ? 4.988 6.593 -1.709 1.00 79.44 377 SER A CA 1
ATOM 2937 C C . SER A 1 377 ? 6.275 6.894 -0.944 1.00 79.44 377 SER A C 1
ATOM 2939 O O . SER A 1 377 ? 7.343 6.854 -1.539 1.00 79.44 377 SER A O 1
ATOM 2941 N N . ASN A 1 378 ? 6.176 7.118 0.368 1.00 79.62 378 ASN A N 1
ATOM 2942 C CA . ASN A 1 378 ? 7.332 7.363 1.238 1.00 79.62 378 ASN A CA 1
ATOM 2943 C C . ASN A 1 378 ? 8.051 6.070 1.687 1.00 79.62 378 ASN A C 1
ATOM 2945 O O . ASN A 1 378 ? 8.948 6.137 2.520 1.00 79.62 378 ASN A O 1
ATOM 2949 N N . GLY A 1 379 ? 7.642 4.896 1.186 1.00 86.19 379 GLY A N 1
ATOM 2950 C CA . GLY A 1 379 ? 8.088 3.596 1.700 1.00 86.19 379 GLY A CA 1
ATOM 2951 C C . GLY A 1 379 ? 7.576 3.300 3.118 1.00 86.19 379 GLY A C 1
ATOM 2952 O O . GLY A 1 379 ? 6.668 3.965 3.619 1.00 86.19 379 GLY A O 1
ATOM 2953 N N . GLN A 1 380 ? 8.144 2.274 3.751 1.00 89.44 380 GLN A N 1
ATOM 2954 C CA . GLN A 1 380 ? 7.940 1.937 5.161 1.00 89.44 380 GLN A CA 1
ATOM 2955 C C . GLN A 1 380 ? 9.238 2.205 5.928 1.00 89.44 380 GLN A C 1
ATOM 2957 O O . GLN A 1 380 ? 10.261 1.599 5.623 1.00 89.44 380 GLN A O 1
ATOM 2962 N N . ALA A 1 381 ? 9.203 3.088 6.925 1.00 91.44 381 ALA A N 1
ATOM 2963 C CA . ALA A 1 381 ? 10.345 3.303 7.809 1.00 91.44 381 ALA A CA 1
ATOM 2964 C C . ALA A 1 381 ? 10.517 2.111 8.767 1.00 91.44 381 ALA A C 1
ATOM 2966 O O . ALA A 1 381 ? 9.547 1.648 9.368 1.00 91.44 381 ALA A O 1
ATOM 2967 N N . ILE A 1 382 ? 11.752 1.634 8.897 1.00 92.62 382 ILE A N 1
ATOM 2968 C CA . ILE A 1 382 ? 12.199 0.601 9.831 1.00 92.62 382 ILE A CA 1
ATOM 2969 C C . ILE A 1 382 ? 13.215 1.251 10.771 1.00 92.62 382 ILE A C 1
ATOM 2971 O O . ILE A 1 382 ? 14.222 1.788 10.310 1.00 92.62 382 ILE A O 1
ATOM 2975 N N . GLU A 1 383 ? 12.947 1.233 12.073 1.00 91.31 383 GLU A N 1
ATOM 2976 C CA . GLU A 1 383 ? 13.818 1.833 13.091 1.00 91.31 383 GLU A CA 1
ATOM 2977 C C . GLU A 1 383 ? 15.055 0.966 13.344 1.00 91.31 383 GLU A C 1
ATOM 2979 O O . GLU A 1 383 ? 14.962 -0.263 13.385 1.00 91.31 383 GLU A O 1
ATOM 2984 N N . LEU A 1 384 ? 16.222 1.593 13.501 1.00 89.38 384 LEU A N 1
ATOM 2985 C CA . LEU A 1 384 ? 17.453 0.890 13.860 1.00 89.38 384 LEU A CA 1
ATOM 2986 C C . LEU A 1 384 ? 17.456 0.536 15.355 1.00 89.38 384 LEU A C 1
ATOM 2988 O O . LEU A 1 384 ? 17.073 1.345 16.196 1.00 89.38 384 LEU A O 1
ATOM 2992 N N . LEU A 1 385 ? 17.911 -0.675 15.674 1.00 89.12 385 LEU A N 1
ATOM 2993 C CA . LEU A 1 385 ? 18.005 -1.191 17.040 1.00 89.12 385 LEU A CA 1
ATOM 2994 C C . LEU A 1 385 ? 19.170 -0.541 17.795 1.00 89.12 385 LEU A C 1
ATOM 2996 O O . LEU A 1 385 ? 20.258 -0.357 17.242 1.00 89.12 385 LEU A O 1
ATOM 3000 N N . SER A 1 386 ? 18.991 -0.292 19.092 1.00 87.56 386 SER A N 1
ATOM 3001 C CA . SER A 1 386 ? 20.110 0.034 19.982 1.00 87.56 386 SER A CA 1
ATOM 3002 C C . SER A 1 386 ? 21.054 -1.163 20.172 1.00 87.56 386 SER A C 1
ATOM 3004 O O . SER A 1 386 ? 20.687 -2.317 19.954 1.00 87.56 386 SER A O 1
ATOM 3006 N N . GLU A 1 387 ? 22.277 -0.913 20.653 1.00 84.25 387 GLU A N 1
ATOM 3007 C CA . GLU A 1 387 ? 23.273 -1.955 20.967 1.00 84.25 387 GLU A CA 1
ATOM 3008 C C . GLU A 1 387 ? 22.721 -3.086 21.858 1.00 84.25 387 GLU A C 1
ATOM 3010 O O . GLU A 1 387 ? 22.994 -4.271 21.626 1.00 84.25 387 GLU A O 1
ATOM 3015 N N . ARG A 1 388 ? 21.887 -2.734 22.841 1.00 86.12 388 ARG A N 1
ATOM 3016 C CA . ARG A 1 388 ? 21.240 -3.704 23.728 1.00 86.12 388 ARG A CA 1
ATOM 3017 C C . ARG A 1 388 ? 20.221 -4.564 22.978 1.00 86.12 388 ARG A C 1
ATOM 3019 O O . ARG A 1 388 ? 20.250 -5.786 23.102 1.00 86.12 388 ARG A O 1
ATOM 3026 N N . GLU A 1 389 ? 19.349 -3.939 22.193 1.00 89.50 389 GLU A N 1
ATOM 3027 C CA . GLU A 1 389 ? 18.291 -4.630 21.446 1.00 89.50 389 GLU A CA 1
ATOM 3028 C C . GLU A 1 389 ? 18.860 -5.494 20.316 1.00 89.50 389 GLU A C 1
ATOM 3030 O O . GLU A 1 389 ? 18.364 -6.596 20.088 1.00 89.50 389 GLU A O 1
ATOM 3035 N N . MET A 1 390 ? 19.939 -5.057 19.654 1.00 89.12 390 MET A N 1
ATOM 3036 C CA . MET A 1 390 ? 20.686 -5.886 18.700 1.00 89.12 390 MET A CA 1
ATOM 3037 C C . MET A 1 390 ? 21.193 -7.170 19.355 1.00 89.12 390 MET A C 1
ATOM 3039 O O . MET A 1 390 ? 21.021 -8.256 18.802 1.00 89.12 390 MET A O 1
ATOM 3043 N N . THR A 1 391 ? 21.787 -7.051 20.544 1.00 89.12 391 THR A N 1
ATOM 3044 C CA . THR A 1 391 ? 22.334 -8.187 21.297 1.00 89.12 391 THR A CA 1
ATOM 3045 C C . THR A 1 391 ? 21.225 -9.164 21.702 1.00 89.12 391 THR A C 1
ATOM 3047 O O . THR A 1 391 ? 21.327 -10.364 21.445 1.00 89.12 391 THR A O 1
ATOM 3050 N N . GLU A 1 392 ? 20.117 -8.660 22.248 1.00 91.06 392 GLU A N 1
ATOM 3051 C CA . GLU A 1 392 ? 18.951 -9.470 22.628 1.00 91.06 392 GLU A CA 1
ATOM 3052 C C . GLU A 1 392 ? 18.304 -10.169 21.416 1.00 91.06 392 GLU A C 1
ATOM 3054 O O . GLU A 1 392 ? 18.057 -11.378 21.442 1.00 91.06 392 GLU A O 1
ATOM 3059 N N . THR A 1 393 ? 18.119 -9.441 20.312 1.00 91.50 393 THR A N 1
ATOM 3060 C CA . THR A 1 393 ? 17.544 -9.958 19.058 1.00 91.50 393 THR A CA 1
ATOM 3061 C C . THR A 1 393 ? 18.440 -11.019 18.414 1.00 91.50 393 THR A C 1
ATOM 3063 O O . THR A 1 393 ? 17.953 -12.041 17.922 1.00 91.50 393 THR A O 1
ATOM 3066 N N . ALA A 1 394 ? 19.761 -10.833 18.463 1.00 91.88 394 ALA A N 1
ATOM 3067 C CA . ALA A 1 394 ? 20.730 -11.819 18.003 1.00 91.88 394 ALA A CA 1
ATOM 3068 C C . ALA A 1 394 ? 20.682 -13.110 18.835 1.00 91.88 394 ALA A C 1
ATOM 3070 O O . ALA A 1 394 ? 20.623 -14.200 18.263 1.00 91.88 394 ALA A O 1
ATOM 3071 N N . HIS A 1 395 ? 20.632 -13.015 20.169 1.00 91.88 395 HIS A N 1
ATOM 3072 C CA . HIS A 1 395 ? 20.467 -14.192 21.028 1.00 91.88 395 HIS A CA 1
ATOM 3073 C C . HIS A 1 395 ? 19.109 -14.886 20.819 1.00 91.88 395 HIS A C 1
ATOM 3075 O O . HIS A 1 395 ? 19.068 -16.119 20.782 1.00 91.88 395 HIS A O 1
ATOM 3081 N N . ARG A 1 396 ? 18.013 -14.135 20.601 1.00 91.94 396 ARG A N 1
ATOM 3082 C CA . ARG A 1 396 ? 16.704 -14.690 20.196 1.00 91.94 396 ARG A CA 1
ATOM 3083 C C . ARG A 1 396 ? 16.847 -15.532 18.924 1.00 91.94 396 ARG A C 1
ATOM 3085 O O . ARG A 1 396 ? 16.420 -16.685 18.915 1.00 91.94 396 ARG A O 1
ATOM 3092 N N . LEU A 1 397 ? 17.518 -15.008 17.894 1.00 92.56 397 LEU A N 1
ATOM 3093 C CA . LEU A 1 397 ? 17.750 -15.725 16.637 1.00 92.56 397 LEU A CA 1
ATOM 3094 C C . LEU A 1 397 ? 18.626 -16.978 16.817 1.00 92.56 397 LEU A C 1
ATOM 3096 O O . LEU A 1 397 ? 18.239 -18.047 16.345 1.00 92.56 397 LEU A O 1
ATOM 3100 N N . VAL A 1 398 ? 19.753 -16.891 17.536 1.00 91.06 398 VAL A N 1
ATOM 3101 C CA . VAL A 1 398 ? 20.619 -18.054 17.833 1.00 91.06 398 VAL A CA 1
ATOM 3102 C C . VAL A 1 398 ? 19.832 -19.159 18.546 1.00 91.06 398 VAL A C 1
ATOM 3104 O O . VAL A 1 398 ? 19.907 -20.327 18.154 1.00 91.06 398 VAL A O 1
ATOM 3107 N N . ASN A 1 399 ? 19.024 -18.808 19.551 1.00 89.44 399 ASN A N 1
ATOM 3108 C CA . ASN A 1 399 ? 18.204 -19.766 20.295 1.00 89.44 399 ASN A CA 1
ATOM 3109 C C . ASN A 1 399 ? 17.119 -20.415 19.418 1.00 89.44 399 ASN A C 1
ATOM 3111 O O . ASN A 1 399 ? 16.914 -21.632 19.498 1.00 89.44 399 ASN A O 1
ATOM 3115 N N . SER A 1 400 ? 16.464 -19.646 18.542 1.00 86.62 400 SER A N 1
ATOM 3116 C CA . SER A 1 400 ? 15.495 -20.170 17.571 1.00 86.62 400 SER A CA 1
ATOM 3117 C C . SER A 1 400 ? 16.149 -21.114 16.553 1.00 86.62 400 SER A C 1
ATOM 3119 O O . SER A 1 400 ? 15.627 -22.205 16.314 1.00 86.62 400 SER A O 1
ATOM 3121 N N . CYS A 1 401 ? 17.319 -20.760 16.011 1.00 85.69 401 CYS A N 1
ATOM 3122 C CA . CYS A 1 401 ? 18.090 -21.617 15.105 1.00 85.69 401 CYS A CA 1
ATOM 3123 C C . CYS A 1 401 ? 18.508 -22.928 15.790 1.00 85.69 401 CYS A C 1
ATOM 3125 O O . CYS A 1 401 ? 18.183 -24.013 15.304 1.00 85.69 401 CYS A O 1
ATOM 3127 N N . ARG A 1 402 ? 19.135 -22.859 16.972 1.00 83.44 402 ARG A N 1
ATOM 3128 C CA . ARG A 1 402 ? 19.533 -24.050 17.749 1.00 83.44 402 ARG A CA 1
ATOM 3129 C C . ARG A 1 402 ? 18.351 -24.945 18.131 1.00 83.44 402 ARG A C 1
ATOM 3131 O O . ARG A 1 402 ? 18.513 -26.160 18.226 1.00 83.44 402 ARG A O 1
ATOM 3138 N N . THR A 1 403 ? 17.167 -24.371 18.333 1.00 78.81 403 THR A N 1
ATOM 3139 C CA . THR A 1 403 ? 15.960 -25.129 18.689 1.00 78.81 403 THR A CA 1
ATOM 3140 C C . THR A 1 403 ? 15.326 -25.816 17.483 1.00 78.81 403 THR A C 1
ATOM 3142 O O . THR A 1 403 ? 15.052 -27.010 17.555 1.00 78.81 403 THR A O 1
ATOM 3145 N N . LEU A 1 404 ? 15.112 -25.099 16.378 1.00 75.25 404 LEU A N 1
ATOM 3146 C CA . LEU A 1 404 ? 14.312 -25.584 15.248 1.00 75.25 404 LEU A CA 1
ATOM 3147 C C . LEU A 1 404 ? 15.164 -26.254 14.161 1.00 75.25 404 LEU A C 1
ATOM 3149 O O . LEU A 1 404 ? 14.819 -27.334 13.672 1.00 75.25 404 LEU A O 1
ATOM 3153 N N . VAL A 1 405 ? 16.298 -25.639 13.810 1.00 67.25 405 VAL A N 1
ATOM 3154 C CA . VAL A 1 405 ? 17.164 -26.083 12.705 1.00 67.25 405 VAL A CA 1
ATOM 3155 C C . VAL A 1 405 ? 17.983 -27.304 13.129 1.00 67.25 405 VAL A C 1
ATOM 3157 O O . VAL A 1 405 ? 18.035 -28.293 12.401 1.00 67.25 405 VAL A O 1
ATOM 3160 N N . ASN A 1 406 ? 18.557 -27.303 14.335 1.00 63.78 406 ASN A N 1
ATOM 3161 C CA . ASN A 1 406 ? 19.475 -28.373 14.752 1.00 63.78 406 ASN A CA 1
ATOM 3162 C C . ASN A 1 406 ? 18.777 -29.644 15.277 1.00 63.78 406 ASN A C 1
ATOM 3164 O O . ASN A 1 406 ? 19.393 -30.708 15.291 1.00 63.78 406 ASN A O 1
ATOM 3168 N N . LYS A 1 407 ? 17.499 -29.581 15.687 1.00 60.34 407 LYS A N 1
ATOM 3169 C CA . LYS A 1 407 ? 16.763 -30.744 16.236 1.00 60.34 407 LYS A CA 1
ATOM 3170 C C . LYS A 1 407 ? 16.066 -31.620 15.181 1.00 60.34 407 LYS A C 1
ATOM 3172 O O . LYS A 1 407 ? 15.533 -32.673 15.536 1.00 60.34 407 LYS A O 1
ATOM 3177 N N . THR A 1 408 ? 16.051 -31.226 13.903 1.00 59.78 408 THR A N 1
ATOM 3178 C CA . THR A 1 408 ? 15.362 -31.954 12.818 1.00 59.78 408 THR A CA 1
ATOM 3179 C C . THR A 1 408 ? 16.341 -32.398 11.719 1.00 59.78 408 THR A C 1
ATOM 3181 O O . THR A 1 408 ? 16.970 -31.595 11.038 1.00 59.78 408 THR A O 1
ATOM 3184 N N . ALA A 1 409 ? 16.534 -33.710 11.553 1.00 52.22 409 ALA A N 1
ATOM 3185 C CA . ALA A 1 409 ? 17.763 -34.255 10.958 1.00 52.22 409 ALA A CA 1
ATOM 3186 C C . ALA A 1 409 ? 17.665 -34.777 9.502 1.00 52.22 409 ALA A C 1
ATOM 3188 O O . ALA A 1 409 ? 18.506 -35.577 9.111 1.00 52.22 409 ALA A O 1
ATOM 3189 N N . GLU A 1 410 ? 16.701 -34.330 8.685 1.00 65.69 410 GLU A N 1
ATOM 3190 C CA . GLU A 1 410 ? 16.454 -34.934 7.352 1.00 65.69 410 GLU A CA 1
ATOM 3191 C C . GLU A 1 410 ? 17.000 -34.145 6.143 1.00 65.69 410 GLU A C 1
ATOM 3193 O O . GLU A 1 410 ? 17.588 -34.743 5.248 1.00 65.69 410 GLU A O 1
ATOM 3198 N N . SER A 1 411 ? 16.848 -32.814 6.087 1.00 76.69 411 SER A N 1
ATOM 3199 C CA . SER A 1 411 ? 17.368 -31.987 4.978 1.00 76.69 411 SER A CA 1
ATOM 3200 C C . SER A 1 411 ? 17.604 -30.532 5.410 1.00 76.69 411 SER A C 1
ATOM 3202 O O . SER A 1 411 ? 16.753 -29.991 6.123 1.00 76.69 411 SER A O 1
ATOM 3204 N N . PRO A 1 412 ? 18.693 -29.860 4.969 1.00 79.31 412 PRO A N 1
ATOM 3205 C CA . PRO A 1 412 ? 18.938 -28.444 5.257 1.00 79.31 412 PRO A CA 1
ATOM 3206 C C . PRO A 1 412 ? 17.767 -27.537 4.863 1.00 79.31 412 PRO A C 1
ATOM 3208 O O . PRO A 1 412 ? 17.320 -26.729 5.672 1.00 79.31 412 PRO A O 1
ATOM 3211 N N . TYR A 1 413 ? 17.203 -27.729 3.666 1.00 83.56 413 TYR A N 1
ATOM 3212 C CA . TYR A 1 413 ? 16.050 -26.953 3.200 1.00 83.56 413 TYR A CA 1
ATOM 3213 C C . TYR A 1 413 ? 14.842 -27.096 4.141 1.00 83.56 413 TYR A C 1
ATOM 3215 O O . TYR A 1 413 ? 14.243 -26.097 4.531 1.00 83.56 413 TYR A O 1
ATOM 3223 N N . LEU A 1 414 ? 14.511 -28.323 4.559 1.00 84.06 414 LEU A N 1
ATOM 3224 C CA . LEU A 1 414 ? 13.340 -28.586 5.404 1.00 84.06 414 LEU A CA 1
ATOM 3225 C C . LEU A 1 414 ? 13.476 -27.980 6.807 1.00 84.06 414 LEU A C 1
ATOM 3227 O O . LEU A 1 414 ? 12.486 -27.497 7.352 1.00 84.06 414 LEU A O 1
ATOM 3231 N N . ARG A 1 415 ? 14.694 -27.943 7.364 1.00 85.19 415 ARG A N 1
ATOM 3232 C CA . ARG A 1 415 ? 14.995 -27.255 8.633 1.00 85.19 415 ARG A CA 1
ATOM 3233 C C . ARG A 1 415 ? 14.706 -25.757 8.546 1.00 85.19 415 ARG A C 1
ATOM 3235 O O . ARG A 1 415 ? 14.056 -25.193 9.424 1.00 85.19 415 ARG A O 1
ATOM 3242 N N . TRP A 1 416 ? 15.162 -25.115 7.472 1.00 90.06 416 TRP A N 1
ATOM 3243 C CA . TRP A 1 416 ? 14.949 -23.685 7.263 1.00 90.06 416 TRP A CA 1
ATOM 3244 C C . TRP A 1 416 ? 13.512 -23.353 6.861 1.00 90.06 416 TRP A C 1
ATOM 3246 O O . TRP A 1 416 ? 12.982 -22.336 7.302 1.00 90.06 416 TRP A O 1
ATOM 3256 N N . ALA A 1 417 ? 12.834 -24.230 6.120 1.00 89.38 417 ALA A N 1
ATOM 3257 C CA . ALA A 1 417 ? 11.401 -24.111 5.880 1.00 89.38 417 ALA A CA 1
ATOM 3258 C C . ALA A 1 417 ? 10.611 -24.205 7.198 1.00 89.38 417 ALA A C 1
ATOM 3260 O O . ALA A 1 417 ? 9.771 -23.347 7.454 1.00 89.38 417 ALA A O 1
ATOM 3261 N N . LEU A 1 418 ? 10.928 -25.164 8.079 1.00 88.81 418 LEU A N 1
ATOM 3262 C CA . LEU A 1 418 ? 10.342 -25.270 9.423 1.00 88.81 418 LEU A CA 1
ATOM 3263 C C . LEU A 1 418 ? 10.562 -23.992 10.249 1.00 88.81 418 LEU A C 1
ATOM 3265 O O . LEU A 1 418 ? 9.615 -23.495 10.857 1.00 88.81 418 LEU A O 1
ATOM 3269 N N . PHE A 1 419 ? 11.775 -23.429 10.224 1.00 91.19 419 PHE A N 1
ATOM 3270 C CA . PHE A 1 419 ? 12.066 -22.135 10.844 1.00 91.19 419 PHE A CA 1
ATOM 3271 C C . PHE A 1 419 ? 11.160 -21.025 10.284 1.00 91.19 419 PHE A C 1
ATOM 3273 O O . PHE A 1 419 ? 10.509 -20.331 11.059 1.00 91.19 419 PHE A O 1
ATOM 3280 N N . CYS A 1 420 ? 11.045 -20.891 8.957 1.00 93.38 420 CYS A N 1
ATOM 3281 C CA . CYS A 1 420 ? 10.197 -19.872 8.322 1.00 93.38 420 CYS A CA 1
ATOM 3282 C C . CYS A 1 420 ? 8.711 -20.021 8.698 1.00 93.38 420 CYS A C 1
ATOM 3284 O O . CYS A 1 420 ? 8.043 -19.028 8.977 1.00 93.38 420 CYS A O 1
ATOM 3286 N N . LEU A 1 421 ? 8.201 -21.257 8.750 1.00 91.88 421 LEU A N 1
ATOM 3287 C CA . LEU A 1 421 ? 6.831 -21.552 9.184 1.00 91.88 421 LEU A CA 1
ATOM 3288 C C . LEU A 1 421 ? 6.603 -21.165 10.657 1.00 91.88 421 LEU A C 1
ATOM 3290 O O . LEU A 1 421 ? 5.544 -20.646 11.001 1.00 91.88 421 LEU A O 1
ATOM 3294 N N . ASN A 1 422 ? 7.595 -21.383 11.524 1.00 91.00 422 ASN A N 1
ATOM 3295 C CA . ASN A 1 422 ? 7.533 -20.995 12.933 1.00 91.00 422 ASN A CA 1
ATOM 3296 C C . ASN A 1 422 ? 7.553 -19.463 13.121 1.00 91.00 422 ASN A C 1
ATOM 3298 O O . ASN A 1 422 ? 6.806 -18.942 13.952 1.00 91.00 422 ASN A O 1
ATOM 3302 N N . GLN A 1 423 ? 8.330 -18.735 12.305 1.00 92.25 423 GLN A N 1
ATOM 3303 C CA . GLN A 1 423 ? 8.321 -17.266 12.302 1.00 92.25 423 GLN A CA 1
ATOM 3304 C C . GLN A 1 423 ? 6.959 -16.694 11.880 1.00 92.25 423 GLN A C 1
ATOM 3306 O O . GLN A 1 423 ? 6.499 -15.739 12.496 1.00 92.25 423 GLN A O 1
ATOM 3311 N N . GLU A 1 424 ? 6.269 -17.292 10.899 1.00 93.44 424 GLU A N 1
ATOM 3312 C CA . GLU A 1 424 ? 4.905 -16.870 10.525 1.00 93.44 424 GLU A CA 1
ATOM 3313 C C . GLU A 1 424 ? 3.907 -17.058 11.671 1.00 93.44 424 GLU A C 1
ATOM 3315 O O . GLU A 1 424 ? 3.155 -16.135 11.970 1.00 93.44 424 GLU A O 1
ATOM 3320 N N . ILE A 1 425 ? 3.932 -18.215 12.348 1.00 91.81 425 ILE A N 1
ATOM 3321 C CA . ILE A 1 425 ? 3.050 -18.486 13.495 1.00 91.81 425 ILE A CA 1
ATOM 3322 C C . ILE A 1 425 ? 3.309 -17.483 14.625 1.00 91.81 425 ILE A C 1
ATOM 3324 O O . ILE A 1 425 ? 2.362 -16.945 15.198 1.00 91.81 425 ILE A O 1
ATOM 3328 N N . THR A 1 426 ? 4.583 -17.228 14.933 1.00 89.75 426 THR A N 1
ATOM 3329 C CA . THR A 1 426 ? 4.992 -16.307 16.002 1.00 89.75 426 THR A CA 1
ATOM 3330 C C . THR A 1 426 ? 4.570 -14.876 15.679 1.00 89.75 426 THR A C 1
ATOM 3332 O O . THR A 1 426 ? 3.877 -14.258 16.480 1.00 89.75 426 THR A O 1
ATOM 3335 N N . HIS A 1 427 ? 4.876 -14.388 14.476 1.00 90.06 427 HIS A N 1
ATOM 3336 C CA . HIS A 1 427 ? 4.499 -13.048 14.027 1.00 90.06 427 HIS A CA 1
ATOM 3337 C C . HIS A 1 427 ? 2.976 -12.853 13.968 1.00 90.06 427 HIS A C 1
ATOM 3339 O O . HIS A 1 427 ? 2.462 -11.838 14.430 1.00 90.06 427 HIS A O 1
ATOM 3345 N N . ALA A 1 428 ? 2.224 -13.841 13.467 1.00 87.69 428 ALA A N 1
ATOM 3346 C CA . ALA A 1 428 ? 0.764 -13.786 13.489 1.00 87.69 428 ALA A CA 1
ATOM 3347 C C . ALA A 1 428 ? 0.216 -13.711 14.926 1.00 87.69 428 ALA A C 1
ATOM 3349 O O . ALA A 1 428 ? -0.749 -12.990 15.163 1.00 87.69 428 ALA A O 1
ATOM 3350 N N . SER A 1 429 ? 0.845 -14.407 15.881 1.00 86.81 429 SER A N 1
ATOM 3351 C CA . SER A 1 429 ? 0.485 -14.336 17.302 1.00 86.81 429 SER A CA 1
ATOM 3352 C C . SER A 1 429 ? 0.801 -12.976 17.930 1.00 86.81 429 SER A C 1
ATOM 3354 O O . SER A 1 429 ? -0.036 -12.464 18.667 1.00 86.81 429 SER A O 1
ATOM 3356 N N . GLU A 1 430 ? 1.975 -12.402 17.651 1.00 83.62 430 GLU A N 1
ATOM 3357 C CA . GLU A 1 430 ? 2.386 -11.067 18.125 1.00 83.62 430 GLU A CA 1
ATOM 3358 C C . GLU A 1 430 ? 1.430 -9.974 17.601 1.00 83.62 430 GLU A C 1
ATOM 3360 O O . GLU A 1 430 ? 1.064 -9.060 18.332 1.00 83.62 430 GLU A O 1
ATOM 3365 N N . GLU A 1 431 ? 0.938 -10.122 16.368 1.00 80.00 431 GLU A N 1
ATOM 3366 C CA . GLU A 1 431 ? -0.037 -9.226 15.728 1.00 80.00 431 GLU A CA 1
ATOM 3367 C C . GLU A 1 431 ? -1.513 -9.500 16.110 1.00 80.00 431 GLU A C 1
ATOM 3369 O O . GLU A 1 431 ? -2.419 -8.849 15.584 1.00 80.00 431 GLU A O 1
ATOM 3374 N N . GLY A 1 432 ? -1.803 -10.505 16.947 1.00 78.62 432 GLY A N 1
ATOM 3375 C CA . GLY A 1 432 ? -3.180 -10.911 17.283 1.00 78.62 432 GLY A CA 1
ATOM 3376 C C . GLY A 1 432 ? -3.996 -11.478 16.104 1.00 78.62 432 GLY A C 1
ATOM 3377 O O . GLY A 1 432 ? -5.229 -11.516 16.147 1.00 78.62 432 GLY A O 1
ATOM 3378 N N . LYS A 1 433 ? -3.326 -11.914 15.030 1.00 80.44 433 LYS A N 1
ATOM 3379 C CA . LYS A 1 433 ? -3.907 -12.439 13.783 1.00 80.44 433 LYS A CA 1
ATOM 3380 C C . LYS A 1 433 ? -3.944 -13.975 13.781 1.00 80.44 433 LYS A C 1
ATOM 3382 O O . LYS A 1 433 ? -3.234 -14.666 14.505 1.00 80.44 433 LYS A O 1
ATOM 3387 N N . GLY A 1 434 ? -4.770 -14.550 12.906 1.00 82.81 434 GLY A N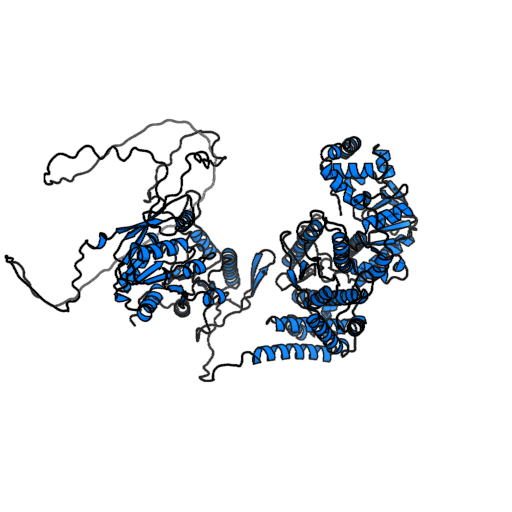 1
ATOM 3388 C CA . GLY A 1 434 ? -4.755 -15.994 12.649 1.00 82.81 434 GLY A CA 1
ATOM 3389 C C . GLY A 1 434 ? -3.616 -16.392 11.704 1.00 82.81 434 GLY A C 1
ATOM 3390 O O . GLY A 1 434 ? -3.588 -15.915 10.574 1.00 82.81 434 GLY A O 1
ATOM 3391 N N . SER A 1 435 ? -2.733 -17.297 12.140 1.00 88.62 435 SER A N 1
ATOM 3392 C CA . SER A 1 435 ? -1.630 -17.840 11.324 1.00 88.62 435 SER A CA 1
ATOM 3393 C C . SER A 1 435 ? -2.116 -18.504 10.027 1.00 88.62 435 SER A C 1
ATOM 3395 O O . SER A 1 435 ? -2.943 -19.429 10.046 1.00 88.62 435 SER A O 1
ATOM 3397 N N . LEU A 1 436 ? -1.526 -18.089 8.903 1.00 89.50 436 LEU A N 1
ATOM 3398 C CA . LEU A 1 436 ? -1.731 -18.690 7.590 1.00 89.50 436 LEU A CA 1
ATOM 3399 C C . LEU A 1 436 ? -1.199 -20.125 7.562 1.00 89.50 436 LEU A C 1
ATOM 3401 O O . LEU A 1 436 ? -1.876 -21.000 7.021 1.00 89.50 436 LEU A O 1
ATOM 3405 N N . VAL A 1 437 ? -0.047 -20.400 8.190 1.00 89.62 437 VAL A N 1
ATOM 3406 C CA . VAL A 1 437 ? 0.501 -21.763 8.313 1.00 89.62 437 VAL A CA 1
ATOM 3407 C C . VAL A 1 437 ? -0.523 -22.699 8.944 1.00 89.62 437 VAL A C 1
ATOM 3409 O O . VAL A 1 437 ? -0.729 -23.809 8.454 1.00 89.62 437 VAL A O 1
ATOM 3412 N N . THR A 1 438 ? -1.232 -22.242 9.977 1.00 87.00 438 THR A N 1
ATOM 3413 C CA . THR A 1 438 ? -2.254 -23.043 10.661 1.00 87.00 438 THR A CA 1
ATOM 3414 C C . THR A 1 438 ? -3.477 -23.311 9.774 1.00 87.00 438 THR A C 1
ATOM 3416 O O . THR A 1 438 ? -3.954 -24.447 9.725 1.00 87.00 438 THR A O 1
ATOM 3419 N N . GLU A 1 439 ? -3.984 -22.310 9.041 1.00 87.12 439 GLU A N 1
ATOM 3420 C CA . GLU A 1 439 ? -5.094 -22.494 8.085 1.00 87.12 439 GLU A CA 1
ATOM 3421 C C . GLU A 1 439 ? -4.709 -23.483 6.972 1.00 87.12 439 GLU A C 1
ATOM 3423 O O . GLU A 1 439 ? -5.456 -24.400 6.615 1.00 87.12 439 GLU A O 1
ATOM 3428 N N . VAL A 1 440 ? -3.504 -23.304 6.440 1.00 86.50 440 VAL A N 1
ATOM 3429 C CA . VAL A 1 440 ? -2.955 -24.061 5.323 1.00 86.50 440 VAL A CA 1
ATOM 3430 C C . VAL A 1 440 ? -2.652 -25.512 5.727 1.00 86.50 440 VAL A C 1
ATOM 3432 O O . VAL A 1 440 ? -3.006 -26.432 4.989 1.00 86.50 440 VAL A O 1
ATOM 3435 N N . LEU A 1 441 ? -2.125 -25.750 6.931 1.00 84.81 441 LEU A N 1
ATOM 3436 C CA . LEU A 1 441 ? -1.915 -27.086 7.499 1.00 84.81 441 LEU A CA 1
ATOM 3437 C C . LEU A 1 441 ? -3.244 -27.822 7.771 1.00 84.81 441 LEU A C 1
ATOM 3439 O O . LEU A 1 441 ? -3.373 -29.015 7.481 1.00 84.81 441 LEU A O 1
ATOM 3443 N N . GLN A 1 442 ? -4.280 -27.122 8.250 1.00 81.75 442 GLN A N 1
ATOM 3444 C CA . GLN A 1 442 ? -5.630 -27.691 8.426 1.00 81.75 442 GLN A CA 1
ATOM 3445 C C . GLN A 1 442 ? -6.329 -28.047 7.102 1.00 81.75 442 GLN A C 1
ATOM 3447 O O . GLN A 1 442 ? -7.214 -28.910 7.076 1.00 81.75 442 GLN A O 1
ATOM 3452 N N . LYS A 1 443 ? -5.965 -27.383 5.999 1.00 81.44 443 LYS A N 1
ATOM 3453 C CA . LYS A 1 443 ? -6.366 -27.783 4.643 1.00 81.44 443 LYS A CA 1
ATOM 3454 C C . LYS A 1 443 ? -5.550 -28.994 4.184 1.00 81.44 443 LYS A C 1
ATOM 3456 O O . LYS A 1 443 ? -6.143 -30.003 3.809 1.00 81.44 443 LYS A O 1
ATOM 3461 N N . ALA A 1 444 ? -4.220 -28.926 4.289 1.00 79.44 444 ALA A N 1
ATOM 3462 C CA . ALA A 1 444 ? -3.294 -29.961 3.829 1.00 79.44 444 ALA A CA 1
ATOM 3463 C C . ALA A 1 444 ? -3.535 -31.327 4.497 1.00 79.44 444 ALA A C 1
ATOM 3465 O O . ALA A 1 444 ? -3.524 -32.356 3.824 1.00 79.44 444 ALA A O 1
ATOM 3466 N N . THR A 1 445 ? -3.833 -31.360 5.799 1.00 77.44 445 THR A N 1
ATOM 3467 C CA . THR A 1 445 ? -4.158 -32.601 6.537 1.00 77.44 445 THR A CA 1
ATOM 3468 C C . THR A 1 445 ? -5.359 -33.358 5.957 1.00 77.44 445 THR A C 1
ATOM 3470 O O . THR A 1 445 ? -5.381 -34.588 5.977 1.00 77.44 445 THR A O 1
ATOM 3473 N N . LYS A 1 446 ? -6.322 -32.660 5.338 1.00 79.50 446 LYS A N 1
ATOM 3474 C CA . LYS A 1 446 ? -7.466 -33.278 4.637 1.00 79.50 446 LYS A CA 1
ATOM 3475 C C . LYS A 1 446 ? -7.092 -33.825 3.252 1.00 79.50 446 LYS A C 1
ATOM 3477 O O . LYS A 1 446 ? -7.804 -34.670 2.718 1.00 79.50 446 LYS A O 1
ATOM 3482 N N . SER A 1 447 ? -5.969 -33.382 2.685 1.00 77.50 447 SER A N 1
ATOM 3483 C CA . SER A 1 447 ? -5.424 -33.765 1.375 1.00 77.50 447 SER A CA 1
ATOM 3484 C C . SER A 1 447 ? -4.094 -34.530 1.483 1.00 77.50 447 SER A C 1
ATOM 3486 O O . SER A 1 447 ? -3.194 -34.341 0.667 1.00 77.50 447 SER A O 1
ATOM 3488 N N . LYS A 1 448 ? -3.964 -35.430 2.474 1.00 76.56 448 LYS A N 1
ATOM 3489 C CA . LYS A 1 448 ? -2.760 -36.262 2.713 1.00 76.56 448 LYS A CA 1
ATOM 3490 C C . LYS A 1 448 ? -1.473 -35.437 2.910 1.00 76.56 448 LYS A C 1
ATOM 3492 O O . LYS A 1 448 ? -0.434 -35.765 2.346 1.00 76.56 448 LYS A O 1
ATOM 3497 N N . ASN A 1 449 ? -1.566 -34.344 3.666 1.00 77.12 449 ASN A N 1
ATOM 3498 C CA . ASN A 1 449 ? -0.514 -33.345 3.895 1.00 77.12 449 ASN A CA 1
ATOM 3499 C C . ASN A 1 449 ? 0.034 -32.669 2.620 1.00 77.12 449 ASN A C 1
ATOM 3501 O O . ASN A 1 449 ? 1.069 -32.010 2.673 1.00 77.12 449 ASN A O 1
ATOM 3505 N N . ARG A 1 450 ? -0.654 -32.772 1.475 1.00 77.62 450 ARG A N 1
ATOM 3506 C CA . ARG A 1 450 ? -0.270 -32.055 0.250 1.00 77.62 450 ARG A CA 1
ATOM 3507 C C . ARG A 1 450 ? -0.969 -30.717 0.152 1.00 77.62 450 ARG A C 1
ATOM 3509 O O . ARG A 1 450 ? -2.180 -30.624 0.372 1.00 77.62 450 ARG A O 1
ATOM 3516 N N . LEU A 1 451 ? -0.209 -29.705 -0.244 1.00 80.38 451 LEU A N 1
ATOM 3517 C CA . LEU A 1 451 ? -0.746 -28.410 -0.617 1.00 80.38 451 LEU A CA 1
ATOM 3518 C C . LEU A 1 451 ? -1.295 -28.462 -2.035 1.00 80.38 451 LEU A C 1
ATOM 3520 O O . LEU A 1 451 ? -0.712 -29.091 -2.915 1.00 80.38 451 LEU A O 1
ATOM 3524 N N . ASN A 1 452 ? -2.415 -27.776 -2.258 1.00 77.19 452 ASN A N 1
ATOM 3525 C CA . ASN A 1 452 ? -2.829 -27.438 -3.608 1.00 77.19 452 ASN A CA 1
ATOM 3526 C C . ASN A 1 452 ? -1.990 -26.232 -4.048 1.00 77.19 452 ASN A C 1
ATOM 3528 O O . ASN A 1 452 ? -2.203 -25.146 -3.507 1.00 77.19 452 ASN A O 1
ATOM 3532 N N . PRO A 1 453 ? -1.059 -26.377 -5.004 1.00 69.31 453 PRO A N 1
ATOM 3533 C CA . PRO A 1 453 ? -0.267 -25.241 -5.449 1.00 69.31 453 PRO A CA 1
ATOM 3534 C C . PRO A 1 453 ? -1.131 -24.221 -6.217 1.00 69.31 453 PRO A C 1
ATOM 3536 O O . PRO A 1 453 ? -0.780 -23.051 -6.254 1.00 69.31 453 PRO A O 1
ATOM 3539 N N . GLY A 1 454 ? -2.310 -24.626 -6.718 1.00 70.88 454 GLY A N 1
ATOM 3540 C CA . GLY A 1 454 ? -3.376 -23.757 -7.240 1.00 70.88 454 GLY A CA 1
ATOM 3541 C C . GLY A 1 454 ? -4.220 -23.017 -6.188 1.00 70.88 454 GLY A C 1
ATOM 3542 O O . GLY A 1 454 ? -5.320 -22.569 -6.509 1.00 70.88 454 GLY A O 1
ATOM 3543 N N . ASP A 1 455 ? -3.769 -22.929 -4.932 1.00 82.25 455 ASP A N 1
ATOM 3544 C CA . ASP A 1 455 ? -4.352 -22.052 -3.908 1.00 82.25 455 ASP A CA 1
ATOM 3545 C C . ASP A 1 455 ? -3.441 -20.828 -3.714 1.00 82.25 455 ASP A C 1
ATOM 3547 O O . ASP A 1 455 ? -2.251 -20.955 -3.421 1.00 82.25 455 ASP A O 1
ATOM 3551 N N . TRP A 1 456 ? -4.015 -19.628 -3.819 1.00 87.12 456 TRP A N 1
ATOM 3552 C CA . TRP A 1 456 ? -3.336 -18.363 -3.531 1.00 87.12 456 TRP A CA 1
ATOM 3553 C C . TRP A 1 456 ? -2.731 -18.316 -2.111 1.00 87.12 456 TRP A C 1
ATOM 3555 O O . TRP A 1 456 ? -1.744 -17.612 -1.898 1.00 87.12 456 TRP A O 1
ATOM 3565 N N . ASN A 1 457 ? -3.253 -19.095 -1.155 1.00 88.88 457 ASN A N 1
ATOM 3566 C CA . ASN A 1 457 ? -2.628 -19.272 0.159 1.00 88.88 457 ASN A CA 1
ATOM 3567 C C . ASN A 1 457 ? -1.288 -20.029 0.088 1.00 88.88 457 ASN A C 1
ATOM 3569 O O . ASN A 1 457 ? -0.362 -19.679 0.812 1.00 88.88 457 ASN A O 1
ATOM 3573 N N . ALA A 1 458 ? -1.157 -21.041 -0.778 1.00 85.88 458 ALA A N 1
ATOM 3574 C CA . ALA A 1 458 ? 0.098 -21.778 -0.965 1.00 85.88 458 ALA A CA 1
ATOM 3575 C C . ALA A 1 458 ? 1.146 -20.934 -1.711 1.00 85.88 458 ALA A C 1
ATOM 3577 O O . ALA A 1 458 ? 2.334 -20.988 -1.385 1.00 85.88 458 ALA A O 1
ATOM 3578 N N . VAL A 1 459 ? 0.697 -20.099 -2.657 1.00 87.62 459 VAL A N 1
ATOM 3579 C CA . VAL A 1 459 ? 1.533 -19.085 -3.321 1.00 87.62 459 VAL A CA 1
ATOM 3580 C C . VAL A 1 459 ? 2.065 -18.076 -2.298 1.00 87.62 459 VAL A C 1
ATOM 3582 O O . VAL A 1 459 ? 3.275 -17.894 -2.190 1.00 87.62 459 VAL A O 1
ATOM 3585 N N . HIS A 1 460 ? 1.182 -17.486 -1.482 1.00 91.94 460 HIS A N 1
ATOM 3586 C CA . HIS A 1 460 ? 1.578 -16.527 -0.448 1.00 91.94 460 HIS A CA 1
ATOM 3587 C C . HIS A 1 460 ? 2.515 -17.153 0.601 1.00 91.94 460 HIS A C 1
ATOM 3589 O O . HIS A 1 460 ? 3.522 -16.547 0.956 1.00 91.94 460 HIS A O 1
ATOM 3595 N N . LEU A 1 461 ? 2.252 -18.388 1.040 1.00 91.56 461 LEU A N 1
ATOM 3596 C CA . LEU A 1 461 ? 3.130 -19.092 1.977 1.00 91.56 461 LEU A CA 1
ATOM 3597 C C . LEU A 1 461 ? 4.524 -19.365 1.381 1.00 91.56 461 LEU A C 1
ATOM 3599 O O . LEU A 1 461 ? 5.535 -19.199 2.059 1.00 91.56 461 LEU A O 1
ATOM 3603 N N . THR A 1 462 ? 4.596 -19.722 0.094 1.00 91.00 462 THR A N 1
ATOM 3604 C CA . THR A 1 462 ? 5.878 -19.879 -0.618 1.00 91.00 462 THR A CA 1
ATOM 3605 C C . THR A 1 462 ? 6.645 -18.555 -0.664 1.00 91.00 462 THR A C 1
ATOM 3607 O O . THR A 1 462 ? 7.849 -18.537 -0.412 1.00 91.00 462 THR A O 1
ATOM 3610 N N . ALA A 1 463 ? 5.952 -17.438 -0.903 1.00 92.25 463 ALA A N 1
ATOM 3611 C CA . ALA A 1 463 ? 6.543 -16.104 -0.842 1.00 92.25 463 ALA A CA 1
ATOM 3612 C C . ALA A 1 463 ? 7.052 -15.744 0.568 1.00 92.25 463 ALA A C 1
ATOM 3614 O O . ALA A 1 463 ? 8.150 -15.207 0.686 1.00 92.25 463 ALA A O 1
ATOM 3615 N N . GLN A 1 464 ? 6.320 -16.074 1.640 1.00 94.44 464 GLN A N 1
ATOM 3616 C CA . GLN A 1 464 ? 6.770 -15.836 3.023 1.00 94.44 464 GLN A CA 1
ATOM 3617 C C . GLN A 1 464 ? 8.039 -16.632 3.367 1.00 94.44 464 GLN A C 1
ATOM 3619 O O . GLN A 1 464 ? 8.961 -16.089 3.983 1.00 94.44 464 GLN A O 1
ATOM 3624 N N . ILE A 1 465 ? 8.125 -17.895 2.925 1.00 93.81 465 ILE A N 1
ATOM 3625 C CA . ILE A 1 465 ? 9.338 -18.717 3.067 1.00 93.81 465 ILE A CA 1
ATOM 3626 C C . ILE A 1 465 ? 10.495 -18.056 2.309 1.00 93.81 465 ILE A C 1
ATOM 3628 O O . ILE A 1 465 ? 11.537 -17.781 2.897 1.00 93.81 465 ILE A O 1
ATOM 3632 N N . GLN A 1 466 ? 10.297 -17.718 1.033 1.00 94.12 466 GLN A N 1
ATOM 3633 C CA . GLN A 1 466 ? 11.302 -17.047 0.204 1.00 94.12 466 GLN A CA 1
ATOM 3634 C C . GLN A 1 466 ? 11.798 -15.714 0.802 1.00 94.12 466 GLN A C 1
ATOM 3636 O O . GLN A 1 466 ? 13.004 -15.470 0.841 1.00 94.12 466 GLN A O 1
ATOM 3641 N N . GLY A 1 467 ? 10.897 -14.860 1.300 1.00 95.50 467 GLY A N 1
ATOM 3642 C CA . GLY A 1 467 ? 11.253 -13.580 1.921 1.00 95.50 467 GLY A CA 1
ATOM 3643 C C . GLY A 1 467 ? 11.998 -13.737 3.250 1.00 95.50 467 GLY A C 1
ATOM 3644 O O . GLY A 1 467 ? 12.937 -12.992 3.537 1.00 95.50 467 GLY A O 1
ATOM 3645 N N . THR A 1 468 ? 11.646 -14.754 4.038 1.00 96.31 468 THR A N 1
ATOM 3646 C CA . THR A 1 468 ? 12.338 -15.063 5.299 1.00 96.31 468 THR A CA 1
ATOM 3647 C C . THR A 1 468 ? 13.734 -15.632 5.047 1.00 96.31 468 THR A C 1
ATOM 3649 O O . THR A 1 468 ? 14.696 -15.149 5.643 1.00 96.31 468 THR A O 1
ATOM 3652 N N . LEU A 1 469 ? 13.882 -16.563 4.095 1.00 95.44 469 LEU A N 1
ATOM 3653 C CA . LEU A 1 469 ? 15.189 -17.068 3.662 1.00 95.44 469 LEU A CA 1
ATOM 3654 C C . LEU A 1 469 ? 16.085 -15.946 3.113 1.00 95.44 469 LEU A C 1
ATOM 3656 O O . LEU A 1 469 ? 17.269 -15.897 3.441 1.00 95.44 469 LEU A O 1
ATOM 3660 N N . TYR A 1 470 ? 15.539 -15.010 2.326 1.00 96.06 470 TYR A N 1
ATOM 3661 C CA . TYR A 1 470 ? 16.314 -13.866 1.832 1.00 96.06 470 TYR A CA 1
ATOM 3662 C C . TYR A 1 470 ? 16.732 -12.907 2.954 1.00 96.06 470 TYR A C 1
ATOM 3664 O O . TYR A 1 470 ? 17.862 -12.431 2.962 1.00 96.06 470 TYR A O 1
ATOM 3672 N N . SER A 1 471 ? 15.861 -12.666 3.938 1.00 96.88 471 SER A N 1
ATOM 3673 C CA . SER A 1 471 ? 16.181 -11.827 5.102 1.00 96.88 471 SER A CA 1
ATOM 3674 C C . SER A 1 471 ? 17.306 -12.438 5.956 1.00 96.88 471 SER A C 1
ATOM 3676 O O . SER A 1 471 ? 18.214 -11.728 6.383 1.00 96.88 471 SER A O 1
ATOM 3678 N N . LEU A 1 472 ? 17.301 -13.765 6.138 1.00 95.75 472 LEU A N 1
ATOM 3679 C CA . LEU A 1 472 ? 18.397 -14.509 6.774 1.00 95.75 472 LEU A CA 1
ATOM 3680 C C . LEU A 1 472 ? 19.691 -14.458 5.944 1.00 95.75 472 LEU A C 1
ATOM 3682 O O . LEU A 1 472 ? 20.774 -14.310 6.507 1.00 95.75 472 LEU A O 1
ATOM 3686 N N . ARG A 1 473 ? 19.591 -14.542 4.610 1.00 94.25 473 ARG A N 1
ATOM 3687 C CA . ARG A 1 473 ? 20.744 -14.430 3.702 1.00 94.25 473 ARG A CA 1
ATOM 3688 C C . ARG A 1 473 ? 21.381 -13.044 3.768 1.00 94.25 473 ARG A C 1
ATOM 3690 O O . ARG A 1 473 ? 22.601 -12.954 3.843 1.00 94.25 473 ARG A O 1
ATOM 3697 N N . MET A 1 474 ? 20.569 -11.990 3.773 1.00 93.81 474 MET A N 1
ATOM 3698 C CA . MET A 1 474 ? 21.027 -10.612 3.939 1.00 93.81 474 MET A CA 1
ATOM 3699 C C . MET A 1 474 ? 21.792 -10.455 5.260 1.00 93.81 474 MET A C 1
ATOM 3701 O O . MET A 1 474 ? 22.904 -9.936 5.251 1.00 93.81 474 MET A O 1
ATOM 3705 N N . LEU A 1 475 ? 21.250 -10.961 6.376 1.00 93.75 475 LEU A N 1
ATOM 3706 C CA . LEU A 1 475 ? 21.948 -10.962 7.666 1.00 93.75 475 LEU A CA 1
ATOM 3707 C C . LEU A 1 475 ? 23.281 -11.726 7.599 1.00 93.75 475 LEU A C 1
ATOM 3709 O O . LEU A 1 475 ? 24.298 -11.218 8.061 1.00 93.75 475 LEU A O 1
ATOM 3713 N N . HIS A 1 476 ? 23.301 -12.913 6.987 1.00 92.69 476 HIS A N 1
ATOM 3714 C CA . HIS A 1 476 ? 24.525 -13.697 6.798 1.00 92.69 476 HIS A CA 1
ATOM 3715 C C . HIS A 1 476 ? 25.582 -12.933 5.983 1.00 92.69 476 HIS A C 1
ATOM 3717 O O . HIS A 1 476 ? 26.740 -12.879 6.380 1.00 92.69 476 HIS A O 1
ATOM 3723 N N . GLN A 1 477 ? 25.184 -12.285 4.885 1.00 90.38 477 GLN A N 1
ATOM 3724 C CA . GLN A 1 477 ? 26.073 -11.479 4.044 1.00 90.38 477 GLN A CA 1
ATOM 3725 C C . GLN A 1 477 ? 26.612 -10.238 4.774 1.00 90.38 477 GLN A C 1
ATOM 3727 O O . GLN A 1 477 ? 27.805 -9.959 4.687 1.00 90.38 477 GLN A O 1
ATOM 3732 N N . VAL A 1 478 ? 25.775 -9.536 5.548 1.00 87.94 478 VAL A N 1
ATOM 3733 C CA . VAL A 1 478 ? 26.214 -8.417 6.403 1.00 87.94 478 VAL A CA 1
ATOM 3734 C C . VAL A 1 478 ? 27.226 -8.893 7.450 1.00 87.94 478 VAL A C 1
ATOM 3736 O O . VAL A 1 478 ? 28.247 -8.238 7.644 1.00 87.94 478 VAL A O 1
ATOM 3739 N N . LEU A 1 479 ? 26.990 -10.048 8.084 1.00 86.81 479 LEU A N 1
ATOM 3740 C CA . LEU A 1 479 ? 27.922 -10.656 9.043 1.00 86.81 479 LEU A CA 1
ATOM 3741 C C . LEU A 1 479 ? 29.248 -11.086 8.392 1.00 86.81 479 LEU A C 1
ATOM 3743 O O . LEU A 1 479 ? 30.296 -10.939 9.010 1.00 86.81 479 LEU A O 1
ATOM 3747 N N . GLN A 1 480 ? 29.224 -11.578 7.149 1.00 84.88 480 GLN A N 1
ATOM 3748 C CA . GLN A 1 480 ? 30.429 -11.967 6.402 1.00 84.88 480 GLN A CA 1
ATOM 3749 C C . GLN A 1 480 ? 31.319 -10.781 6.001 1.00 84.88 480 GLN A C 1
ATOM 3751 O O . GLN A 1 480 ? 32.512 -10.976 5.782 1.00 84.88 480 GLN A O 1
ATOM 3756 N N . CYS A 1 481 ? 30.771 -9.567 5.901 1.00 78.12 481 CYS A N 1
ATOM 3757 C CA . CYS A 1 481 ? 31.553 -8.369 5.586 1.00 78.12 481 CYS A CA 1
ATOM 3758 C C . CYS A 1 481 ? 32.183 -7.690 6.817 1.00 78.12 481 CYS A C 1
ATOM 3760 O O . CYS A 1 481 ? 33.045 -6.830 6.632 1.00 78.12 481 CYS A O 1
ATOM 3762 N N . GLN A 1 482 ? 31.778 -8.055 8.043 1.00 73.00 482 GLN A N 1
ATOM 3763 C CA . GLN A 1 482 ? 32.248 -7.443 9.297 1.00 73.00 482 GLN A CA 1
ATOM 3764 C C . GLN A 1 482 ? 33.775 -7.484 9.430 1.00 73.00 482 GLN A C 1
ATOM 3766 O O . GLN A 1 482 ? 34.403 -8.522 9.223 1.00 73.00 482 GLN A O 1
ATOM 3771 N N . GLY A 1 483 ? 34.372 -6.352 9.810 1.00 61.16 483 GLY A N 1
ATOM 3772 C CA . GLY A 1 483 ? 35.823 -6.205 9.949 1.00 61.16 483 GLY A CA 1
ATOM 3773 C C . GLY A 1 483 ? 36.568 -5.930 8.636 1.00 61.16 483 GLY A C 1
ATOM 3774 O O . GLY A 1 483 ? 37.784 -5.750 8.667 1.00 61.16 483 GLY A O 1
ATOM 3775 N N . GLY A 1 484 ? 35.864 -5.868 7.500 1.00 64.62 484 GLY A N 1
ATOM 3776 C CA . GLY A 1 484 ? 36.399 -5.404 6.219 1.00 64.62 484 GLY A CA 1
ATOM 3777 C C . GLY A 1 484 ? 36.289 -3.879 6.028 1.00 64.62 484 GLY A C 1
ATOM 3778 O O . GLY A 1 484 ? 35.648 -3.188 6.818 1.00 64.62 484 GLY A O 1
ATOM 3779 N N . PRO A 1 485 ? 36.841 -3.321 4.932 1.00 60.91 485 PRO A N 1
ATOM 3780 C CA . PRO A 1 485 ? 36.795 -1.886 4.636 1.00 60.91 485 PRO A CA 1
ATOM 3781 C C . PRO A 1 485 ? 35.379 -1.361 4.334 1.00 60.91 485 PRO A C 1
ATOM 3783 O O . PRO A 1 485 ? 35.166 -0.155 4.340 1.00 60.91 485 PRO A O 1
ATOM 3786 N N . LEU A 1 486 ? 34.412 -2.250 4.076 1.00 63.84 486 LEU A N 1
ATOM 3787 C CA . LEU A 1 486 ? 33.002 -1.902 3.857 1.00 63.84 486 LEU A CA 1
ATOM 3788 C C . LEU A 1 486 ? 32.173 -1.812 5.145 1.00 63.84 486 LEU A C 1
ATOM 3790 O O . LEU A 1 486 ? 31.093 -1.228 5.135 1.00 63.84 486 LEU A O 1
ATOM 3794 N N . VAL A 1 487 ? 32.626 -2.455 6.224 1.00 64.12 487 VAL A N 1
ATOM 3795 C CA . VAL A 1 487 ? 31.838 -2.710 7.435 1.00 64.12 487 VAL A CA 1
ATOM 3796 C C . VAL A 1 487 ? 32.806 -2.663 8.621 1.00 64.12 487 VAL A C 1
ATOM 3798 O O . VAL A 1 487 ? 33.490 -3.641 8.923 1.00 64.12 487 VAL A O 1
ATOM 3801 N N . GLY A 1 488 ? 32.895 -1.481 9.239 1.00 58.66 488 GLY A N 1
ATOM 3802 C CA . GLY A 1 488 ? 33.854 -1.120 10.286 1.00 58.66 488 GLY A CA 1
ATOM 3803 C C . GLY A 1 488 ? 33.949 -2.074 11.487 1.00 58.66 488 GLY A C 1
ATOM 3804 O O . GLY A 1 488 ? 33.086 -2.903 11.748 1.00 58.66 488 GLY A O 1
ATOM 3805 N N . THR A 1 489 ? 35.041 -1.938 12.238 1.00 53.56 489 THR A N 1
ATOM 3806 C CA . THR A 1 489 ? 35.571 -2.976 13.142 1.00 53.56 489 THR A CA 1
ATOM 3807 C C . THR A 1 489 ? 34.934 -3.068 14.534 1.00 53.56 489 THR A C 1
ATOM 3809 O O . THR A 1 489 ? 35.220 -4.023 15.256 1.00 53.56 489 THR A O 1
ATOM 3812 N N . CYS A 1 490 ? 34.089 -2.116 14.940 1.00 50.94 490 CYS A N 1
ATOM 3813 C CA . CYS A 1 490 ? 33.421 -2.146 16.245 1.00 50.94 490 CYS A CA 1
ATOM 3814 C C . CYS A 1 490 ? 32.071 -2.863 16.166 1.00 50.94 490 CYS A C 1
ATOM 3816 O O . CYS A 1 490 ? 31.038 -2.231 15.946 1.00 50.94 490 CYS A O 1
ATOM 3818 N N . LEU A 1 491 ? 32.079 -4.173 16.417 1.00 56.97 491 LEU A N 1
ATOM 3819 C CA . LEU A 1 491 ? 30.857 -4.885 16.777 1.00 56.97 491 LEU A CA 1
ATOM 3820 C C . LEU A 1 491 ? 30.452 -4.543 18.229 1.00 56.97 491 LEU A C 1
ATOM 3822 O O . LEU A 1 491 ? 31.312 -4.588 19.114 1.00 56.97 491 LEU A O 1
ATOM 3826 N N . PRO A 1 492 ? 29.160 -4.272 18.501 1.00 60.34 492 PRO A N 1
ATOM 3827 C CA . PRO A 1 492 ? 28.595 -4.393 19.849 1.00 60.34 492 PRO A CA 1
ATOM 3828 C C . PRO A 1 492 ? 28.702 -5.847 20.361 1.00 60.34 492 PRO A C 1
ATOM 3830 O O . PRO A 1 492 ? 29.153 -6.726 19.626 1.00 60.34 492 PRO A O 1
ATOM 3833 N N . GLN A 1 493 ? 28.272 -6.146 21.597 1.00 67.88 493 GLN A N 1
ATOM 3834 C CA . GLN A 1 493 ? 28.380 -7.489 22.227 1.00 67.88 493 GLN A CA 1
ATOM 3835 C C . GLN A 1 493 ? 27.479 -8.597 21.612 1.00 67.88 493 GLN A C 1
ATOM 3837 O O . GLN A 1 493 ? 26.946 -9.461 22.304 1.00 67.88 493 GLN A O 1
ATOM 3842 N N . VAL A 1 494 ? 27.314 -8.593 20.293 1.00 80.12 494 VAL A N 1
ATOM 3843 C CA . VAL A 1 494 ? 26.496 -9.513 19.503 1.00 80.12 494 VAL A CA 1
ATOM 3844 C C . VAL A 1 494 ? 27.250 -10.834 19.266 1.00 80.12 494 VAL A C 1
ATOM 3846 O O . VAL A 1 494 ? 28.419 -10.804 18.873 1.00 80.12 494 VAL A O 1
ATOM 3849 N N . PRO A 1 495 ? 26.603 -12.011 19.408 1.00 86.38 495 PRO A N 1
ATOM 3850 C CA . PRO A 1 495 ? 27.215 -13.327 19.182 1.00 86.38 495 PRO A CA 1
ATOM 3851 C C . PRO A 1 495 ? 27.407 -13.645 17.681 1.00 86.38 495 PRO A C 1
ATOM 3853 O O . PRO A 1 495 ? 26.852 -14.605 17.142 1.00 86.38 495 PRO A O 1
ATOM 3856 N N . ALA A 1 496 ? 28.199 -12.831 16.975 1.00 84.50 496 ALA A N 1
ATOM 3857 C CA . ALA A 1 496 ? 28.374 -12.891 15.521 1.00 84.50 496 ALA A CA 1
ATOM 3858 C C . ALA A 1 496 ? 28.915 -14.244 15.020 1.00 84.50 496 ALA A C 1
ATOM 3860 O O . ALA A 1 496 ? 28.450 -14.750 13.999 1.00 84.50 496 ALA A O 1
ATOM 3861 N N . ALA A 1 497 ? 29.841 -14.867 15.757 1.00 86.31 497 ALA A N 1
ATOM 3862 C CA . ALA A 1 497 ? 30.369 -16.191 15.422 1.00 86.31 497 ALA A CA 1
ATOM 3863 C C . ALA A 1 497 ? 29.293 -17.291 15.516 1.00 86.31 497 ALA A C 1
ATOM 3865 O O . ALA A 1 497 ? 29.188 -18.123 14.618 1.00 86.31 497 ALA A O 1
ATOM 3866 N N . GLU A 1 498 ? 28.448 -17.260 16.554 1.00 88.69 498 GLU A N 1
ATOM 3867 C CA . GLU A 1 498 ? 27.346 -18.220 16.729 1.00 88.69 498 GLU A CA 1
ATOM 3868 C C . GLU A 1 498 ? 26.247 -18.015 15.674 1.00 88.69 498 GLU A C 1
ATOM 3870 O O . GLU A 1 498 ? 25.643 -18.982 15.208 1.00 88.69 498 GLU A O 1
ATOM 3875 N N . LEU A 1 499 ? 25.998 -16.764 15.263 1.00 89.88 499 LEU A N 1
ATOM 3876 C CA . LEU A 1 499 ? 25.096 -16.444 14.154 1.00 89.88 499 LEU A CA 1
ATOM 3877 C C . LEU A 1 499 ? 25.627 -16.975 12.817 1.00 89.88 499 LEU A C 1
ATOM 3879 O O . LEU A 1 499 ? 24.873 -17.623 12.094 1.00 89.88 499 LEU A O 1
ATOM 3883 N N . LEU A 1 500 ? 26.905 -16.743 12.498 1.00 90.81 500 LEU A N 1
ATOM 3884 C CA . LEU A 1 500 ? 27.549 -17.278 11.291 1.00 90.81 500 LEU A CA 1
ATOM 3885 C C . LEU A 1 500 ? 27.536 -18.815 11.280 1.00 90.81 500 LEU A C 1
ATOM 3887 O O . LEU A 1 500 ? 27.188 -19.411 10.263 1.00 90.81 500 LEU A O 1
ATOM 3891 N N . GLU A 1 501 ? 27.828 -19.462 12.412 1.00 88.56 501 GLU A N 1
ATOM 3892 C CA . GLU A 1 501 ? 27.722 -20.918 12.560 1.00 88.56 501 GLU A CA 1
ATOM 3893 C C . GLU A 1 501 ? 26.290 -21.404 12.281 1.00 88.56 501 GLU A C 1
ATOM 3895 O O . GLU A 1 501 ? 26.094 -22.296 11.454 1.00 88.56 501 GLU A O 1
ATOM 3900 N N . CYS A 1 502 ? 25.276 -20.785 12.898 1.00 88.06 502 CYS A N 1
ATOM 3901 C CA . CYS A 1 502 ? 23.873 -21.143 12.673 1.00 88.06 502 CYS A CA 1
ATOM 3902 C C . CYS A 1 502 ? 23.465 -20.973 11.201 1.00 88.06 502 CYS A C 1
ATOM 3904 O O . CYS A 1 502 ? 22.845 -21.867 10.626 1.00 88.06 502 CYS A O 1
ATOM 3906 N N . LEU A 1 503 ? 23.820 -19.840 10.588 1.00 91.38 503 LEU A N 1
ATOM 3907 C CA . LEU A 1 503 ? 23.447 -19.468 9.220 1.00 91.38 503 LEU A CA 1
ATOM 3908 C C . LEU A 1 503 ? 24.258 -20.209 8.140 1.00 91.38 503 LEU A C 1
ATOM 3910 O O . LEU A 1 503 ? 23.826 -20.242 6.991 1.00 91.38 503 LEU A O 1
ATOM 3914 N N . SER A 1 504 ? 25.366 -20.872 8.490 1.00 88.06 504 SER A N 1
ATOM 3915 C CA . SER A 1 504 ? 26.220 -21.625 7.550 1.00 88.06 504 SER A CA 1
ATOM 3916 C C . SER A 1 504 ? 25.492 -22.719 6.751 1.00 88.06 504 SER A C 1
ATOM 3918 O O . SER A 1 504 ? 25.948 -23.118 5.681 1.00 88.06 504 SER A O 1
ATOM 3920 N N . THR A 1 505 ? 24.350 -23.203 7.253 1.00 87.81 505 THR A N 1
ATOM 3921 C CA . THR A 1 505 ? 23.523 -24.241 6.610 1.00 87.81 505 THR A CA 1
ATOM 3922 C C . THR A 1 505 ? 22.345 -23.689 5.798 1.00 87.81 505 THR A C 1
ATOM 3924 O O . THR A 1 505 ? 21.507 -24.469 5.338 1.00 87.81 505 THR A O 1
ATOM 3927 N N . LEU A 1 506 ? 22.232 -22.363 5.659 1.00 91.50 506 LEU A N 1
ATOM 3928 C CA . LEU A 1 506 ? 21.167 -21.701 4.903 1.00 91.50 506 LEU A CA 1
ATOM 3929 C C . LEU A 1 506 ? 21.236 -22.107 3.414 1.00 91.50 506 LEU A C 1
ATOM 3931 O O . LEU A 1 506 ? 22.330 -22.127 2.845 1.00 91.50 506 LEU A O 1
ATOM 3935 N N . PRO A 1 507 ? 20.107 -22.432 2.751 1.00 90.31 507 PRO A N 1
ATOM 3936 C CA . PRO A 1 507 ? 20.120 -22.784 1.333 1.00 90.31 507 PRO A CA 1
ATOM 3937 C C . PRO A 1 507 ? 20.627 -21.629 0.454 1.00 90.31 507 PRO A C 1
ATOM 3939 O O . PRO A 1 507 ? 20.360 -20.452 0.712 1.00 90.31 507 PRO A O 1
ATOM 3942 N N . SER A 1 508 ? 21.321 -21.986 -0.628 1.00 90.00 508 SER A N 1
ATOM 3943 C CA . SER A 1 508 ? 21.718 -21.059 -1.694 1.00 90.00 508 SER A CA 1
ATOM 3944 C C . SER A 1 508 ? 20.475 -20.461 -2.368 1.00 90.00 508 SER A C 1
ATOM 3946 O O . SER A 1 508 ? 19.424 -21.101 -2.398 1.00 90.00 508 SER A O 1
ATOM 3948 N N . ILE A 1 509 ? 20.550 -19.257 -2.951 1.00 90.81 509 ILE A N 1
ATOM 3949 C CA . ILE A 1 509 ? 19.359 -18.613 -3.535 1.00 90.81 509 ILE A CA 1
ATOM 3950 C C . ILE A 1 509 ? 18.845 -19.354 -4.777 1.00 90.81 509 ILE A C 1
ATOM 3952 O O . ILE A 1 509 ? 17.657 -19.309 -5.090 1.00 90.81 509 ILE A O 1
ATOM 3956 N N . LYS A 1 510 ? 19.728 -20.109 -5.447 1.00 87.44 510 LYS A N 1
ATOM 3957 C CA . LYS A 1 510 ? 19.369 -21.041 -6.527 1.00 87.44 510 LYS A CA 1
ATOM 3958 C C . LYS A 1 510 ? 18.586 -22.273 -6.040 1.00 87.44 510 LYS A C 1
ATOM 3960 O O . LYS A 1 510 ? 17.959 -22.937 -6.859 1.00 87.44 510 LYS A O 1
ATOM 3965 N N . ASP A 1 511 ? 18.594 -22.547 -4.737 1.00 87.88 511 ASP A N 1
ATOM 3966 C CA . ASP A 1 511 ? 17.903 -23.671 -4.090 1.00 87.88 511 ASP A CA 1
ATOM 3967 C C . ASP A 1 511 ? 16.662 -23.204 -3.294 1.00 87.88 511 ASP A C 1
ATOM 3969 O O . ASP A 1 511 ? 16.067 -23.974 -2.540 1.00 87.88 511 ASP A O 1
ATOM 3973 N N . PHE A 1 512 ? 16.256 -21.934 -3.439 1.00 90.06 512 PHE A N 1
ATOM 3974 C CA . PHE A 1 512 ? 15.013 -21.428 -2.849 1.00 90.06 512 PHE A CA 1
ATOM 3975 C C . PHE A 1 512 ? 13.793 -22.116 -3.485 1.00 90.06 512 PHE A C 1
ATOM 3977 O O . PHE A 1 512 ? 13.767 -22.309 -4.704 1.00 90.06 512 PHE A O 1
ATOM 3984 N N . PRO A 1 513 ? 12.756 -22.447 -2.693 1.00 87.00 513 PRO A N 1
ATOM 3985 C CA . PRO A 1 513 ? 11.675 -23.309 -3.148 1.00 87.00 513 PRO A CA 1
ATOM 3986 C C . PRO A 1 513 ? 10.804 -22.638 -4.205 1.00 87.00 513 PRO A C 1
ATOM 3988 O O . PRO A 1 513 ? 10.337 -21.507 -4.027 1.00 87.00 513 PRO A O 1
ATOM 3991 N N . GLY A 1 514 ? 10.525 -23.374 -5.276 1.00 82.25 514 GLY A N 1
ATOM 3992 C CA . GLY A 1 514 ? 9.418 -23.099 -6.173 1.00 82.25 514 GLY A CA 1
ATOM 3993 C C . GLY A 1 514 ? 8.082 -23.546 -5.578 1.00 82.25 514 GLY A C 1
ATOM 3994 O O . GLY A 1 514 ? 7.996 -24.240 -4.561 1.00 82.25 514 GLY A O 1
ATOM 3995 N N . LEU A 1 515 ? 6.998 -23.180 -6.258 1.00 78.38 515 LEU A N 1
ATOM 3996 C CA . LEU A 1 515 ? 5.638 -23.521 -5.836 1.00 78.38 515 LEU A CA 1
ATOM 3997 C C . LEU A 1 515 ? 5.364 -25.041 -5.875 1.00 78.38 515 LEU A C 1
ATOM 3999 O O . LEU A 1 515 ? 4.568 -25.553 -5.087 1.00 78.38 515 LEU A O 1
ATOM 4003 N N . THR A 1 516 ? 6.060 -25.772 -6.751 1.00 77.31 516 THR A N 1
ATOM 4004 C CA . THR A 1 516 ? 6.069 -27.245 -6.827 1.00 77.31 516 THR A CA 1
ATOM 4005 C C . THR A 1 516 ? 6.743 -27.909 -5.631 1.00 77.31 516 THR A C 1
ATOM 4007 O O . THR A 1 516 ? 6.300 -28.970 -5.188 1.00 77.31 516 THR A O 1
ATOM 4010 N N . ASP A 1 517 ? 7.788 -27.285 -5.092 1.00 77.75 517 ASP A N 1
ATOM 4011 C CA . ASP A 1 517 ? 8.570 -27.824 -3.978 1.00 77.75 517 ASP A CA 1
ATOM 4012 C C . ASP A 1 517 ? 7.788 -27.615 -2.680 1.00 77.75 517 ASP A C 1
ATOM 4014 O O . ASP A 1 517 ? 7.525 -28.563 -1.932 1.00 77.75 517 ASP A O 1
ATOM 4018 N N . SER A 1 518 ? 7.261 -26.398 -2.501 1.00 79.06 518 SER A N 1
ATOM 4019 C CA . SER A 1 518 ? 6.282 -26.076 -1.461 1.00 79.06 518 SER A CA 1
ATOM 4020 C C . SER A 1 518 ? 5.065 -27.004 -1.487 1.00 79.06 518 SER A C 1
ATOM 4022 O O . SER A 1 518 ? 4.573 -27.367 -0.422 1.00 79.06 518 SER A O 1
ATOM 4024 N N . ALA A 1 519 ? 4.594 -27.456 -2.660 1.00 79.44 519 ALA A N 1
ATOM 4025 C CA . ALA A 1 519 ? 3.406 -28.313 -2.775 1.00 79.44 519 ALA A CA 1
ATOM 4026 C C . ALA A 1 519 ? 3.475 -29.592 -1.910 1.00 79.44 519 ALA A C 1
ATOM 4028 O O . ALA A 1 519 ? 2.450 -30.085 -1.426 1.00 79.44 519 ALA A O 1
ATOM 4029 N N . ASN A 1 520 ? 4.685 -30.118 -1.694 1.00 80.56 520 ASN A N 1
ATOM 4030 C CA . ASN A 1 520 ? 4.937 -31.339 -0.928 1.00 80.56 520 ASN A CA 1
ATOM 4031 C C . ASN A 1 520 ? 5.553 -31.078 0.461 1.00 80.56 520 ASN A C 1
ATOM 4033 O O . ASN A 1 520 ? 5.824 -32.042 1.177 1.00 80.56 520 ASN A O 1
ATOM 4037 N N . LEU A 1 521 ? 5.730 -29.818 0.880 1.00 84.31 521 LEU A N 1
ATOM 4038 C CA . LEU A 1 521 ? 6.459 -29.437 2.099 1.00 84.31 521 LEU A CA 1
ATOM 4039 C C . LEU A 1 521 ? 5.997 -30.205 3.353 1.00 84.31 521 LEU A C 1
ATOM 4041 O O . LEU A 1 521 ? 6.796 -30.892 3.983 1.00 84.31 521 LEU A O 1
ATOM 4045 N N . PHE A 1 522 ? 4.698 -30.190 3.672 1.00 82.81 522 PHE A N 1
ATOM 4046 C CA . PHE A 1 522 ? 4.164 -30.902 4.847 1.00 82.81 522 PHE A CA 1
ATOM 4047 C C . PHE A 1 522 ? 4.147 -32.438 4.715 1.00 82.81 522 PHE A C 1
ATOM 4049 O O . PHE A 1 522 ? 3.889 -33.124 5.702 1.00 82.81 522 PHE A O 1
ATOM 4056 N N . THR A 1 523 ? 4.414 -32.997 3.526 1.00 82.06 523 THR A N 1
ATOM 4057 C CA . THR A 1 523 ? 4.660 -34.446 3.364 1.00 82.06 523 THR A CA 1
ATOM 4058 C C . THR A 1 523 ? 6.121 -34.830 3.580 1.00 82.06 523 THR A C 1
ATOM 4060 O O . THR A 1 523 ? 6.393 -35.989 3.871 1.00 82.06 523 THR A O 1
ATOM 4063 N N . GLN A 1 524 ? 7.043 -33.875 3.421 1.00 81.62 524 GLN A N 1
ATOM 4064 C CA . GLN A 1 524 ? 8.483 -34.082 3.571 1.00 81.62 524 GLN A CA 1
ATOM 4065 C C . GLN A 1 524 ? 8.987 -33.723 4.976 1.00 81.62 524 GLN A C 1
ATOM 4067 O O . GLN A 1 524 ? 10.028 -34.219 5.381 1.00 81.62 524 GLN A O 1
ATOM 4072 N N . LEU A 1 525 ? 8.271 -32.879 5.727 1.00 79.31 525 LEU A N 1
ATOM 4073 C CA . LEU A 1 525 ? 8.618 -32.556 7.113 1.00 79.31 525 LEU A CA 1
ATOM 4074 C C . LEU A 1 525 ? 8.477 -33.778 8.039 1.00 79.31 525 LEU A C 1
ATOM 4076 O O . LEU A 1 525 ? 7.381 -34.323 8.190 1.00 79.31 525 LEU A O 1
ATOM 4080 N N . HIS A 1 526 ? 9.566 -34.135 8.730 1.00 73.38 526 HIS A N 1
ATOM 4081 C CA . HIS A 1 526 ? 9.583 -35.119 9.817 1.00 73.38 526 HIS A CA 1
ATOM 4082 C C . HIS A 1 526 ? 8.417 -34.914 10.813 1.00 73.38 526 HIS A C 1
ATOM 4084 O O . HIS A 1 526 ? 8.171 -33.770 11.216 1.00 73.38 526 HIS A O 1
ATOM 4090 N N . PRO A 1 527 ? 7.762 -35.979 11.327 1.00 73.62 527 PRO A N 1
ATOM 4091 C CA . PRO A 1 527 ? 6.618 -35.861 12.239 1.00 73.62 527 PRO A CA 1
ATOM 4092 C C . PRO A 1 527 ? 6.840 -34.944 13.451 1.00 73.62 527 PRO A C 1
ATOM 4094 O O . PRO A 1 527 ? 5.964 -34.146 13.771 1.00 73.62 527 PRO A O 1
ATOM 4097 N N . ARG A 1 528 ? 8.034 -34.972 14.068 1.00 72.00 528 ARG A N 1
ATOM 4098 C CA . ARG A 1 528 ? 8.384 -34.060 15.183 1.00 72.00 528 ARG A CA 1
ATOM 4099 C C . ARG A 1 528 ? 8.378 -32.577 14.787 1.00 72.00 528 ARG A C 1
ATOM 4101 O O . ARG A 1 528 ? 8.064 -31.739 15.615 1.00 72.00 528 ARG A O 1
ATOM 4108 N N . GLY A 1 529 ? 8.722 -32.238 13.542 1.00 75.38 529 GLY A N 1
ATOM 4109 C CA . GLY A 1 529 ? 8.655 -30.854 13.058 1.00 75.38 529 GLY A CA 1
ATOM 4110 C C . GLY A 1 529 ? 7.211 -30.388 12.849 1.00 75.38 529 GLY A C 1
ATOM 4111 O O . GLY A 1 529 ? 6.879 -29.241 13.130 1.00 75.38 529 GLY A O 1
ATOM 4112 N N . LEU A 1 530 ? 6.329 -31.296 12.419 1.00 76.94 530 LEU A N 1
ATOM 4113 C CA . LEU A 1 530 ? 4.892 -31.029 12.328 1.00 76.94 530 LEU A CA 1
ATOM 4114 C C . LEU A 1 530 ? 4.263 -30.847 13.722 1.00 76.94 530 LEU A C 1
ATOM 4116 O O . LEU A 1 530 ? 3.417 -29.976 13.910 1.00 76.94 530 LEU A O 1
ATOM 4120 N N . GLU A 1 531 ? 4.704 -31.642 14.699 1.00 78.44 531 GLU A N 1
ATOM 4121 C CA . GLU A 1 531 ? 4.326 -31.527 16.110 1.00 78.44 531 GLU A CA 1
ATOM 4122 C C . GLU A 1 531 ? 4.796 -30.195 16.721 1.00 78.44 531 GLU A C 1
ATOM 4124 O O . GLU A 1 531 ? 3.981 -29.486 17.303 1.00 78.44 531 GLU A O 1
ATOM 4129 N N . GLU A 1 532 ? 6.047 -29.781 16.493 1.00 77.88 532 GLU A N 1
ATOM 4130 C CA . GLU A 1 532 ? 6.595 -28.490 16.951 1.00 77.88 532 GLU A CA 1
ATOM 4131 C C . GLU A 1 532 ? 5.781 -27.286 16.432 1.00 77.88 532 GLU A C 1
ATOM 4133 O O . GLU A 1 532 ? 5.495 -26.342 17.177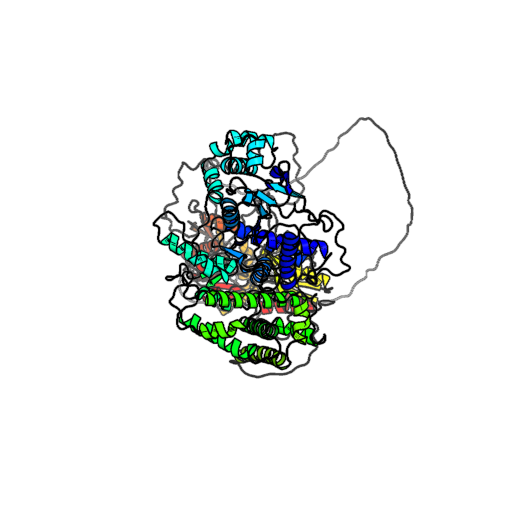 1.00 77.88 532 GLU A O 1
ATOM 4138 N N . LEU A 1 533 ? 5.338 -27.324 15.166 1.00 80.94 533 LEU A N 1
ATOM 4139 C CA . LEU A 1 533 ? 4.446 -26.302 14.599 1.00 80.94 533 LEU A CA 1
ATOM 4140 C C . LEU A 1 533 ? 3.080 -26.285 15.298 1.00 80.94 533 LEU A C 1
ATOM 4142 O O . LEU A 1 533 ? 2.554 -25.210 15.582 1.00 80.94 533 LEU A O 1
ATOM 4146 N N . LEU A 1 534 ? 2.511 -27.454 15.605 1.00 79.69 534 LEU A N 1
ATOM 4147 C CA . LEU A 1 534 ? 1.234 -27.563 16.316 1.00 79.69 534 LEU A CA 1
ATOM 4148 C C . LEU A 1 534 ? 1.344 -27.114 17.779 1.00 79.69 534 LEU A C 1
ATOM 4150 O O . LEU A 1 534 ? 0.421 -26.468 18.275 1.00 79.69 534 LEU A O 1
ATOM 4154 N N . VAL A 1 535 ? 2.463 -27.392 18.453 1.00 80.44 535 VAL A N 1
ATOM 4155 C CA . VAL A 1 535 ? 2.766 -26.897 19.806 1.00 80.44 535 VAL A CA 1
ATOM 4156 C C . VAL A 1 535 ? 2.891 -25.373 19.791 1.00 80.44 535 VAL A C 1
ATOM 4158 O O . VAL A 1 535 ? 2.190 -24.702 20.546 1.00 80.44 535 VAL A O 1
ATOM 4161 N N . THR A 1 536 ? 3.674 -24.806 18.867 1.00 78.56 536 THR A N 1
ATOM 4162 C CA . THR A 1 536 ? 3.823 -23.345 18.707 1.00 78.56 536 THR A CA 1
ATOM 4163 C C . THR A 1 536 ? 2.475 -22.668 18.414 1.00 78.56 536 THR A C 1
ATOM 4165 O O . THR A 1 536 ? 2.130 -21.662 19.036 1.00 78.56 536 THR A O 1
ATOM 4168 N N . ALA A 1 537 ? 1.653 -23.264 17.540 1.00 76.62 537 ALA A N 1
ATOM 4169 C CA . ALA A 1 537 ? 0.300 -22.796 17.213 1.00 76.62 537 ALA A CA 1
ATOM 4170 C C . ALA A 1 537 ? -0.742 -23.022 18.334 1.00 76.62 537 ALA A C 1
ATOM 4172 O O . ALA A 1 537 ? -1.868 -22.526 18.242 1.00 76.62 537 ALA A O 1
ATOM 4173 N N . SER A 1 538 ? -0.395 -23.786 19.376 1.00 72.81 538 SER A N 1
ATOM 4174 C CA . SER A 1 538 ? -1.236 -24.012 20.560 1.00 72.81 538 SER A CA 1
ATOM 4175 C C . SER A 1 538 ? -0.847 -23.085 21.711 1.00 72.81 538 SER A C 1
ATOM 4177 O O . SER A 1 538 ? -1.731 -22.504 22.333 1.00 72.81 538 SER A O 1
ATOM 4179 N N . LEU A 1 539 ? 0.453 -22.871 21.939 1.00 68.19 539 LEU A N 1
ATOM 4180 C CA . LEU A 1 539 ? 0.973 -21.927 22.937 1.00 68.19 539 LEU A CA 1
ATOM 4181 C C . LEU A 1 539 ? 0.572 -20.476 22.620 1.00 68.19 539 LEU A C 1
ATOM 4183 O O . LEU A 1 539 ? 0.143 -19.734 23.501 1.00 68.19 539 LEU A O 1
ATOM 4187 N N . SER A 1 540 ? 0.591 -20.094 21.342 1.00 59.22 540 SER A N 1
ATOM 4188 C CA . SER A 1 540 ? 0.076 -18.792 20.871 1.00 59.22 540 SER A CA 1
ATOM 4189 C C . SER A 1 540 ? -1.422 -18.580 21.163 1.00 59.22 540 SER A C 1
ATOM 4191 O O . SER A 1 540 ? -1.874 -17.446 21.332 1.00 59.22 540 SER A O 1
ATOM 4193 N N . ARG A 1 541 ? -2.208 -19.660 21.299 1.00 54.94 541 ARG A N 1
ATOM 4194 C CA . ARG A 1 541 ? -3.628 -19.601 21.698 1.00 54.94 541 ARG A CA 1
ATOM 4195 C C . ARG A 1 541 ? -3.857 -19.585 23.208 1.00 54.94 541 ARG A C 1
ATOM 4197 O O . ARG A 1 541 ? -4.937 -19.179 23.624 1.00 54.94 541 ARG A O 1
ATOM 4204 N N . SER A 1 542 ? -2.908 -20.055 24.022 1.00 43.22 542 SER A N 1
ATOM 4205 C CA . SER A 1 542 ? -3.038 -19.997 25.485 1.00 43.22 542 SER A CA 1
ATOM 4206 C C . SER A 1 542 ? -2.649 -18.626 26.035 1.00 43.22 542 SER A C 1
ATOM 4208 O O . SER A 1 542 ? -3.374 -18.103 26.873 1.00 43.22 542 SER A O 1
ATOM 4210 N N . VAL A 1 543 ? -1.599 -17.991 25.499 1.00 41.16 543 VAL A N 1
ATOM 4211 C CA . VAL A 1 543 ? -1.193 -16.628 25.908 1.00 41.16 543 VAL A CA 1
ATOM 4212 C C . VAL A 1 543 ? -2.329 -15.620 25.681 1.00 41.16 543 VAL A C 1
ATOM 4214 O O . VAL A 1 543 ? -2.695 -14.874 26.585 1.00 41.16 543 VAL A O 1
ATOM 4217 N N . SER A 1 544 ? -2.993 -15.690 24.523 1.00 34.19 544 SER A N 1
ATOM 4218 C CA . SER A 1 544 ? -4.158 -14.852 24.196 1.00 34.19 544 SER A CA 1
ATOM 4219 C C . SER A 1 544 ? -5.431 -15.172 25.012 1.00 34.19 544 SER A C 1
ATOM 4221 O O . SER A 1 544 ? -6.383 -14.387 25.003 1.00 34.19 544 SER A O 1
ATOM 4223 N N . ALA A 1 545 ? -5.458 -16.290 25.748 1.00 30.59 545 ALA A N 1
ATOM 4224 C CA . ALA A 1 545 ? -6.559 -16.678 26.634 1.00 30.59 545 ALA A CA 1
ATOM 4225 C C . ALA A 1 545 ? -6.316 -16.324 28.116 1.00 30.59 545 ALA A C 1
ATOM 4227 O O . ALA A 1 545 ? -7.282 -16.130 28.851 1.00 30.59 545 ALA A O 1
ATOM 4228 N N . GLU A 1 546 ? -5.061 -16.223 28.567 1.00 28.88 546 GLU A N 1
ATOM 4229 C CA . GLU A 1 546 ? -4.742 -15.875 29.961 1.00 28.88 546 GLU A CA 1
ATOM 4230 C C . GLU A 1 546 ? -4.805 -14.360 30.219 1.00 28.88 546 GLU A C 1
ATOM 4232 O O . GLU A 1 546 ? -5.371 -13.946 31.232 1.00 28.88 546 GLU A O 1
ATOM 4237 N N . GLU A 1 547 ? -4.367 -13.511 29.279 1.00 28.36 547 GLU A N 1
ATOM 4238 C CA . GLU A 1 547 ? -4.495 -12.046 29.424 1.00 28.36 547 GLU A CA 1
ATOM 4239 C C . GLU A 1 547 ? -5.955 -11.551 29.398 1.00 28.36 547 GLU A C 1
ATOM 4241 O O . GLU A 1 547 ? -6.264 -10.480 29.919 1.00 28.36 547 GLU A O 1
ATOM 4246 N N . THR A 1 548 ? -6.889 -12.346 28.865 1.00 29.86 548 THR A N 1
ATOM 4247 C CA . THR A 1 548 ? -8.328 -12.021 28.853 1.00 29.86 548 THR A CA 1
ATOM 4248 C C . THR A 1 548 ? -9.106 -12.551 30.067 1.00 29.86 548 THR A C 1
ATOM 4250 O O . THR A 1 548 ? -10.305 -12.291 30.180 1.00 29.86 548 THR A O 1
ATOM 4253 N N . ALA A 1 549 ? -8.456 -13.247 31.010 1.00 24.89 549 ALA A N 1
ATOM 4254 C CA . ALA A 1 549 ? -9.119 -13.880 32.157 1.00 24.89 549 ALA A CA 1
ATOM 4255 C C . ALA A 1 549 ? -9.236 -12.989 33.416 1.00 24.89 549 ALA A C 1
ATOM 4257 O O . ALA A 1 549 ? -9.985 -13.312 34.341 1.00 24.89 549 ALA A O 1
ATOM 4258 N N . ALA A 1 550 ? -8.530 -11.857 33.476 1.00 27.23 550 ALA A N 1
ATOM 4259 C CA . ALA A 1 550 ? -8.406 -11.040 34.684 1.00 27.23 550 ALA A CA 1
ATOM 4260 C C . ALA A 1 550 ? -9.469 -9.924 34.831 1.00 27.23 550 ALA A C 1
ATOM 4262 O O . ALA A 1 550 ? -9.116 -8.770 35.063 1.00 27.23 550 ALA A O 1
ATOM 4263 N N . SER A 1 551 ? -10.773 -10.238 34.745 1.00 25.89 551 SER A N 1
ATOM 4264 C CA . SER A 1 551 ? -11.804 -9.619 35.618 1.00 25.89 551 SER A CA 1
ATOM 4265 C C . SER A 1 551 ? -13.255 -10.082 35.372 1.00 25.89 551 SER A C 1
ATOM 4267 O O . SER A 1 551 ? -13.718 -10.224 34.244 1.00 25.89 551 SER A O 1
ATOM 4269 N N . ARG A 1 552 ? -14.002 -10.122 36.490 1.00 25.31 552 ARG A N 1
ATOM 4270 C CA . ARG A 1 552 ? -15.474 -10.189 36.668 1.00 25.31 552 ARG A CA 1
ATOM 4271 C C . ARG A 1 552 ? -16.166 -11.572 36.657 1.00 25.31 552 ARG A C 1
ATOM 4273 O O . ARG A 1 552 ? -15.669 -12.516 36.056 1.00 25.31 552 ARG A O 1
ATOM 4280 N N . PRO A 1 553 ? -17.268 -11.710 37.434 1.00 27.22 553 PRO A N 1
ATOM 4281 C CA . PRO A 1 553 ? -17.604 -12.973 38.092 1.00 27.22 553 PRO A CA 1
ATOM 4282 C C . PRO A 1 553 ? -18.663 -13.809 37.364 1.00 27.22 553 PRO A C 1
ATOM 4284 O O . PRO A 1 553 ? -19.480 -13.299 36.595 1.00 27.22 553 PRO A O 1
ATOM 4287 N N . GLU A 1 554 ? -18.699 -15.100 37.691 1.00 27.69 554 GLU A N 1
ATOM 4288 C CA . GLU A 1 554 ? -19.731 -16.030 37.235 1.00 27.69 554 GLU A CA 1
ATOM 4289 C C . GLU A 1 554 ? -21.113 -15.718 37.829 1.00 27.69 554 GLU A C 1
ATOM 4291 O O . GLU A 1 554 ? -21.274 -15.600 39.043 1.00 27.69 554 GLU A O 1
ATOM 4296 N N . SER A 1 555 ? -22.146 -15.680 36.983 1.00 24.83 555 SER A N 1
ATOM 4297 C CA . SER A 1 555 ? -23.485 -16.203 37.310 1.00 24.83 555 SER A CA 1
ATOM 4298 C C . SER A 1 555 ? -24.419 -16.218 36.086 1.00 24.83 555 SER A C 1
ATOM 4300 O O . SER A 1 555 ? -24.231 -15.483 35.122 1.00 24.83 555 SER A O 1
ATOM 4302 N N . ALA A 1 556 ? -25.458 -17.060 36.178 1.00 24.25 556 ALA A N 1
ATOM 4303 C CA . ALA A 1 556 ? -26.667 -17.117 35.340 1.00 24.25 556 ALA A CA 1
ATOM 4304 C C . ALA A 1 556 ? -26.621 -17.792 33.937 1.00 24.25 556 ALA A C 1
ATOM 4306 O O . ALA A 1 556 ? -26.497 -17.160 32.894 1.00 24.25 556 ALA A O 1
ATOM 4307 N N . LEU A 1 557 ? -26.996 -19.082 33.966 1.00 21.41 557 LEU A N 1
ATOM 4308 C CA . LEU A 1 557 ? -28.067 -19.710 33.157 1.00 21.41 557 LEU A CA 1
ATOM 4309 C C . LEU A 1 557 ? -27.849 -20.045 31.660 1.00 21.41 557 LEU A C 1
ATOM 4311 O O . LEU A 1 557 ? -27.918 -19.214 30.758 1.00 21.41 557 LEU A O 1
ATOM 4315 N N . ARG A 1 558 ? -27.787 -21.362 31.393 1.00 25.27 558 ARG A N 1
ATOM 4316 C CA . ARG A 1 558 ? -28.007 -21.988 30.074 1.00 25.27 558 ARG A CA 1
ATOM 4317 C C . ARG A 1 558 ? -29.493 -21.958 29.686 1.00 25.27 558 ARG A C 1
ATOM 4319 O O . ARG A 1 558 ? -30.309 -22.482 30.438 1.00 25.27 558 ARG A O 1
ATOM 4326 N N . LEU A 1 559 ? -29.818 -21.521 28.464 1.00 22.84 559 LEU A N 1
ATOM 4327 C CA . LEU A 1 559 ? -31.086 -21.818 27.770 1.00 22.84 559 LEU A CA 1
ATOM 4328 C C . LEU A 1 559 ? -30.855 -22.077 26.261 1.00 22.84 559 LEU A C 1
ATOM 4330 O O . LEU A 1 559 ? -29.757 -21.876 25.745 1.00 22.84 559 LEU A O 1
ATOM 4334 N N . SER A 1 560 ? -31.856 -22.650 25.584 1.00 22.33 560 SER A N 1
ATOM 4335 C CA . SER A 1 560 ? -31.705 -23.508 24.392 1.00 22.33 560 SER A CA 1
ATOM 4336 C C . SER A 1 560 ? -31.633 -22.798 23.013 1.00 22.33 560 SER A C 1
ATOM 4338 O O . SER A 1 560 ? -32.031 -21.640 22.882 1.00 22.33 560 SER A O 1
ATOM 4340 N N . PRO A 1 561 ? -31.141 -23.470 21.940 1.00 28.23 561 PRO A N 1
ATOM 4341 C CA . PRO A 1 561 ? -30.757 -22.801 20.689 1.00 28.23 561 PRO A CA 1
ATOM 4342 C C . PRO A 1 561 ? -31.757 -22.975 19.524 1.00 28.23 561 PRO A C 1
ATOM 4344 O O . PRO A 1 561 ? -31.817 -24.046 18.917 1.00 28.23 561 PRO A O 1
ATOM 4347 N N . ARG A 1 562 ? -32.472 -21.912 19.108 1.00 25.80 562 ARG A N 1
ATOM 4348 C CA . ARG A 1 562 ? -33.240 -21.881 17.832 1.00 25.80 562 ARG A CA 1
ATOM 4349 C C . ARG A 1 562 ? -33.347 -20.496 17.158 1.00 25.80 562 ARG A C 1
ATOM 4351 O O . ARG A 1 562 ? -34.447 -20.008 16.927 1.00 25.80 562 ARG A O 1
ATOM 4358 N N . LEU A 1 563 ? -32.232 -19.890 16.734 1.00 28.53 563 LEU A N 1
ATOM 4359 C CA . LEU A 1 563 ? -32.254 -18.724 15.825 1.00 28.53 563 LEU A CA 1
ATOM 4360 C C . LEU A 1 563 ? -31.348 -18.926 14.593 1.00 28.53 563 LEU A C 1
ATOM 4362 O O . LEU A 1 563 ? -30.131 -19.049 14.714 1.00 28.53 563 LEU A O 1
ATOM 4366 N N . LYS A 1 564 ? -31.933 -18.883 13.387 1.00 28.00 564 LYS A N 1
ATOM 4367 C CA . LYS A 1 564 ? -31.204 -18.774 12.109 1.00 28.00 564 LYS A CA 1
ATOM 4368 C C . LYS A 1 564 ? -31.085 -17.289 11.724 1.00 28.00 564 LYS A C 1
ATOM 4370 O O . LYS A 1 564 ? -31.988 -16.768 11.082 1.00 28.00 564 LYS A O 1
ATOM 4375 N N . ARG A 1 565 ? -30.001 -16.593 12.094 1.00 42.38 565 ARG A N 1
ATOM 4376 C CA . ARG A 1 565 ? -29.764 -15.183 11.697 1.00 42.38 565 ARG A CA 1
ATOM 4377 C C . ARG A 1 565 ? -28.332 -14.938 11.223 1.00 42.38 565 ARG A C 1
ATOM 4379 O O . ARG A 1 565 ? -27.419 -15.651 11.634 1.00 42.38 565 ARG A O 1
ATOM 4386 N N . ALA A 1 566 ? -28.162 -13.941 10.359 1.00 33.53 566 ALA A N 1
ATOM 4387 C CA . ALA A 1 566 ? -26.874 -13.376 9.968 1.00 33.53 566 ALA A CA 1
ATOM 4388 C C . ALA A 1 566 ? -27.005 -11.847 9.975 1.00 33.53 566 ALA A C 1
ATOM 4390 O O . ALA A 1 566 ? -27.764 -11.291 9.186 1.00 33.53 566 ALA A O 1
ATOM 4391 N N . VAL A 1 567 ? -26.290 -11.193 10.888 1.00 45.31 567 VAL A N 1
ATOM 4392 C CA . VAL A 1 567 ? -26.090 -9.738 10.885 1.00 45.31 567 VAL A CA 1
ATOM 4393 C C . VAL A 1 567 ? -24.643 -9.496 10.479 1.00 45.31 567 VAL A C 1
ATOM 4395 O O . VAL A 1 567 ? -23.747 -10.216 10.934 1.00 45.31 567 VAL A O 1
ATOM 4398 N N . VAL A 1 568 ? -24.431 -8.518 9.601 1.00 49.34 568 VAL A N 1
ATOM 4399 C CA . VAL A 1 568 ? -23.105 -8.123 9.127 1.00 49.34 568 VAL A CA 1
ATOM 4400 C C . VAL A 1 568 ? -22.837 -6.719 9.661 1.00 49.34 568 VAL A C 1
ATOM 4402 O O . VAL A 1 568 ? -23.426 -5.743 9.203 1.00 49.34 568 VAL A O 1
ATOM 4405 N N . CYS A 1 569 ? -21.989 -6.646 10.683 1.00 46.69 569 CYS A N 1
ATOM 4406 C CA . CYS A 1 569 ? -21.509 -5.399 11.268 1.00 46.69 569 CYS A CA 1
ATOM 4407 C C . CYS A 1 569 ? -20.059 -5.204 10.820 1.00 46.69 569 CYS A C 1
ATOM 4409 O O . CYS A 1 569 ? -19.284 -6.162 10.879 1.00 46.69 569 CYS A O 1
ATOM 4411 N N . HIS A 1 570 ? -19.713 -4.006 10.344 1.00 45.56 570 HIS A N 1
ATOM 4412 C CA . HIS A 1 570 ? -18.361 -3.709 9.869 1.00 45.56 570 HIS A CA 1
ATOM 4413 C C . HIS A 1 570 ? -17.591 -2.773 10.812 1.00 45.56 570 HIS A C 1
ATOM 4415 O O . HIS A 1 570 ? -16.480 -3.115 11.212 1.00 45.56 570 HIS A O 1
ATOM 4421 N N . ARG A 1 571 ? -18.181 -1.633 11.196 1.00 46.81 571 ARG A N 1
ATOM 4422 C CA . ARG A 1 571 ? -17.589 -0.650 12.120 1.00 46.81 571 ARG A CA 1
ATOM 4423 C C . ARG A 1 571 ? -18.671 0.062 12.930 1.00 46.81 571 ARG A C 1
ATOM 4425 O O . ARG A 1 571 ? -19.205 1.081 12.495 1.00 46.81 571 ARG A O 1
ATOM 4432 N N . CYS A 1 572 ? -18.995 -0.469 14.104 1.00 42.03 572 CYS A N 1
ATOM 4433 C CA . CYS A 1 572 ? -19.855 0.223 15.058 1.00 42.03 572 CYS A CA 1
ATOM 4434 C C . CYS A 1 572 ? -19.292 0.074 16.467 1.00 42.03 572 CYS A C 1
ATOM 4436 O O . CYS A 1 572 ? -19.153 -1.047 16.951 1.00 42.03 572 CYS A O 1
ATOM 4438 N N . ASP A 1 573 ? -19.035 1.206 17.116 1.00 37.44 573 ASP A N 1
ATOM 4439 C CA . ASP A 1 573 ? -18.473 1.290 18.468 1.00 37.44 573 ASP A CA 1
ATOM 4440 C C . ASP A 1 573 ? -19.574 1.163 19.542 1.00 37.44 573 ASP A C 1
ATOM 4442 O O . ASP A 1 573 ? -19.709 1.944 20.484 1.00 37.44 573 ASP A O 1
ATOM 4446 N N . PHE A 1 574 ? -20.459 0.188 19.324 1.00 42.78 574 PHE A N 1
ATOM 4447 C CA . PHE A 1 574 ? -21.504 -0.190 20.263 1.00 42.78 574 PHE A CA 1
ATOM 4448 C C . PHE A 1 574 ? -20.912 -1.216 21.230 1.00 42.78 574 PHE A C 1
ATOM 4450 O O . PHE A 1 574 ? -20.494 -2.299 20.813 1.00 42.78 574 PHE A O 1
ATOM 4457 N N . GLY A 1 575 ? -20.872 -0.854 22.516 1.00 32.09 575 GLY A N 1
ATOM 4458 C CA . GLY A 1 575 ? -20.256 -1.637 23.587 1.00 32.09 575 GLY A CA 1
ATOM 4459 C C . GLY A 1 575 ? -20.825 -3.057 23.771 1.00 32.09 575 GLY A C 1
ATOM 4460 O O . GLY A 1 575 ? -21.738 -3.500 23.067 1.00 32.09 575 GLY A O 1
ATOM 4461 N N . PRO A 1 576 ? -20.280 -3.833 24.722 1.00 29.25 576 PRO A N 1
ATOM 4462 C CA . PRO A 1 576 ? -20.436 -5.280 24.724 1.00 29.25 576 PRO A CA 1
ATOM 4463 C C . PRO A 1 576 ? -21.889 -5.751 24.909 1.00 29.25 576 PRO A C 1
ATOM 4465 O O . PRO A 1 576 ? -22.433 -5.731 26.010 1.00 29.25 576 PRO A O 1
ATOM 4468 N N . ARG A 1 577 ? -22.403 -6.376 23.838 1.00 29.42 577 ARG A N 1
ATOM 4469 C CA . ARG A 1 577 ? -23.589 -7.256 23.756 1.00 29.42 577 ARG A CA 1
ATOM 4470 C C . ARG A 1 577 ? -24.963 -6.552 23.747 1.00 29.42 577 ARG A C 1
ATOM 4472 O O . ARG A 1 577 ? -25.552 -6.355 24.809 1.00 29.42 577 ARG A O 1
ATOM 4479 N N . PRO A 1 578 ? -25.619 -6.437 22.573 1.00 30.69 578 PRO A N 1
ATOM 4480 C CA . PRO A 1 578 ? -27.066 -6.615 22.519 1.00 30.69 578 PRO A CA 1
ATOM 4481 C C . PRO A 1 578 ? -27.377 -8.071 22.897 1.00 30.69 578 PRO A C 1
ATOM 4483 O O . PRO A 1 578 ? -27.177 -9.011 22.121 1.00 30.69 578 PRO A O 1
ATOM 4486 N N . THR A 1 579 ? -27.815 -8.286 24.135 1.00 29.36 579 THR A N 1
ATOM 4487 C CA . THR A 1 579 ? -28.179 -9.612 24.635 1.00 29.36 579 THR A CA 1
ATOM 4488 C C . THR A 1 579 ? -29.315 -10.214 23.797 1.00 29.36 579 THR A C 1
ATOM 4490 O O . THR A 1 579 ? -30.301 -9.561 23.471 1.00 29.36 579 THR A O 1
ATOM 4493 N N . SER A 1 580 ? -29.180 -11.503 23.462 1.00 29.02 580 SER A N 1
ATOM 4494 C CA . SER A 1 580 ? -30.152 -12.366 22.755 1.00 29.02 580 SER A CA 1
ATOM 4495 C C . SER A 1 580 ? -30.324 -12.260 21.224 1.00 29.02 580 SER A C 1
ATOM 4497 O O . SER A 1 580 ? -30.980 -13.146 20.668 1.00 29.02 580 SER A O 1
ATOM 4499 N N . VAL A 1 581 ? -29.722 -11.303 20.494 1.00 32.03 581 VAL A N 1
ATOM 4500 C CA . VAL A 1 581 ? -29.953 -11.190 19.031 1.00 32.03 581 VAL A CA 1
ATOM 4501 C C . VAL A 1 581 ? -28.689 -11.266 18.160 1.00 32.03 581 VAL A C 1
ATOM 4503 O O . VAL A 1 581 ? -27.888 -10.346 18.095 1.00 32.03 581 VAL A O 1
ATOM 4506 N N . ALA A 1 582 ? -28.665 -12.333 17.351 1.00 33.22 582 ALA A N 1
ATOM 4507 C CA . ALA A 1 582 ? -27.849 -12.579 16.154 1.00 33.22 582 ALA A CA 1
ATOM 4508 C C . ALA A 1 582 ? -26.407 -13.102 16.312 1.00 33.22 582 ALA A C 1
ATOM 4510 O O . ALA A 1 582 ? -25.636 -12.756 17.197 1.00 33.22 582 ALA A O 1
ATOM 4511 N N . LYS A 1 583 ? -26.050 -13.955 15.343 1.00 30.78 583 LYS A N 1
ATOM 4512 C CA . LYS A 1 583 ? -24.688 -14.404 15.067 1.00 30.78 583 LYS A CA 1
ATOM 4513 C C . LYS A 1 583 ? -24.016 -13.331 14.208 1.00 30.78 583 LYS A C 1
ATOM 4515 O O . LYS A 1 583 ? -24.345 -13.216 13.023 1.00 30.78 583 LYS A O 1
ATOM 4520 N N . VAL A 1 584 ? -23.112 -12.556 14.807 1.00 36.34 584 VAL A N 1
ATOM 4521 C CA . VAL A 1 584 ? -22.248 -11.624 14.071 1.00 36.34 584 VAL A CA 1
ATOM 4522 C C . VAL A 1 584 ? -21.428 -12.443 13.078 1.00 36.34 584 VAL A C 1
ATOM 4524 O O . VAL A 1 584 ? -20.762 -13.412 13.447 1.00 36.34 584 VAL A O 1
ATOM 4527 N N . THR A 1 585 ? -21.548 -12.112 11.796 1.00 35.12 585 THR A N 1
ATOM 4528 C CA . THR A 1 585 ? -20.737 -12.733 10.750 1.00 35.12 585 THR A CA 1
ATOM 4529 C C . THR A 1 585 ? -19.487 -11.898 10.565 1.00 35.12 585 THR A C 1
ATOM 4531 O O . THR A 1 585 ? -19.591 -10.765 10.104 1.00 35.12 585 THR A O 1
ATOM 4534 N N . TRP A 1 586 ? -18.323 -12.465 10.893 1.00 32.41 586 TRP A N 1
ATOM 4535 C CA . TRP A 1 586 ? -17.039 -11.852 10.568 1.00 32.41 586 TRP A CA 1
ATOM 4536 C C . TRP A 1 586 ? -16.975 -11.559 9.069 1.00 32.41 586 TRP A C 1
ATOM 4538 O O . TRP A 1 586 ? -17.170 -12.447 8.231 1.00 32.41 586 TRP A O 1
ATOM 4548 N N . LEU A 1 587 ? -16.747 -10.290 8.759 1.00 37.69 587 LEU A N 1
ATOM 4549 C CA . LEU A 1 587 ? -16.586 -9.774 7.416 1.00 37.69 587 LEU A CA 1
ATOM 4550 C C . LEU A 1 587 ? -15.102 -9.509 7.200 1.00 37.69 587 LEU A C 1
ATOM 4552 O O . LEU A 1 587 ? -14.475 -8.864 8.036 1.00 37.69 587 LEU A O 1
ATOM 4556 N N . THR A 1 588 ? -14.548 -9.960 6.078 1.00 33.78 588 THR A N 1
ATOM 4557 C CA . THR A 1 588 ? -13.228 -9.490 5.653 1.00 33.78 588 THR A CA 1
ATOM 4558 C C . THR A 1 588 ? -13.434 -8.465 4.552 1.00 33.78 588 THR A C 1
ATOM 4560 O O . THR A 1 588 ? -13.890 -8.807 3.455 1.00 33.78 588 THR A O 1
ATOM 4563 N N . ILE A 1 589 ? -13.146 -7.206 4.880 1.00 38.91 589 ILE A N 1
ATOM 4564 C CA . ILE A 1 589 ? -12.955 -6.148 3.894 1.00 38.91 589 ILE A CA 1
ATOM 4565 C C . ILE A 1 589 ? -11.456 -6.014 3.679 1.00 38.91 589 ILE A C 1
ATOM 4567 O O . ILE A 1 589 ? -10.698 -5.837 4.630 1.00 38.91 589 ILE A O 1
ATOM 4571 N N . PHE A 1 590 ? -11.049 -6.108 2.422 1.00 39.44 590 PHE A N 1
ATOM 4572 C CA . PHE A 1 590 ? -9.696 -5.812 1.993 1.00 39.44 590 PHE A CA 1
ATOM 4573 C C . PHE A 1 590 ? -9.739 -4.492 1.230 1.00 39.44 590 PHE A C 1
ATOM 4575 O O . PHE A 1 590 ? -10.368 -4.413 0.173 1.00 39.44 590 PHE A O 1
ATOM 4582 N N . SER A 1 591 ? -9.066 -3.464 1.745 1.00 36.31 591 SER A N 1
ATOM 4583 C CA . SER A 1 591 ? -8.630 -2.368 0.883 1.00 36.31 591 SER A CA 1
ATOM 4584 C C . SER A 1 591 ? -7.403 -2.868 0.131 1.00 36.31 591 SER A C 1
ATOM 4586 O O . SER A 1 591 ? -6.390 -3.213 0.742 1.00 36.31 591 SER A O 1
ATOM 4588 N N . SER A 1 592 ? -7.515 -3.006 -1.188 1.00 37.22 592 SER A N 1
ATOM 4589 C CA . SER A 1 592 ? -6.359 -3.345 -2.016 1.00 37.22 592 SER A CA 1
ATOM 4590 C C . SER A 1 592 ? -5.353 -2.190 -2.011 1.00 37.22 592 SER A C 1
ATOM 4592 O O . SER A 1 592 ? -5.714 -1.030 -1.830 1.00 37.22 592 SER A O 1
ATOM 4594 N N . LEU A 1 593 ? -4.085 -2.468 -2.323 1.00 38.94 593 LEU A N 1
ATOM 4595 C CA . LEU A 1 593 ? -3.055 -1.424 -2.473 1.00 38.94 593 LEU A CA 1
ATOM 4596 C C . LEU A 1 593 ? -3.316 -0.418 -3.614 1.00 38.94 593 LEU A C 1
ATOM 4598 O O . LEU A 1 593 ? -2.540 0.521 -3.780 1.00 38.94 593 LEU A O 1
ATOM 4602 N N . GLN A 1 594 ? -4.386 -0.604 -4.393 1.00 47.53 594 GLN A N 1
ATOM 4603 C CA . GLN A 1 594 ? -4.884 0.342 -5.396 1.00 47.53 594 GLN A CA 1
ATOM 4604 C C . GLN A 1 594 ? -5.990 1.274 -4.873 1.00 47.53 594 GLN A C 1
ATOM 4606 O O . GLN A 1 594 ? -6.398 2.174 -5.601 1.00 47.53 594 GLN A O 1
ATOM 4611 N N . GLY A 1 595 ? -6.487 1.065 -3.650 1.00 59.97 595 GLY A N 1
ATOM 4612 C CA . GLY A 1 595 ? -7.670 1.749 -3.119 1.00 59.97 595 GLY A CA 1
ATOM 4613 C C . GLY A 1 595 ? -9.002 1.127 -3.555 1.00 59.97 595 GLY A C 1
ATOM 4614 O O . GLY A 1 595 ? -10.056 1.632 -3.185 1.00 59.97 595 GLY A O 1
ATOM 4615 N N . GLU A 1 596 ? -8.998 0.021 -4.312 1.00 72.06 596 GLU A N 1
ATOM 4616 C CA . GLU A 1 596 ? -10.235 -0.718 -4.586 1.00 72.06 596 GLU A CA 1
ATOM 4617 C C . GLU A 1 596 ? -10.669 -1.513 -3.351 1.00 72.06 596 GLU A C 1
ATOM 4619 O O . GLU A 1 596 ? -9.900 -2.316 -2.808 1.00 72.06 596 GLU A O 1
ATOM 4624 N N . THR A 1 597 ? -11.923 -1.322 -2.952 1.00 73.69 597 THR A N 1
ATOM 4625 C CA . THR A 1 597 ? -12.585 -2.063 -1.882 1.00 73.69 597 THR A CA 1
ATOM 4626 C C . THR A 1 597 ? -13.009 -3.459 -2.342 1.00 73.69 597 THR A C 1
ATOM 4628 O O . THR A 1 597 ? -13.806 -3.602 -3.268 1.00 73.69 597 THR A O 1
ATOM 4631 N N . SER A 1 598 ? -12.573 -4.502 -1.637 1.00 75.81 598 SER A N 1
ATOM 4632 C CA . SER A 1 598 ? -13.035 -5.880 -1.835 1.00 75.81 598 SER A CA 1
ATOM 4633 C C . SER A 1 598 ? -13.749 -6.395 -0.587 1.00 75.81 598 SER A C 1
ATOM 4635 O O . SER A 1 598 ? -13.215 -6.320 0.519 1.00 75.81 598 SER A O 1
ATOM 4637 N N . VAL A 1 599 ? -14.964 -6.929 -0.751 1.00 75.12 599 VAL A N 1
ATOM 4638 C CA . VAL A 1 599 ? -15.801 -7.427 0.353 1.00 75.12 599 VAL A CA 1
ATOM 4639 C C . VAL A 1 599 ? -16.126 -8.903 0.149 1.00 75.12 599 VAL A C 1
ATOM 4641 O O . VAL A 1 599 ? -16.721 -9.282 -0.862 1.00 75.12 599 VAL A O 1
ATOM 4644 N N . LYS A 1 600 ? -15.806 -9.743 1.142 1.00 72.12 600 LYS A N 1
ATOM 4645 C CA . LYS A 1 600 ? -16.124 -11.178 1.124 1.00 72.12 600 LYS A CA 1
ATOM 4646 C C . LYS A 1 600 ? -16.989 -11.578 2.317 1.00 72.12 600 LYS A C 1
ATOM 4648 O O . LYS A 1 600 ? -16.548 -11.567 3.464 1.00 72.12 600 LYS A O 1
ATOM 4653 N N . ILE A 1 601 ? -18.220 -12.001 2.035 1.00 74.56 601 ILE A N 1
ATOM 4654 C CA . ILE A 1 601 ? -19.145 -12.525 3.046 1.00 74.56 601 ILE A CA 1
ATOM 4655 C C . ILE A 1 601 ? -18.758 -13.977 3.356 1.00 74.56 601 ILE A C 1
ATOM 4657 O O . ILE A 1 601 ? -18.885 -14.856 2.505 1.00 74.56 601 ILE A O 1
ATOM 4661 N N . LEU A 1 602 ? -18.285 -14.240 4.578 1.00 72.62 602 LEU A N 1
ATOM 4662 C CA . LEU A 1 602 ? -17.739 -15.549 4.964 1.00 72.62 602 LEU A CA 1
ATOM 4663 C C . LEU A 1 602 ? -18.796 -16.612 5.318 1.00 72.62 602 LEU A C 1
ATOM 4665 O O . LEU A 1 602 ? -18.447 -17.769 5.551 1.00 72.62 602 LEU A O 1
ATOM 4669 N N . THR A 1 603 ? -20.087 -16.263 5.369 1.00 72.75 603 THR A N 1
ATOM 4670 C CA . THR A 1 603 ? -21.171 -17.227 5.632 1.00 72.75 603 THR A CA 1
ATOM 4671 C C . THR A 1 603 ? -22.281 -17.150 4.590 1.00 72.75 603 THR A C 1
ATOM 4673 O O . THR A 1 603 ? -22.493 -16.126 3.947 1.00 72.75 603 THR A O 1
ATOM 4676 N N . SER A 1 604 ? -23.022 -18.250 4.419 1.00 77.31 604 SER A N 1
ATOM 4677 C CA . SER A 1 604 ? -24.164 -18.275 3.502 1.00 77.31 604 SER A CA 1
ATOM 4678 C C . SER A 1 604 ? -25.267 -17.321 3.970 1.00 77.31 604 SER A C 1
ATOM 4680 O O . SER A 1 604 ? -25.799 -17.471 5.075 1.00 77.31 604 SER A O 1
ATOM 4682 N N . VAL A 1 605 ? -25.628 -16.374 3.104 1.00 81.81 605 VAL A N 1
ATOM 4683 C CA . VAL A 1 605 ? -26.736 -15.418 3.274 1.00 81.81 605 VAL A CA 1
ATOM 4684 C C . VAL A 1 605 ? -27.982 -15.786 2.459 1.00 81.81 605 VAL A C 1
ATOM 4686 O O . VAL A 1 605 ? -28.980 -15.070 2.529 1.00 81.81 605 VAL A O 1
ATOM 4689 N N . ARG A 1 606 ? -27.963 -16.923 1.742 1.00 83.56 606 ARG A N 1
ATOM 4690 C CA . ARG A 1 606 ? -29.109 -17.406 0.956 1.00 83.56 606 ARG A CA 1
ATOM 4691 C C . ARG A 1 606 ? -30.362 -17.492 1.825 1.00 83.56 606 ARG A C 1
ATOM 4693 O O . ARG A 1 606 ? -30.320 -18.056 2.918 1.00 83.56 606 ARG A O 1
ATOM 4700 N N . GLU A 1 607 ? -31.456 -16.949 1.299 1.00 85.06 607 GLU A N 1
ATOM 4701 C CA . GLU A 1 607 ? -32.801 -16.951 1.887 1.00 85.06 607 GLU A CA 1
ATOM 4702 C C . GLU A 1 607 ? -32.914 -16.260 3.262 1.00 85.06 607 GLU A C 1
ATOM 4704 O O . GLU A 1 607 ? -33.951 -16.343 3.924 1.00 85.06 607 GLU A O 1
ATOM 4709 N N . LYS A 1 608 ? -31.885 -15.518 3.698 1.00 83.25 608 LYS A N 1
ATOM 4710 C CA . LYS A 1 608 ? -31.907 -14.768 4.961 1.00 83.25 608 LYS A CA 1
ATOM 4711 C C . LYS A 1 608 ? -32.376 -13.329 4.773 1.00 83.25 608 LYS A C 1
ATOM 4713 O O . LYS A 1 608 ? -32.190 -12.724 3.719 1.00 83.25 608 LYS A O 1
ATOM 4718 N N . ASP A 1 609 ? -32.950 -12.784 5.838 1.00 85.38 609 ASP A N 1
ATOM 4719 C CA . ASP A 1 609 ? -33.059 -11.343 6.053 1.00 85.38 609 ASP A CA 1
ATOM 4720 C C . ASP A 1 609 ? -31.723 -10.846 6.622 1.00 85.38 609 ASP A C 1
ATOM 4722 O O . ASP A 1 609 ? -31.230 -11.398 7.613 1.00 85.38 609 ASP A O 1
ATOM 4726 N N . VAL A 1 610 ? -31.102 -9.882 5.943 1.00 87.62 610 VAL A N 1
ATOM 4727 C CA . VAL A 1 610 ? -29.743 -9.408 6.222 1.00 87.62 610 VAL A CA 1
ATOM 4728 C C . VAL A 1 610 ? -29.781 -7.928 6.568 1.00 87.62 610 VAL A C 1
ATOM 4730 O O . VAL A 1 610 ? -30.257 -7.105 5.786 1.00 87.62 610 VAL A O 1
ATOM 4733 N N . PHE A 1 611 ? -29.212 -7.595 7.721 1.00 88.12 611 PHE A N 1
ATOM 4734 C CA . PHE A 1 611 ? -28.972 -6.223 8.152 1.00 88.12 611 PHE A CA 1
ATOM 4735 C C . PHE A 1 611 ? -27.479 -5.935 8.004 1.00 88.12 611 PHE A C 1
ATOM 4737 O O . PHE A 1 611 ? -26.652 -6.659 8.569 1.00 88.12 611 PHE A O 1
ATOM 4744 N N . ILE A 1 612 ? -27.159 -4.912 7.211 1.00 89.19 612 ILE A N 1
ATOM 4745 C CA . ILE A 1 612 ? -25.809 -4.372 7.036 1.00 89.19 612 ILE A CA 1
ATOM 4746 C C . ILE A 1 612 ? -25.752 -3.076 7.832 1.00 89.19 612 ILE A C 1
ATOM 4748 O O . ILE A 1 612 ? -26.505 -2.155 7.519 1.00 89.19 612 ILE A O 1
ATOM 4752 N N . ILE A 1 613 ? -24.895 -3.016 8.850 1.00 86.38 613 ILE A N 1
ATOM 4753 C CA . ILE A 1 613 ? -24.727 -1.824 9.689 1.00 86.38 613 ILE A CA 1
ATOM 4754 C C . ILE A 1 613 ? -23.416 -1.134 9.311 1.00 86.38 613 ILE A C 1
ATOM 4756 O O . ILE A 1 613 ? -22.355 -1.759 9.380 1.00 86.38 613 ILE A O 1
ATOM 4760 N N . GLN A 1 614 ? -23.508 0.132 8.898 1.00 83.38 614 GLN A N 1
ATOM 4761 C CA . GLN A 1 614 ? -22.371 0.955 8.487 1.00 83.38 614 GLN A CA 1
ATOM 4762 C C . GLN A 1 614 ? -22.570 2.391 8.992 1.00 83.38 614 GLN A C 1
ATOM 4764 O O . GLN A 1 614 ? -23.484 3.088 8.552 1.00 83.38 614 GLN A O 1
ATOM 4769 N N . SER A 1 615 ? -21.713 2.826 9.915 1.00 76.56 615 SER A N 1
ATOM 4770 C CA . SER A 1 615 ? -21.627 4.225 10.354 1.00 76.56 615 SER A CA 1
ATOM 4771 C C . SER A 1 615 ? -20.698 5.032 9.432 1.00 76.56 615 SER A C 1
ATOM 4773 O O . SER A 1 615 ? -20.108 4.489 8.496 1.00 76.56 615 SER A O 1
ATOM 4775 N N . GLY A 1 616 ? -20.576 6.342 9.666 1.00 71.75 616 GLY A N 1
ATOM 4776 C CA . GLY A 1 616 ? -19.636 7.187 8.922 1.00 71.75 616 GLY A CA 1
ATOM 4777 C C . GLY A 1 616 ? -18.159 6.869 9.201 1.00 71.75 616 GLY A C 1
ATOM 4778 O O . GLY A 1 616 ? -17.825 6.121 10.116 1.00 71.75 616 GLY A O 1
ATOM 4779 N N . SER A 1 617 ? -17.268 7.450 8.398 1.00 76.50 617 SER A N 1
ATOM 4780 C CA . SER A 1 617 ? -15.812 7.322 8.517 1.00 76.50 617 SER A CA 1
ATOM 4781 C C . SER A 1 617 ? -15.135 8.561 7.918 1.00 76.50 617 SER A C 1
ATOM 4783 O O . SER A 1 617 ? -15.702 9.131 6.978 1.00 76.50 617 SER A O 1
ATOM 4785 N N . PRO A 1 618 ? -13.917 8.940 8.363 1.00 73.12 618 PRO A N 1
ATOM 4786 C CA . PRO A 1 618 ? -13.115 9.964 7.691 1.00 73.12 618 PRO A CA 1
ATOM 4787 C C . PRO A 1 618 ? -12.920 9.687 6.190 1.00 73.12 618 PRO A C 1
ATOM 4789 O O . PRO A 1 618 ? -12.913 10.613 5.382 1.00 73.12 618 PRO A O 1
ATOM 4792 N N . THR A 1 619 ? -12.849 8.413 5.784 1.00 83.00 619 THR A N 1
ATOM 4793 C CA . THR A 1 619 ? -12.803 7.985 4.376 1.00 83.00 619 THR A CA 1
ATOM 4794 C C . THR A 1 619 ? -14.205 7.703 3.815 1.00 83.00 619 THR A C 1
ATOM 4796 O O . THR A 1 619 ? -14.531 6.600 3.376 1.00 83.00 619 THR A O 1
ATOM 4799 N N . ILE A 1 620 ? -15.064 8.729 3.816 1.00 85.31 620 ILE A N 1
ATOM 4800 C CA . ILE A 1 620 ? -16.505 8.615 3.512 1.00 85.31 620 ILE A CA 1
ATOM 4801 C C . ILE A 1 620 ? -16.831 7.906 2.181 1.00 85.31 620 ILE A C 1
ATOM 4803 O O . ILE A 1 620 ? -17.800 7.150 2.111 1.00 85.31 620 ILE A O 1
ATOM 4807 N N . ASN A 1 621 ? -16.020 8.110 1.135 1.00 89.50 621 ASN A N 1
ATOM 4808 C CA . ASN A 1 621 ? -16.203 7.467 -0.172 1.00 89.50 621 ASN A CA 1
ATOM 4809 C C . ASN A 1 621 ? -15.950 5.957 -0.118 1.00 89.50 621 ASN A C 1
ATOM 4811 O O . ASN A 1 621 ? -16.743 5.182 -0.651 1.00 89.50 621 ASN A O 1
ATOM 4815 N N . ASP A 1 622 ? -14.888 5.540 0.566 1.00 84.44 622 ASP A N 1
ATOM 4816 C CA . ASP A 1 622 ? -14.507 4.133 0.682 1.00 84.44 622 ASP A CA 1
ATOM 4817 C C . ASP A 1 622 ? -15.579 3.383 1.479 1.00 84.44 622 ASP A C 1
ATOM 4819 O O . ASP A 1 622 ? -16.075 2.351 1.041 1.00 84.44 622 ASP A O 1
ATOM 4823 N N . THR A 1 623 ? -16.059 3.977 2.575 1.00 83.81 623 THR A N 1
ATOM 4824 C CA . THR A 1 623 ? -17.171 3.468 3.397 1.00 83.81 623 THR A CA 1
ATOM 4825 C C . THR A 1 623 ? -18.492 3.332 2.626 1.00 83.81 623 THR A C 1
ATOM 4827 O O . THR A 1 623 ? -19.271 2.410 2.895 1.00 83.81 623 THR A O 1
ATOM 4830 N N . ILE A 1 624 ? -18.744 4.194 1.633 1.00 89.88 624 ILE A N 1
ATOM 4831 C CA . ILE A 1 624 ? -19.873 4.056 0.696 1.00 89.88 624 ILE A CA 1
ATOM 4832 C C . ILE A 1 624 ? -19.639 2.899 -0.283 1.00 89.88 624 ILE A C 1
ATOM 4834 O O . ILE A 1 624 ? -20.562 2.121 -0.533 1.00 89.88 624 ILE A O 1
ATOM 4838 N N . MET A 1 625 ? -18.430 2.751 -0.828 1.00 90.12 625 MET A N 1
ATOM 4839 C CA . MET A 1 625 ? -18.102 1.651 -1.740 1.00 90.12 625 MET A CA 1
ATOM 4840 C C . MET A 1 625 ? -18.143 0.290 -1.028 1.00 90.12 625 MET A C 1
ATOM 4842 O O . MET A 1 625 ? -18.752 -0.642 -1.552 1.00 90.12 625 MET A O 1
ATOM 4846 N N . GLU A 1 626 ? -17.624 0.195 0.199 1.00 85.62 626 GLU A N 1
ATOM 4847 C CA . GLU A 1 626 ? -17.776 -0.947 1.115 1.00 85.62 626 GLU A CA 1
ATOM 4848 C C . GLU A 1 626 ? -19.243 -1.354 1.257 1.00 85.62 626 GLU A C 1
ATOM 4850 O O . GLU A 1 626 ? -19.601 -2.506 1.001 1.00 85.62 626 GLU A O 1
ATOM 4855 N N . LEU A 1 627 ? -20.107 -0.396 1.603 1.00 88.88 627 LEU A N 1
ATOM 4856 C CA . LEU A 1 627 ? -21.541 -0.607 1.765 1.00 88.88 627 LEU A CA 1
ATOM 4857 C C . LEU A 1 627 ? -22.190 -1.122 0.470 1.00 88.88 627 LEU A C 1
ATOM 4859 O O . LEU A 1 627 ? -22.868 -2.152 0.488 1.00 88.88 627 LEU A O 1
ATOM 4863 N N . LEU A 1 628 ? -21.968 -0.445 -0.661 1.00 93.31 628 LEU A N 1
ATOM 4864 C CA . LEU A 1 628 ? -22.561 -0.801 -1.957 1.00 93.31 628 LEU A CA 1
ATOM 4865 C C . LEU A 1 628 ? -22.124 -2.194 -2.432 1.00 93.31 628 LEU A C 1
ATOM 4867 O O . LEU A 1 628 ? -22.958 -2.982 -2.893 1.00 93.31 628 LEU A O 1
ATOM 4871 N N . ILE A 1 629 ? -20.840 -2.529 -2.284 1.00 89.75 629 ILE A N 1
ATOM 4872 C CA . ILE A 1 629 ? -20.295 -3.837 -2.661 1.00 89.75 629 ILE A CA 1
ATOM 4873 C C . ILE A 1 629 ? -20.815 -4.924 -1.710 1.00 89.75 629 ILE A C 1
ATOM 4875 O O . ILE A 1 629 ? -21.182 -6.002 -2.173 1.00 89.75 629 ILE A O 1
ATOM 4879 N N . MET A 1 630 ? -20.957 -4.644 -0.411 1.00 87.38 630 MET A N 1
ATOM 4880 C CA . MET A 1 630 ? -21.529 -5.585 0.560 1.00 87.38 630 MET A CA 1
ATOM 4881 C C . MET A 1 630 ? -23.010 -5.886 0.289 1.00 87.38 630 MET A C 1
ATOM 4883 O O . MET A 1 630 ? -23.421 -7.049 0.339 1.00 87.38 630 MET A O 1
ATOM 4887 N N . ILE A 1 631 ? -23.807 -4.871 -0.065 1.00 91.88 631 ILE A N 1
ATOM 4888 C CA . ILE A 1 631 ? -25.203 -5.037 -0.506 1.00 91.88 631 ILE A CA 1
ATOM 4889 C C . ILE A 1 631 ? -25.251 -5.896 -1.778 1.00 91.88 631 ILE A C 1
ATOM 4891 O O . ILE A 1 631 ? -26.021 -6.857 -1.850 1.00 91.88 631 ILE A O 1
ATOM 4895 N N . SER A 1 632 ? -24.400 -5.591 -2.763 1.00 92.81 632 SER A N 1
ATOM 4896 C CA . SER A 1 632 ? -24.305 -6.343 -4.020 1.00 92.81 632 SER A CA 1
ATOM 4897 C C . SER A 1 632 ? -23.914 -7.811 -3.786 1.00 92.81 632 SER A C 1
ATOM 4899 O O . SER A 1 632 ? -24.552 -8.723 -4.319 1.00 92.81 632 SER A O 1
ATOM 4901 N N . ALA A 1 633 ? -22.945 -8.066 -2.904 1.00 88.69 633 ALA A N 1
ATOM 4902 C CA . ALA A 1 633 ? -22.532 -9.407 -2.504 1.00 88.69 633 ALA A CA 1
ATOM 4903 C C . ALA A 1 633 ? -23.653 -10.166 -1.768 1.00 88.69 633 ALA A C 1
ATOM 4905 O O . ALA A 1 633 ? -23.872 -11.345 -2.045 1.00 88.69 633 ALA A O 1
ATOM 4906 N N . CYS A 1 634 ? -24.426 -9.503 -0.897 1.00 88.69 634 CYS A N 1
ATOM 4907 C CA . CYS A 1 634 ? -25.597 -10.109 -0.250 1.00 88.69 634 CYS A CA 1
ATOM 4908 C C . CYS A 1 634 ? -26.688 -10.487 -1.266 1.00 88.69 634 CYS A C 1
ATOM 4910 O O . CYS A 1 634 ? -27.287 -11.561 -1.173 1.00 88.69 634 CYS A O 1
ATOM 4912 N N . LYS A 1 635 ? -26.919 -9.627 -2.265 1.00 92.19 635 LYS A N 1
ATOM 4913 C CA . LYS A 1 635 ? -27.880 -9.851 -3.353 1.00 92.19 635 LYS A CA 1
ATOM 4914 C C . LYS A 1 635 ? -27.455 -11.018 -4.244 1.00 92.19 635 LYS A C 1
ATOM 4916 O O . LYS A 1 635 ? -28.261 -11.913 -4.489 1.00 92.19 635 LYS A O 1
ATOM 4921 N N . GLY A 1 636 ? -26.184 -11.065 -4.655 1.00 89.00 636 GLY A N 1
ATOM 4922 C CA . GLY A 1 636 ? -25.600 -12.208 -5.370 1.00 89.00 636 GLY A CA 1
ATOM 4923 C C . GLY A 1 636 ? -25.645 -13.501 -4.545 1.00 89.00 636 GLY A C 1
ATOM 4924 O O . GLY A 1 636 ? -25.978 -14.565 -5.062 1.00 89.00 636 GLY A O 1
ATOM 4925 N N . GLY A 1 637 ? -25.439 -13.393 -3.230 1.00 87.44 637 GLY A N 1
ATOM 4926 C CA . GLY A 1 637 ? -25.616 -14.465 -2.248 1.00 87.44 637 GLY A CA 1
ATOM 4927 C C . GLY A 1 637 ? -27.063 -14.934 -2.036 1.00 87.44 637 GLY A C 1
ATOM 4928 O O . GLY A 1 637 ? -27.290 -15.805 -1.199 1.00 87.44 637 GLY A O 1
ATOM 4929 N N . SER A 1 638 ? -28.034 -14.411 -2.798 1.00 90.44 638 SER A N 1
ATOM 4930 C CA . SER A 1 638 ? -29.459 -14.772 -2.739 1.00 90.44 638 SER A CA 1
ATOM 4931 C C . SER A 1 638 ? -30.144 -14.446 -1.399 1.00 90.44 638 SER A C 1
ATOM 4933 O O . SER A 1 638 ? -30.991 -15.213 -0.939 1.00 90.44 638 SER A O 1
ATOM 4935 N N . ALA A 1 639 ? -29.787 -13.330 -0.753 1.00 89.25 639 ALA A N 1
ATOM 4936 C CA . ALA A 1 639 ? -30.509 -12.832 0.422 1.00 89.25 639 ALA A CA 1
ATOM 4937 C C . ALA A 1 639 ? -31.966 -12.441 0.085 1.00 89.25 639 ALA A C 1
ATOM 4939 O O . ALA A 1 639 ? -32.241 -11.836 -0.954 1.00 89.25 639 ALA A O 1
ATOM 4940 N N . THR A 1 640 ? -32.908 -12.751 0.981 1.00 90.25 640 THR A N 1
ATOM 4941 C CA . THR A 1 640 ? -34.350 -12.484 0.805 1.00 90.25 640 THR A CA 1
ATOM 4942 C C . THR A 1 640 ? -34.662 -10.992 0.897 1.00 90.25 640 THR A C 1
ATOM 4944 O O . THR A 1 640 ? -35.375 -10.433 0.055 1.00 90.25 640 THR A O 1
ATOM 4947 N N . LYS A 1 641 ? -34.116 -10.335 1.922 1.00 90.44 641 LYS A N 1
ATOM 4948 C CA . LYS A 1 641 ? -34.251 -8.903 2.209 1.00 90.44 641 LYS A CA 1
ATOM 4949 C C . LYS A 1 641 ? -32.886 -8.393 2.663 1.00 90.44 641 LYS A C 1
ATOM 4951 O O . LYS A 1 641 ? -32.162 -9.098 3.361 1.00 90.44 641 LYS A O 1
ATOM 4956 N N . ILE A 1 642 ? -32.527 -7.199 2.199 1.00 93.94 642 ILE A N 1
ATOM 4957 C CA . ILE A 1 642 ? -31.301 -6.502 2.585 1.00 93.94 642 ILE A CA 1
ATOM 4958 C C . ILE A 1 642 ? -31.731 -5.142 3.118 1.00 93.94 642 ILE A C 1
ATOM 4960 O O . ILE A 1 642 ? -32.301 -4.336 2.374 1.00 93.94 642 ILE A O 1
ATOM 4964 N N . THR A 1 643 ? -31.480 -4.930 4.404 1.00 94.12 643 THR A N 1
ATOM 4965 C CA . THR A 1 643 ? -31.731 -3.679 5.115 1.00 94.12 643 THR A CA 1
ATOM 4966 C C . THR A 1 643 ? -30.396 -2.983 5.356 1.00 94.12 643 THR A C 1
ATOM 4968 O O . THR A 1 643 ? -29.511 -3.562 5.988 1.00 94.12 643 THR A O 1
ATOM 4971 N N . ALA A 1 644 ? -30.242 -1.757 4.857 1.00 94.00 644 ALA A N 1
ATOM 4972 C CA . ALA A 1 644 ? -29.088 -0.918 5.169 1.00 94.00 644 ALA A CA 1
ATOM 4973 C C . ALA A 1 644 ? -29.393 -0.103 6.431 1.00 94.00 644 ALA A C 1
ATOM 4975 O O . ALA A 1 644 ? -30.361 0.653 6.456 1.00 94.00 644 ALA A O 1
ATOM 4976 N N . VAL A 1 645 ? -28.589 -0.276 7.476 1.00 92.69 645 VAL A N 1
ATOM 4977 C CA . VAL A 1 645 ? -28.686 0.463 8.736 1.00 92.69 645 VAL A CA 1
ATOM 4978 C C . VAL A 1 645 ? -27.536 1.462 8.765 1.00 92.69 645 VAL A C 1
ATOM 4980 O O . VAL A 1 645 ? -26.376 1.069 8.874 1.00 92.69 645 VAL A O 1
ATOM 4983 N N . LEU A 1 646 ? -27.866 2.742 8.616 1.00 92.69 646 LEU A N 1
ATOM 4984 C CA . LEU A 1 646 ? -26.931 3.850 8.439 1.00 92.69 646 LEU A CA 1
ATOM 4985 C C . LEU A 1 646 ? -27.180 4.887 9.542 1.00 92.69 646 LEU A C 1
ATOM 4987 O O . LEU A 1 646 ? -27.950 5.817 9.319 1.00 92.69 646 LEU A O 1
ATOM 4991 N N . PRO A 1 647 ? -26.601 4.732 10.749 1.00 91.56 647 PRO A N 1
ATOM 4992 C CA . PRO A 1 647 ? -26.887 5.626 11.874 1.00 91.56 647 PRO A CA 1
ATOM 4993 C C . PRO A 1 647 ? -26.611 7.100 11.554 1.00 91.56 647 PRO A C 1
ATOM 4995 O O . PRO A 1 647 ? -27.377 7.960 11.969 1.00 91.56 647 PRO A O 1
ATOM 4998 N N . TYR A 1 648 ? -25.573 7.365 10.760 1.00 92.38 648 TYR A N 1
ATOM 4999 C CA . TYR A 1 648 ? -25.345 8.624 10.056 1.00 92.38 648 TYR A CA 1
ATOM 5000 C C . TYR A 1 648 ? -25.450 8.374 8.546 1.00 92.38 648 TYR A C 1
ATOM 5002 O O . TYR A 1 648 ? -24.785 7.475 8.026 1.00 92.38 648 TYR A O 1
ATOM 5010 N N . PHE A 1 649 ? -26.251 9.170 7.830 1.00 93.62 649 PHE A N 1
ATOM 5011 C CA . PHE A 1 649 ? -26.362 9.067 6.372 1.00 93.62 649 PHE A CA 1
ATOM 5012 C C . PHE A 1 649 ? -25.314 9.948 5.657 1.00 93.62 649 PHE A C 1
ATOM 5014 O O . PHE A 1 649 ? -25.378 11.179 5.775 1.00 93.62 649 PHE A O 1
ATOM 5021 N N . PRO A 1 650 ? -24.388 9.366 4.866 1.00 91.50 650 PRO A N 1
ATOM 5022 C CA . PRO A 1 650 ? -23.376 10.126 4.134 1.00 91.50 650 PRO A CA 1
ATOM 5023 C C . PRO A 1 650 ? -23.968 11.136 3.140 1.00 91.50 650 PRO A C 1
ATOM 5025 O O . PRO A 1 650 ? -25.033 10.919 2.566 1.00 91.50 650 PRO A O 1
ATOM 5028 N N . TYR A 1 651 ? -23.251 12.235 2.886 1.00 91.62 651 TYR A N 1
ATOM 5029 C CA . TYR A 1 651 ? -23.664 13.305 1.960 1.00 91.62 651 TYR A CA 1
ATOM 5030 C C . TYR A 1 651 ? -25.014 13.985 2.275 1.00 91.62 651 TYR A C 1
ATOM 5032 O O . TYR A 1 651 ? -25.545 14.712 1.435 1.00 91.62 651 TYR A O 1
ATOM 5040 N N . SER A 1 652 ? -25.559 13.824 3.482 1.00 89.62 652 SER A N 1
ATOM 5041 C CA . SER A 1 652 ? -26.850 14.387 3.912 1.00 89.62 652 SER A CA 1
ATOM 5042 C C . SER A 1 652 ? -26.947 15.921 3.812 1.00 89.62 652 SER A C 1
ATOM 5044 O O . SER A 1 652 ? -27.980 16.437 3.375 1.00 89.62 652 SER A O 1
ATOM 5046 N N . ARG A 1 653 ? -25.850 16.650 4.078 1.00 86.44 653 ARG A N 1
ATOM 5047 C CA . ARG A 1 653 ? -25.726 18.110 3.842 1.00 86.44 653 ARG A CA 1
ATOM 5048 C C . ARG A 1 653 ? -25.885 18.508 2.357 1.00 86.44 653 ARG A C 1
ATOM 5050 O O . ARG A 1 653 ? -26.222 19.646 2.047 1.00 86.44 653 ARG A O 1
ATOM 5057 N N . GLN A 1 654 ? -25.691 17.578 1.414 1.00 89.31 654 GLN A N 1
ATOM 5058 C CA . GLN A 1 654 ? -25.842 17.778 -0.041 1.00 89.31 654 GLN A CA 1
ATOM 5059 C C . GLN A 1 654 ? -27.206 17.268 -0.560 1.00 89.31 654 GLN A C 1
ATOM 5061 O O . GLN A 1 654 ? -27.303 16.598 -1.594 1.00 89.31 654 GLN A O 1
ATOM 5066 N N . SER A 1 655 ? -28.272 17.573 0.187 1.00 88.38 655 SER A N 1
ATOM 5067 C CA . SER A 1 655 ? -29.668 17.213 -0.114 1.00 88.38 655 SER A CA 1
ATOM 5068 C C . SER A 1 655 ? -30.423 18.244 -0.965 1.00 88.38 655 SER A C 1
ATOM 5070 O O . SER A 1 655 ? -31.418 17.896 -1.601 1.00 88.38 655 SER A O 1
ATOM 5072 N N . LYS A 1 656 ? -29.928 19.484 -1.048 1.00 86.25 656 LYS A N 1
ATOM 5073 C CA . LYS A 1 656 ? -30.418 20.547 -1.942 1.00 86.25 656 LYS A CA 1
ATOM 5074 C C . LYS A 1 656 ? -29.315 20.964 -2.927 1.00 86.25 656 LYS A C 1
ATOM 5076 O O . LYS A 1 656 ? -28.127 20.776 -2.669 1.00 86.25 656 LYS A O 1
ATOM 5081 N N . LYS A 1 657 ? -29.702 21.551 -4.063 1.00 82.94 657 LYS A N 1
ATOM 5082 C CA . LYS A 1 657 ? -28.776 22.068 -5.083 1.00 82.94 657 LYS A CA 1
ATOM 5083 C C . LYS A 1 657 ? -28.268 23.459 -4.670 1.00 82.94 657 LYS A C 1
ATOM 5085 O O . LYS A 1 657 ? -29.024 24.416 -4.762 1.00 82.94 657 LYS A O 1
ATOM 5090 N N . LYS A 1 658 ? -27.003 23.561 -4.235 1.00 71.00 658 LYS A N 1
ATOM 5091 C CA . LYS A 1 658 ? -26.401 24.818 -3.726 1.00 71.00 658 LYS A CA 1
ATOM 5092 C C . LYS A 1 658 ? -26.115 25.874 -4.811 1.00 71.00 658 LYS A C 1
ATOM 5094 O O . LYS A 1 658 ? -26.234 27.062 -4.565 1.00 71.00 658 LYS A O 1
ATOM 5099 N N . SER A 1 659 ? -25.750 25.445 -6.023 1.00 74.94 659 SER A N 1
ATOM 5100 C CA . SER A 1 659 ? -25.385 26.317 -7.158 1.00 74.94 659 SER A CA 1
ATOM 5101 C C . SER A 1 659 ? -26.112 25.885 -8.433 1.00 74.94 659 SER A C 1
ATOM 5103 O O . SER A 1 659 ? -26.442 24.707 -8.582 1.00 74.94 659 SER A O 1
ATOM 5105 N N . HIS A 1 660 ? -26.315 26.792 -9.398 1.00 73.19 660 HIS A N 1
ATOM 5106 C CA . HIS A 1 660 ? -26.989 26.498 -10.671 1.00 73.19 660 HIS A CA 1
ATOM 5107 C C . HIS A 1 660 ? -26.345 25.338 -11.467 1.00 73.19 660 HIS A C 1
ATOM 5109 O O . HIS A 1 660 ? -27.049 24.640 -12.200 1.00 73.19 660 HIS A O 1
ATOM 5115 N N . ARG A 1 661 ? -25.047 25.055 -11.273 1.00 81.50 661 ARG A N 1
ATOM 5116 C CA . ARG A 1 661 ? -24.342 23.893 -11.863 1.00 81.50 661 ARG A CA 1
ATOM 5117 C C . ARG A 1 661 ? -24.082 22.734 -10.870 1.00 81.50 661 ARG A C 1
ATOM 5119 O O . ARG A 1 661 ? -23.473 21.742 -11.249 1.00 81.50 661 ARG A O 1
ATOM 5126 N N . GLY A 1 662 ? -24.552 22.825 -9.622 1.00 76.12 662 GLY A N 1
ATOM 5127 C CA . GLY A 1 662 ? -24.330 21.815 -8.575 1.00 76.12 662 GLY A CA 1
ATOM 5128 C C . GLY A 1 662 ? -25.222 20.565 -8.671 1.00 76.12 662 GLY A C 1
ATOM 5129 O O . GLY A 1 662 ? -26.315 20.602 -9.243 1.00 76.12 662 GLY A O 1
ATOM 5130 N N . ALA A 1 663 ? -24.766 19.467 -8.058 1.00 86.69 663 ALA A N 1
ATOM 5131 C CA . ALA A 1 663 ? -25.474 18.186 -7.967 1.00 86.69 663 ALA A CA 1
ATOM 5132 C C . ALA A 1 663 ? -26.186 17.992 -6.610 1.00 86.69 663 ALA A C 1
ATOM 5134 O O . ALA A 1 663 ? -25.854 18.646 -5.624 1.00 86.69 663 ALA A O 1
ATOM 5135 N N . ILE A 1 664 ? -27.153 17.064 -6.554 1.00 91.81 664 ILE A N 1
ATOM 5136 C CA . ILE A 1 664 ? -27.799 16.612 -5.306 1.00 91.81 664 ILE A CA 1
ATOM 5137 C C . ILE A 1 664 ? -27.248 15.224 -4.956 1.00 91.81 664 ILE A C 1
ATOM 5139 O O . ILE A 1 664 ? -27.830 14.190 -5.302 1.00 91.81 664 ILE A O 1
ATOM 5143 N N . THR A 1 665 ? -26.085 15.204 -4.311 1.00 92.62 665 THR A N 1
ATOM 5144 C CA . THR A 1 665 ? -25.298 13.987 -4.059 1.00 92.62 665 THR A CA 1
ATOM 5145 C C . THR A 1 665 ? -26.019 13.002 -3.139 1.00 92.62 665 THR A C 1
ATOM 5147 O O . THR A 1 665 ? -25.971 11.799 -3.388 1.00 92.62 665 THR A O 1
ATOM 5150 N N . ALA A 1 666 ? -26.797 13.483 -2.160 1.00 92.69 666 ALA A N 1
ATOM 5151 C CA . ALA A 1 666 ? -27.637 12.617 -1.327 1.00 92.69 666 ALA A CA 1
ATOM 5152 C C . ALA A 1 666 ? -28.613 11.772 -2.168 1.00 92.69 666 ALA A C 1
ATOM 5154 O O . ALA A 1 666 ? -28.738 10.567 -1.963 1.00 92.69 666 ALA A O 1
ATOM 5155 N N . ARG A 1 667 ? -29.253 12.378 -3.180 1.00 94.19 667 ARG A N 1
ATOM 5156 C CA . ARG A 1 667 ? -30.175 11.681 -4.093 1.00 94.19 667 ARG A CA 1
ATOM 5157 C C . ARG A 1 667 ? -29.438 10.711 -5.019 1.00 94.19 667 ARG A C 1
ATOM 5159 O O . ARG A 1 667 ? -29.981 9.661 -5.359 1.00 94.19 667 ARG A O 1
ATOM 5166 N N . MET A 1 668 ? -28.210 11.037 -5.426 1.00 94.56 668 MET A N 1
ATOM 5167 C CA . MET A 1 668 ? -27.346 10.106 -6.161 1.00 94.56 668 MET A CA 1
ATOM 5168 C C . MET A 1 668 ? -27.043 8.861 -5.313 1.00 94.56 668 MET A C 1
ATOM 5170 O O . MET A 1 668 ? -27.251 7.747 -5.789 1.00 94.56 668 MET A O 1
ATOM 5174 N N . LEU A 1 669 ? -26.651 9.036 -4.047 1.00 94.62 669 LEU A N 1
ATOM 5175 C CA . LEU A 1 669 ? -26.377 7.934 -3.124 1.00 94.62 669 LEU A CA 1
ATOM 5176 C C . LEU A 1 669 ? -27.624 7.074 -2.849 1.00 94.62 669 LEU A C 1
ATOM 5178 O O . LEU A 1 669 ? -27.549 5.849 -2.942 1.00 94.62 669 LEU A O 1
ATOM 5182 N N . SER A 1 670 ? -28.792 7.686 -2.612 1.00 94.69 670 SER A N 1
ATOM 5183 C CA . SER A 1 670 ? -30.068 6.961 -2.469 1.00 94.69 670 SER A CA 1
ATOM 5184 C C . SER A 1 670 ? -30.391 6.094 -3.696 1.00 94.69 670 SER A C 1
ATOM 5186 O O . SER A 1 670 ? -30.847 4.957 -3.555 1.00 94.69 670 SER A O 1
ATOM 5188 N N . ASN A 1 671 ? -30.109 6.590 -4.909 1.00 95.38 671 ASN A N 1
ATOM 5189 C CA . ASN A 1 671 ? -30.258 5.807 -6.138 1.00 95.38 671 ASN A CA 1
ATOM 5190 C C . ASN A 1 671 ? -29.250 4.646 -6.215 1.00 95.38 671 ASN A C 1
ATOM 5192 O O . ASN A 1 671 ? -29.646 3.538 -6.580 1.00 95.38 671 ASN A O 1
ATOM 5196 N N . LEU A 1 672 ? -27.978 4.868 -5.858 1.00 96.06 672 LEU A N 1
ATOM 5197 C CA . LEU A 1 672 ? -26.941 3.826 -5.860 1.00 96.06 672 LEU A CA 1
ATOM 5198 C C . LEU A 1 672 ? -27.281 2.679 -4.897 1.00 96.06 672 LEU A C 1
ATOM 5200 O O . LEU A 1 672 ? -27.174 1.517 -5.285 1.00 96.06 672 LEU A O 1
ATOM 5204 N N . LEU A 1 673 ? -27.780 2.982 -3.694 1.00 95.19 673 LEU A N 1
ATOM 5205 C CA . LEU A 1 673 ? -28.252 1.977 -2.730 1.00 95.19 673 LEU A CA 1
ATOM 5206 C C . LEU A 1 673 ? -29.412 1.136 -3.299 1.00 95.19 673 LEU A C 1
ATOM 5208 O O . LEU A 1 673 ? -29.411 -0.096 -3.193 1.00 95.19 673 LEU A O 1
ATOM 5212 N N . GLY A 1 674 ? -30.366 1.780 -3.980 1.00 94.06 674 GLY A N 1
ATOM 5213 C CA . GLY A 1 674 ? -31.454 1.089 -4.678 1.00 94.06 674 GLY A CA 1
ATOM 5214 C C . GLY A 1 674 ? -30.967 0.178 -5.816 1.00 94.06 674 GLY A C 1
ATOM 5215 O O . GLY A 1 674 ? -31.459 -0.941 -5.961 1.00 94.06 674 GLY A O 1
ATOM 5216 N N . VAL A 1 675 ? -29.970 0.613 -6.596 1.00 95.19 675 VAL A N 1
ATOM 5217 C CA . VAL A 1 675 ? -29.356 -0.194 -7.671 1.00 95.19 675 VAL A CA 1
ATOM 5218 C C . VAL A 1 675 ? -28.581 -1.386 -7.099 1.00 95.19 675 VAL A C 1
ATOM 5220 O O . VAL A 1 675 ? -28.787 -2.524 -7.543 1.00 95.19 675 VAL A O 1
ATOM 5223 N N . ALA A 1 676 ? -27.756 -1.154 -6.071 1.00 93.69 676 ALA A N 1
ATOM 5224 C CA . ALA A 1 676 ? -27.015 -2.195 -5.361 1.00 93.69 676 ALA A CA 1
ATOM 5225 C C . ALA A 1 676 ? -27.961 -3.286 -4.840 1.00 93.69 676 ALA A C 1
ATOM 5227 O O . ALA A 1 676 ? -27.677 -4.469 -5.008 1.00 93.69 676 ALA A O 1
ATOM 5228 N N . GLY A 1 677 ? -29.148 -2.907 -4.350 1.00 92.75 677 GLY A N 1
ATOM 5229 C CA . GLY A 1 677 ? -30.259 -3.820 -4.058 1.00 92.75 677 GLY A CA 1
ATOM 5230 C C . GLY A 1 677 ? -30.823 -3.735 -2.646 1.00 92.75 677 GLY A C 1
ATOM 5231 O O . GLY A 1 677 ? -31.395 -4.718 -2.171 1.00 92.75 677 GLY A O 1
ATOM 5232 N N . VAL A 1 678 ? -30.668 -2.591 -1.980 1.00 95.50 678 VAL A N 1
ATOM 5233 C CA . VAL A 1 678 ? -31.330 -2.325 -0.700 1.00 95.50 678 VAL A CA 1
ATOM 5234 C C . VAL A 1 678 ? -32.848 -2.385 -0.882 1.00 95.50 678 VAL A C 1
ATOM 5236 O O . VAL A 1 678 ? -33.397 -1.780 -1.802 1.00 95.50 678 VAL A O 1
ATOM 5239 N N . LYS A 1 679 ? -33.533 -3.114 0.007 1.00 94.81 679 LYS A N 1
ATOM 5240 C CA . LYS A 1 679 ? -35.006 -3.167 0.067 1.00 94.81 679 LYS A CA 1
ATOM 5241 C C . LYS A 1 679 ? -35.592 -2.335 1.206 1.00 94.81 679 LYS A C 1
ATOM 5243 O O . LYS A 1 679 ? -36.806 -2.160 1.247 1.00 94.81 679 LYS A O 1
ATOM 5248 N N . HIS A 1 680 ? -34.758 -1.872 2.133 1.00 95.25 680 HIS A N 1
ATOM 5249 C CA . HIS A 1 680 ? -35.168 -1.129 3.318 1.00 95.25 680 HIS A CA 1
ATOM 5250 C C . HIS A 1 680 ? -33.988 -0.329 3.889 1.00 95.25 680 HIS A C 1
ATOM 5252 O O . HIS A 1 680 ? -32.870 -0.846 3.906 1.00 95.25 680 HIS A O 1
ATOM 5258 N N . VAL A 1 681 ? -34.214 0.894 4.368 1.00 95.75 681 VAL A N 1
ATOM 5259 C CA . VAL A 1 681 ? -33.181 1.718 5.022 1.00 95.75 681 VAL A CA 1
ATOM 5260 C C . VAL A 1 681 ? -33.630 2.077 6.433 1.00 95.75 681 VAL A C 1
ATOM 5262 O O . VAL A 1 681 ? -34.767 2.486 6.619 1.00 95.75 681 VAL A O 1
ATOM 5265 N N . ILE A 1 682 ? -32.735 1.958 7.410 1.00 94.69 682 ILE A N 1
ATOM 5266 C CA . ILE A 1 682 ? -32.913 2.480 8.770 1.00 94.69 682 ILE A CA 1
ATOM 5267 C C . ILE A 1 682 ? -31.801 3.506 9.001 1.00 94.69 682 ILE A C 1
ATOM 5269 O O . ILE A 1 682 ? -30.637 3.208 8.747 1.00 94.69 682 ILE A O 1
ATOM 5273 N N . THR A 1 683 ? -32.141 4.706 9.455 1.00 95.06 683 THR A N 1
ATOM 5274 C CA . THR A 1 683 ? -31.207 5.825 9.678 1.00 95.06 683 THR A CA 1
ATOM 5275 C C . THR A 1 683 ? -31.653 6.644 10.887 1.00 95.06 683 THR A C 1
ATOM 5277 O O . THR A 1 683 ? -32.781 6.474 11.344 1.00 95.06 683 THR A O 1
ATOM 5280 N N . VAL A 1 684 ? -30.797 7.520 11.415 1.00 93.56 684 VAL A N 1
ATOM 5281 C CA . VAL A 1 684 ? -31.153 8.458 12.496 1.00 93.56 684 VAL A CA 1
ATOM 5282 C C . VAL A 1 684 ? -31.018 9.895 11.983 1.00 93.56 684 VAL A C 1
ATOM 5284 O O . VAL A 1 684 ? -30.084 10.174 11.238 1.00 93.56 684 VAL A O 1
ATOM 5287 N N . ASP A 1 685 ? -31.976 10.761 12.330 1.00 92.69 685 ASP A N 1
ATOM 5288 C CA . ASP A 1 685 ? -31.993 12.222 12.120 1.00 92.69 685 ASP A CA 1
ATOM 5289 C C . ASP A 1 685 ? -31.383 12.744 10.802 1.00 92.69 685 ASP A C 1
ATOM 5291 O O . ASP A 1 685 ? -30.485 13.584 10.788 1.00 92.69 685 ASP A O 1
ATOM 5295 N N . LEU A 1 686 ? -31.930 12.306 9.661 1.00 93.12 686 LEU A N 1
ATOM 5296 C CA . LEU A 1 686 ? -31.596 12.862 8.346 1.00 93.12 686 LEU A CA 1
ATOM 5297 C C . LEU A 1 686 ? -31.669 14.400 8.340 1.00 93.12 686 LEU A C 1
ATOM 5299 O O . LEU A 1 686 ? -32.730 14.976 8.589 1.00 93.12 686 LEU A O 1
ATOM 5303 N N . HIS A 1 687 ? -30.566 15.036 7.924 1.00 90.75 687 HIS A N 1
ATOM 5304 C CA . HIS A 1 687 ? -30.390 16.493 7.813 1.00 90.75 687 HIS A CA 1
ATOM 5305 C C . HIS A 1 687 ? -31.595 17.239 7.206 1.00 90.75 687 HIS A C 1
ATOM 5307 O O . HIS A 1 687 ? -31.959 18.325 7.650 1.00 90.75 687 HIS A O 1
ATOM 5313 N N . ALA A 1 688 ? -32.250 16.640 6.207 1.00 89.44 688 ALA A N 1
ATOM 5314 C CA . ALA A 1 688 ? -33.535 17.097 5.693 1.00 89.44 688 ALA A CA 1
ATOM 5315 C C . ALA A 1 688 ? -34.519 15.920 5.616 1.00 89.44 688 ALA A C 1
ATOM 5317 O O . ALA A 1 688 ? -34.280 14.949 4.897 1.00 89.44 688 ALA A O 1
ATOM 5318 N N . SER A 1 689 ? -35.666 16.011 6.295 1.00 86.25 689 SER A N 1
ATOM 5319 C CA . SER A 1 689 ? -36.666 14.929 6.334 1.00 86.25 689 SER A CA 1
ATOM 5320 C C . SER A 1 689 ? -37.216 14.555 4.949 1.00 86.25 689 SER A C 1
ATOM 5322 O O . SER A 1 689 ? -37.559 13.398 4.705 1.00 86.25 689 SER A O 1
ATOM 5324 N N . GLN A 1 690 ? -37.205 15.492 3.993 1.00 89.56 690 GLN A N 1
ATOM 5325 C CA . GLN A 1 690 ? -37.585 15.256 2.595 1.00 89.56 690 GLN A CA 1
ATOM 5326 C C . GLN A 1 690 ? -36.681 14.230 1.887 1.00 89.56 690 GLN A C 1
ATOM 5328 O O . GLN A 1 690 ? -37.096 13.646 0.885 1.00 89.56 690 GLN A O 1
ATOM 5333 N N . MET A 1 691 ? -35.473 13.964 2.404 1.00 91.88 691 MET A N 1
ATOM 5334 C CA . MET A 1 691 ? -34.556 12.954 1.863 1.00 91.88 691 MET A CA 1
ATOM 5335 C C . MET A 1 691 ? -35.143 11.538 1.884 1.00 91.88 691 MET A C 1
ATOM 5337 O O . MET A 1 691 ? -34.739 10.719 1.063 1.00 91.88 691 MET A O 1
ATOM 5341 N N . GLN A 1 692 ? -36.125 11.245 2.748 1.00 92.44 692 GLN A N 1
ATOM 5342 C CA . GLN A 1 692 ? -36.856 9.969 2.715 1.00 92.44 692 GLN A CA 1
ATOM 5343 C C . GLN A 1 692 ? -37.463 9.710 1.321 1.00 92.44 692 GLN A C 1
ATOM 5345 O O . GLN A 1 692 ? -37.387 8.598 0.804 1.00 92.44 692 GLN A O 1
ATOM 5350 N N . GLY A 1 693 ? -37.950 10.761 0.646 1.00 92.75 693 GLY A N 1
ATOM 5351 C CA . GLY A 1 693 ? -38.484 10.700 -0.719 1.00 92.75 693 GLY A CA 1
ATOM 5352 C C . GLY A 1 693 ? -37.437 10.527 -1.831 1.00 92.75 693 GLY A C 1
ATOM 5353 O O . GLY A 1 693 ? -37.804 10.436 -3.002 1.00 92.75 693 GLY A O 1
ATOM 5354 N N . PHE A 1 694 ? -36.136 10.487 -1.516 1.00 94.25 694 PHE A N 1
ATOM 5355 C CA . PHE A 1 694 ? -35.093 10.150 -2.495 1.00 94.25 694 PHE A CA 1
ATOM 5356 C C . PHE A 1 694 ? -34.957 8.640 -2.711 1.00 94.25 694 PHE A C 1
ATOM 5358 O O . PHE A 1 694 ? -34.414 8.213 -3.734 1.00 94.25 694 PHE A O 1
ATOM 5365 N N . PHE A 1 695 ? -35.434 7.831 -1.766 1.00 95.00 695 PHE A N 1
ATOM 5366 C CA . PHE A 1 695 ? -35.351 6.379 -1.823 1.00 95.00 695 PHE A CA 1
ATOM 5367 C C . PHE A 1 695 ? -36.578 5.789 -2.521 1.00 95.00 695 PHE A C 1
ATOM 5369 O O . PHE A 1 695 ? -37.697 6.275 -2.393 1.00 95.00 695 PHE A O 1
ATOM 5376 N N . LYS A 1 696 ? -36.364 4.696 -3.260 1.00 90.62 696 LYS A N 1
ATOM 5377 C CA . LYS A 1 696 ? -37.444 3.898 -3.874 1.00 90.62 696 LYS A CA 1
ATOM 5378 C C . LYS A 1 696 ? -37.950 2.778 -2.956 1.00 90.62 696 LYS A C 1
ATOM 5380 O O . LYS A 1 696 ? -38.886 2.070 -3.310 1.00 90.62 696 LYS A O 1
ATOM 5385 N N . CYS A 1 697 ? -37.288 2.585 -1.820 1.00 93.00 697 CYS A N 1
ATOM 5386 C CA . CYS A 1 697 ? -37.618 1.614 -0.786 1.00 93.00 697 CYS A CA 1
ATOM 5387 C C . CYS A 1 697 ? -38.119 2.337 0.475 1.00 93.00 697 CYS A C 1
ATOM 5389 O O . CYS A 1 697 ? -37.794 3.512 0.644 1.00 93.00 697 CYS A O 1
ATOM 5391 N N . PRO A 1 698 ? -38.853 1.656 1.374 1.00 94.25 698 PRO A N 1
ATOM 5392 C CA . PRO A 1 698 ? -39.176 2.204 2.690 1.00 94.25 698 PRO A CA 1
ATOM 5393 C C . PRO A 1 698 ? -37.916 2.637 3.462 1.00 94.25 698 PRO A C 1
ATOM 5395 O O . PRO A 1 698 ? -36.858 2.003 3.349 1.00 94.25 698 PRO A O 1
ATOM 5398 N N . VAL A 1 699 ? -38.058 3.724 4.226 1.00 95.00 699 VAL A N 1
ATOM 5399 C CA . VAL A 1 699 ? -37.008 4.348 5.041 1.00 95.00 699 VAL A CA 1
ATOM 5400 C C . VAL A 1 699 ? -37.568 4.643 6.429 1.00 95.00 699 VAL A C 1
ATOM 5402 O O . VAL A 1 699 ? -38.479 5.457 6.554 1.00 95.00 699 VAL A O 1
ATOM 5405 N N . ASP A 1 700 ? -36.980 4.047 7.460 1.00 94.31 700 ASP A N 1
ATOM 5406 C CA . ASP A 1 700 ? -37.209 4.429 8.850 1.00 94.31 700 ASP A CA 1
ATOM 5407 C C . ASP A 1 700 ? -36.159 5.469 9.258 1.00 94.31 700 ASP A C 1
ATOM 5409 O O . ASP A 1 700 ? -34.995 5.140 9.495 1.00 94.31 700 ASP A O 1
ATOM 5413 N N . ASN A 1 701 ? -36.559 6.739 9.326 1.00 94.06 701 ASN A N 1
ATOM 5414 C CA . ASN A 1 701 ? -35.729 7.817 9.862 1.00 94.06 701 ASN A CA 1
ATOM 5415 C C . ASN A 1 701 ? -36.023 8.011 11.351 1.00 94.06 701 ASN A C 1
ATOM 5417 O O . ASN A 1 701 ? -36.898 8.803 11.688 1.00 94.06 701 ASN A O 1
ATOM 5421 N N . LEU A 1 702 ? -35.314 7.276 12.205 1.00 93.50 702 LEU A N 1
ATOM 5422 C CA . LEU A 1 702 ? -35.398 7.325 13.667 1.00 93.50 702 LEU A CA 1
ATOM 5423 C C . LEU A 1 702 ? -34.957 8.696 14.213 1.00 93.50 702 LEU A C 1
ATOM 5425 O O . LEU A 1 702 ? -34.192 9.405 13.562 1.00 93.50 702 LEU A O 1
ATOM 5429 N N . HIS A 1 703 ? -35.395 9.037 15.426 1.00 91.25 703 HIS A N 1
ATOM 5430 C CA . HIS A 1 703 ? -35.052 10.300 16.088 1.00 91.25 703 HIS A CA 1
ATOM 5431 C C . HIS A 1 703 ? -34.256 10.068 17.374 1.00 91.25 703 HIS A C 1
ATOM 5433 O O . HIS A 1 703 ? -34.666 9.269 18.216 1.00 91.25 703 HIS A O 1
ATOM 5439 N N . ALA A 1 704 ? -33.146 10.790 17.555 1.00 91.94 704 ALA A N 1
ATOM 5440 C CA . ALA A 1 704 ? -32.408 10.819 18.820 1.00 91.94 704 ALA A CA 1
ATOM 5441 C C . ALA A 1 704 ? -33.021 11.797 19.841 1.00 91.94 704 ALA A C 1
ATOM 5443 O O . ALA A 1 704 ? -32.677 11.749 21.022 1.00 91.94 704 ALA A O 1
ATOM 5444 N N . GLU A 1 705 ? -33.963 12.648 19.419 1.00 92.00 705 GLU A N 1
ATOM 5445 C CA . GLU A 1 705 ? -34.636 13.648 20.260 1.00 92.00 705 GLU A CA 1
ATOM 5446 C C . GLU A 1 705 ? -35.175 13.092 21.598 1.00 92.00 705 GLU A C 1
ATOM 5448 O O . GLU A 1 705 ? -34.901 13.711 22.626 1.00 92.00 705 GLU A O 1
ATOM 5453 N N . PRO A 1 706 ? -35.834 11.911 21.682 1.00 90.19 706 PRO A N 1
ATOM 5454 C CA . PRO A 1 706 ? -36.275 11.362 22.969 1.00 90.19 706 PRO A CA 1
ATOM 5455 C C . PRO A 1 706 ? -35.116 10.985 23.908 1.00 90.19 706 PRO A C 1
ATOM 5457 O O . PRO A 1 706 ? -35.235 11.147 25.123 1.00 90.19 706 PRO A O 1
ATOM 5460 N N . LEU A 1 707 ? -33.987 10.514 23.361 1.00 90.62 707 LEU A N 1
ATOM 5461 C CA . LEU A 1 707 ? -32.780 10.175 24.125 1.00 90.62 707 LEU A CA 1
ATOM 5462 C C . LEU A 1 707 ? -32.098 11.444 24.657 1.00 90.62 707 LEU A C 1
ATOM 5464 O O . LEU A 1 707 ? -31.740 11.504 25.832 1.00 90.62 707 LEU A O 1
ATOM 5468 N N . ILE A 1 708 ? -31.993 12.473 23.812 1.00 92.88 708 ILE A N 1
ATOM 5469 C CA . ILE A 1 708 ? -31.470 13.799 24.167 1.00 92.88 708 ILE A CA 1
ATOM 5470 C C . ILE A 1 708 ? -32.349 14.454 25.242 1.00 92.88 708 ILE A C 1
ATOM 5472 O O . ILE A 1 708 ? -31.840 14.876 26.280 1.00 92.88 708 ILE A O 1
ATOM 5476 N N . ALA A 1 709 ? -33.673 14.466 25.056 1.00 92.12 709 ALA A N 1
ATOM 5477 C CA . ALA A 1 709 ? -34.630 15.001 26.023 1.00 92.12 709 ALA A CA 1
ATOM 5478 C C . ALA A 1 709 ? -34.525 14.290 27.383 1.00 92.12 709 ALA A C 1
ATOM 5480 O O . ALA A 1 709 ? -34.522 14.939 28.431 1.00 92.12 709 ALA A O 1
ATOM 5481 N N . ARG A 1 710 ? -34.382 12.956 27.382 1.00 91.19 710 ARG A N 1
ATOM 5482 C CA . ARG A 1 710 ? -34.158 12.173 28.604 1.00 91.19 710 ARG A CA 1
ATOM 5483 C C . ARG A 1 710 ? -32.832 12.532 29.269 1.00 91.19 710 ARG A C 1
ATOM 5485 O O . ARG A 1 710 ? -32.819 12.730 30.482 1.00 91.19 710 ARG A O 1
ATOM 5492 N N . TRP A 1 711 ? -31.744 12.660 28.507 1.00 94.25 711 TRP A N 1
ATOM 5493 C CA . TRP A 1 711 ? -30.439 13.047 29.046 1.00 94.25 711 TRP A CA 1
ATOM 5494 C C . TRP A 1 711 ? -30.474 14.441 29.685 1.00 94.25 711 TRP A C 1
ATOM 5496 O O . TRP A 1 711 ? -30.029 14.583 30.824 1.00 94.25 711 TRP A O 1
ATOM 5506 N N . ILE A 1 712 ? -31.082 15.431 29.016 1.00 94.62 712 ILE A N 1
ATOM 5507 C CA . ILE A 1 712 ? -31.252 16.801 29.532 1.00 94.62 712 ILE A CA 1
ATOM 5508 C C . ILE A 1 712 ? -31.963 16.778 30.890 1.00 94.62 712 ILE A C 1
ATOM 5510 O O . ILE A 1 712 ? -31.449 17.338 31.856 1.00 94.62 712 ILE A O 1
ATOM 5514 N N . ARG A 1 713 ? -33.095 16.065 30.995 1.00 93.25 713 ARG A N 1
ATOM 5515 C CA . ARG A 1 713 ? -33.894 15.986 32.233 1.00 93.25 713 ARG A CA 1
ATOM 5516 C C . ARG A 1 713 ? -33.133 15.420 33.439 1.00 93.25 713 ARG A C 1
ATOM 5518 O O . ARG A 1 713 ? -33.488 15.757 34.566 1.00 93.25 713 ARG A O 1
ATOM 5525 N N . HIS A 1 714 ? -32.136 14.563 33.206 1.00 92.69 714 HIS A N 1
ATOM 5526 C CA . HIS A 1 714 ? -31.367 13.884 34.256 1.00 92.69 714 HIS A CA 1
ATOM 5527 C C . HIS A 1 714 ? -30.019 14.553 34.573 1.00 92.69 714 HIS A C 1
ATOM 5529 O O . HIS A 1 714 ? -29.552 14.438 35.701 1.00 92.69 714 HIS A O 1
ATOM 5535 N N . ASN A 1 715 ? -29.384 15.225 33.603 1.00 94.25 715 ASN A N 1
ATOM 5536 C CA . ASN A 1 715 ? -27.995 15.697 33.722 1.00 94.25 715 ASN A CA 1
ATOM 5537 C C . ASN A 1 715 ? -27.851 17.226 33.718 1.00 94.25 715 ASN A C 1
ATOM 5539 O O . ASN A 1 715 ? -26.839 17.736 34.196 1.00 94.25 715 ASN A O 1
ATOM 5543 N N . VAL A 1 716 ? -28.830 17.973 33.192 1.00 93.56 716 VAL A N 1
ATOM 5544 C CA . VAL A 1 716 ? -28.773 19.441 33.169 1.00 93.56 716 VAL A CA 1
ATOM 5545 C C . VAL A 1 716 ? -29.448 19.997 34.434 1.00 93.56 716 VAL A C 1
ATOM 5547 O O . VAL A 1 716 ? -30.663 19.838 34.601 1.00 93.56 716 VAL A O 1
ATOM 5550 N N . PRO A 1 717 ? -28.707 20.662 35.343 1.00 90.56 717 PRO A N 1
ATOM 5551 C CA . PRO A 1 717 ? -29.294 21.271 36.531 1.00 90.56 717 PRO A CA 1
ATOM 5552 C C . PRO A 1 717 ? -30.223 22.423 36.129 1.00 90.56 717 PRO A C 1
ATOM 5554 O O . PRO A 1 717 ? -29.910 23.198 35.225 1.00 90.56 717 PRO A O 1
ATOM 5557 N N . ASN A 1 718 ? -31.370 22.527 36.804 1.00 91.06 718 ASN A N 1
ATOM 5558 C CA . ASN A 1 718 ? -32.429 23.500 36.513 1.00 91.06 718 ASN A CA 1
ATOM 5559 C C . ASN A 1 718 ? -32.869 23.534 35.033 1.00 91.06 718 ASN A C 1
ATOM 5561 O O . ASN A 1 718 ? -33.228 24.587 34.515 1.00 91.06 718 ASN A O 1
ATOM 5565 N N . TRP A 1 719 ? -32.892 22.390 34.337 1.00 92.75 719 TRP A N 1
ATOM 5566 C CA . TRP A 1 719 ? -33.251 22.330 32.910 1.00 92.75 719 TRP A CA 1
ATOM 5567 C C . TRP A 1 719 ? -34.607 22.968 32.556 1.00 92.75 719 TRP A C 1
ATOM 5569 O O . TRP A 1 719 ? -34.788 23.385 31.420 1.00 92.75 719 TRP A O 1
ATOM 5579 N N . ARG A 1 720 ? -35.544 23.085 33.511 1.00 92.12 720 ARG A N 1
ATOM 5580 C CA . ARG A 1 720 ? -36.844 23.768 33.340 1.00 92.12 720 ARG A CA 1
ATOM 5581 C C . ARG A 1 720 ? -36.734 25.281 33.112 1.00 92.12 720 ARG A C 1
ATOM 5583 O O . ARG A 1 720 ? -37.656 25.879 32.576 1.00 92.12 720 ARG A O 1
ATOM 5590 N N . GLU A 1 721 ? -35.623 25.885 33.524 1.00 90.69 721 GLU A N 1
ATOM 5591 C CA . GLU A 1 721 ? -35.297 27.305 33.328 1.00 90.69 721 GLU A CA 1
ATOM 5592 C C . GLU A 1 721 ? -34.420 27.516 32.078 1.00 90.69 721 GLU A C 1
ATOM 5594 O O . GLU A 1 721 ? -34.009 28.639 31.782 1.00 90.69 721 GLU A O 1
ATOM 5599 N N . ALA A 1 722 ? -34.089 26.437 31.358 1.00 93.75 722 ALA A N 1
ATOM 5600 C CA . ALA A 1 722 ? -33.219 26.487 30.194 1.00 93.75 722 ALA A CA 1
ATOM 5601 C C . ALA A 1 722 ? -33.945 26.986 28.934 1.00 93.75 722 ALA A C 1
ATOM 5603 O O . ALA A 1 722 ? -35.172 26.952 28.828 1.00 93.75 722 ALA A O 1
ATOM 5604 N N . VAL A 1 723 ? -33.156 27.429 27.956 1.00 94.31 723 VAL A N 1
ATOM 5605 C CA . VAL A 1 723 ? -33.629 27.938 26.665 1.00 94.31 723 VAL A CA 1
ATOM 5606 C C . VAL A 1 723 ? -32.966 27.150 25.548 1.00 94.31 723 VAL A C 1
ATOM 5608 O O . VAL A 1 723 ? -31.742 27.013 25.514 1.00 94.31 723 VAL A O 1
ATOM 5611 N N . VAL A 1 724 ? -33.773 26.623 24.632 1.00 95.44 724 VAL A N 1
ATOM 5612 C CA . VAL A 1 724 ? -33.290 25.842 23.489 1.00 95.44 724 VAL A CA 1
ATOM 5613 C C . VAL A 1 724 ? -32.963 26.802 22.345 1.00 95.44 724 VAL A C 1
ATOM 5615 O O . VAL A 1 724 ? -33.835 27.533 21.894 1.00 95.44 724 VAL A O 1
ATOM 5618 N N . VAL A 1 725 ? -31.720 26.851 21.874 1.00 94.44 725 VAL A N 1
ATOM 5619 C CA . VAL A 1 725 ? -31.281 27.837 20.873 1.00 94.44 725 VAL A CA 1
ATOM 5620 C C . VAL A 1 725 ? -30.873 27.154 19.575 1.00 94.44 725 VAL A C 1
ATOM 5622 O O . VAL A 1 725 ? -30.118 26.182 19.573 1.00 94.44 725 VAL A O 1
ATOM 5625 N N . SER A 1 726 ? -31.356 27.681 18.451 1.00 92.50 726 SER A N 1
ATOM 5626 C CA . SER A 1 726 ? -30.904 27.254 17.126 1.00 92.50 726 SER A CA 1
ATOM 5627 C C . SER A 1 726 ? -29.631 27.983 16.731 1.00 92.50 726 SER A C 1
ATOM 5629 O O . SER A 1 726 ? -29.574 29.209 16.803 1.00 92.50 726 SER A O 1
ATOM 5631 N N . LYS A 1 727 ? -28.627 27.233 16.272 1.00 86.38 727 LYS A N 1
ATOM 5632 C CA . LYS A 1 727 ? -27.347 27.768 15.780 1.00 86.38 727 LYS A CA 1
ATOM 5633 C C . LYS A 1 727 ? -27.502 28.606 14.500 1.00 86.38 727 LYS A C 1
ATOM 5635 O O . LYS A 1 727 ? -26.716 29.514 14.256 1.00 86.38 727 LYS A O 1
ATOM 5640 N N . ASN A 1 728 ? -28.491 28.266 13.673 1.00 85.31 728 ASN A N 1
ATOM 5641 C CA . ASN A 1 728 ? -28.835 28.932 12.416 1.00 85.31 728 ASN A CA 1
ATOM 5642 C C . ASN A 1 728 ? -30.354 28.840 12.157 1.00 85.31 728 ASN A C 1
ATOM 5644 O O . ASN A 1 728 ? -31.073 28.133 12.867 1.00 85.31 728 ASN A O 1
ATOM 5648 N N . ALA A 1 729 ? -30.855 29.491 11.105 1.00 80.06 729 ALA A N 1
ATOM 5649 C CA . ALA A 1 729 ? -32.278 29.433 10.745 1.00 80.06 729 ALA A CA 1
ATOM 5650 C C . ALA A 1 729 ? -32.762 28.034 10.294 1.00 80.06 729 ALA A C 1
ATOM 5652 O O . ALA A 1 729 ? -33.949 27.722 10.394 1.00 80.06 729 ALA A O 1
ATOM 5653 N N . GLY A 1 730 ? -31.856 27.170 9.818 1.00 79.50 730 GLY A N 1
ATOM 5654 C CA . GLY A 1 730 ? -32.189 25.815 9.361 1.00 79.50 730 GLY A CA 1
ATOM 5655 C C . GLY A 1 730 ? -32.588 24.863 10.496 1.00 79.50 730 GLY A C 1
ATOM 5656 O O . GLY A 1 730 ? -33.501 24.052 10.326 1.00 79.50 730 GLY A O 1
ATOM 5657 N N . GLY A 1 731 ? -31.946 24.987 11.663 1.00 83.25 731 GLY A N 1
ATOM 5658 C CA . GLY A 1 731 ? -32.187 24.140 12.837 1.00 83.25 731 GLY A CA 1
ATOM 5659 C C . GLY A 1 731 ? -33.496 24.418 13.590 1.00 83.25 731 GLY A C 1
ATOM 5660 O O . GLY A 1 731 ? -33.927 23.586 14.393 1.00 83.25 731 GLY A O 1
ATOM 5661 N N . THR A 1 732 ? -34.178 25.535 13.310 1.00 85.94 732 THR A N 1
ATOM 5662 C CA . THR A 1 732 ? -35.276 26.061 14.144 1.00 85.94 732 THR A CA 1
ATOM 5663 C C . THR A 1 732 ? -36.413 25.065 14.369 1.00 85.94 732 THR A C 1
ATOM 5665 O O . THR A 1 732 ? -36.927 24.983 15.478 1.00 85.94 732 THR A O 1
ATOM 5668 N N . LYS A 1 733 ? -36.755 24.226 13.379 1.00 87.50 733 LYS A N 1
ATOM 5669 C CA . LYS A 1 733 ? -37.806 23.193 13.525 1.00 87.50 733 LYS A CA 1
ATOM 5670 C C . LYS A 1 733 ? -37.474 22.109 14.557 1.00 87.50 733 LYS A C 1
ATOM 5672 O O . LYS A 1 733 ? -38.375 21.577 15.198 1.00 87.50 733 LYS A O 1
ATOM 5677 N N . ARG A 1 734 ? -36.190 21.768 14.696 1.00 88.00 734 ARG A N 1
ATOM 5678 C CA . ARG A 1 734 ? -35.686 20.772 15.656 1.00 88.00 734 ARG A CA 1
ATOM 5679 C C . ARG A 1 734 ? -35.662 21.353 17.065 1.00 88.00 734 ARG A C 1
ATOM 5681 O O . ARG A 1 734 ? -36.074 20.705 18.020 1.00 88.00 734 ARG A O 1
ATOM 5688 N N . VAL A 1 735 ? -35.242 22.612 17.160 1.00 91.31 735 VAL A N 1
ATOM 5689 C CA . VAL A 1 735 ? -35.247 23.402 18.392 1.00 91.31 735 VAL A CA 1
ATOM 5690 C C . VAL A 1 735 ? -36.659 23.595 18.935 1.00 91.31 735 VAL A C 1
ATOM 5692 O O . VAL A 1 735 ? -36.867 23.355 20.119 1.00 91.31 735 VAL A O 1
ATOM 5695 N N . THR A 1 736 ? -37.637 23.938 18.089 1.00 91.44 736 THR A N 1
ATOM 5696 C CA . THR A 1 736 ? -39.039 24.051 18.516 1.00 91.44 736 THR A CA 1
ATOM 5697 C C . THR A 1 736 ? -39.616 22.706 18.958 1.00 91.44 736 THR A C 1
ATOM 5699 O O . THR A 1 736 ? -40.229 22.659 20.014 1.00 91.44 736 THR A O 1
ATOM 5702 N N . SER A 1 737 ? -39.348 21.605 18.238 1.00 90.44 737 SER A N 1
ATOM 5703 C CA . SER A 1 737 ? -39.800 20.257 18.644 1.00 90.44 737 SER A CA 1
ATOM 5704 C C . SER A 1 737 ? -39.298 19.880 20.042 1.00 90.44 737 SER A C 1
ATOM 5706 O O . SER A 1 737 ? -40.090 19.557 20.928 1.00 90.44 737 SER A O 1
ATOM 5708 N N . LEU A 1 738 ? -37.988 20.020 20.284 1.00 91.62 738 LEU A N 1
ATOM 5709 C CA . LEU A 1 738 ? -37.401 19.702 21.585 1.00 91.62 738 LEU A CA 1
ATOM 5710 C C . LEU A 1 738 ? -37.869 20.670 22.686 1.00 91.62 738 LEU A C 1
ATOM 5712 O O . LEU A 1 738 ? -38.070 20.245 23.826 1.00 91.62 738 LEU A O 1
ATOM 5716 N N . ALA A 1 739 ? -38.056 21.955 22.365 1.00 93.12 739 ALA A N 1
ATOM 5717 C CA . ALA A 1 739 ? -38.601 22.940 23.294 1.00 93.12 739 ALA A CA 1
ATOM 5718 C C . ALA A 1 739 ? -40.041 22.589 23.699 1.00 93.12 739 ALA A C 1
ATOM 5720 O O . ALA A 1 739 ? -40.332 22.573 24.893 1.00 93.12 739 ALA A O 1
ATOM 5721 N N . ASP A 1 740 ? -40.901 22.200 22.756 1.00 91.25 740 ASP A N 1
ATOM 5722 C CA . ASP A 1 740 ? -42.267 21.739 23.029 1.00 91.25 740 ASP A CA 1
ATOM 5723 C C . ASP A 1 740 ? -42.263 20.445 23.870 1.00 91.25 740 ASP A C 1
ATOM 5725 O O . ASP A 1 740 ? -42.972 20.342 24.875 1.00 91.25 740 ASP A O 1
ATOM 5729 N N . ALA A 1 741 ? -41.396 19.478 23.538 1.00 87.75 741 ALA A N 1
ATOM 5730 C CA . ALA A 1 741 ? -41.240 18.212 24.267 1.00 87.75 741 ALA A CA 1
ATOM 5731 C C . ALA A 1 741 ? -40.673 18.367 25.698 1.00 87.75 741 ALA A C 1
ATOM 5733 O O . ALA A 1 741 ? -40.827 17.471 26.545 1.00 87.75 741 ALA A O 1
ATOM 5734 N N . LEU A 1 742 ? -40.008 19.489 25.986 1.00 91.12 742 LEU A N 1
ATOM 5735 C CA . LEU A 1 742 ? -39.500 19.857 27.310 1.00 91.12 742 LEU A CA 1
ATOM 5736 C C . LEU A 1 742 ? -40.318 20.973 27.994 1.00 91.12 742 LEU A C 1
ATOM 5738 O O . LEU A 1 742 ? -40.074 21.243 29.167 1.00 91.12 742 LEU A O 1
ATOM 5742 N N . LYS A 1 743 ? -41.304 21.580 27.318 1.00 92.69 743 LYS A N 1
ATOM 5743 C CA . LYS A 1 743 ? -42.005 22.811 27.740 1.00 92.69 743 LYS A CA 1
ATOM 5744 C C . LYS A 1 743 ? -41.054 23.985 28.060 1.00 92.69 743 LYS A C 1
ATOM 5746 O O . LYS A 1 743 ? -41.214 24.656 29.079 1.00 92.69 743 LYS A O 1
ATOM 5751 N N . LEU A 1 744 ? -40.056 24.224 27.211 1.00 93.12 744 LEU A N 1
ATOM 5752 C CA . LEU A 1 744 ? -39.066 25.299 27.367 1.00 93.12 744 LEU A CA 1
ATOM 5753 C C . LEU A 1 744 ? -39.315 26.463 26.405 1.00 93.12 744 LEU A C 1
ATOM 5755 O O . LEU A 1 744 ? -40.001 26.331 25.394 1.00 93.12 744 LEU A O 1
ATOM 5759 N N . ASN A 1 745 ? -38.704 27.610 26.700 1.00 91.06 745 ASN A N 1
ATOM 5760 C CA . ASN A 1 745 ? -38.587 28.691 25.725 1.00 91.06 745 ASN A CA 1
ATOM 5761 C C . ASN A 1 745 ? -37.497 28.351 24.697 1.00 91.06 745 ASN A C 1
ATOM 5763 O O . ASN A 1 745 ? -36.565 27.597 24.994 1.00 91.06 745 ASN A O 1
ATOM 5767 N N . PHE A 1 746 ? -37.580 28.950 23.509 1.00 92.31 746 PHE A N 1
ATOM 5768 C CA . PHE A 1 746 ? -36.559 28.802 22.478 1.00 92.31 746 PHE A CA 1
ATOM 5769 C C . PHE A 1 746 ? -36.076 30.148 21.928 1.00 92.31 746 PHE A C 1
ATOM 5771 O O . PHE A 1 746 ? -36.758 31.164 22.056 1.00 92.31 746 PHE A O 1
ATOM 5778 N N . GLY A 1 747 ? -34.895 30.129 21.312 1.00 89.50 747 GLY A N 1
ATOM 5779 C CA . GLY A 1 747 ? -34.295 31.255 20.602 1.00 89.50 747 GLY A CA 1
ATOM 5780 C C . GLY A 1 747 ? -33.590 30.812 19.319 1.00 89.50 747 GLY A C 1
ATOM 5781 O O . GLY A 1 747 ? -33.473 29.620 19.025 1.00 89.50 747 GLY A O 1
ATOM 5782 N N . MET A 1 748 ? -33.112 31.772 18.534 1.00 89.50 748 MET A N 1
ATOM 5783 C CA . MET A 1 748 ? -32.458 31.523 17.248 1.00 89.50 748 MET A CA 1
ATOM 5784 C C . MET A 1 748 ? -31.302 32.496 17.031 1.00 89.50 748 MET A C 1
ATOM 5786 O O . MET A 1 748 ? -31.438 33.690 17.278 1.00 89.50 748 MET A O 1
ATOM 5790 N N . VAL A 1 749 ? -30.183 31.977 16.535 1.00 88.12 749 VAL A N 1
ATOM 5791 C CA . VAL A 1 749 ? -29.041 32.750 16.050 1.00 88.12 749 VAL A CA 1
ATOM 5792 C C . VAL A 1 749 ? -29.081 32.800 14.520 1.00 88.12 749 VAL A C 1
ATOM 5794 O O . VAL A 1 749 ? -29.355 31.792 13.865 1.00 88.12 749 VAL A O 1
ATOM 5797 N N . THR A 1 750 ? -28.812 33.969 13.943 1.00 85.88 750 THR A N 1
ATOM 5798 C CA . THR A 1 750 ? -28.696 34.202 12.495 1.00 85.88 750 THR A CA 1
ATOM 5799 C C . THR A 1 750 ? -27.462 35.047 12.185 1.00 85.88 750 THR A C 1
ATOM 5801 O O . THR A 1 750 ? -27.057 35.873 13.000 1.00 85.88 750 THR A O 1
ATOM 5804 N N . THR A 1 751 ? -26.854 34.860 11.012 1.00 81.50 751 THR A N 1
ATOM 5805 C CA . THR A 1 751 ? -25.675 35.621 10.567 1.00 81.50 751 THR A CA 1
ATOM 5806 C C . THR A 1 751 ? -25.968 36.372 9.268 1.00 81.50 751 THR A C 1
ATOM 5808 O O . THR A 1 751 ? -26.224 35.776 8.223 1.00 81.50 751 THR A O 1
ATOM 5811 N N . ASP A 1 752 ? -25.919 37.702 9.325 1.00 72.69 752 ASP A N 1
ATOM 5812 C CA . ASP A 1 752 ? -26.196 38.581 8.192 1.00 72.69 752 ASP A CA 1
ATOM 5813 C C . ASP A 1 752 ? -24.927 38.910 7.398 1.00 72.69 752 ASP A C 1
ATOM 5815 O O . ASP A 1 752 ? -23.903 39.351 7.933 1.00 72.69 752 ASP A O 1
ATOM 5819 N N . ARG A 1 753 ? -25.029 38.767 6.072 1.00 56.75 753 ARG A N 1
ATOM 5820 C CA . ARG A 1 753 ? -23.993 39.168 5.113 1.00 56.75 753 ARG A CA 1
ATOM 5821 C C . ARG A 1 753 ? -24.160 40.647 4.753 1.00 56.75 753 ARG A C 1
ATOM 5823 O O . ARG A 1 753 ? -25.135 41.009 4.091 1.00 56.75 753 ARG A O 1
ATOM 5830 N N . LYS A 1 754 ? -23.174 41.501 5.060 1.00 44.47 754 LYS A N 1
ATOM 5831 C CA . LYS A 1 754 ? -23.090 42.833 4.429 1.00 44.47 754 LYS A CA 1
ATOM 5832 C C . LYS A 1 754 ? -22.912 42.656 2.915 1.00 44.47 754 LYS A C 1
ATOM 5834 O O . LYS A 1 754 ? -21.903 42.124 2.458 1.00 44.47 754 LYS A O 1
ATOM 5839 N N . ARG A 1 755 ? -23.891 43.112 2.126 1.00 35.62 755 ARG A N 1
ATOM 5840 C CA . ARG A 1 755 ? -23.811 43.146 0.655 1.00 35.62 755 ARG A CA 1
ATOM 5841 C C . ARG A 1 755 ? -22.736 44.147 0.220 1.00 35.62 755 ARG A C 1
ATOM 5843 O O . ARG A 1 755 ? -22.989 45.349 0.188 1.00 35.62 755 ARG A O 1
ATOM 5850 N N . GLY A 1 756 ? -21.549 43.661 -0.131 1.00 29.84 756 GLY A N 1
ATOM 5851 C CA . GLY A 1 756 ? -20.544 44.477 -0.808 1.00 29.84 756 GLY A CA 1
ATOM 5852 C C . GLY A 1 756 ? -21.000 44.822 -2.229 1.00 29.84 756 GLY A C 1
ATOM 5853 O O . GLY A 1 756 ? -21.243 43.921 -3.024 1.00 29.84 756 GLY A O 1
ATOM 5854 N N . GLY A 1 757 ? -21.101 46.115 -2.556 1.00 31.95 757 GLY A N 1
ATOM 5855 C CA . GLY A 1 757 ? -21.179 46.568 -3.952 1.00 31.95 757 GLY A CA 1
ATOM 5856 C C . GLY A 1 757 ? -22.569 46.688 -4.597 1.00 31.95 757 GLY A C 1
ATOM 5857 O O . GLY A 1 757 ? -22.728 46.304 -5.750 1.00 31.95 757 GLY A O 1
ATOM 5858 N N . ALA A 1 758 ? -23.554 47.296 -3.925 1.00 27.20 758 ALA A N 1
ATOM 5859 C CA . ALA A 1 758 ? -24.707 47.908 -4.604 1.00 27.20 758 ALA A CA 1
ATOM 5860 C C . ALA A 1 758 ? -24.844 49.373 -4.159 1.00 27.20 758 ALA A C 1
ATOM 5862 O O . ALA A 1 758 ? -25.074 49.655 -2.985 1.00 27.20 758 ALA A O 1
ATOM 5863 N N . GLY A 1 759 ? -24.635 50.317 -5.080 1.00 27.30 759 GLY A N 1
ATOM 5864 C CA . GLY A 1 759 ? -24.501 51.736 -4.742 1.00 27.30 759 GLY A CA 1
ATOM 5865 C C . GLY A 1 759 ? -25.820 52.447 -4.410 1.00 27.30 759 GLY A C 1
ATOM 5866 O O . GLY A 1 759 ? -26.809 52.290 -5.122 1.00 27.30 759 GLY A O 1
ATOM 5867 N N . MET A 1 760 ? -25.787 53.284 -3.364 1.00 32.69 760 MET A N 1
ATOM 5868 C CA . MET A 1 760 ? -26.364 54.646 -3.303 1.00 32.69 760 MET A CA 1
ATOM 5869 C C . MET A 1 760 ? -27.634 54.937 -4.140 1.00 32.69 760 MET A C 1
ATOM 5871 O O . MET A 1 760 ? -27.683 55.918 -4.874 1.00 32.69 760 MET A O 1
ATOM 5875 N N . THR A 1 761 ? -28.679 54.111 -4.036 1.00 32.28 761 THR A N 1
ATOM 5876 C CA . THR A 1 761 ? -29.952 54.344 -4.759 1.00 32.28 761 THR A CA 1
ATOM 5877 C C . THR A 1 761 ? -31.215 54.000 -3.966 1.00 32.28 761 THR A C 1
ATOM 5879 O O . THR A 1 761 ? -32.250 54.618 -4.195 1.00 32.28 761 THR A O 1
ATOM 5882 N N . HIS A 1 762 ? -31.163 53.084 -2.990 1.00 27.34 762 HIS A N 1
ATOM 5883 C CA . HIS A 1 762 ? -32.373 52.617 -2.291 1.00 27.34 762 HIS A CA 1
ATOM 5884 C C . HIS A 1 762 ? -32.758 53.417 -1.024 1.00 27.34 762 HIS A C 1
ATOM 5886 O O . HIS A 1 762 ? -33.783 53.134 -0.406 1.00 27.34 762 HIS A O 1
ATOM 5892 N N . SER A 1 763 ? -31.966 54.421 -0.630 1.00 30.70 763 SER A N 1
ATOM 5893 C CA . SER A 1 763 ? -32.183 55.248 0.574 1.00 30.70 763 SER A CA 1
ATOM 5894 C C . SER A 1 763 ? -32.590 56.704 0.291 1.00 30.70 763 SER A C 1
ATOM 5896 O O . SER A 1 763 ? -32.744 57.481 1.227 1.00 30.70 763 SER A O 1
ATOM 5898 N N . MET A 1 764 ? -32.804 57.085 -0.976 1.00 33.00 764 MET A N 1
ATOM 5899 C CA . MET A 1 764 ? -33.239 58.443 -1.365 1.00 33.00 764 MET A CA 1
ATOM 5900 C C . MET A 1 764 ? -34.697 58.537 -1.851 1.00 33.00 764 MET A C 1
ATOM 5902 O O . MET A 1 764 ? -35.136 59.613 -2.236 1.00 33.00 764 MET A O 1
ATOM 5906 N N . ILE A 1 765 ? -35.465 57.442 -1.808 1.00 36.72 765 ILE A N 1
ATOM 5907 C CA . ILE A 1 765 ? -36.880 57.407 -2.245 1.00 36.72 765 ILE A CA 1
ATOM 5908 C C . ILE A 1 765 ? -37.861 57.314 -1.054 1.00 36.72 765 ILE A C 1
ATOM 5910 O O . ILE A 1 765 ? -39.069 57.407 -1.238 1.00 36.72 765 ILE A O 1
ATOM 5914 N N . LEU A 1 766 ? -37.365 57.202 0.188 1.00 31.70 766 LEU A N 1
ATOM 5915 C CA . LEU A 1 766 ? -38.201 57.016 1.385 1.00 31.70 766 LEU A CA 1
ATOM 5916 C C . LEU A 1 766 ? -37.952 58.048 2.505 1.00 31.70 766 LEU A C 1
ATOM 5918 O O . LEU A 1 766 ? -38.047 57.709 3.677 1.00 31.70 766 LEU A O 1
ATOM 5922 N N . ASN A 1 767 ? -37.612 59.294 2.152 1.00 29.81 767 ASN A N 1
ATOM 5923 C CA . ASN A 1 767 ? -37.419 60.389 3.122 1.00 29.81 767 ASN A CA 1
ATOM 5924 C C . ASN A 1 767 ? -38.023 61.738 2.667 1.00 29.81 767 ASN A C 1
ATOM 5926 O O . ASN A 1 767 ? -37.627 62.805 3.129 1.00 29.81 767 ASN A O 1
ATOM 5930 N N . GLN A 1 768 ? -38.985 61.697 1.741 1.00 33.50 768 GLN A N 1
ATOM 5931 C CA . GLN A 1 768 ? -39.798 62.847 1.336 1.00 33.50 768 GLN A CA 1
ATOM 5932 C C . GLN A 1 768 ? -41.262 62.418 1.225 1.00 33.50 768 GLN A C 1
ATOM 5934 O O . GLN A 1 768 ? -41.710 62.091 0.131 1.00 33.50 768 GLN A O 1
ATOM 5939 N N . LEU A 1 769 ? -41.959 62.379 2.370 1.00 30.56 769 LEU A N 1
ATOM 5940 C CA . LEU A 1 769 ? -43.409 62.596 2.562 1.00 30.56 769 LEU A CA 1
ATOM 5941 C C . LEU A 1 769 ? -43.816 62.232 4.010 1.00 30.56 769 LEU A C 1
ATOM 5943 O O . LEU A 1 769 ? -44.677 61.388 4.241 1.00 30.56 769 LEU A O 1
ATOM 5947 N N . GLU A 1 770 ? -43.211 62.893 5.002 1.00 27.14 770 GLU A N 1
ATOM 5948 C CA . GLU A 1 770 ? -43.898 63.101 6.284 1.00 27.14 770 GLU A CA 1
ATOM 5949 C C . GLU A 1 770 ? -44.777 64.347 6.147 1.00 27.14 770 GLU A C 1
ATOM 5951 O O . GLU A 1 770 ? -44.280 65.425 5.815 1.00 27.14 770 GLU A O 1
ATOM 5956 N N . GLY A 1 771 ? -46.081 64.195 6.381 1.00 30.58 771 GLY A N 1
ATOM 5957 C CA . GLY A 1 771 ? -47.027 65.309 6.369 1.00 30.58 771 GLY A CA 1
ATOM 5958 C C . GLY A 1 771 ? -48.365 64.985 5.714 1.00 30.58 771 GLY A C 1
ATOM 5959 O O . GLY A 1 771 ? -48.589 65.379 4.573 1.00 30.58 771 GLY A O 1
ATOM 5960 N N . LEU A 1 772 ? -49.247 64.301 6.453 1.00 29.64 772 LEU A N 1
ATOM 5961 C CA . LEU A 1 772 ? -50.648 64.681 6.725 1.00 29.64 772 LEU A CA 1
ATOM 5962 C C . LEU A 1 772 ? -51.363 63.562 7.517 1.00 29.64 772 LEU A C 1
ATOM 5964 O O . LEU A 1 772 ? -50.934 62.411 7.514 1.00 29.64 772 LEU A O 1
ATOM 5968 N N . GLU A 1 773 ? -52.410 63.942 8.251 1.00 26.56 773 GLU A N 1
ATOM 5969 C CA . GLU A 1 773 ? -53.073 63.143 9.297 1.00 26.56 773 GLU A CA 1
ATOM 5970 C C . GLU A 1 773 ? -54.053 62.046 8.795 1.00 26.56 773 GLU A C 1
ATOM 5972 O O . GLU A 1 773 ? -54.379 62.008 7.605 1.00 26.56 773 GLU A O 1
ATOM 5977 N N . PRO A 1 774 ? -54.496 61.112 9.671 1.00 34.75 774 PRO A N 1
ATOM 5978 C CA . PRO A 1 774 ? -55.074 59.830 9.258 1.00 34.75 774 PRO A CA 1
ATOM 5979 C C . PRO A 1 774 ? -56.596 59.850 9.044 1.00 34.75 774 PRO A C 1
ATOM 5981 O O . PRO A 1 774 ? -57.328 60.574 9.716 1.00 34.75 774 PRO A O 1
ATOM 5984 N N . LEU A 1 775 ? -57.088 58.947 8.184 1.00 25.39 775 LEU A N 1
ATOM 5985 C CA . LEU A 1 775 ? -58.505 58.576 8.097 1.00 25.39 775 LEU A CA 1
ATOM 5986 C C . LEU A 1 775 ? -58.693 57.054 7.948 1.00 25.39 775 LEU A C 1
ATOM 5988 O O . LEU A 1 775 ? -57.887 56.364 7.326 1.00 25.39 775 LEU A O 1
ATOM 5992 N N . GLU A 1 776 ? -59.772 56.571 8.564 1.00 25.41 776 GLU A N 1
ATOM 5993 C CA . GLU A 1 776 ? -60.174 55.165 8.748 1.00 25.41 776 GLU A CA 1
ATOM 5994 C C . GLU A 1 776 ? -60.639 54.444 7.452 1.00 25.41 776 GLU A C 1
ATOM 5996 O O . GLU A 1 776 ? -60.880 55.086 6.424 1.00 25.41 776 GLU A O 1
ATOM 6001 N N . PRO A 1 777 ? -60.752 53.097 7.464 1.00 45.50 777 PRO A N 1
ATOM 6002 C CA . PRO A 1 777 ? -60.767 52.280 6.252 1.00 45.50 777 PRO A CA 1
ATOM 6003 C C . PRO A 1 777 ? -62.170 51.948 5.720 1.00 45.50 777 PRO A C 1
ATOM 6005 O O . PRO A 1 777 ? -63.118 51.726 6.472 1.00 45.50 777 PRO A O 1
ATOM 6008 N N . ALA A 1 778 ? -62.278 51.754 4.401 1.00 24.34 778 ALA A N 1
ATOM 6009 C CA . ALA A 1 778 ? -63.444 51.124 3.783 1.00 24.34 778 ALA A CA 1
ATOM 6010 C C . ALA A 1 778 ? -63.056 50.177 2.634 1.00 24.34 778 ALA A C 1
ATOM 6012 O O . ALA A 1 778 ? -62.208 50.473 1.796 1.00 24.34 778 ALA A O 1
ATOM 6013 N N . ALA A 1 779 ? -63.709 49.016 2.629 1.00 25.70 779 ALA A N 1
ATOM 6014 C CA . ALA A 1 779 ? -63.562 47.925 1.673 1.00 25.70 779 ALA A CA 1
ATOM 6015 C C . ALA A 1 779 ? -63.792 48.317 0.198 1.00 25.70 779 ALA A C 1
ATOM 6017 O O . ALA A 1 779 ? -64.501 49.277 -0.081 1.00 25.70 779 ALA A O 1
ATOM 6018 N N . ILE A 1 780 ? -63.365 47.446 -0.733 1.00 25.27 780 ILE A N 1
ATOM 6019 C CA . ILE A 1 780 ? -64.289 46.726 -1.641 1.00 25.27 780 ILE A CA 1
ATOM 6020 C C . ILE A 1 780 ? -63.564 45.604 -2.423 1.00 25.27 780 ILE A C 1
ATOM 6022 O O . ILE A 1 780 ? -62.393 45.699 -2.776 1.00 25.27 780 ILE A O 1
ATOM 6026 N N . ARG A 1 781 ? -64.281 44.490 -2.633 1.00 24.11 781 ARG A N 1
ATOM 6027 C CA . ARG A 1 781 ? -63.895 43.315 -3.447 1.00 24.11 781 ARG A CA 1
ATOM 6028 C C . ARG A 1 781 ? -64.190 43.559 -4.945 1.00 24.11 781 ARG A C 1
ATOM 6030 O O . ARG A 1 781 ? -64.747 44.586 -5.294 1.00 24.11 781 ARG A O 1
ATOM 6037 N N . ILE A 1 782 ? -64.043 42.498 -5.756 1.00 23.77 782 ILE A N 1
ATOM 6038 C CA . ILE A 1 782 ? -64.646 42.273 -7.097 1.00 23.77 782 ILE A CA 1
ATOM 6039 C C . ILE A 1 782 ? -63.726 42.704 -8.263 1.00 23.77 782 ILE A C 1
ATOM 6041 O O . ILE A 1 782 ? -63.127 43.764 -8.198 1.00 23.77 782 ILE A O 1
ATOM 6045 N N . ALA A 1 783 ? -63.660 42.020 -9.414 1.00 24.48 783 ALA A N 1
ATOM 6046 C CA . ALA A 1 783 ? -63.466 40.596 -9.759 1.00 24.48 783 ALA A CA 1
ATOM 6047 C C . ALA A 1 783 ? -63.670 40.413 -11.286 1.00 24.48 783 ALA A C 1
ATOM 6049 O O . ALA A 1 783 ? -64.360 41.209 -11.907 1.00 24.48 783 ALA A O 1
ATOM 6050 N N . ARG A 1 784 ? -63.212 39.263 -11.816 1.00 22.78 784 ARG A N 1
ATOM 6051 C CA . ARG A 1 784 ? -63.708 38.567 -13.030 1.00 22.78 784 ARG A CA 1
ATOM 6052 C C . ARG A 1 784 ? -63.493 39.192 -14.428 1.00 22.78 784 ARG A C 1
ATOM 6054 O O . ARG A 1 784 ? -64.121 40.180 -14.768 1.00 22.78 784 ARG A O 1
ATOM 6061 N N . ASN A 1 785 ? -62.839 38.367 -15.266 1.00 25.64 785 ASN A N 1
ATOM 6062 C CA . ASN A 1 785 ? -63.296 37.885 -16.592 1.00 25.64 785 ASN A CA 1
ATOM 6063 C C . ASN A 1 785 ? -63.378 38.928 -17.753 1.00 25.64 785 ASN A C 1
ATOM 6065 O O . ASN A 1 785 ? -63.403 40.120 -17.512 1.00 25.64 785 ASN A O 1
ATOM 6069 N N . SER A 1 786 ? -63.405 38.592 -19.057 1.00 25.95 786 SER A N 1
ATOM 6070 C CA . SER A 1 786 ? -63.521 37.304 -19.782 1.00 25.95 786 SER A CA 1
ATOM 6071 C C . SER A 1 786 ? -63.143 37.453 -21.277 1.00 25.95 786 SER A C 1
ATOM 6073 O O . SER A 1 786 ? -63.487 38.472 -21.855 1.00 25.95 786 SER A O 1
ATOM 6075 N N . PHE A 1 787 ? -62.616 36.377 -21.895 1.00 25.55 787 PHE A N 1
ATOM 6076 C CA . PHE A 1 787 ? -62.841 35.910 -23.294 1.00 25.55 787 PHE A CA 1
ATOM 6077 C C . PHE A 1 787 ? -62.520 36.809 -24.521 1.00 25.55 787 PHE A C 1
ATOM 6079 O O . PHE A 1 787 ? -63.101 37.875 -24.676 1.00 25.55 787 PHE A O 1
ATOM 6086 N N . ALA A 1 788 ? -61.776 36.255 -25.501 1.00 24.25 788 ALA A N 1
ATOM 6087 C CA . ALA A 1 788 ? -62.266 35.945 -26.871 1.00 24.25 788 ALA A CA 1
ATOM 6088 C C . ALA A 1 788 ? -61.174 35.311 -27.785 1.00 24.25 788 ALA A C 1
ATOM 6090 O O . ALA A 1 788 ? -60.002 35.669 -27.704 1.00 24.25 788 ALA A O 1
ATOM 6091 N N . GLU A 1 789 ? -61.571 34.381 -28.667 1.00 21.89 789 GLU A N 1
ATOM 6092 C CA . GLU A 1 789 ? -60.784 33.819 -29.798 1.00 21.89 789 GLU A CA 1
ATOM 6093 C C . GLU A 1 789 ? -61.011 34.657 -31.100 1.00 21.89 789 GLU A C 1
ATOM 6095 O O . GLU A 1 789 ? -61.671 35.693 -30.985 1.00 21.89 789 GLU A O 1
ATOM 6100 N N . PRO A 1 790 ? -60.613 34.268 -32.351 1.00 32.28 790 PRO A N 1
ATOM 6101 C CA . PRO A 1 790 ? -59.765 33.158 -32.851 1.00 32.28 790 PRO A CA 1
ATOM 6102 C C . PRO A 1 790 ? -58.689 33.565 -33.910 1.00 32.28 790 PRO A C 1
ATOM 6104 O O . PRO A 1 790 ? -58.483 34.737 -34.216 1.00 32.28 790 PRO A O 1
ATOM 6107 N N . ARG A 1 791 ? -57.998 32.577 -34.517 1.00 26.12 791 ARG A N 1
ATOM 6108 C CA . ARG A 1 791 ? -57.081 32.714 -35.684 1.00 26.12 791 ARG A CA 1
ATOM 6109 C C . ARG A 1 791 ? -57.398 31.696 -36.793 1.00 26.12 791 ARG A C 1
ATOM 6111 O O . ARG A 1 791 ? -57.762 30.575 -36.454 1.00 26.12 791 ARG A O 1
ATOM 6118 N N . THR A 1 792 ? -57.148 32.045 -38.069 1.00 23.80 792 THR A N 1
ATOM 6119 C CA . THR A 1 792 ? -56.739 31.229 -39.271 1.00 23.80 792 THR A CA 1
ATOM 6120 C C . THR A 1 792 ? -57.057 32.018 -40.578 1.00 23.80 792 THR A C 1
ATOM 6122 O O . THR A 1 792 ? -57.762 33.018 -40.434 1.00 23.80 792 THR A O 1
ATOM 6125 N N . PRO A 1 793 ? -56.582 31.684 -41.822 1.00 34.81 793 PRO A N 1
ATOM 6126 C CA . PRO A 1 793 ? -56.011 30.408 -42.320 1.00 34.81 793 PRO A CA 1
ATOM 6127 C C . PRO A 1 793 ? -54.754 30.431 -43.268 1.00 34.81 793 PRO A C 1
ATOM 6129 O O . PRO A 1 793 ? -54.218 31.469 -43.629 1.00 34.81 793 PRO A O 1
ATOM 6132 N N . THR A 1 794 ? -54.345 29.197 -43.634 1.00 24.62 794 THR A N 1
ATOM 6133 C CA . THR A 1 794 ? -53.431 28.561 -44.657 1.00 24.62 794 THR A CA 1
ATOM 6134 C C . THR A 1 794 ? -53.266 29.205 -46.069 1.00 24.62 794 THR A C 1
ATOM 6136 O O . THR A 1 794 ? -54.073 30.094 -46.326 1.00 24.62 794 THR A O 1
ATOM 6139 N N . PRO A 1 795 ? -52.374 28.771 -47.038 1.00 39.97 795 PRO A N 1
ATOM 6140 C CA . PRO A 1 795 ? -51.973 27.382 -47.477 1.00 39.97 795 PRO A CA 1
ATOM 6141 C C . PRO A 1 795 ? -50.512 27.192 -48.039 1.00 39.97 795 PRO A C 1
ATOM 6143 O O . PRO A 1 795 ? -49.659 28.007 -47.722 1.00 39.97 795 PRO A O 1
ATOM 6146 N N . GLN A 1 796 ? -50.136 26.236 -48.934 1.00 29.20 796 GLN A N 1
ATOM 6147 C CA . GLN A 1 796 ? -50.015 24.736 -48.888 1.00 29.20 796 GLN A CA 1
ATOM 6148 C C . GLN A 1 796 ? -49.134 24.188 -50.070 1.00 29.20 796 GLN A C 1
ATOM 6150 O O . GLN A 1 796 ? -49.417 24.590 -51.188 1.00 29.20 796 GLN A O 1
ATOM 6155 N N . THR A 1 797 ? -48.227 23.193 -49.877 1.00 27.41 797 THR A N 1
ATOM 6156 C CA . THR A 1 797 ? -47.746 22.142 -50.863 1.00 27.41 797 THR A CA 1
ATOM 6157 C C . THR A 1 797 ? -46.747 21.169 -50.164 1.00 27.41 797 THR A C 1
ATOM 6159 O O . THR A 1 797 ? -45.817 21.669 -49.547 1.00 27.41 797 THR A O 1
ATOM 6162 N N . ALA A 1 798 ? -46.877 19.827 -50.026 1.00 28.39 798 ALA A N 1
ATOM 6163 C CA . ALA A 1 798 ? -47.064 18.669 -50.951 1.00 28.39 798 ALA A CA 1
ATOM 6164 C C . ALA A 1 798 ? -45.748 18.198 -51.661 1.00 28.39 798 ALA A C 1
ATOM 6166 O O . ALA A 1 798 ? -45.054 19.053 -52.185 1.00 28.39 798 ALA A O 1
ATOM 6167 N N . ARG A 1 799 ? -45.334 16.906 -51.784 1.00 28.81 799 ARG A N 1
ATOM 6168 C CA . ARG A 1 799 ? -45.873 15.564 -51.390 1.00 28.81 799 ARG A CA 1
ATOM 6169 C C . ARG A 1 799 ? -44.816 14.413 -51.578 1.00 28.81 799 ARG A C 1
ATOM 6171 O O . ARG A 1 799 ? -43.772 14.655 -52.164 1.00 28.81 799 ARG A O 1
ATOM 6178 N N . ILE A 1 800 ? -45.219 13.157 -51.249 1.00 25.95 800 ILE A N 1
ATOM 6179 C CA . ILE A 1 800 ? -44.693 11.781 -51.591 1.00 25.95 800 ILE A CA 1
ATOM 6180 C C . ILE A 1 800 ? -43.800 11.099 -50.508 1.00 25.95 800 ILE A C 1
ATOM 6182 O O . ILE A 1 800 ? -42.847 11.721 -50.077 1.00 25.95 800 ILE A O 1
ATOM 6186 N N . ARG A 1 801 ? -43.879 9.810 -50.084 1.00 25.33 801 ARG A N 1
ATOM 6187 C CA . ARG A 1 801 ? -44.894 8.729 -49.836 1.00 25.33 801 ARG A CA 1
ATOM 6188 C C . ARG A 1 801 ? -44.308 7.316 -50.140 1.00 25.33 801 ARG A C 1
ATOM 6190 O O . ARG A 1 801 ? -44.025 7.065 -51.305 1.00 25.33 801 ARG A O 1
ATOM 6197 N N . ARG A 1 802 ? -44.267 6.387 -49.152 1.00 24.83 802 ARG A N 1
ATOM 6198 C CA . ARG A 1 802 ? -44.423 4.882 -49.202 1.00 24.83 802 ARG A CA 1
ATOM 6199 C C . ARG A 1 802 ? -44.026 4.277 -47.817 1.00 24.83 802 ARG A C 1
ATOM 6201 O O . ARG A 1 802 ? -42.957 4.618 -47.345 1.00 24.83 802 ARG A O 1
ATOM 6208 N N . SER A 1 803 ? -44.892 3.637 -47.000 1.00 27.27 803 SER A N 1
ATOM 6209 C CA . SER A 1 803 ? -45.550 2.290 -47.059 1.00 27.27 803 SER A CA 1
ATOM 6210 C C . SER A 1 803 ? -44.645 1.129 -46.556 1.00 27.27 803 SER A C 1
ATOM 6212 O O . SER A 1 803 ? -43.489 1.139 -46.949 1.00 27.27 803 SER A O 1
ATOM 6214 N N . ARG A 1 804 ? -45.052 0.075 -45.805 1.00 26.19 804 ARG A N 1
ATOM 6215 C CA . ARG A 1 804 ? -46.371 -0.446 -45.333 1.00 26.19 804 ARG A CA 1
ATOM 6216 C C . ARG A 1 804 ? -46.195 -1.557 -44.251 1.00 26.19 804 ARG A C 1
ATOM 6218 O O . ARG A 1 804 ? -45.140 -2.177 -44.254 1.00 26.19 804 ARG A O 1
ATOM 6225 N N . LEU A 1 805 ? -47.284 -1.859 -43.507 1.00 25.59 805 LEU A N 1
ATOM 6226 C CA . LEU A 1 805 ? -47.771 -3.129 -42.863 1.00 25.59 805 LEU A CA 1
ATOM 6227 C C . LEU A 1 805 ? -48.107 -2.880 -41.366 1.00 25.59 805 LEU A C 1
ATOM 6229 O O . LEU A 1 805 ? -47.218 -2.440 -40.651 1.00 25.59 805 LEU A O 1
ATOM 6233 N N . GLN A 1 806 ? -49.342 -2.941 -40.816 1.00 25.75 806 GLN A N 1
ATOM 6234 C CA . GLN A 1 806 ? -50.528 -3.845 -40.935 1.00 25.75 806 GLN A CA 1
ATOM 6235 C C . GLN A 1 806 ? -50.194 -5.302 -40.558 1.00 25.75 806 GLN A C 1
ATOM 6237 O O . GLN A 1 806 ? -49.223 -5.817 -41.096 1.00 25.75 806 GLN A O 1
ATOM 6242 N N . THR A 1 807 ? -50.895 -6.016 -39.660 1.00 24.58 807 THR A N 1
ATOM 6243 C CA . THR A 1 807 ? -52.324 -6.052 -39.205 1.00 24.58 807 THR A CA 1
ATOM 6244 C C . THR A 1 807 ? -52.426 -6.220 -37.661 1.00 24.58 807 THR A C 1
ATOM 6246 O O . THR A 1 807 ? -51.469 -6.703 -37.070 1.00 24.58 807 THR A O 1
ATOM 6249 N N . SER A 1 808 ? -53.410 -5.711 -36.893 1.00 24.94 808 SER A N 1
ATOM 6250 C CA . SER A 1 808 ? -54.828 -6.141 -36.696 1.00 24.94 808 SER A CA 1
ATOM 6251 C C . SER A 1 808 ? -55.009 -7.651 -36.362 1.00 24.94 808 SER A C 1
ATOM 6253 O O . SER A 1 808 ? -54.254 -8.463 -36.884 1.00 24.94 808 SER A O 1
ATOM 6255 N N . ASP A 1 809 ? -55.947 -8.108 -35.509 1.00 25.58 809 ASP A N 1
ATOM 6256 C CA . ASP A 1 809 ? -57.255 -7.509 -35.174 1.00 25.58 809 ASP A CA 1
ATOM 6257 C C . ASP A 1 809 ? -57.971 -8.068 -33.899 1.00 25.58 809 ASP A C 1
ATOM 6259 O O . ASP A 1 809 ? -57.637 -9.152 -33.436 1.00 25.58 809 ASP A O 1
ATOM 6263 N N . GLN A 1 810 ? -59.005 -7.340 -33.432 1.00 26.77 810 GLN A N 1
ATOM 6264 C CA . GLN A 1 810 ? -60.244 -7.748 -32.699 1.00 26.77 810 GLN A CA 1
ATOM 6265 C C . GLN A 1 810 ? -60.269 -8.593 -31.386 1.00 26.77 810 GLN A C 1
ATOM 6267 O O . GLN A 1 810 ? -59.639 -9.634 -31.249 1.00 26.77 810 GLN A O 1
ATOM 6272 N N . GLY A 1 811 ? -61.184 -8.211 -30.466 1.00 25.64 811 GLY A N 1
ATOM 6273 C CA . GLY A 1 811 ? -61.678 -9.049 -29.348 1.00 25.64 811 GLY A CA 1
ATOM 6274 C C . GLY A 1 811 ? -62.372 -8.271 -28.206 1.00 25.64 811 GLY A C 1
ATOM 6275 O O . GLY A 1 811 ? -61.701 -7.703 -27.353 1.00 25.64 811 GLY A O 1
ATOM 6276 N N . SER A 1 812 ? -63.712 -8.226 -28.172 1.00 26.39 812 SER A N 1
ATOM 6277 C CA . SER A 1 812 ? -64.525 -7.388 -27.253 1.00 26.39 812 SER A CA 1
ATOM 6278 C C . SER A 1 812 ? -65.282 -8.156 -26.145 1.00 26.39 812 SER A C 1
ATOM 6280 O O . SER A 1 812 ? -65.392 -9.375 -26.232 1.00 26.39 812 SER A O 1
ATOM 6282 N N . SER A 1 813 ? -65.978 -7.412 -25.255 1.00 27.33 813 SER A N 1
ATOM 6283 C CA . SER A 1 813 ? -67.101 -7.826 -24.357 1.00 27.33 813 SER A CA 1
ATOM 6284 C C . SER A 1 813 ? -66.726 -8.397 -22.964 1.00 27.33 813 SER A C 1
ATOM 6286 O O . SER A 1 813 ? -65.655 -8.968 -22.825 1.00 27.33 813 SER A O 1
ATOM 6288 N N . GLN A 1 814 ? -67.528 -8.295 -21.883 1.00 26.97 814 GLN A N 1
ATOM 6289 C CA . GLN A 1 814 ? -68.718 -7.473 -21.534 1.00 26.97 814 GLN A CA 1
ATOM 6290 C C . GLN A 1 814 ? -69.032 -7.611 -20.015 1.00 26.97 814 GLN A C 1
ATOM 6292 O O . GLN A 1 814 ? -68.973 -8.735 -19.538 1.00 26.97 814 GLN A O 1
ATOM 6297 N N . ARG A 1 815 ? -69.556 -6.546 -19.354 1.00 25.50 815 ARG A N 1
ATOM 6298 C CA . ARG A 1 815 ? -70.454 -6.570 -18.146 1.00 25.50 815 ARG A CA 1
ATOM 6299 C C . ARG A 1 815 ? -69.920 -7.286 -16.872 1.00 25.50 815 ARG A C 1
ATOM 6301 O O . ARG A 1 815 ? -68.918 -7.972 -16.928 1.00 25.50 815 ARG A O 1
ATOM 6308 N N . ALA A 1 816 ? -70.479 -7.189 -15.659 1.00 26.27 816 ALA A N 1
ATOM 6309 C CA . ALA A 1 816 ? -71.379 -6.271 -14.920 1.00 26.27 816 ALA A CA 1
ATOM 6310 C C . ALA A 1 816 ? -70.783 -6.190 -13.477 1.00 26.27 816 ALA A C 1
ATOM 6312 O O . ALA A 1 816 ? -69.831 -6.906 -13.196 1.00 26.27 816 ALA A O 1
ATOM 6313 N N . GLY A 1 817 ? -71.199 -5.410 -12.479 1.00 24.75 817 GLY A N 1
ATOM 6314 C CA . GLY A 1 817 ? -72.402 -4.650 -12.127 1.00 24.75 817 GLY A CA 1
ATOM 6315 C C . GLY A 1 817 ? -72.202 -4.156 -10.672 1.00 24.75 817 GLY A C 1
ATOM 6316 O O . GLY A 1 817 ? -71.205 -4.515 -10.048 1.00 24.75 817 GLY A O 1
ATOM 6317 N N . GLY A 1 818 ? -73.090 -3.318 -10.126 1.00 23.45 818 GLY A N 1
ATOM 6318 C CA . GLY A 1 818 ? -72.925 -2.738 -8.776 1.00 23.45 818 GLY A CA 1
ATOM 6319 C C . GLY A 1 818 ? -74.163 -2.864 -7.880 1.00 23.45 818 GLY A C 1
ATOM 6320 O O . GLY A 1 818 ? -75.114 -3.541 -8.262 1.00 23.45 818 GLY A O 1
ATOM 6321 N N . LEU A 1 819 ? -74.150 -2.118 -6.758 1.00 26.61 819 LEU A N 1
ATOM 6322 C CA . LEU A 1 819 ? -75.164 -2.049 -5.673 1.00 26.61 819 LEU A CA 1
ATOM 6323 C C . LEU A 1 819 ? -75.134 -3.280 -4.731 1.00 26.61 819 LEU A C 1
ATOM 6325 O O . LEU A 1 819 ? -74.705 -4.348 -5.148 1.00 26.61 819 LEU A O 1
ATOM 6329 N N . GLN A 1 820 ? -75.502 -3.223 -3.441 1.00 24.64 820 GLN A N 1
ATOM 6330 C CA . GLN A 1 820 ? -76.244 -2.253 -2.592 1.00 24.64 820 GLN A CA 1
ATOM 6331 C C . GLN A 1 820 ? -75.470 -2.072 -1.243 1.00 24.64 820 GLN A C 1
ATOM 6333 O O . GLN A 1 820 ? -74.597 -2.886 -0.967 1.00 24.64 820 GLN A O 1
ATOM 6338 N N . VAL A 1 821 ? -75.577 -1.065 -0.355 1.00 26.41 821 VAL A N 1
ATOM 6339 C CA . VAL A 1 821 ? -76.598 -0.076 0.086 1.00 26.41 821 VAL A CA 1
ATOM 6340 C C . VAL A 1 821 ? -77.756 -0.638 0.932 1.00 26.41 821 VAL A C 1
ATOM 6342 O O . VAL A 1 821 ? -78.703 -1.149 0.353 1.00 26.41 821 VAL A O 1
ATOM 6345 N N . GLN A 1 822 ? -77.696 -0.441 2.267 1.00 23.72 822 GLN A N 1
ATOM 6346 C CA . GLN A 1 822 ? -78.779 -0.220 3.274 1.00 23.72 822 GLN A CA 1
ATOM 6347 C C . GLN A 1 822 ? -78.339 -0.729 4.677 1.00 23.72 822 GLN A C 1
ATOM 6349 O O . GLN A 1 822 ? -77.632 -1.726 4.730 1.00 23.72 822 GLN A O 1
ATOM 6354 N N . THR A 1 823 ? -78.734 -0.240 5.868 1.00 23.17 823 THR A N 1
ATOM 6355 C CA . THR A 1 823 ? -79.136 1.064 6.475 1.00 23.17 823 THR A CA 1
ATOM 6356 C C . THR A 1 823 ? -79.704 0.786 7.892 1.00 23.17 823 THR A C 1
ATOM 6358 O O . THR A 1 823 ? -80.445 -0.178 8.042 1.00 23.17 823 THR A O 1
ATOM 6361 N N . ASN A 1 824 ? -79.502 1.721 8.838 1.00 24.50 824 ASN A N 1
ATOM 6362 C CA . ASN A 1 824 ? -80.365 2.080 10.001 1.00 24.50 824 ASN A CA 1
ATOM 6363 C C . ASN A 1 824 ? -80.392 1.285 11.340 1.00 24.50 824 ASN A C 1
ATOM 6365 O O . ASN A 1 824 ? -80.427 0.061 11.370 1.00 24.50 824 ASN A O 1
ATOM 6369 N N . GLY A 1 825 ? -80.527 2.065 12.439 1.00 24.98 825 GLY A N 1
ATOM 6370 C CA . GLY A 1 825 ? -80.891 1.676 13.827 1.00 24.98 825 GLY A CA 1
ATOM 6371 C C . GLY A 1 825 ? -79.985 2.330 14.903 1.00 24.98 825 GLY A C 1
ATOM 6372 O O . GLY A 1 825 ? -78.877 1.848 15.078 1.00 24.98 825 GLY A O 1
ATOM 6373 N N . GLN A 1 826 ? -80.258 3.534 15.456 1.00 27.83 826 GLN A N 1
ATOM 6374 C CA . GLN A 1 826 ? -81.142 3.886 16.615 1.00 27.83 826 GLN A CA 1
ATOM 6375 C C . GLN A 1 826 ? -80.592 3.456 18.015 1.00 27.83 826 GLN A C 1
ATOM 6377 O O . GLN A 1 826 ? -80.020 2.380 18.090 1.00 27.83 826 GLN A O 1
ATOM 6382 N N . VAL A 1 827 ? -80.729 4.168 19.163 1.00 29.19 827 VAL A N 1
ATOM 6383 C CA . VAL A 1 827 ? -81.339 5.480 19.561 1.00 29.19 827 VAL A CA 1
ATOM 6384 C C . VAL A 1 827 ? -80.858 5.927 20.982 1.00 29.19 827 VAL A C 1
ATOM 6386 O O . VAL A 1 827 ? -80.529 5.054 21.779 1.00 29.19 827 VAL A O 1
ATOM 6389 N N . GLY A 1 828 ? -80.920 7.241 21.301 1.00 27.84 828 GLY A N 1
ATOM 6390 C CA . GLY A 1 828 ? -80.969 7.858 22.665 1.00 27.84 828 GLY A CA 1
ATOM 6391 C C . GLY A 1 828 ? -79.636 8.027 23.434 1.00 27.84 828 GLY A C 1
ATOM 6392 O O . GLY A 1 828 ? -78.748 7.200 23.275 1.00 27.84 828 GLY A O 1
ATOM 6393 N N . ASP A 1 829 ? -79.375 9.028 24.298 1.00 25.84 829 ASP A N 1
ATOM 6394 C CA . ASP A 1 829 ? -80.082 10.258 24.759 1.00 25.84 829 ASP A CA 1
ATOM 6395 C C . ASP A 1 829 ? -79.103 11.095 25.663 1.00 25.84 829 ASP A C 1
ATOM 6397 O O . ASP A 1 829 ? -78.099 10.532 26.097 1.00 25.84 829 ASP A O 1
ATOM 6401 N N . ALA A 1 830 ? -79.224 12.391 26.032 1.00 25.67 830 ALA A N 1
ATOM 6402 C CA . ALA A 1 830 ? -80.213 13.465 25.790 1.00 25.67 830 ALA A CA 1
ATOM 6403 C C . ALA A 1 830 ? -79.576 14.908 25.775 1.00 25.67 830 ALA A C 1
ATOM 6405 O O . ALA A 1 830 ? -78.886 15.261 24.823 1.00 25.67 830 ALA A O 1
ATOM 6406 N N . SER A 1 831 ? -79.841 15.791 26.766 1.00 28.23 831 SER A N 1
ATOM 6407 C CA . SER A 1 831 ? -79.417 17.230 26.910 1.00 28.23 831 SER A CA 1
ATOM 6408 C C . SER A 1 831 ? -79.574 17.690 28.406 1.00 28.23 831 SER A C 1
ATOM 6410 O O . SER A 1 831 ? -79.925 16.793 29.178 1.00 28.23 831 SER A O 1
ATOM 6412 N N . PRO A 1 832 ? -79.406 18.970 28.890 1.00 46.12 832 PRO A N 1
ATOM 6413 C CA . PRO A 1 832 ? -79.207 20.273 28.192 1.00 46.12 832 PRO A CA 1
ATOM 6414 C C . PRO A 1 832 ? -78.355 21.419 28.868 1.00 46.12 832 PRO A C 1
ATOM 6416 O O . PRO A 1 832 ? -78.007 21.350 30.039 1.00 46.12 832 PRO A O 1
ATOM 6419 N N . CYS A 1 833 ? -78.191 22.542 28.126 1.00 23.58 833 CYS A N 1
ATOM 6420 C CA . CYS A 1 833 ? -78.133 23.981 28.549 1.00 23.58 833 CYS A CA 1
ATOM 6421 C C . CYS A 1 833 ? -76.991 24.569 29.442 1.00 23.58 833 CYS A C 1
ATOM 6423 O O . CYS A 1 833 ? -76.382 23.848 30.215 1.00 23.58 833 CYS A O 1
ATOM 6425 N N . SER A 1 834 ? -76.708 25.897 29.500 1.00 26.39 834 SER A N 1
ATOM 6426 C CA . SER A 1 834 ? -76.768 27.056 28.546 1.00 26.39 834 SER A CA 1
ATOM 6427 C C . SER A 1 834 ? -76.364 28.403 29.230 1.00 26.39 834 SER A C 1
ATOM 6429 O O . SER A 1 834 ? -76.460 28.486 30.450 1.00 26.39 834 SER A O 1
ATOM 6431 N N . SER A 1 835 ? -76.126 29.485 28.452 1.00 24.12 835 SER A N 1
ATOM 6432 C CA . SER A 1 835 ? -76.253 30.946 28.794 1.00 24.12 835 SER A CA 1
ATOM 6433 C C . SER A 1 835 ? -74.983 31.806 29.051 1.00 24.12 835 SER A C 1
ATOM 6435 O O . SER A 1 835 ? -73.865 31.313 28.931 1.00 24.12 835 SER A O 1
ATOM 6437 N N . SER A 1 836 ? -75.171 33.136 29.196 1.00 23.92 836 SER A N 1
ATOM 6438 C CA . SER A 1 836 ? -74.270 34.187 28.660 1.00 23.92 836 SER A CA 1
ATOM 6439 C C . SER A 1 836 ? -74.569 35.642 29.138 1.00 23.92 836 SER A C 1
ATOM 6441 O O . SER A 1 836 ? -75.731 35.918 29.421 1.00 23.92 836 SER A O 1
ATOM 6443 N N . VAL A 1 837 ? -73.595 36.576 28.986 1.00 25.05 837 VAL A N 1
ATOM 6444 C CA . VAL A 1 837 ? -73.685 38.085 28.908 1.00 25.05 837 VAL A CA 1
ATOM 6445 C C . VAL A 1 837 ? -73.506 38.949 30.201 1.00 25.05 837 VAL A C 1
ATOM 6447 O O . VAL A 1 837 ? -73.930 38.545 31.274 1.00 25.05 837 VAL A O 1
ATOM 6450 N N . ALA A 1 838 ? -72.947 40.175 30.005 1.00 24.41 838 ALA A N 1
ATOM 6451 C CA . ALA A 1 838 ? -72.744 41.372 30.882 1.00 24.41 838 ALA A CA 1
ATOM 6452 C C . ALA A 1 838 ? -71.518 41.344 31.845 1.00 24.41 838 ALA A C 1
ATOM 6454 O O . ALA A 1 838 ? -71.332 40.336 32.514 1.00 24.41 838 ALA A O 1
ATOM 6455 N N . VAL A 1 839 ? -70.557 42.296 31.936 1.00 25.75 839 VAL A N 1
ATOM 6456 C CA . VAL A 1 839 ? -70.384 43.769 31.686 1.00 25.75 839 VAL A CA 1
ATOM 6457 C C . VAL A 1 839 ? -70.701 44.668 32.905 1.00 25.75 839 VAL A C 1
ATOM 6459 O O . VAL A 1 839 ? -71.870 44.757 33.254 1.00 25.75 839 VAL A O 1
ATOM 6462 N N . GLU A 1 840 ? -69.673 45.310 33.512 1.00 25.12 840 GLU A N 1
ATOM 6463 C CA . GLU A 1 840 ? -69.558 46.754 33.904 1.00 25.12 840 GLU A CA 1
ATOM 6464 C C . GLU A 1 840 ? -68.407 47.086 34.918 1.00 25.12 840 GLU A C 1
ATOM 6466 O O . GLU A 1 840 ? -68.222 46.395 35.915 1.00 25.12 840 GLU A O 1
ATOM 6471 N N . ASP A 1 841 ? -67.690 48.188 34.625 1.00 24.08 841 ASP A N 1
ATOM 6472 C CA . ASP A 1 841 ? -67.096 49.258 35.477 1.00 24.08 841 ASP A CA 1
ATOM 6473 C C . ASP A 1 841 ? -65.874 49.182 36.450 1.00 24.08 841 ASP A C 1
ATOM 6475 O O . ASP A 1 841 ? -65.359 48.143 36.855 1.00 24.08 841 ASP A O 1
ATOM 6479 N N . HIS A 1 842 ? -65.363 50.404 36.716 1.00 25.69 842 HIS A N 1
ATOM 6480 C CA . HIS A 1 842 ? -64.055 50.846 37.251 1.00 25.69 842 HIS A CA 1
ATOM 6481 C C . HIS A 1 842 ? -63.883 50.866 38.798 1.00 25.69 842 HIS A C 1
ATOM 6483 O O . HIS A 1 842 ? -64.852 51.119 39.509 1.00 25.69 842 HIS A O 1
ATOM 6489 N N . ALA A 1 843 ? -62.625 50.785 39.301 1.00 25.17 843 ALA A N 1
ATOM 6490 C CA . ALA A 1 843 ? -61.905 51.876 40.033 1.00 25.17 843 ALA A CA 1
ATOM 6491 C C . ALA A 1 843 ? -60.757 51.440 41.008 1.00 25.17 843 ALA A C 1
ATOM 6493 O O . ALA A 1 843 ? -60.985 50.753 41.998 1.00 25.17 843 ALA A O 1
ATOM 6494 N N . ASP A 1 844 ? -59.535 51.926 40.739 1.00 25.45 844 ASP A N 1
ATOM 6495 C CA . ASP A 1 844 ? -58.489 52.491 41.634 1.00 25.45 844 ASP A CA 1
ATOM 6496 C C . ASP A 1 844 ? -58.134 51.944 43.057 1.00 25.45 844 ASP A C 1
ATOM 6498 O O . ASP A 1 844 ? -58.742 52.333 44.047 1.00 25.45 844 ASP A O 1
ATOM 6502 N N . THR A 1 845 ? -56.937 51.313 43.150 1.00 21.28 845 THR A N 1
ATOM 6503 C CA . THR A 1 845 ? -55.837 51.447 44.179 1.00 21.28 845 THR A CA 1
ATOM 6504 C C . THR A 1 845 ? -56.060 51.248 45.710 1.00 21.28 845 THR A C 1
ATOM 6506 O O . THR A 1 845 ? -57.179 51.371 46.189 1.00 21.28 845 THR A O 1
ATOM 6509 N N . PRO A 1 846 ? -54.995 51.075 46.555 1.00 39.50 846 PRO A N 1
ATOM 6510 C CA . PRO A 1 846 ? -53.575 50.732 46.295 1.00 39.50 846 PRO A CA 1
ATOM 6511 C C . PRO A 1 846 ? -52.938 49.644 47.226 1.00 39.50 846 PRO A C 1
ATOM 6513 O O . PRO A 1 846 ? -53.506 49.238 48.231 1.00 39.50 846 PRO A O 1
ATOM 6516 N N . ALA A 1 847 ? -51.662 49.334 46.937 1.00 24.17 847 ALA A N 1
ATOM 6517 C CA . ALA A 1 847 ? -50.558 49.024 47.876 1.00 24.17 847 ALA A CA 1
ATOM 6518 C C . ALA A 1 847 ? -50.412 47.647 48.591 1.00 24.17 847 ALA A C 1
ATOM 6520 O O . ALA A 1 847 ? -51.083 47.326 49.562 1.00 24.17 847 ALA A O 1
ATOM 6521 N N . GLU A 1 848 ? -49.310 46.992 48.190 1.00 23.69 848 GLU A N 1
ATOM 6522 C CA . GLU A 1 848 ? -48.296 46.274 48.993 1.00 23.69 848 GLU A CA 1
ATOM 6523 C C . GLU A 1 848 ? -48.419 44.786 49.415 1.00 23.69 848 GLU A C 1
ATOM 6525 O O . GLU A 1 848 ? -49.302 44.346 50.137 1.00 23.69 848 GLU A O 1
ATOM 6530 N N . ALA A 1 849 ? -47.323 44.091 49.061 1.00 24.62 849 ALA A N 1
ATOM 6531 C CA . ALA A 1 849 ? -46.655 42.977 49.744 1.00 24.62 849 ALA A CA 1
ATOM 6532 C C . ALA A 1 849 ? -47.167 41.518 49.603 1.00 24.62 849 ALA A C 1
ATOM 6534 O O . ALA A 1 849 ? -47.971 41.022 50.379 1.00 24.62 849 ALA A O 1
ATOM 6535 N N . GLN A 1 850 ? -46.414 40.792 48.760 1.00 24.03 850 GLN A N 1
ATOM 6536 C CA . GLN A 1 850 ? -45.772 39.496 49.060 1.00 24.03 850 GLN A CA 1
ATOM 6537 C C . GLN A 1 850 ? -46.539 38.153 48.901 1.00 24.03 850 GLN A C 1
ATOM 6539 O O . GLN A 1 850 ? -47.378 37.770 49.705 1.00 24.03 850 GLN A O 1
ATOM 6544 N N . THR A 1 851 ? -45.997 37.363 47.955 1.00 23.03 851 THR A N 1
ATOM 6545 C CA . THR A 1 851 ? -45.705 35.910 48.049 1.00 23.03 851 THR A CA 1
ATOM 6546 C C . THR A 1 851 ? -46.680 34.891 47.421 1.00 23.03 851 THR A C 1
ATOM 6548 O O . THR A 1 851 ? -47.718 34.551 47.968 1.00 23.03 851 THR A O 1
ATOM 6551 N N . GLU A 1 852 ? -46.181 34.315 46.316 1.00 24.86 852 GLU A N 1
ATOM 6552 C CA . GLU A 1 852 ? -46.361 32.953 45.766 1.00 24.86 852 GLU A CA 1
ATOM 6553 C C . GLU A 1 852 ? -47.694 32.421 45.191 1.00 24.86 852 GLU A C 1
ATOM 6555 O O . GLU A 1 852 ? -48.797 32.593 45.695 1.00 24.86 852 GLU A O 1
ATOM 6560 N N . SER A 1 853 ? -47.491 31.591 44.155 1.00 23.92 853 SER A N 1
ATOM 6561 C CA . SER A 1 853 ? -48.393 30.594 43.558 1.00 23.92 853 SER A CA 1
ATOM 6562 C C . SER A 1 853 ? -49.605 31.079 42.746 1.00 23.92 853 SER A C 1
ATOM 6564 O O . SER A 1 853 ? -50.709 31.188 43.260 1.00 23.92 853 SER A O 1
ATOM 6566 N N . GLN A 1 854 ? -49.436 31.174 41.418 1.00 23.94 854 GLN A N 1
ATOM 6567 C CA . GLN A 1 854 ? -50.451 30.722 40.449 1.00 23.94 854 GLN A CA 1
ATOM 6568 C C . GLN A 1 854 ? -49.789 30.057 39.232 1.00 23.94 854 GLN A C 1
ATOM 6570 O O . GLN A 1 854 ? -48.671 30.396 38.845 1.00 23.94 854 GLN A O 1
ATOM 6575 N N . THR A 1 855 ? -50.467 29.061 38.661 1.00 25.34 855 THR A N 1
ATOM 6576 C CA . THR A 1 855 ? -49.959 28.179 37.601 1.00 25.34 855 THR A CA 1
ATOM 6577 C C . THR A 1 855 ? -50.876 28.236 36.380 1.00 25.34 855 THR A C 1
ATOM 6579 O O . THR A 1 855 ? -52.086 28.137 36.523 1.00 25.34 855 THR A O 1
ATOM 6582 N N . GLU A 1 856 ? -50.264 28.339 35.196 1.00 33.06 856 GLU A N 1
ATOM 6583 C CA . GLU A 1 856 ? -50.817 27.996 33.871 1.00 33.06 856 GLU A CA 1
ATOM 6584 C C . GLU A 1 856 ? -52.179 28.613 33.465 1.00 33.06 856 GLU A C 1
ATOM 6586 O O . GLU A 1 856 ? -53.216 27.956 33.442 1.00 33.06 856 GLU A O 1
ATOM 6591 N N . GLY A 1 857 ? -52.115 29.847 32.952 1.00 25.62 857 GLY A N 1
ATOM 6592 C CA . GLY A 1 857 ? -53.055 30.397 31.966 1.00 25.62 857 GLY A CA 1
ATOM 6593 C C . GLY A 1 857 ? -52.262 31.077 30.848 1.00 25.62 857 GLY A C 1
ATOM 6594 O O . GLY A 1 857 ? -52.002 32.273 30.912 1.00 25.62 857 GLY A O 1
ATOM 6595 N N . ASN A 1 858 ? -51.767 30.300 29.879 1.00 28.45 858 ASN A N 1
ATOM 6596 C CA . ASN A 1 858 ? -50.796 30.783 28.891 1.00 28.45 858 ASN A CA 1
ATOM 6597 C C . ASN A 1 858 ? -51.509 31.455 27.699 1.00 28.45 858 ASN A C 1
ATOM 6599 O O . ASN A 1 858 ? -51.634 30.864 26.626 1.00 28.45 858 ASN A O 1
ATOM 6603 N N . ASP A 1 859 ? -51.982 32.688 27.894 1.00 29.91 859 ASP A N 1
ATOM 6604 C CA . ASP A 1 859 ? -52.433 33.533 26.785 1.00 29.91 859 ASP A CA 1
ATOM 6605 C C . ASP A 1 859 ? -51.259 33.844 25.843 1.00 29.91 859 ASP A C 1
ATOM 6607 O O . ASP A 1 859 ? -50.192 34.313 26.254 1.00 29.91 859 ASP A O 1
ATOM 6611 N N . TYR A 1 860 ? -51.462 33.582 24.551 1.00 36.94 860 TYR A N 1
ATOM 6612 C CA . TYR A 1 860 ? -50.482 33.838 23.496 1.00 36.94 860 TYR A CA 1
ATOM 6613 C C . TYR A 1 860 ? -50.379 35.344 23.217 1.00 36.94 860 TYR A C 1
ATOM 6615 O O . TYR A 1 860 ? -51.038 35.869 22.323 1.00 36.94 860 TYR A O 1
ATOM 6623 N N . ASN A 1 861 ? -49.543 36.043 23.985 1.00 35.38 861 ASN A N 1
ATOM 6624 C CA . ASN A 1 861 ? -49.271 37.467 23.795 1.00 35.38 861 ASN A CA 1
ATOM 6625 C C . ASN A 1 861 ? -47.939 37.687 23.047 1.00 35.38 861 ASN A C 1
ATOM 6627 O O . ASN A 1 861 ? -46.888 37.196 23.466 1.00 35.38 861 ASN A O 1
ATOM 6631 N N . ASP A 1 862 ? -47.974 38.469 21.963 1.00 44.38 862 ASP A N 1
ATOM 6632 C CA . ASP A 1 862 ? -46.897 38.650 20.965 1.00 44.38 862 ASP A CA 1
ATOM 6633 C C . ASP A 1 862 ? -45.663 39.444 21.467 1.00 44.38 862 ASP A C 1
ATOM 6635 O O . ASP A 1 862 ? -44.791 39.867 20.706 1.00 44.38 862 ASP A O 1
ATOM 6639 N N . GLN A 1 863 ? -45.545 39.655 22.780 1.00 38.72 863 GLN A N 1
ATOM 6640 C CA . GLN A 1 863 ? -44.470 40.446 23.389 1.00 38.72 863 GLN A CA 1
ATOM 6641 C C . GLN A 1 863 ? -43.104 39.734 23.404 1.00 38.72 863 GLN A C 1
ATOM 6643 O O . GLN A 1 863 ? -42.078 40.391 23.581 1.00 38.72 863 GLN A O 1
ATOM 6648 N N . ARG A 1 864 ? -43.056 38.414 23.165 1.00 43.91 864 ARG A N 1
ATOM 6649 C CA . ARG A 1 864 ? -41.818 37.603 23.202 1.00 43.91 864 ARG A CA 1
ATOM 6650 C C . ARG A 1 864 ? -40.806 37.910 22.084 1.00 43.91 864 ARG A C 1
ATOM 6652 O O . ARG A 1 864 ? -39.669 37.459 22.171 1.00 43.91 864 ARG A O 1
ATOM 6659 N N . ALA A 1 865 ? -41.185 38.662 21.049 1.00 40.47 865 ALA A N 1
ATOM 6660 C CA . ALA A 1 865 ? -40.363 38.881 19.852 1.00 40.47 865 ALA A CA 1
ATOM 6661 C C . ALA A 1 865 ? -39.427 40.114 19.898 1.00 40.47 865 ALA A C 1
ATOM 6663 O O . ALA A 1 865 ? -38.809 40.440 18.887 1.00 40.47 865 ALA A O 1
ATOM 6664 N N . ARG A 1 866 ? -39.332 40.838 21.026 1.00 46.34 866 ARG A N 1
ATOM 6665 C CA . ARG A 1 866 ? -38.623 42.138 21.093 1.00 46.34 866 ARG A CA 1
ATOM 6666 C C . ARG A 1 866 ? -37.159 42.087 21.543 1.00 46.34 866 ARG A C 1
ATOM 6668 O O . ARG A 1 866 ? -36.465 43.092 21.418 1.00 46.34 866 ARG A O 1
ATOM 6675 N N . GLU A 1 867 ? -36.671 40.951 22.030 1.00 62.28 867 GLU A N 1
ATOM 6676 C CA . GLU A 1 867 ? -35.280 40.811 22.481 1.00 62.28 867 GLU A CA 1
ATOM 6677 C C . GLU A 1 867 ? -34.384 40.302 21.347 1.00 62.28 867 GLU A C 1
ATOM 6679 O O . GLU A 1 867 ? -34.153 39.102 21.185 1.00 62.28 867 GLU A O 1
ATOM 6684 N N . VAL A 1 868 ? -33.905 41.255 20.541 1.00 77.75 868 VAL A N 1
ATOM 6685 C CA . VAL A 1 868 ? -32.970 41.028 19.433 1.00 77.75 868 VAL A CA 1
ATOM 6686 C C . VAL A 1 868 ? -31.606 41.613 19.799 1.00 77.75 868 VAL A C 1
ATOM 6688 O O . VAL A 1 868 ? -31.404 42.828 19.794 1.00 77.75 868 VAL A O 1
ATOM 6691 N N . THR A 1 869 ? -30.657 40.744 20.139 1.00 80.25 869 THR A N 1
ATOM 6692 C CA . THR A 1 869 ? -29.285 41.124 20.502 1.00 80.25 869 THR A CA 1
ATOM 6693 C C . THR A 1 869 ? -28.359 40.967 19.305 1.00 80.25 869 THR A C 1
ATOM 6695 O O . THR A 1 869 ? -28.320 39.909 18.685 1.00 80.25 869 THR A O 1
ATOM 6698 N N . HIS A 1 870 ? -27.590 42.009 18.993 1.00 83.69 870 HIS A N 1
ATOM 6699 C CA . HIS A 1 870 ? -26.688 42.040 17.842 1.00 83.69 870 HIS A CA 1
ATOM 6700 C C . HIS A 1 870 ? -25.219 41.939 18.281 1.00 83.69 870 HIS A C 1
ATOM 6702 O O . HIS A 1 870 ? -24.853 42.338 19.389 1.00 83.69 870 HIS A O 1
ATOM 6708 N N . GLY A 1 871 ? -24.372 41.425 17.394 1.00 79.94 871 GLY A N 1
ATOM 6709 C CA . GLY A 1 871 ? -22.940 41.252 17.600 1.00 79.94 871 GLY A CA 1
ATOM 6710 C C . GLY A 1 871 ? -22.143 41.383 16.304 1.00 79.94 871 GLY A C 1
ATOM 6711 O O . GLY A 1 871 ? -22.651 41.122 15.213 1.00 79.94 871 GLY A O 1
ATOM 6712 N N . ARG A 1 872 ? -20.872 41.771 16.428 1.00 82.12 872 ARG A N 1
ATOM 6713 C CA . ARG A 1 872 ? -19.904 41.846 15.323 1.00 82.12 872 ARG A CA 1
ATOM 6714 C C . ARG A 1 872 ? -18.981 40.630 15.384 1.00 82.12 872 ARG A C 1
ATOM 6716 O O . ARG A 1 872 ? -18.400 40.379 16.439 1.00 82.12 872 ARG A O 1
ATOM 6723 N N . LEU A 1 873 ? -18.842 39.897 14.281 1.00 81.38 873 LEU A N 1
ATOM 6724 C CA . LEU A 1 873 ? -17.919 38.768 14.149 1.00 81.38 873 LEU A CA 1
ATOM 6725 C C . LEU A 1 873 ? -16.714 39.141 13.280 1.00 81.38 873 LEU A C 1
ATOM 6727 O O . LEU A 1 873 ? -16.872 39.616 12.153 1.00 81.38 873 LEU A O 1
ATOM 6731 N N . VAL A 1 874 ? -15.518 38.842 13.787 1.00 76.88 874 VAL A N 1
ATOM 6732 C CA . VAL A 1 874 ? -14.239 38.928 13.067 1.00 76.88 874 VAL A CA 1
ATOM 6733 C C . VAL A 1 874 ? -13.528 37.585 13.240 1.00 76.88 874 VAL A C 1
ATOM 6735 O O . VAL A 1 874 ? -13.405 37.104 14.363 1.00 76.88 874 VAL A O 1
ATOM 6738 N N . GLN A 1 875 ? -13.109 36.948 12.138 1.00 72.81 875 GLN A N 1
ATOM 6739 C CA . GLN A 1 875 ? -12.520 35.593 12.145 1.00 72.81 875 GLN A CA 1
ATOM 6740 C C . GLN A 1 875 ? -13.379 34.542 12.893 1.00 72.81 875 GLN A C 1
ATOM 6742 O O . GLN A 1 875 ? -12.859 33.622 13.517 1.00 72.81 875 GLN A O 1
ATOM 6747 N N . GLY A 1 876 ? -14.707 34.693 12.867 1.00 72.94 876 GLY A N 1
ATOM 6748 C CA . GLY A 1 876 ? -15.657 33.796 13.535 1.00 72.94 876 GLY A CA 1
ATOM 6749 C C . GLY A 1 876 ? -15.853 34.039 15.038 1.00 72.94 876 GLY A C 1
ATOM 6750 O O . GLY A 1 876 ? -16.712 33.392 15.632 1.00 72.94 876 GLY A O 1
ATOM 6751 N N . HIS A 1 877 ? -15.130 34.987 15.640 1.00 83.44 877 HIS A N 1
ATOM 6752 C CA . HIS A 1 877 ? -15.239 35.343 17.057 1.00 83.44 877 HIS A CA 1
ATOM 6753 C C . HIS A 1 877 ? -15.962 36.673 17.261 1.00 83.44 877 HIS A C 1
ATOM 6755 O O . HIS A 1 877 ? -15.838 37.591 16.448 1.00 83.44 877 HIS A O 1
ATOM 6761 N N . ILE A 1 878 ? -16.698 36.797 18.367 1.00 83.19 878 ILE A N 1
ATOM 6762 C CA . ILE A 1 878 ? -17.404 38.035 18.697 1.00 83.19 878 ILE A CA 1
ATOM 6763 C C . ILE A 1 878 ? -16.463 39.060 19.330 1.00 83.19 878 ILE A C 1
ATOM 6765 O O . ILE A 1 878 ? -15.780 38.780 20.321 1.00 83.19 878 ILE A O 1
ATOM 6769 N N . VAL A 1 879 ? -16.450 40.263 18.757 1.00 83.00 879 VAL A N 1
ATOM 6770 C CA . VAL A 1 879 ? -15.583 41.367 19.187 1.00 83.00 879 VAL A CA 1
ATOM 6771 C C . VAL A 1 879 ? -16.354 42.434 19.985 1.00 83.00 879 VAL A C 1
ATOM 6773 O O . VAL A 1 879 ? -17.584 42.530 19.861 1.00 83.00 879 VAL A O 1
ATOM 6776 N N . PRO A 1 880 ? -15.666 43.241 20.820 1.00 79.81 880 PRO A N 1
ATOM 6777 C CA . PRO A 1 880 ? -16.230 44.456 21.410 1.00 79.81 880 PRO A CA 1
ATOM 6778 C C . PRO A 1 880 ? -16.662 45.468 20.343 1.00 79.81 880 PRO A C 1
ATOM 6780 O O . PRO A 1 880 ? -16.161 45.451 19.219 1.00 79.81 880 PRO A O 1
ATOM 6783 N N . ASP A 1 881 ? -17.559 46.386 20.701 1.00 74.88 881 ASP A N 1
ATOM 6784 C CA . ASP A 1 881 ? -18.070 47.381 19.748 1.00 74.88 881 ASP A CA 1
ATOM 6785 C C . ASP A 1 881 ? -16.979 48.356 19.273 1.00 74.88 881 ASP A C 1
ATOM 6787 O O . ASP A 1 881 ? -16.963 48.711 18.095 1.00 74.88 881 ASP A O 1
ATOM 6791 N N . ASP A 1 882 ? -16.000 48.655 20.134 1.00 71.12 882 ASP A N 1
ATOM 6792 C CA . ASP A 1 882 ? -14.832 49.504 19.847 1.00 71.12 882 ASP A CA 1
ATOM 6793 C C . ASP A 1 882 ? -13.737 48.819 18.996 1.00 71.12 882 ASP A C 1
ATOM 6795 O O . ASP A 1 882 ? -12.685 49.408 18.736 1.00 71.12 882 ASP A O 1
ATOM 6799 N N . PHE A 1 883 ? -13.929 47.564 18.568 1.00 74.50 883 PHE A N 1
ATOM 6800 C CA . PHE A 1 883 ? -12.917 46.840 17.792 1.00 74.50 883 PHE A CA 1
ATOM 6801 C C . PHE A 1 883 ? -12.774 47.426 16.369 1.00 74.50 883 PHE A C 1
ATOM 6803 O O . PHE A 1 883 ? -13.785 47.577 15.666 1.00 74.50 883 PHE A O 1
ATOM 6810 N N . PRO A 1 884 ? -11.549 47.733 15.897 1.00 70.75 884 PRO A N 1
ATOM 6811 C CA . PRO A 1 884 ? -11.341 48.352 14.590 1.00 70.75 884 PRO A CA 1
ATOM 6812 C C . PRO A 1 884 ? -11.727 47.397 13.453 1.00 70.75 884 PRO A C 1
ATOM 6814 O O . PRO A 1 884 ? -11.279 46.251 13.413 1.00 70.75 884 PRO A O 1
ATOM 6817 N N . SER A 1 885 ? -12.544 47.866 12.506 1.00 69.50 885 SER A N 1
ATOM 6818 C CA . SER A 1 885 ? -12.854 47.091 11.296 1.00 69.50 885 SER A CA 1
ATOM 6819 C C . SER A 1 885 ? -11.592 46.862 10.444 1.00 69.50 885 SER A C 1
ATOM 6821 O O . SER A 1 885 ? -10.729 47.745 10.393 1.00 69.50 885 SER A O 1
ATOM 6823 N N . PRO A 1 886 ? -11.485 45.722 9.731 1.00 62.38 886 PRO A N 1
ATOM 6824 C CA . PRO A 1 886 ? -10.374 45.456 8.821 1.00 62.38 886 PRO A CA 1
ATOM 6825 C C . PRO A 1 886 ? -10.194 46.576 7.789 1.00 62.38 886 PRO A C 1
ATOM 6827 O O . PRO A 1 886 ? -11.160 47.043 7.184 1.00 62.38 886 PRO A O 1
ATOM 6830 N N . ALA A 1 887 ? -8.949 46.999 7.563 1.00 50.62 887 ALA A N 1
ATOM 6831 C CA . ALA A 1 887 ? -8.641 48.049 6.601 1.00 50.62 887 ALA A CA 1
ATOM 6832 C C . ALA A 1 887 ? -8.845 47.547 5.159 1.00 50.62 887 ALA A C 1
ATOM 6834 O O . ALA A 1 887 ? -7.971 46.902 4.580 1.00 50.62 887 ALA A O 1
ATOM 6835 N N . THR A 1 888 ? -9.991 47.868 4.557 1.00 46.81 888 THR A N 1
ATOM 6836 C CA . THR A 1 888 ? -10.226 47.658 3.123 1.00 46.81 888 THR A CA 1
ATOM 6837 C C . THR A 1 888 ? -9.361 48.615 2.307 1.00 46.81 888 THR A C 1
ATOM 6839 O O . THR A 1 888 ? -9.732 49.768 2.082 1.00 46.81 888 THR A O 1
ATOM 6842 N N . SER A 1 889 ? -8.204 48.136 1.850 1.00 36.31 889 SER A N 1
ATOM 6843 C CA . SER A 1 889 ? -7.348 48.849 0.901 1.00 36.31 889 SER A CA 1
ATOM 6844 C C . SER A 1 889 ? -8.117 49.159 -0.385 1.00 36.31 889 SER A C 1
ATOM 6846 O O . SER A 1 889 ? -8.525 48.247 -1.103 1.00 36.31 889 SER A O 1
ATOM 6848 N N . ALA A 1 890 ? -8.251 50.443 -0.728 1.00 38.97 890 ALA A N 1
ATOM 6849 C CA . ALA A 1 890 ? -8.944 50.925 -1.932 1.00 38.97 890 ALA A CA 1
ATOM 6850 C C . ALA A 1 890 ? -8.196 50.637 -3.261 1.00 38.97 890 ALA A C 1
ATOM 6852 O O . ALA A 1 890 ? -8.340 51.379 -4.229 1.00 38.97 890 ALA A O 1
ATOM 6853 N N . ALA A 1 891 ? -7.371 49.586 -3.293 1.00 37.94 891 ALA A N 1
ATOM 6854 C CA . ALA A 1 891 ? -6.512 49.195 -4.410 1.00 37.94 891 ALA A CA 1
ATOM 6855 C C . ALA A 1 891 ? -6.789 47.770 -4.939 1.00 37.94 891 ALA A C 1
ATOM 6857 O O . ALA A 1 891 ? -6.312 47.435 -6.016 1.00 37.94 891 ALA A O 1
ATOM 6858 N N . ASP A 1 892 ? -7.578 46.948 -4.230 1.00 30.80 892 ASP A N 1
ATOM 6859 C CA . ASP A 1 892 ? -7.870 45.544 -4.602 1.00 30.80 892 ASP A CA 1
ATOM 6860 C C . ASP A 1 892 ? -9.069 45.410 -5.581 1.00 30.80 892 ASP A C 1
ATOM 6862 O O . ASP A 1 892 ? -9.642 44.336 -5.758 1.00 30.80 892 ASP A O 1
ATOM 6866 N N . THR A 1 893 ? -9.476 46.494 -6.253 1.00 33.84 893 THR A N 1
ATOM 6867 C CA . THR A 1 893 ? -10.584 46.503 -7.230 1.00 33.84 893 THR A CA 1
ATOM 6868 C C . THR A 1 893 ? -10.148 46.127 -8.654 1.00 33.84 893 THR A C 1
ATOM 6870 O O . THR A 1 893 ? -10.451 46.870 -9.584 1.00 33.84 893 THR A O 1
ATOM 6873 N N . THR A 1 894 ? -9.474 44.986 -8.858 1.00 34.97 894 THR A N 1
ATOM 6874 C CA . THR A 1 894 ? -9.237 44.409 -10.208 1.00 34.97 894 THR A CA 1
ATOM 6875 C C . THR A 1 894 ? -8.989 42.888 -10.209 1.00 34.97 894 THR A C 1
ATOM 6877 O O . THR A 1 894 ? -7.945 42.438 -10.673 1.00 34.97 894 THR A O 1
ATOM 6880 N N . ILE A 1 895 ? -9.956 42.072 -9.771 1.00 30.45 895 ILE A N 1
ATOM 6881 C CA . ILE A 1 895 ? -10.102 40.687 -10.273 1.00 30.45 895 ILE A CA 1
ATOM 6882 C C . ILE A 1 895 ? -11.598 40.360 -10.438 1.00 30.45 895 ILE A C 1
ATOM 6884 O O . ILE A 1 895 ? -12.282 40.149 -9.437 1.00 30.45 895 ILE A O 1
ATOM 6888 N N . PRO A 1 896 ? -12.136 40.313 -11.669 1.00 35.56 896 PRO A N 1
ATOM 6889 C CA . PRO A 1 896 ? -13.368 39.592 -11.949 1.00 35.56 896 PRO A CA 1
ATOM 6890 C C . PRO A 1 896 ? -13.055 38.106 -12.191 1.00 35.56 896 PRO A C 1
ATOM 6892 O O . PRO A 1 896 ? -12.236 37.780 -13.051 1.00 35.56 896 PRO A O 1
ATOM 6895 N N . ASP A 1 897 ? -13.744 37.208 -11.483 1.00 31.84 897 ASP A N 1
ATOM 6896 C CA . ASP A 1 897 ? -13.811 35.783 -11.838 1.00 31.84 897 ASP A CA 1
ATOM 6897 C C . ASP A 1 897 ? -14.646 35.608 -13.126 1.00 31.84 897 ASP A C 1
ATOM 6899 O O . ASP A 1 897 ? -15.821 35.235 -13.089 1.00 31.84 897 ASP A O 1
ATOM 6903 N N . GLU A 1 898 ? -14.053 35.901 -14.288 1.00 32.59 898 GLU A N 1
ATOM 6904 C CA . GLU A 1 898 ? -14.611 35.508 -15.587 1.00 32.59 898 GLU A CA 1
ATOM 6905 C C . GLU A 1 898 ? -14.080 34.129 -16.014 1.00 32.59 898 GLU A C 1
ATOM 6907 O O . GLU A 1 898 ? -12.900 33.951 -16.313 1.00 32.59 898 GLU A O 1
ATOM 6912 N N . ASP A 1 899 ? -14.995 33.158 -16.086 1.00 34.44 899 ASP A N 1
ATOM 6913 C CA . ASP A 1 899 ? -14.814 31.825 -16.680 1.00 34.44 899 ASP A CA 1
ATOM 6914 C C . ASP A 1 899 ? -14.421 31.986 -18.175 1.00 34.44 899 ASP A C 1
ATOM 6916 O O . ASP A 1 899 ? -15.273 32.378 -18.985 1.00 34.44 899 ASP A O 1
ATOM 6920 N N . PRO A 1 900 ? -13.160 31.718 -18.593 1.00 34.12 900 PRO A N 1
ATOM 6921 C CA . PRO A 1 900 ? -12.599 32.178 -19.878 1.00 34.12 900 PRO A CA 1
ATOM 6922 C C . PRO A 1 900 ? -13.102 31.401 -21.113 1.00 34.12 900 PRO A C 1
ATOM 6924 O O . PRO A 1 900 ? -12.473 31.397 -22.169 1.00 34.12 900 PRO A O 1
ATOM 6927 N N . MET A 1 901 ? -14.248 30.732 -20.987 1.00 33.03 901 MET A N 1
ATOM 6928 C CA . MET A 1 901 ? -14.909 29.916 -22.009 1.00 33.03 901 MET A CA 1
ATOM 6929 C C . MET A 1 901 ? -16.373 30.333 -22.256 1.00 33.03 901 MET A C 1
ATOM 6931 O O . MET A 1 901 ? -17.135 29.589 -22.874 1.00 33.03 901 MET A O 1
ATOM 6935 N N . ALA A 1 902 ? -16.777 31.526 -21.796 1.00 40.44 902 ALA A N 1
ATOM 6936 C CA . ALA A 1 902 ? -18.141 32.050 -21.942 1.00 40.44 902 ALA A CA 1
ATOM 6937 C C . ALA A 1 902 ? -18.319 33.156 -23.007 1.00 40.44 902 ALA A C 1
ATOM 6939 O O . ALA A 1 902 ? -19.454 33.541 -23.286 1.00 40.44 902 ALA A O 1
ATOM 6940 N N . GLN A 1 903 ? -17.246 33.651 -23.639 1.00 32.31 903 GLN A N 1
ATOM 6941 C CA . GLN A 1 903 ? -17.328 34.705 -24.663 1.00 32.31 903 GLN A CA 1
ATOM 6942 C C . GLN A 1 903 ? -16.827 34.236 -26.036 1.00 32.31 903 GLN A C 1
ATOM 6944 O O . GLN A 1 903 ? -15.722 34.548 -26.478 1.00 32.31 903 GLN A O 1
ATOM 6949 N N . SER A 1 904 ? -17.680 33.509 -26.760 1.00 32.88 904 SER A N 1
ATOM 6950 C CA . SER A 1 904 ? -17.581 33.404 -28.219 1.00 32.88 904 SER A CA 1
ATOM 6951 C C . SER A 1 904 ? -18.939 33.152 -28.872 1.00 32.88 904 SER A C 1
ATOM 6953 O O . SER A 1 904 ? -19.516 32.078 -28.754 1.00 32.88 904 SER A O 1
ATOM 6955 N N . GLN A 1 905 ? -19.360 34.159 -29.642 1.00 32.19 905 GLN A N 1
ATOM 6956 C CA . GLN A 1 905 ? -20.406 34.148 -30.672 1.00 32.19 905 GLN A CA 1
ATOM 6957 C C . GLN A 1 905 ? -21.871 34.070 -30.206 1.00 32.19 905 GLN A C 1
ATOM 6959 O O . GLN A 1 905 ? -22.429 33.027 -29.880 1.00 32.19 905 GLN A O 1
ATOM 6964 N N . ALA A 1 906 ? -22.530 35.224 -30.310 1.00 28.41 906 ALA A N 1
ATOM 6965 C CA . ALA A 1 906 ? -23.978 35.351 -30.270 1.00 28.41 906 ALA A CA 1
ATOM 6966 C C . ALA A 1 906 ? -24.643 34.736 -31.515 1.00 28.41 906 ALA A C 1
ATOM 6968 O O . ALA A 1 906 ? -24.189 34.964 -32.635 1.00 28.41 906 ALA A O 1
ATOM 6969 N N . SER A 1 907 ? -25.787 34.067 -31.338 1.00 29.48 907 SER A N 1
ATOM 6970 C CA . SER A 1 907 ? -26.981 34.253 -32.187 1.00 29.48 907 SER A CA 1
ATOM 6971 C C . SER A 1 907 ? -28.184 33.429 -31.695 1.00 29.48 907 SER A C 1
ATOM 6973 O O . SER A 1 907 ? -28.043 32.448 -30.974 1.00 29.48 907 SER A O 1
ATOM 6975 N N . SER A 1 908 ? -29.379 33.842 -32.133 1.00 26.06 908 SER A N 1
ATOM 6976 C CA . SER A 1 908 ? -30.701 33.218 -31.927 1.00 26.06 908 SER A CA 1
ATOM 6977 C C . SER A 1 908 ? -31.297 33.206 -30.506 1.00 26.06 908 SER A C 1
ATOM 6979 O O . SER A 1 908 ? -31.048 32.335 -29.682 1.00 26.06 908 SER A O 1
ATOM 6981 N N . TYR A 1 909 ? -32.203 34.170 -30.306 1.00 32.25 909 TYR A N 1
ATOM 6982 C CA . TYR A 1 909 ? -33.451 34.061 -29.540 1.00 32.25 909 TYR A CA 1
ATOM 6983 C C . TYR A 1 909 ? -33.929 32.621 -29.270 1.00 32.25 909 TYR A C 1
ATOM 6985 O O . TYR A 1 909 ? -34.260 31.923 -30.223 1.00 32.25 909 TYR A O 1
ATOM 6993 N N . PHE A 1 910 ? -34.128 32.266 -27.996 1.00 26.06 910 PHE A N 1
ATOM 6994 C CA . PHE A 1 910 ? -35.264 31.456 -27.528 1.00 26.06 910 PHE A CA 1
ATOM 6995 C C . PHE A 1 910 ? -35.398 31.569 -26.000 1.00 26.06 910 PHE A C 1
ATOM 6997 O O . PHE A 1 910 ? -34.586 31.021 -25.257 1.00 26.06 910 PHE A O 1
ATOM 7004 N N . SER A 1 911 ? -36.449 32.242 -25.528 1.00 30.27 911 SER A N 1
ATOM 7005 C CA . SER A 1 911 ? -36.928 32.084 -24.150 1.00 30.27 911 SER A CA 1
ATOM 7006 C C . SER A 1 911 ? -37.803 30.829 -24.079 1.00 30.27 911 SER A C 1
ATOM 7008 O O . SER A 1 911 ? -38.751 30.736 -24.861 1.00 30.27 911 SER A O 1
ATOM 7010 N N . PRO A 1 912 ? -37.554 29.876 -23.165 1.00 29.48 912 PRO A N 1
ATOM 7011 C CA . PRO A 1 912 ? -38.547 28.883 -22.788 1.00 29.48 912 PRO A CA 1
ATOM 7012 C C . PRO A 1 912 ? -39.449 29.475 -21.699 1.00 29.48 912 PRO A C 1
ATOM 7014 O O . PRO A 1 912 ? -38.973 29.820 -20.616 1.00 29.48 912 PRO A O 1
ATOM 7017 N N . ASP A 1 913 ? -40.746 29.582 -21.986 1.00 25.92 913 ASP A N 1
ATOM 7018 C CA . ASP A 1 913 ? -41.755 29.980 -21.004 1.00 25.92 913 ASP A CA 1
ATOM 7019 C C . ASP A 1 913 ? -41.798 29.037 -19.791 1.00 25.92 913 ASP A C 1
ATOM 7021 O O . ASP A 1 913 ? -41.494 27.842 -19.867 1.00 25.92 913 ASP A O 1
ATOM 7025 N N . GLY A 1 914 ? -42.210 29.585 -18.648 1.00 29.64 914 GLY A N 1
ATOM 7026 C CA . GLY A 1 914 ? -42.278 28.846 -17.393 1.00 29.64 914 GLY A CA 1
ATOM 7027 C C . GLY A 1 914 ? -43.385 27.789 -17.372 1.00 29.64 914 GLY A C 1
ATOM 7028 O O . GLY A 1 914 ? -44.558 28.083 -17.605 1.00 29.64 914 GLY A O 1
ATOM 7029 N N . HIS A 1 915 ? -43.037 26.570 -16.955 1.00 26.94 915 HIS A N 1
ATOM 7030 C CA . HIS A 1 915 ? -44.013 25.562 -16.545 1.00 26.94 915 HIS A CA 1
ATOM 7031 C C . HIS A 1 915 ? -43.998 25.346 -15.029 1.00 26.94 915 HIS A C 1
ATOM 7033 O O . HIS A 1 915 ? -43.160 24.641 -14.476 1.00 26.94 915 HIS A O 1
ATOM 7039 N N . ALA A 1 916 ? -44.981 25.991 -14.397 1.00 32.00 916 ALA A N 1
ATOM 7040 C CA . ALA A 1 916 ? -45.652 25.651 -13.145 1.00 32.00 916 ALA A CA 1
ATOM 7041 C C . ALA A 1 916 ? -45.031 24.545 -12.263 1.00 32.00 916 ALA A C 1
ATOM 7043 O O . ALA A 1 916 ? -45.443 23.388 -12.320 1.00 32.00 916 ALA A O 1
ATOM 7044 N N . LEU A 1 917 ? -44.164 24.953 -11.334 1.00 32.03 917 LEU A N 1
ATOM 7045 C CA . LEU A 1 917 ? -44.137 24.469 -9.948 1.00 32.03 917 LEU A CA 1
ATOM 7046 C C . LEU A 1 917 ? -43.415 25.531 -9.102 1.00 32.03 917 LEU A C 1
ATOM 7048 O O . LEU A 1 917 ? -42.281 25.899 -9.399 1.00 32.03 917 LEU A O 1
ATOM 7052 N N . GLY A 1 918 ? -44.115 26.097 -8.115 1.00 31.00 918 GLY A N 1
ATOM 7053 C CA . GLY A 1 918 ? -43.670 27.295 -7.395 1.00 31.00 918 GLY A CA 1
ATOM 7054 C C . GLY A 1 918 ? -42.381 27.077 -6.600 1.00 31.00 918 GLY A C 1
ATOM 7055 O O . GLY A 1 918 ? -42.262 26.100 -5.864 1.00 31.00 918 GLY A O 1
ATOM 7056 N N . GLY A 1 919 ? -41.428 28.000 -6.744 1.00 30.88 919 GLY A N 1
ATOM 7057 C CA . GLY A 1 919 ? -40.110 27.880 -6.117 1.00 30.88 919 GLY A CA 1
ATOM 7058 C C . GLY A 1 919 ? -39.098 28.942 -6.545 1.00 30.88 919 GLY A C 1
ATOM 7059 O O . GLY A 1 919 ? -37.906 28.654 -6.578 1.00 30.88 919 GLY A O 1
ATOM 7060 N N . SER A 1 920 ? -39.539 30.159 -6.883 1.00 36.44 920 SER A N 1
ATOM 7061 C CA . SER A 1 920 ? -38.648 31.315 -7.049 1.00 36.44 920 SER A CA 1
ATOM 7062 C C . SER A 1 920 ? -38.238 31.853 -5.674 1.00 36.44 920 SER A C 1
ATOM 7064 O O . SER A 1 920 ? -38.686 32.915 -5.248 1.00 36.44 920 SER A O 1
ATOM 7066 N N . GLY A 1 921 ? -37.436 31.065 -4.963 1.00 31.98 921 GLY A N 1
ATOM 7067 C CA . GLY A 1 921 ? -36.708 31.472 -3.769 1.00 31.98 921 GLY A CA 1
ATOM 7068 C C . GLY A 1 921 ? -35.217 31.396 -4.064 1.00 31.98 921 GLY A C 1
ATOM 7069 O O . GLY A 1 921 ? -34.758 30.431 -4.680 1.00 31.98 921 GLY A O 1
ATOM 7070 N N . GLU A 1 922 ? -34.473 32.419 -3.650 1.00 33.03 922 GLU A N 1
ATOM 7071 C CA . GLU A 1 922 ? -33.012 32.385 -3.648 1.00 33.03 922 GLU A CA 1
ATOM 7072 C C . GLU A 1 922 ? -32.544 31.119 -2.912 1.00 33.03 922 GLU A C 1
ATOM 7074 O O . GLU A 1 922 ? -33.139 30.717 -1.909 1.00 33.03 922 GLU A O 1
ATOM 7079 N N . ALA A 1 923 ? -31.510 30.449 -3.424 1.00 34.69 923 ALA A N 1
ATOM 7080 C CA . ALA A 1 923 ? -30.977 29.276 -2.746 1.00 34.69 923 ALA A CA 1
ATOM 7081 C C . ALA A 1 923 ? -30.359 29.722 -1.414 1.00 34.69 923 ALA A C 1
ATOM 7083 O O . ALA A 1 923 ? -29.294 30.340 -1.413 1.00 34.69 923 ALA A O 1
ATOM 7084 N N . GLU A 1 924 ? -31.038 29.418 -0.300 1.00 44.00 924 GLU A N 1
ATOM 7085 C CA . GLU A 1 924 ? -30.510 29.614 1.054 1.00 44.00 924 GLU A CA 1
ATOM 7086 C C . GLU A 1 924 ? -29.071 29.100 1.110 1.00 44.00 924 GLU A C 1
ATOM 7088 O O . GLU A 1 924 ? -28.785 27.969 0.689 1.00 44.00 924 GLU A O 1
ATOM 7093 N N . ALA A 1 925 ? -28.165 29.939 1.613 1.00 44.47 925 ALA A N 1
ATOM 7094 C CA . ALA A 1 925 ? -26.772 29.562 1.747 1.00 44.47 925 ALA A CA 1
ATOM 7095 C C . ALA A 1 925 ? -26.663 28.295 2.599 1.00 44.47 925 ALA A C 1
ATOM 7097 O O . ALA A 1 925 ? -27.278 28.163 3.654 1.00 44.47 925 ALA A O 1
ATOM 7098 N N . SER A 1 926 ? -25.874 27.334 2.131 1.00 49.75 926 SER A N 1
ATOM 7099 C CA . SER A 1 926 ? -25.600 26.153 2.936 1.00 49.75 926 SER A CA 1
ATOM 7100 C C . SER A 1 926 ? -24.601 26.504 4.035 1.00 49.75 926 SER A C 1
ATOM 7102 O O . SER A 1 926 ? -23.620 27.190 3.758 1.00 49.75 926 SER A O 1
ATOM 7104 N N . SER A 1 927 ? -24.806 25.952 5.233 1.00 56.19 927 SER A N 1
ATOM 7105 C CA . SER A 1 927 ? -23.951 26.148 6.416 1.00 56.19 927 SER A CA 1
ATOM 7106 C C . SER A 1 927 ? -22.440 25.975 6.162 1.00 56.19 927 SER A C 1
ATOM 7108 O O . SER A 1 927 ? -21.657 26.614 6.852 1.00 56.19 927 SER A O 1
ATOM 7110 N N . ASP A 1 928 ? -22.017 25.195 5.158 1.00 54.94 928 ASP A N 1
ATOM 7111 C CA . ASP A 1 928 ? -20.606 25.120 4.736 1.00 54.94 928 ASP A CA 1
ATOM 7112 C C . ASP A 1 928 ? -20.045 26.471 4.256 1.00 54.94 928 ASP A C 1
ATOM 7114 O O . ASP A 1 928 ? -18.954 26.867 4.652 1.00 54.94 928 ASP A O 1
ATOM 7118 N N . GLU A 1 929 ? -20.798 27.187 3.413 1.00 58.50 929 GLU A N 1
ATOM 7119 C CA . GLU A 1 929 ? -20.386 28.486 2.867 1.00 58.50 929 GLU A CA 1
ATOM 7120 C C . GLU A 1 929 ? -20.436 29.602 3.906 1.00 58.50 929 GLU A C 1
ATOM 7122 O O . GLU A 1 929 ? -19.805 30.638 3.725 1.00 58.50 929 GLU A O 1
ATOM 7127 N N . GLU A 1 930 ? -21.262 29.447 4.936 1.00 61.53 930 GLU A N 1
ATOM 7128 C CA . GLU A 1 930 ? -21.291 30.369 6.067 1.00 61.53 930 GLU A CA 1
ATOM 7129 C C . GLU A 1 930 ? -20.026 30.172 6.906 1.00 61.53 930 GLU A C 1
ATOM 7131 O O . GLU A 1 930 ? -19.351 31.145 7.223 1.00 61.53 930 GLU A O 1
ATOM 7136 N N . GLU A 1 931 ? -19.635 28.923 7.165 1.00 67.75 931 GLU A N 1
ATOM 7137 C CA . GLU A 1 931 ? -18.433 28.585 7.933 1.00 67.75 931 GLU A CA 1
ATOM 7138 C C . GLU A 1 931 ? -17.128 28.974 7.224 1.00 67.75 931 GLU A C 1
ATOM 7140 O O . GLU A 1 931 ? -16.256 29.556 7.867 1.00 67.75 931 GLU A O 1
ATOM 7145 N N . ASP A 1 932 ? -17.006 28.750 5.911 1.00 64.44 932 ASP A N 1
ATOM 7146 C CA . ASP A 1 932 ? -15.810 29.166 5.158 1.00 64.44 932 ASP A CA 1
ATOM 7147 C C . ASP A 1 932 ? -15.683 30.700 5.072 1.00 64.44 932 ASP A C 1
ATOM 7149 O O . ASP A 1 932 ? -14.578 31.237 5.068 1.00 64.44 932 ASP A O 1
ATOM 7153 N N . LYS A 1 933 ? -16.809 31.431 5.061 1.00 63.75 933 LYS A N 1
ATOM 7154 C CA . LYS A 1 933 ? -16.816 32.906 5.041 1.00 63.75 933 LYS A CA 1
ATOM 7155 C C . LYS A 1 933 ? -16.573 33.517 6.420 1.00 63.75 933 LYS A C 1
ATOM 7157 O O . LYS A 1 933 ? -16.042 34.621 6.485 1.00 63.75 933 LYS A O 1
ATOM 7162 N N . LEU A 1 934 ? -16.920 32.822 7.507 1.00 66.12 934 LEU A N 1
ATOM 7163 C CA . LEU A 1 934 ? -16.635 33.265 8.878 1.00 66.12 934 LEU A CA 1
ATOM 7164 C C . LEU A 1 934 ? -15.127 33.333 9.177 1.00 66.12 934 LEU A C 1
ATOM 7166 O O . LEU A 1 934 ? -14.726 34.114 10.036 1.00 66.12 934 LEU A O 1
ATOM 7170 N N . GLN A 1 935 ? -14.295 32.556 8.475 1.00 61.09 935 GLN A N 1
ATOM 7171 C CA . GLN A 1 935 ? -12.839 32.530 8.675 1.00 61.09 935 GLN A CA 1
ATOM 7172 C C . GLN A 1 935 ? -12.064 33.608 7.892 1.00 61.09 935 GLN A C 1
ATOM 7174 O O . GLN A 1 935 ? -10.883 33.811 8.171 1.00 61.09 935 GLN A O 1
ATOM 7179 N N . ASP A 1 936 ? -12.684 34.313 6.937 1.00 64.62 936 ASP A N 1
ATOM 7180 C CA . ASP A 1 936 ? -11.987 35.315 6.116 1.00 64.62 936 ASP A CA 1
ATOM 7181 C C . ASP A 1 936 ? -11.650 36.584 6.935 1.00 64.62 936 ASP A C 1
ATOM 7183 O O . ASP A 1 936 ? -12.563 37.299 7.359 1.00 64.62 936 ASP A O 1
ATOM 7187 N N . PRO A 1 937 ? -10.362 36.933 7.144 1.00 60.56 937 PRO A N 1
ATOM 7188 C CA . PRO A 1 937 ? -9.977 38.140 7.876 1.00 60.56 937 PRO A CA 1
ATOM 7189 C C . PRO A 1 937 ? -10.358 39.449 7.163 1.00 60.56 937 PRO A C 1
ATOM 7191 O O . PRO A 1 937 ? -10.321 40.507 7.792 1.00 60.56 937 PRO A O 1
ATOM 7194 N N . LYS A 1 938 ? -10.701 39.412 5.866 1.00 58.69 938 LYS A N 1
ATOM 7195 C CA . LYS A 1 938 ? -11.124 40.588 5.092 1.00 58.69 938 LYS A CA 1
ATOM 7196 C C . LYS A 1 938 ? -12.620 40.913 5.244 1.00 58.69 938 LYS A C 1
ATOM 7198 O O . LYS A 1 938 ? -13.027 41.991 4.811 1.00 58.69 938 LYS A O 1
ATOM 7203 N N . ILE A 1 939 ? -13.440 40.028 5.827 1.00 66.12 939 ILE A N 1
ATOM 7204 C CA . ILE A 1 939 ? -14.909 40.163 5.846 1.00 66.12 939 ILE A CA 1
ATOM 7205 C C . ILE A 1 939 ? -15.453 40.169 7.284 1.00 66.12 939 ILE A C 1
ATOM 7207 O O . ILE A 1 939 ? -15.356 39.188 8.015 1.00 66.12 939 ILE A O 1
ATOM 7211 N N . GLU A 1 940 ? -16.087 41.277 7.675 1.00 76.31 940 GLU A N 1
ATOM 7212 C CA . GLU A 1 940 ? -16.816 41.409 8.945 1.00 76.31 940 GLU A CA 1
ATOM 7213 C C . GLU A 1 940 ? -18.276 40.949 8.775 1.00 76.31 940 GLU A C 1
ATOM 7215 O O . GLU A 1 940 ? -18.983 41.438 7.886 1.00 76.31 940 GLU A O 1
ATOM 7220 N N . HIS A 1 941 ? -18.748 40.050 9.646 1.00 77.81 941 HIS A N 1
ATOM 7221 C CA . HIS A 1 941 ? -20.130 39.542 9.636 1.00 77.81 941 HIS A CA 1
ATOM 7222 C C . HIS A 1 941 ? -20.913 40.051 10.846 1.00 77.81 941 HIS A C 1
ATOM 7224 O O . HIS A 1 941 ? -20.344 40.267 11.916 1.00 77.81 941 HIS A O 1
ATOM 7230 N N . MET A 1 942 ? -22.228 40.212 10.701 1.00 82.38 942 MET A N 1
ATOM 7231 C CA . MET A 1 942 ? -23.110 40.540 11.824 1.00 82.38 942 MET A CA 1
ATOM 7232 C C . MET A 1 942 ? -23.816 39.270 12.301 1.00 82.38 942 MET A C 1
ATOM 7234 O O . MET A 1 942 ? -24.306 38.497 11.484 1.00 82.38 942 MET A O 1
ATOM 7238 N N . ILE A 1 943 ? -23.863 39.047 13.612 1.00 86.19 943 ILE A N 1
ATOM 7239 C CA . ILE A 1 943 ? -24.590 37.939 14.239 1.00 86.19 943 ILE A CA 1
ATOM 7240 C C . ILE A 1 943 ? -25.729 38.492 15.088 1.00 86.19 943 ILE A C 1
ATOM 7242 O O . ILE A 1 943 ? -25.555 39.471 15.813 1.00 86.19 943 ILE A O 1
ATOM 7246 N N . THR A 1 944 ? -26.893 37.865 14.992 1.00 88.00 944 THR A N 1
ATOM 7247 C CA . THR A 1 944 ? -28.129 38.325 15.618 1.00 88.00 944 THR A CA 1
ATOM 7248 C C . THR A 1 944 ? -28.753 37.168 16.385 1.00 88.00 944 THR A C 1
ATOM 7250 O O . THR A 1 944 ? -29.015 36.106 15.826 1.00 88.00 944 THR A O 1
ATOM 7253 N N . LEU A 1 945 ? -28.971 37.368 17.680 1.00 89.00 945 LEU A N 1
ATOM 7254 C CA . LEU A 1 945 ? -29.647 36.448 18.586 1.00 89.00 945 LEU A CA 1
ATOM 7255 C C . LEU A 1 945 ? -31.062 36.964 18.851 1.00 89.00 945 LEU A C 1
ATOM 7257 O O . LEU A 1 945 ? -31.235 38.095 19.304 1.00 89.00 945 LEU A O 1
ATOM 7261 N N . VAL A 1 946 ? -32.058 36.119 18.607 1.00 87.50 946 VAL A N 1
ATOM 7262 C CA . VAL A 1 946 ? -33.475 36.392 18.861 1.00 87.50 946 VAL A CA 1
ATOM 7263 C C . VAL A 1 946 ? -33.963 35.479 19.985 1.00 87.50 946 VAL A C 1
ATOM 7265 O O . VAL A 1 946 ? -33.946 34.255 19.832 1.00 87.50 946 VAL A O 1
ATOM 7268 N N . GLY A 1 947 ? -34.423 36.076 21.088 1.00 84.88 947 GLY A N 1
ATOM 7269 C CA . GLY A 1 947 ? -35.013 35.387 22.242 1.00 84.88 947 GLY A CA 1
ATOM 7270 C C . GLY A 1 947 ? -34.228 35.557 23.550 1.00 84.88 947 GLY A C 1
ATOM 7271 O O . GLY A 1 947 ? -33.000 35.626 23.551 1.00 84.88 947 GLY A O 1
ATOM 7272 N N . ASP A 1 948 ? -34.953 35.591 24.673 1.00 87.25 948 ASP A N 1
ATOM 7273 C CA . ASP A 1 948 ? -34.390 35.767 26.020 1.00 87.25 948 ASP A CA 1
ATOM 7274 C C . ASP A 1 948 ? -33.587 34.536 26.476 1.00 87.25 948 ASP A C 1
ATOM 7276 O O . ASP A 1 948 ? -34.159 33.487 26.798 1.00 87.25 948 ASP A O 1
ATOM 7280 N N . VAL A 1 949 ? -32.263 34.698 26.561 1.00 91.31 949 VAL A N 1
ATOM 7281 C CA . VAL A 1 949 ? -31.307 33.733 27.136 1.00 91.31 949 VAL A CA 1
ATOM 7282 C C . VAL A 1 949 ? -30.685 34.211 28.459 1.00 91.31 949 VAL A C 1
ATOM 7284 O O . VAL A 1 949 ? -29.811 33.538 29.016 1.00 91.31 949 VAL A O 1
ATOM 7287 N N . ARG A 1 950 ? -31.089 35.379 28.972 1.00 90.12 950 ARG A N 1
ATOM 7288 C CA . ARG A 1 950 ? -30.352 36.112 30.006 1.00 90.12 950 ARG A CA 1
ATOM 7289 C C . ARG A 1 950 ? -30.389 35.388 31.348 1.00 90.12 950 ARG A C 1
ATOM 7291 O O . ARG A 1 950 ? -31.452 35.062 31.865 1.00 90.12 950 ARG A O 1
ATOM 7298 N N . ASN A 1 951 ? -29.216 35.166 31.945 1.00 90.38 951 ASN A N 1
ATOM 7299 C CA . ASN A 1 951 ? -29.017 34.407 33.188 1.00 90.38 951 ASN A CA 1
ATOM 7300 C C . ASN A 1 951 ? -29.519 32.943 33.153 1.00 90.38 951 ASN A C 1
ATOM 7302 O O . ASN A 1 951 ? -29.531 32.278 34.193 1.00 90.38 951 ASN A O 1
ATOM 7306 N N . ARG A 1 952 ? -29.898 32.412 31.982 1.00 92.56 952 ARG A N 1
ATOM 7307 C CA . ARG A 1 952 ? -30.435 31.051 31.813 1.00 92.56 952 ARG A CA 1
ATOM 7308 C C . ARG A 1 952 ? -29.378 30.083 31.289 1.00 92.56 952 ARG A C 1
ATOM 7310 O O . ARG A 1 952 ? -28.357 30.484 30.731 1.00 92.56 952 ARG A O 1
ATOM 7317 N N . THR A 1 953 ? -29.628 28.790 31.468 1.00 95.50 953 THR A N 1
ATOM 7318 C CA . THR A 1 953 ? -28.868 27.734 30.784 1.00 95.50 953 THR A CA 1
ATOM 7319 C C . THR A 1 953 ? -29.318 27.668 29.327 1.00 95.50 953 THR A C 1
ATOM 7321 O O . THR A 1 953 ? -30.512 27.571 29.060 1.00 95.50 953 THR A O 1
ATOM 7324 N N . VAL A 1 954 ? -28.385 27.689 28.381 1.00 96.31 954 VAL A N 1
ATOM 7325 C CA . VAL A 1 954 ? -28.672 27.594 26.946 1.00 96.31 954 VAL A CA 1
ATOM 7326 C C . VAL A 1 954 ? -28.321 26.205 26.426 1.00 96.31 954 VAL A C 1
ATOM 7328 O O . VAL A 1 954 ? -27.245 25.674 26.702 1.00 96.31 954 VAL A O 1
ATOM 7331 N N . LEU A 1 955 ? -29.233 25.623 25.651 1.00 96.56 955 LEU A N 1
ATOM 7332 C CA . LEU A 1 955 ? -29.069 24.343 24.969 1.00 96.56 955 LEU A CA 1
ATOM 7333 C C . LEU A 1 955 ? -29.025 24.618 23.461 1.00 96.56 955 LEU A C 1
ATOM 7335 O O . LEU A 1 955 ? -30.073 24.776 22.839 1.00 96.56 955 LEU A O 1
ATOM 7339 N N . ILE A 1 956 ? -27.832 24.733 22.873 1.00 96.12 956 ILE A N 1
ATOM 7340 C CA . ILE A 1 956 ? -27.674 24.935 21.425 1.00 96.12 956 ILE A CA 1
ATOM 7341 C C . ILE A 1 956 ? -27.856 23.581 20.738 1.00 96.12 956 ILE A C 1
ATOM 7343 O O . ILE A 1 956 ? -27.079 22.667 21.010 1.00 96.12 956 ILE A O 1
ATOM 7347 N N . ILE A 1 957 ? -28.857 23.449 19.863 1.00 94.06 957 ILE A N 1
ATOM 7348 C CA . ILE A 1 957 ? -29.205 22.175 19.208 1.00 94.06 957 ILE A CA 1
ATOM 7349 C C . ILE A 1 957 ? -29.013 22.257 17.691 1.00 94.06 957 ILE A C 1
ATOM 7351 O O . ILE A 1 957 ? -29.472 23.207 17.055 1.00 94.06 957 ILE A O 1
ATOM 7355 N N . ASP A 1 958 ? -28.432 21.214 17.096 1.00 92.88 958 ASP A N 1
ATOM 7356 C CA . ASP A 1 958 ? -28.460 20.974 15.646 1.00 92.88 958 ASP A CA 1
ATOM 7357 C C . ASP A 1 958 ? -28.487 19.457 15.337 1.00 92.88 958 ASP A C 1
ATOM 7359 O O . ASP A 1 958 ? -28.503 18.646 16.260 1.00 92.88 958 ASP A O 1
ATOM 7363 N N . ASP A 1 959 ? -28.516 19.025 14.069 1.00 92.25 959 ASP A N 1
ATOM 7364 C CA . ASP A 1 959 ? -28.378 17.591 13.743 1.00 92.25 959 ASP A CA 1
ATOM 7365 C C . ASP A 1 959 ? -26.930 17.109 13.789 1.00 92.25 959 ASP A C 1
ATOM 7367 O O . ASP A 1 959 ? -26.693 15.962 14.167 1.00 92.25 959 ASP A O 1
ATOM 7371 N N . MET A 1 960 ? -25.957 17.955 13.434 1.00 92.44 960 MET A N 1
ATOM 7372 C CA . MET A 1 960 ? -24.554 17.543 13.382 1.00 92.44 960 MET A CA 1
ATOM 7373 C C . MET A 1 960 ? -23.544 18.638 13.735 1.00 92.44 960 MET A C 1
ATOM 7375 O O . MET A 1 960 ? -23.713 19.809 13.392 1.00 92.44 960 MET A O 1
ATOM 7379 N N . ILE A 1 961 ? -22.445 18.221 14.366 1.00 93.25 961 ILE A N 1
ATOM 7380 C CA . ILE A 1 961 ? -21.224 19.017 14.527 1.00 93.25 961 ILE A CA 1
ATOM 7381 C C . ILE A 1 961 ? -20.208 18.506 13.505 1.00 93.25 961 ILE A C 1
ATOM 7383 O O . ILE A 1 961 ? -19.725 17.382 13.628 1.00 93.25 961 ILE A O 1
ATOM 7387 N N . ASP A 1 962 ? -19.897 19.331 12.508 1.0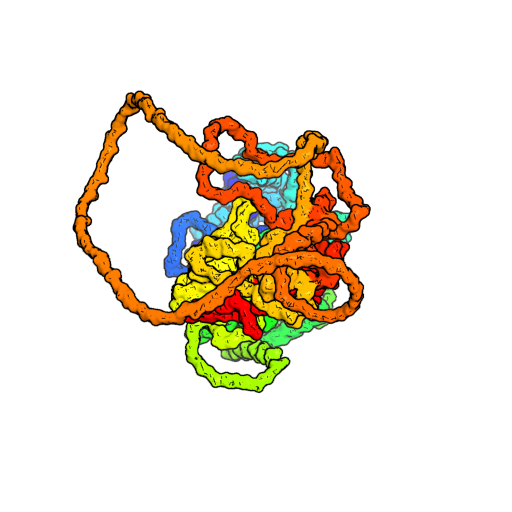0 90.44 962 ASP A N 1
ATOM 7388 C CA . ASP A 1 962 ? -18.867 19.069 11.497 1.00 90.44 962 ASP A CA 1
ATOM 7389 C C . ASP A 1 962 ? -17.687 20.022 11.740 1.00 90.44 962 ASP A C 1
ATOM 7391 O O . ASP A 1 962 ? -16.717 19.629 12.383 1.00 90.44 962 ASP A O 1
ATOM 7395 N N . LYS A 1 963 ? -17.834 21.305 11.380 1.00 90.12 963 LYS A N 1
ATOM 7396 C CA . LYS A 1 963 ? -16.915 22.388 11.768 1.00 90.12 963 LYS A CA 1
ATOM 7397 C C . LYS A 1 963 ? -17.359 23.064 13.076 1.00 90.12 963 LYS A C 1
ATOM 7399 O O . LYS A 1 963 ? -18.526 23.017 13.463 1.00 90.12 963 LYS A O 1
ATOM 7404 N N . SER A 1 964 ? -16.416 23.728 13.738 1.00 90.62 964 SER A N 1
ATOM 7405 C CA . SER A 1 964 ? -16.553 24.434 15.026 1.00 90.62 964 SER A CA 1
ATOM 7406 C C . SER A 1 964 ? -17.080 25.870 14.923 1.00 90.62 964 SER A C 1
ATOM 7408 O O . SER A 1 964 ? -17.786 26.325 15.822 1.00 90.62 964 SER A O 1
ATOM 7410 N N . GLY A 1 965 ? -16.731 26.603 13.859 1.00 88.44 965 GLY A N 1
ATOM 7411 C CA . GLY A 1 965 ? -16.850 28.069 13.813 1.00 88.44 965 GLY A CA 1
ATOM 7412 C C . GLY A 1 965 ? -18.257 28.607 14.092 1.00 88.44 965 GLY A C 1
ATOM 7413 O O . GLY A 1 965 ? -18.423 29.498 14.922 1.00 88.44 965 GLY A O 1
ATOM 7414 N N . SER A 1 966 ? -19.288 28.020 13.475 1.00 88.81 966 SER A N 1
ATOM 7415 C CA . SER A 1 966 ? -20.685 28.424 13.702 1.00 88.81 966 SER A CA 1
ATOM 7416 C C . SER A 1 966 ? -21.177 28.131 15.130 1.00 88.81 966 SER A C 1
ATOM 7418 O O . SER A 1 966 ? -21.986 28.883 15.673 1.00 88.81 966 SER A O 1
ATOM 7420 N N . TRP A 1 967 ? -20.667 27.071 15.766 1.00 93.56 967 TRP A N 1
ATOM 7421 C CA . TRP A 1 967 ? -20.993 26.711 17.149 1.00 93.56 967 TRP A CA 1
ATOM 7422 C C . TRP A 1 967 ? -20.320 27.643 18.155 1.00 93.56 967 TRP A C 1
ATOM 7424 O O . TRP A 1 967 ? -20.970 28.082 19.102 1.00 93.56 967 TRP A O 1
ATOM 7434 N N . ILE A 1 968 ? -19.047 27.979 17.927 1.00 93.75 968 ILE A N 1
ATOM 7435 C CA . ILE A 1 968 ? -18.298 28.934 18.751 1.00 93.75 968 ILE A CA 1
ATOM 7436 C C . ILE A 1 968 ? -18.940 30.321 18.647 1.00 93.75 968 ILE A C 1
ATOM 7438 O O . ILE A 1 968 ? -19.260 30.904 19.677 1.00 93.75 968 ILE A O 1
ATOM 7442 N N . ALA A 1 969 ? -19.235 30.810 17.438 1.00 90.44 969 ALA A N 1
ATOM 7443 C CA . ALA A 1 969 ? -19.906 32.097 17.243 1.00 90.44 969 ALA A CA 1
ATOM 7444 C C . ALA A 1 969 ? -21.263 32.173 17.973 1.00 90.44 969 ALA A C 1
ATOM 7446 O O . ALA A 1 969 ? -21.558 33.171 18.636 1.00 90.44 969 ALA A O 1
ATOM 7447 N N . ALA A 1 970 ? -22.074 31.110 17.912 1.00 92.12 970 ALA A N 1
ATOM 7448 C CA . ALA A 1 970 ? -23.344 31.038 18.635 1.00 92.12 970 ALA A CA 1
ATOM 7449 C C . ALA A 1 970 ? -23.147 31.015 20.165 1.00 92.12 970 ALA A C 1
ATOM 7451 O O . ALA A 1 970 ? -23.802 31.786 20.868 1.00 92.12 970 ALA A O 1
ATOM 7452 N N . ALA A 1 971 ? -22.221 30.194 20.678 1.00 94.56 971 ALA A N 1
ATOM 7453 C CA . ALA A 1 971 ? -21.903 30.101 22.106 1.00 94.56 971 ALA A CA 1
ATOM 7454 C C . ALA A 1 971 ? -21.361 31.426 22.672 1.00 94.56 971 ALA A C 1
ATOM 7456 O O . ALA A 1 971 ? -21.829 31.910 23.703 1.00 94.56 971 ALA A O 1
ATOM 7457 N N . GLU A 1 972 ? -20.427 32.066 21.967 1.00 93.75 972 GLU A N 1
ATOM 7458 C CA . GLU A 1 972 ? -19.909 33.379 22.344 1.00 93.75 972 GLU A CA 1
ATOM 7459 C C . GLU A 1 972 ? -20.988 34.468 22.286 1.00 93.75 972 GLU A C 1
ATOM 7461 O O . GLU A 1 972 ? -20.990 35.358 23.134 1.00 93.75 972 GLU A O 1
ATOM 7466 N N . THR A 1 973 ? -21.929 34.403 21.339 1.00 91.56 973 THR A N 1
ATOM 7467 C CA . THR A 1 973 ? -23.033 35.374 21.255 1.00 91.56 973 THR A CA 1
ATOM 7468 C C . THR A 1 973 ? -23.975 35.246 22.451 1.00 91.56 973 THR A C 1
ATOM 7470 O O . THR A 1 973 ? -24.252 36.248 23.115 1.00 91.56 973 THR A O 1
ATOM 7473 N N . VAL A 1 974 ? -24.427 34.030 22.788 1.00 92.88 974 VAL A N 1
ATOM 7474 C CA . VAL A 1 974 ? -25.337 33.837 23.932 1.00 92.88 974 VAL A CA 1
ATOM 7475 C C . VAL A 1 974 ? -24.665 34.151 25.271 1.00 92.88 974 VAL A C 1
ATOM 7477 O O . VAL A 1 974 ? -25.331 34.688 26.149 1.00 92.88 974 VAL A O 1
ATOM 7480 N N . VAL A 1 975 ? -23.357 33.909 25.431 1.00 93.56 975 VAL A N 1
ATOM 7481 C CA . VAL A 1 975 ? -22.623 34.251 26.666 1.00 93.56 975 VAL A CA 1
ATOM 7482 C C . VAL A 1 975 ? -22.237 35.732 26.711 1.00 93.56 975 VAL A C 1
ATOM 7484 O O . VAL A 1 975 ? -22.673 36.446 27.610 1.00 93.56 975 VAL A O 1
ATOM 7487 N N . LYS A 1 976 ? -21.440 36.224 25.752 1.00 91.50 976 LYS A N 1
ATOM 7488 C CA . LYS A 1 976 ? -20.812 37.558 25.827 1.00 91.50 976 LYS A CA 1
ATOM 7489 C C . LYS A 1 976 ? -21.775 38.711 25.513 1.00 91.50 976 LYS A C 1
ATOM 7491 O O . LYS A 1 976 ? -21.513 39.832 25.942 1.00 91.50 976 LYS A O 1
ATOM 7496 N N . ARG A 1 977 ? -22.865 38.469 24.769 1.00 88.00 977 ARG A N 1
ATOM 7497 C CA . ARG A 1 977 ? -23.905 39.481 24.477 1.00 88.00 977 ARG A CA 1
ATOM 7498 C C . ARG A 1 977 ? -25.265 39.143 25.094 1.00 88.00 977 ARG A C 1
ATOM 7500 O O . ARG A 1 977 ? -25.943 40.045 25.571 1.00 88.00 977 ARG A O 1
ATOM 7507 N N . GLY A 1 978 ? -25.649 37.865 25.115 1.00 86.00 978 GLY A N 1
ATOM 7508 C CA . GLY A 1 978 ? -26.899 37.398 25.730 1.00 86.00 978 GLY A CA 1
ATOM 7509 C C . GLY A 1 978 ? -26.849 37.211 27.254 1.00 86.00 978 GLY A C 1
ATOM 7510 O O . GLY A 1 978 ? -27.898 37.094 27.882 1.00 86.00 978 GLY A O 1
ATOM 7511 N N . PHE A 1 979 ? -25.659 37.205 27.870 1.00 91.50 979 PHE A N 1
ATOM 7512 C CA . PHE A 1 979 ? -25.452 36.940 29.303 1.00 91.50 979 PHE A CA 1
ATOM 7513 C C . PHE A 1 979 ? -26.037 35.591 29.775 1.00 91.50 979 PHE A C 1
ATOM 7515 O O . PHE A 1 979 ? -26.587 35.484 30.875 1.00 91.50 979 PHE A O 1
ATOM 7522 N N . ALA A 1 980 ? -25.937 34.551 28.943 1.00 92.75 980 ALA A N 1
ATOM 7523 C CA . ALA A 1 980 ? -26.268 33.178 29.315 1.00 92.75 980 ALA A CA 1
ATOM 7524 C C . ALA A 1 980 ? -25.363 32.665 30.451 1.00 92.75 980 ALA A C 1
ATOM 7526 O O . ALA A 1 980 ? -24.178 32.985 30.523 1.00 92.75 980 ALA A O 1
ATOM 7527 N N . LYS A 1 981 ? -25.927 31.830 31.330 1.00 92.31 981 LYS A N 1
ATOM 7528 C CA . LYS A 1 981 ? -25.254 31.302 32.530 1.00 92.31 981 LYS A CA 1
ATOM 7529 C C . LYS A 1 981 ? -24.364 30.090 32.243 1.00 92.31 981 LYS A C 1
ATOM 7531 O O . LYS A 1 981 ? -23.346 29.925 32.908 1.00 92.31 981 LYS A O 1
ATOM 7536 N N . LYS A 1 982 ? -24.795 29.227 31.319 1.00 94.88 982 LYS A N 1
ATOM 7537 C CA . LYS A 1 982 ? -24.105 28.009 30.855 1.00 94.88 982 LYS A CA 1
ATOM 7538 C C . LYS A 1 982 ? -24.539 27.672 29.432 1.00 94.88 982 LYS A C 1
ATOM 7540 O O . LYS A 1 982 ? -25.681 27.969 29.081 1.00 94.88 982 LYS A O 1
ATOM 7545 N N . VAL A 1 983 ? -23.690 26.998 28.658 1.00 96.69 983 VAL A N 1
ATOM 7546 C CA . VAL A 1 983 ? -23.989 26.565 27.282 1.00 96.69 983 VAL A CA 1
ATOM 7547 C C . VAL A 1 983 ? -23.670 25.086 27.074 1.00 96.69 983 VAL A C 1
ATOM 7549 O O . VAL A 1 983 ? -22.527 24.650 27.207 1.00 96.69 983 VAL A O 1
ATOM 7552 N N . TYR A 1 984 ? -24.685 24.328 26.667 1.00 97.50 984 TYR A N 1
ATOM 7553 C CA . TYR A 1 984 ? -24.562 22.947 26.207 1.00 97.50 984 TYR A CA 1
ATOM 7554 C C . TYR A 1 984 ? -24.729 22.927 24.685 1.00 97.50 984 TYR A C 1
ATOM 7556 O O . TYR A 1 984 ? -25.779 23.320 24.181 1.00 97.50 984 TYR A O 1
ATOM 7564 N N . CYS A 1 985 ? -23.723 22.458 23.949 1.00 97.25 985 CYS A N 1
ATOM 7565 C CA . CYS A 1 985 ? -23.829 22.199 22.513 1.00 97.25 985 CYS A CA 1
ATOM 7566 C C . CYS A 1 985 ? -24.250 20.742 22.306 1.00 97.25 985 CYS A C 1
ATOM 7568 O O . CYS A 1 985 ? -23.514 19.837 22.691 1.00 97.25 985 CYS A O 1
ATOM 7570 N N . ILE A 1 986 ? -25.423 20.503 21.723 1.00 96.88 986 ILE A N 1
ATOM 7571 C CA . ILE A 1 986 ? -26.009 19.168 21.574 1.00 96.88 986 ILE A CA 1
ATOM 7572 C C . ILE A 1 986 ? -26.304 18.892 20.097 1.00 96.88 986 ILE A C 1
ATOM 7574 O O . ILE A 1 986 ? -26.954 19.695 19.428 1.00 96.88 986 ILE A O 1
ATOM 7578 N N . ALA A 1 987 ? -25.870 17.742 19.589 1.00 95.81 987 ALA A N 1
ATOM 7579 C CA . ALA A 1 987 ? -26.194 17.298 18.236 1.00 95.81 987 ALA A CA 1
ATOM 7580 C C . ALA A 1 987 ? -26.436 15.789 18.168 1.00 95.81 987 ALA A C 1
ATOM 7582 O O . ALA A 1 987 ? -25.959 15.040 19.019 1.00 95.81 987 ALA A O 1
ATOM 7583 N N . THR A 1 988 ? -27.129 15.308 17.134 1.00 94.44 988 THR A N 1
ATOM 7584 C CA . THR A 1 988 ? -27.215 13.858 16.912 1.00 94.44 988 THR A CA 1
ATOM 7585 C C . THR A 1 988 ? -25.855 13.318 16.459 1.00 94.44 988 THR A C 1
ATOM 7587 O O . THR A 1 988 ? -25.319 12.417 17.101 1.00 94.44 988 THR A O 1
ATOM 7590 N N . HIS A 1 989 ? -25.244 13.879 15.414 1.00 94.38 989 HIS A N 1
ATOM 7591 C CA . HIS A 1 989 ? -24.009 13.362 14.814 1.00 94.38 989 HIS A CA 1
ATOM 7592 C C . HIS A 1 989 ? -22.772 14.201 15.185 1.00 94.38 989 HIS A C 1
ATOM 7594 O O . HIS A 1 989 ? -22.632 15.346 14.752 1.00 94.38 989 HIS A O 1
ATOM 7600 N N . GLY A 1 990 ? -21.834 13.625 15.939 1.00 93.00 990 GLY A N 1
ATOM 7601 C CA . GLY A 1 990 ? -20.508 14.215 16.165 1.00 93.00 990 GLY A CA 1
ATOM 7602 C C . GLY A 1 990 ? -19.526 13.804 15.069 1.00 93.00 990 GLY A C 1
ATOM 7603 O O . GLY A 1 990 ? -18.836 12.804 15.233 1.00 93.00 990 GLY A O 1
ATOM 7604 N N . VAL A 1 991 ? -19.490 14.536 13.950 1.00 91.62 991 VAL A N 1
ATOM 7605 C CA . VAL A 1 991 ? -18.584 14.256 12.816 1.00 91.62 991 VAL A CA 1
ATOM 7606 C C . VAL A 1 991 ? -17.183 14.821 13.073 1.00 91.62 991 VAL A C 1
ATOM 7608 O O . VAL A 1 991 ? -16.201 14.153 12.762 1.00 91.62 991 VAL A O 1
ATOM 7611 N N . PHE A 1 992 ? -17.108 16.017 13.675 1.00 91.75 992 PHE A N 1
ATOM 7612 C CA . PHE A 1 992 ? -15.879 16.695 14.115 1.00 91.75 992 PHE A CA 1
ATOM 7613 C C . PHE A 1 992 ? -14.766 16.727 13.047 1.00 91.75 992 PHE A C 1
ATOM 7615 O O . PHE A 1 992 ? -13.681 16.179 13.235 1.00 91.75 992 PHE A O 1
ATOM 7622 N N . GLY A 1 993 ? -15.035 17.377 11.914 1.00 84.50 993 GLY A N 1
ATOM 7623 C CA . GLY A 1 993 ? -14.062 17.563 10.842 1.00 84.50 993 GLY A CA 1
ATOM 7624 C C . GLY A 1 993 ? -12.892 18.466 11.254 1.00 84.50 993 GLY A C 1
ATOM 7625 O O . GLY A 1 993 ? -13.083 19.523 11.857 1.00 84.50 993 GLY A O 1
ATOM 7626 N N . GLY A 1 994 ? -11.668 18.070 10.894 1.00 85.81 994 GLY A N 1
ATOM 7627 C CA . GLY A 1 994 ? -10.454 18.825 11.221 1.00 85.81 994 GLY A CA 1
ATOM 7628 C C . GLY A 1 994 ? -10.182 18.868 12.728 1.00 85.81 994 GLY A C 1
ATOM 7629 O O . GLY A 1 994 ? -10.208 17.842 13.399 1.00 85.81 994 GLY A O 1
ATOM 7630 N N . ASP A 1 995 ? -9.920 20.061 13.255 1.00 88.38 995 ASP A N 1
ATOM 7631 C CA . ASP A 1 995 ? -9.653 20.338 14.671 1.00 88.38 995 ASP A CA 1
ATOM 7632 C C . ASP A 1 995 ? -10.903 20.819 15.442 1.00 88.38 995 ASP A C 1
ATOM 7634 O O . ASP A 1 995 ? -10.801 21.329 16.560 1.00 88.38 995 ASP A O 1
ATOM 7638 N N . ALA A 1 996 ? -12.107 20.638 14.880 1.00 91.25 996 ALA A N 1
ATOM 7639 C CA . ALA A 1 996 ? -13.346 21.205 15.418 1.00 91.25 996 ALA A CA 1
ATOM 7640 C C . ALA A 1 996 ? -13.629 20.835 16.888 1.00 91.25 996 ALA A C 1
ATOM 7642 O O . ALA A 1 996 ? -14.021 21.701 17.674 1.00 91.25 996 ALA A O 1
ATOM 7643 N N . LEU A 1 997 ? -13.401 19.574 17.282 1.00 93.88 997 LEU A N 1
ATOM 7644 C CA . LEU A 1 997 ? -13.577 19.137 18.673 1.00 93.88 997 LEU A CA 1
ATOM 7645 C C . LEU A 1 997 ? -12.593 19.846 19.617 1.00 93.88 997 LEU A C 1
ATOM 7647 O O . LEU A 1 997 ? -12.990 20.278 20.696 1.00 93.88 997 LEU A O 1
ATOM 7651 N N . GLU A 1 998 ? -11.335 20.016 19.208 1.00 92.38 998 GLU A N 1
ATOM 7652 C CA . GLU A 1 998 ? -10.306 20.691 20.006 1.00 92.38 998 GLU A CA 1
ATOM 7653 C C . GLU A 1 998 ? -10.618 22.187 20.169 1.00 92.38 998 GLU A C 1
ATOM 7655 O O . GLU A 1 998 ? -10.540 22.723 21.276 1.00 92.38 998 GLU A O 1
ATOM 7660 N N . GLN A 1 999 ? -11.049 22.858 19.097 1.00 92.56 999 GLN A N 1
ATOM 7661 C CA . GLN A 1 999 ? -11.472 24.260 19.158 1.00 92.56 999 GLN A CA 1
ATOM 7662 C C . GLN A 1 999 ? -12.692 24.458 20.074 1.00 92.56 999 GLN A C 1
ATOM 7664 O O . GLN A 1 999 ? -12.714 25.387 20.883 1.00 92.56 999 GLN A O 1
ATOM 7669 N N . MET A 1 1000 ? -13.689 23.566 20.011 1.00 94.25 1000 MET A N 1
ATOM 7670 C CA . MET A 1 1000 ? -14.851 23.624 20.908 1.00 94.25 1000 MET A CA 1
ATOM 7671 C C . MET A 1 1000 ? -14.488 23.307 22.369 1.00 94.25 1000 MET A C 1
ATOM 7673 O O . MET A 1 1000 ? -15.069 23.902 23.274 1.00 94.25 1000 MET A O 1
ATOM 7677 N N . GLN A 1 1001 ? -13.499 22.439 22.626 1.00 93.19 1001 GLN A N 1
ATOM 7678 C CA . GLN A 1 1001 ? -12.958 22.234 23.978 1.00 93.19 1001 GLN A CA 1
ATOM 7679 C C . GLN A 1 1001 ? -12.284 23.505 24.514 1.00 93.19 1001 GLN A C 1
ATOM 7681 O O . GLN A 1 1001 ? -12.573 23.915 25.640 1.00 93.19 1001 GLN A O 1
ATOM 7686 N N . LYS A 1 1002 ? -11.446 24.163 23.698 1.00 93.94 1002 LYS A N 1
ATOM 7687 C CA . LYS A 1 1002 ? -10.748 25.417 24.044 1.00 93.94 1002 LYS A CA 1
ATOM 7688 C C . LYS A 1 1002 ? -11.690 26.605 24.278 1.00 93.94 1002 LYS A C 1
ATOM 7690 O O . LYS A 1 1002 ? -11.331 27.513 25.018 1.00 93.94 1002 LYS A O 1
ATOM 7695 N N . CYS A 1 1003 ? -12.883 26.616 23.683 1.00 93.56 1003 CYS A N 1
ATOM 7696 C CA . CYS A 1 1003 ? -13.849 27.699 23.866 1.00 93.56 1003 CYS A CA 1
ATOM 7697 C C . CYS A 1 1003 ? -14.390 27.745 25.308 1.00 93.56 1003 CYS A C 1
ATOM 7699 O O . CYS A 1 1003 ? -15.132 26.859 25.737 1.00 93.56 1003 CYS A O 1
ATOM 7701 N N . GLU A 1 1004 ? -14.062 28.800 26.057 1.00 93.25 1004 GLU A N 1
ATOM 7702 C CA . GLU A 1 1004 ? -14.531 29.005 27.438 1.00 93.25 1004 GLU A CA 1
ATOM 7703 C C . GLU A 1 1004 ? -16.055 29.178 27.540 1.00 93.25 1004 GLU A C 1
ATOM 7705 O O . GLU A 1 1004 ? -16.647 28.820 28.552 1.00 93.25 1004 GLU A O 1
ATOM 7710 N N . CYS A 1 1005 ? -16.707 29.668 26.479 1.00 94.81 1005 CYS A N 1
ATOM 7711 C CA . CYS A 1 1005 ? -18.159 29.869 26.426 1.00 94.81 1005 CYS A CA 1
ATOM 7712 C C . CYS A 1 1005 ? -18.971 28.572 26.232 1.00 94.81 1005 CYS A C 1
ATOM 7714 O O . CYS A 1 1005 ? -20.193 28.650 26.168 1.00 94.81 1005 CYS A O 1
ATOM 7716 N N . ILE A 1 1006 ? -18.326 27.404 26.109 1.00 97.12 1006 ILE A N 1
ATOM 7717 C CA . ILE A 1 1006 ? -18.980 26.091 25.991 1.00 97.12 1006 ILE A CA 1
ATOM 7718 C C . ILE A 1 1006 ? -18.684 25.282 27.260 1.00 97.12 1006 ILE A C 1
ATOM 7720 O O . ILE A 1 1006 ? -17.522 24.969 27.526 1.00 97.12 1006 ILE A O 1
ATOM 7724 N N . ASP A 1 1007 ? -19.717 24.900 28.019 1.00 96.38 1007 ASP A N 1
ATOM 7725 C CA . ASP A 1 1007 ? -19.588 24.039 29.206 1.00 96.38 1007 ASP A CA 1
ATOM 7726 C C . ASP A 1 1007 ? -19.497 22.555 28.833 1.00 96.38 1007 ASP A C 1
ATOM 7728 O O . ASP A 1 1007 ? -18.716 21.811 29.423 1.00 96.38 1007 ASP A O 1
ATOM 7732 N N . ALA A 1 1008 ? -20.326 22.114 27.882 1.00 96.44 1008 ALA A N 1
ATOM 7733 C CA . ALA A 1 1008 ? -20.481 20.708 27.522 1.00 96.44 1008 ALA A CA 1
ATOM 7734 C C . ALA A 1 1008 ? -20.827 20.526 26.038 1.00 96.44 1008 ALA A C 1
ATOM 7736 O O . ALA A 1 1008 ? -21.539 21.335 25.441 1.00 96.44 1008 ALA A O 1
ATOM 7737 N N . ILE A 1 1009 ? -20.351 19.422 25.466 1.00 97.44 1009 ILE A N 1
ATOM 7738 C CA . ILE A 1 1009 ? -20.588 18.983 24.091 1.00 97.44 1009 ILE A CA 1
ATOM 7739 C C . ILE A 1 1009 ? -21.233 17.599 24.177 1.00 97.44 1009 ILE A C 1
ATOM 7741 O O . ILE A 1 1009 ? -20.632 16.673 24.713 1.00 97.44 1009 ILE A O 1
ATOM 7745 N N . VAL A 1 1010 ? -22.452 17.440 23.672 1.00 96.81 1010 VAL A N 1
ATOM 7746 C CA . VAL A 1 1010 ? -23.235 16.205 23.795 1.00 96.81 1010 VAL A CA 1
ATOM 7747 C C . VAL A 1 1010 ? -23.579 15.691 22.404 1.00 96.81 1010 VAL A C 1
ATOM 7749 O O . VAL A 1 1010 ? -24.232 16.381 21.624 1.00 96.81 1010 VAL A O 1
ATOM 7752 N N . VAL A 1 1011 ? -23.143 14.477 22.087 1.00 96.06 1011 VAL A N 1
ATOM 7753 C CA . VAL A 1 1011 ? -23.381 13.832 20.786 1.00 96.06 1011 VAL A CA 1
ATOM 7754 C C . VAL A 1 1011 ? -23.845 12.395 20.966 1.00 96.06 1011 VAL A C 1
ATOM 7756 O O . VAL A 1 1011 ? -23.783 11.859 22.068 1.00 96.06 1011 VAL A O 1
ATOM 7759 N N . THR A 1 1012 ? -24.296 11.737 19.900 1.00 93.31 1012 THR A N 1
ATOM 7760 C CA . THR A 1 1012 ? -24.529 10.283 19.917 1.00 93.31 1012 THR A CA 1
ATOM 7761 C C . THR A 1 1012 ? -23.392 9.518 19.242 1.00 93.31 1012 THR A C 1
ATOM 7763 O O . THR A 1 1012 ? -22.687 10.063 18.394 1.00 93.31 1012 THR A O 1
ATOM 7766 N N . ASN A 1 1013 ? -23.279 8.218 19.517 1.00 88.12 1013 ASN A N 1
ATOM 7767 C CA . ASN A 1 1013 ? -22.395 7.291 18.793 1.00 88.12 1013 ASN A CA 1
ATOM 7768 C C . ASN A 1 1013 ? -22.912 6.877 17.388 1.00 88.12 1013 ASN A C 1
ATOM 7770 O O . ASN A 1 1013 ? -22.573 5.809 16.877 1.00 88.12 1013 ASN A O 1
ATOM 7774 N N . SER A 1 1014 ? -23.721 7.717 16.727 1.00 86.75 1014 SER A N 1
ATOM 7775 C CA . SER A 1 1014 ? -24.126 7.521 15.318 1.00 86.75 1014 SER A CA 1
ATOM 7776 C C . SER A 1 1014 ? -22.967 7.680 14.323 1.00 86.75 1014 SER A C 1
ATOM 7778 O O . SER A 1 1014 ? -23.002 7.109 13.231 1.00 86.75 1014 SER A O 1
ATOM 7780 N N . TYR A 1 1015 ? -21.932 8.426 14.707 1.00 88.75 1015 TYR A N 1
ATOM 7781 C CA . TYR A 1 1015 ? -20.661 8.549 14.001 1.00 88.75 1015 TYR A CA 1
ATOM 7782 C C . TYR A 1 1015 ? -19.531 8.120 14.958 1.00 88.75 1015 TYR A C 1
ATOM 7784 O O . TYR A 1 1015 ? -19.604 8.459 16.141 1.00 88.75 1015 TYR A O 1
ATOM 7792 N N . PRO A 1 1016 ? -18.529 7.339 14.510 1.00 82.94 1016 PRO A N 1
ATOM 7793 C CA . PRO A 1 1016 ? -17.466 6.857 15.387 1.00 82.94 1016 PRO A CA 1
ATOM 7794 C C . PRO A 1 1016 ? -16.503 7.985 15.775 1.00 82.94 1016 PRO A C 1
ATOM 7796 O O . PRO A 1 1016 ? -16.037 8.741 14.924 1.00 82.94 1016 PRO A O 1
ATOM 7799 N N . ILE A 1 1017 ? -16.169 8.053 17.061 1.00 82.56 1017 ILE A N 1
ATOM 7800 C CA . ILE A 1 1017 ? -15.217 9.001 17.651 1.00 82.56 1017 ILE A CA 1
ATOM 7801 C C . ILE A 1 1017 ? -14.097 8.153 18.255 1.00 82.56 1017 ILE A C 1
ATOM 7803 O O . ILE A 1 1017 ? -14.393 7.199 18.966 1.00 82.56 1017 ILE A O 1
ATOM 7807 N N . SER A 1 1018 ? -12.826 8.451 17.968 1.00 79.06 1018 SER A N 1
ATOM 7808 C CA . SER A 1 1018 ? -11.724 7.625 18.481 1.00 79.06 1018 SER A CA 1
ATOM 7809 C C . SER A 1 1018 ? -11.619 7.707 20.008 1.00 79.06 1018 SER A C 1
ATOM 7811 O O . SER A 1 1018 ? -11.826 8.769 20.597 1.00 79.06 1018 SER A O 1
ATOM 7813 N N . GLU A 1 1019 ? -11.236 6.604 20.660 1.00 76.94 1019 GLU A N 1
ATOM 7814 C CA . GLU A 1 1019 ? -11.055 6.568 22.120 1.00 76.94 1019 GLU A CA 1
ATOM 7815 C C . GLU A 1 1019 ? -10.043 7.613 22.619 1.00 76.94 1019 GLU A C 1
ATOM 7817 O O . GLU A 1 1019 ? -10.154 8.123 23.730 1.00 76.94 1019 GLU A O 1
ATOM 7822 N N . GLU A 1 1020 ? -9.039 7.952 21.810 1.00 79.06 1020 GLU A N 1
ATOM 7823 C CA . GLU A 1 1020 ? -8.080 9.023 22.100 1.00 79.06 1020 GLU A CA 1
ATOM 7824 C C . GLU A 1 1020 ? -8.743 10.403 22.080 1.00 79.06 1020 GLU A C 1
ATOM 7826 O O . GLU A 1 1020 ? -8.602 11.157 23.042 1.00 79.06 1020 GLU A O 1
ATOM 7831 N N . ALA A 1 1021 ? -9.525 10.715 21.040 1.00 79.50 1021 ALA A N 1
ATOM 7832 C CA . ALA A 1 1021 ? -10.261 11.973 20.960 1.00 79.50 1021 ALA A CA 1
ATOM 7833 C C . ALA A 1 1021 ? -11.299 12.090 22.085 1.00 79.50 1021 ALA A C 1
ATOM 7835 O O . ALA A 1 1021 ? -11.437 13.157 22.674 1.00 79.50 1021 ALA A O 1
ATOM 7836 N N . ALA A 1 1022 ? -11.978 10.993 22.436 1.00 81.94 1022 ALA A N 1
ATOM 7837 C CA . ALA A 1 1022 ? -12.925 10.957 23.546 1.00 81.94 1022 ALA A CA 1
ATOM 7838 C C . ALA A 1 1022 ? -12.240 11.156 24.913 1.00 81.94 1022 ALA A C 1
ATOM 7840 O O . ALA A 1 1022 ? -12.716 11.953 25.720 1.00 81.94 1022 ALA A O 1
ATOM 7841 N N . ARG A 1 1023 ? -11.100 10.494 25.170 1.00 84.31 1023 ARG A N 1
ATOM 7842 C CA . ARG A 1 1023 ? -10.325 10.660 26.419 1.00 84.31 1023 ARG A CA 1
ATOM 7843 C C . ARG A 1 1023 ? -9.746 12.067 26.579 1.00 84.31 1023 ARG A C 1
ATOM 7845 O O . ARG A 1 1023 ? -9.711 12.578 27.694 1.00 84.31 1023 ARG A O 1
ATOM 7852 N N . ASN A 1 1024 ? -9.338 12.702 25.482 1.00 85.44 1024 ASN A N 1
ATOM 7853 C CA . ASN A 1 1024 ? -8.743 14.042 25.486 1.00 85.44 1024 ASN A CA 1
ATOM 7854 C C . ASN A 1 1024 ? -9.781 15.185 25.494 1.00 85.44 1024 ASN A C 1
ATOM 7856 O O . ASN A 1 1024 ? -9.404 16.356 25.497 1.00 85.44 1024 ASN A O 1
ATOM 7860 N N . ALA A 1 1025 ? -11.081 14.873 25.499 1.00 90.25 1025 ALA A N 1
ATOM 7861 C CA . ALA A 1 1025 ? -12.169 15.837 25.352 1.00 90.25 1025 ALA A CA 1
ATOM 7862 C C . ALA A 1 1025 ? -13.059 15.898 26.615 1.00 90.25 1025 ALA A C 1
ATOM 7864 O O . ALA A 1 1025 ? -14.177 15.387 26.599 1.00 90.25 1025 ALA A O 1
ATOM 7865 N N . PRO A 1 1026 ? -12.632 16.551 27.715 1.00 92.69 1026 PRO A N 1
ATOM 7866 C CA . PRO A 1 1026 ? -13.332 16.496 29.006 1.00 92.69 1026 PRO A CA 1
ATOM 7867 C C . PRO A 1 1026 ? -14.758 17.070 28.984 1.00 92.69 1026 PRO A C 1
ATOM 7869 O O . PRO A 1 1026 ? -15.598 16.631 29.765 1.00 92.69 1026 PRO A O 1
ATOM 7872 N N . LYS A 1 1027 ? -15.068 18.017 28.086 1.00 94.94 1027 LYS A N 1
ATOM 7873 C CA . LYS A 1 1027 ? -16.445 18.518 27.895 1.00 94.94 1027 LYS A CA 1
ATOM 7874 C C . LYS A 1 1027 ? -17.344 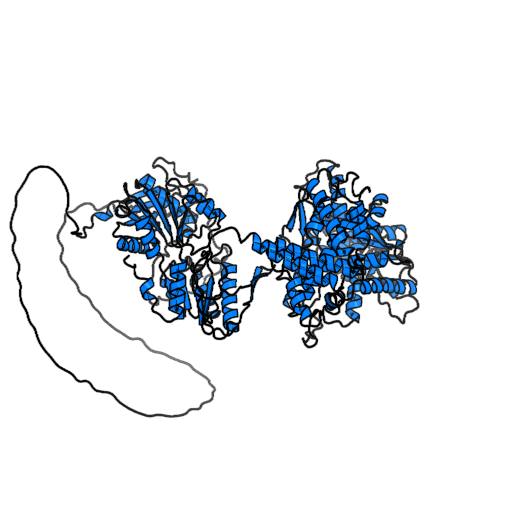17.582 27.067 1.00 94.94 1027 LYS A C 1
ATOM 7876 O O . LYS A 1 1027 ? -18.527 17.876 26.929 1.00 94.94 1027 LYS A O 1
ATOM 7881 N N . LEU A 1 1028 ? -16.812 16.515 26.460 1.00 95.88 1028 LEU A N 1
ATOM 7882 C CA . LEU A 1 1028 ? -17.554 15.643 25.542 1.00 95.88 1028 LEU A CA 1
ATOM 7883 C C . LEU A 1 1028 ? -18.333 14.557 26.298 1.00 95.88 1028 LEU A C 1
ATOM 7885 O O . LEU A 1 1028 ? -17.793 13.841 27.133 1.00 95.88 1028 LEU A O 1
ATOM 7889 N N . THR A 1 1029 ? -19.607 14.393 25.955 1.00 94.75 1029 THR A N 1
ATOM 7890 C CA . THR A 1 1029 ? -20.478 13.305 26.412 1.00 94.75 1029 THR A CA 1
ATOM 7891 C C . THR A 1 1029 ? -21.072 12.597 25.199 1.00 94.75 1029 THR A C 1
ATOM 7893 O O . THR A 1 1029 ? -21.649 13.244 24.326 1.00 94.75 1029 THR A O 1
ATOM 7896 N N . VAL A 1 1030 ? -20.954 11.268 25.147 1.00 92.38 1030 VAL A N 1
ATOM 7897 C CA . VAL A 1 1030 ? -21.484 10.444 24.050 1.00 92.38 1030 VAL A CA 1
ATOM 7898 C C . VAL A 1 1030 ? -22.671 9.614 24.544 1.00 92.38 1030 VAL A C 1
ATOM 7900 O O . VAL A 1 1030 ? -22.558 8.864 25.511 1.00 92.38 1030 VAL A O 1
ATOM 7903 N N . LEU A 1 1031 ? -23.818 9.757 23.881 1.00 91.75 1031 LEU A N 1
ATOM 7904 C CA . LEU A 1 1031 ? -25.059 9.032 24.156 1.00 91.75 1031 LEU A CA 1
ATOM 7905 C C . LEU A 1 1031 ? -25.162 7.781 23.275 1.00 91.75 1031 LEU A C 1
ATOM 7907 O O . LEU A 1 1031 ? -24.870 7.830 22.078 1.00 91.75 1031 LEU A O 1
ATOM 7911 N N . ASP A 1 1032 ? -25.616 6.670 23.856 1.00 84.94 1032 ASP A N 1
ATOM 7912 C CA . ASP A 1 1032 ? -25.693 5.385 23.159 1.00 84.94 1032 ASP A CA 1
ATOM 7913 C C . ASP A 1 1032 ? -27.008 5.181 22.384 1.00 84.94 1032 ASP A C 1
ATOM 7915 O O . ASP A 1 1032 ? -28.101 5.184 22.954 1.00 84.94 1032 ASP A O 1
ATOM 7919 N N . LEU A 1 1033 ? -26.891 4.927 21.078 1.00 85.50 1033 LEU A N 1
ATOM 7920 C CA . LEU A 1 1033 ? -27.990 4.570 20.176 1.00 85.50 1033 LEU A CA 1
ATOM 7921 C C . LEU A 1 1033 ? -28.185 3.056 19.989 1.00 85.50 1033 LEU A C 1
ATOM 7923 O O . LEU A 1 1033 ? -29.129 2.668 19.292 1.00 85.50 1033 LEU A O 1
ATOM 7927 N N . SER A 1 1034 ? -27.358 2.193 20.602 1.00 81.56 1034 SER A N 1
ATOM 7928 C CA . SER A 1 1034 ? -27.451 0.725 20.466 1.00 81.56 1034 SER A CA 1
ATOM 7929 C C . SER A 1 1034 ? -28.874 0.217 20.676 1.00 81.56 1034 SER A C 1
ATOM 7931 O O . SER A 1 1034 ? -29.373 -0.604 19.904 1.00 81.56 1034 SER A O 1
ATOM 7933 N N . PHE A 1 1035 ? -29.547 0.714 21.716 1.00 82.69 1035 PHE A N 1
ATOM 7934 C CA . PHE A 1 1035 ? -30.907 0.308 22.061 1.00 82.69 1035 PHE A CA 1
ATOM 7935 C C . PHE A 1 1035 ? -31.922 0.698 20.976 1.00 82.69 1035 PHE A C 1
ATOM 7937 O O . PHE A 1 1035 ? -32.677 -0.152 20.507 1.00 82.69 1035 PHE A O 1
ATOM 7944 N N . LEU A 1 1036 ? -31.896 1.955 20.517 1.00 85.25 1036 LEU A N 1
ATOM 7945 C CA . LEU A 1 1036 ? -32.815 2.461 19.493 1.00 85.25 1036 LEU A CA 1
ATOM 7946 C C . LEU A 1 1036 ? -32.659 1.696 18.167 1.00 85.25 1036 LEU A C 1
ATOM 7948 O O . LEU A 1 1036 ? -33.645 1.272 17.564 1.00 85.25 1036 LEU A O 1
ATOM 7952 N N . LEU A 1 1037 ? -31.413 1.467 17.741 1.00 86.12 1037 LEU A N 1
ATOM 7953 C CA . LEU A 1 1037 ? -31.095 0.757 16.501 1.00 86.12 1037 LEU A CA 1
ATOM 7954 C C . LEU A 1 1037 ? -31.407 -0.742 16.589 1.00 86.12 1037 LEU A C 1
ATOM 7956 O O . LEU A 1 1037 ? -31.977 -1.305 15.654 1.00 86.12 1037 LEU A O 1
ATOM 7960 N N . SER A 1 1038 ? -31.067 -1.401 17.700 1.00 82.25 1038 SER A N 1
ATOM 7961 C CA . SER A 1 1038 ? -31.344 -2.832 17.879 1.00 82.25 1038 SER A CA 1
ATOM 7962 C C . SER A 1 1038 ? -32.841 -3.129 17.963 1.00 82.25 1038 SER A C 1
ATOM 7964 O O . SER A 1 1038 ? -33.292 -4.106 17.363 1.00 82.25 1038 SER A O 1
ATOM 7966 N N . GLU A 1 1039 ? -33.630 -2.265 18.605 1.00 83.69 1039 GLU A N 1
ATOM 7967 C CA . GLU A 1 1039 ? -35.087 -2.392 18.662 1.00 83.69 1039 GLU A CA 1
ATOM 7968 C C . GLU A 1 1039 ? -35.743 -2.107 17.298 1.00 83.69 1039 GLU A C 1
ATOM 7970 O O . GLU A 1 1039 ? -36.651 -2.838 16.893 1.00 83.69 1039 GLU A O 1
ATOM 7975 N N . ALA A 1 1040 ? -35.246 -1.131 16.526 1.00 86.94 1040 ALA A N 1
ATOM 7976 C CA . ALA A 1 1040 ? -35.698 -0.897 15.151 1.00 86.94 1040 ALA A CA 1
ATOM 7977 C C . ALA A 1 1040 ? -35.398 -2.095 14.226 1.00 86.94 1040 ALA A C 1
ATOM 7979 O O . ALA A 1 1040 ? -36.277 -2.553 13.491 1.00 86.94 1040 ALA A O 1
ATOM 7980 N N . ILE A 1 1041 ? -34.192 -2.673 14.313 1.00 86.62 1041 ILE A N 1
ATOM 7981 C CA . ILE A 1 1041 ? -33.819 -3.911 13.605 1.00 86.62 1041 ILE A CA 1
ATOM 7982 C C . ILE A 1 1041 ? -34.732 -5.070 14.029 1.00 86.62 1041 ILE A C 1
ATOM 7984 O O . ILE A 1 1041 ? -35.249 -5.792 13.173 1.00 86.62 1041 ILE A O 1
ATOM 7988 N N . ARG A 1 1042 ? -34.972 -5.240 15.338 1.00 85.31 1042 ARG A N 1
ATOM 7989 C CA . ARG A 1 1042 ? -35.837 -6.295 15.887 1.00 85.31 1042 ARG A CA 1
ATOM 7990 C C . ARG A 1 1042 ? -37.255 -6.191 15.318 1.00 85.31 1042 ARG A C 1
ATOM 7992 O O . ARG A 1 1042 ? -37.771 -7.185 14.807 1.00 85.31 1042 ARG A O 1
ATOM 7999 N N . ARG A 1 1043 ? -37.849 -4.994 15.342 1.00 87.62 1043 ARG A N 1
ATOM 8000 C CA . ARG A 1 1043 ? -39.195 -4.727 14.810 1.00 87.62 1043 ARG A CA 1
ATOM 8001 C C . ARG A 1 1043 ? -39.271 -4.935 13.299 1.00 87.62 1043 ARG A C 1
ATOM 8003 O O . ARG A 1 1043 ? -40.129 -5.686 12.840 1.00 87.62 1043 ARG A O 1
ATOM 8010 N N . SER A 1 1044 ? -38.323 -4.381 12.537 1.00 86.94 1044 SER A N 1
ATOM 8011 C CA . SER A 1 1044 ? -38.255 -4.538 11.073 1.00 86.94 1044 SER A CA 1
ATOM 8012 C C . SER A 1 1044 ? -38.076 -5.996 10.622 1.00 86.94 1044 SER A C 1
ATOM 8014 O O . SER A 1 1044 ? -38.512 -6.365 9.527 1.00 86.94 1044 SER A O 1
ATOM 8016 N N . HIS A 1 1045 ? -37.447 -6.835 11.452 1.00 84.25 1045 HIS A N 1
ATOM 8017 C CA . HIS A 1 1045 ? -37.283 -8.266 11.198 1.00 84.25 1045 HIS A CA 1
ATOM 8018 C C . HIS A 1 1045 ? -38.553 -9.084 11.488 1.00 84.25 1045 HIS A C 1
ATOM 8020 O O . HIS A 1 1045 ? -38.876 -9.997 10.730 1.00 84.25 1045 HIS A O 1
ATOM 8026 N N . TYR A 1 1046 ? -39.277 -8.775 12.570 1.00 85.38 1046 TYR A N 1
ATOM 8027 C CA . TYR A 1 1046 ? -40.525 -9.469 12.923 1.00 85.38 1046 TYR A CA 1
ATOM 8028 C C . TYR A 1 1046 ? -41.776 -8.902 12.228 1.00 85.38 1046 TYR A C 1
ATOM 8030 O O . TYR A 1 1046 ? -42.837 -9.515 12.308 1.00 85.38 1046 TYR A O 1
ATOM 8038 N N . GLY A 1 1047 ? -41.666 -7.766 11.531 1.00 85.06 1047 GLY A N 1
ATOM 8039 C CA . GLY A 1 1047 ? -42.811 -7.078 10.922 1.00 85.06 1047 GLY A CA 1
ATOM 8040 C C . GLY A 1 1047 ? -43.671 -6.315 11.936 1.00 85.06 1047 GLY A C 1
ATOM 8041 O O . GLY A 1 1047 ? -44.846 -6.064 11.685 1.00 85.06 1047 GLY A O 1
ATOM 8042 N N . GLU A 1 1048 ? -43.100 -5.963 13.088 1.00 90.00 1048 GLU A N 1
ATOM 8043 C CA . GLU A 1 1048 ? -43.766 -5.159 14.114 1.00 90.00 1048 GLU A CA 1
ATOM 8044 C C . GLU A 1 1048 ? -43.747 -3.669 13.744 1.00 90.00 1048 GLU A C 1
ATOM 8046 O O . GLU A 1 1048 ? -42.828 -3.190 13.079 1.00 90.00 1048 GLU A O 1
ATOM 8051 N N . SER A 1 1049 ? -44.735 -2.909 14.226 1.00 87.81 1049 SER A N 1
ATOM 8052 C CA . SER A 1 1049 ? -44.770 -1.459 14.010 1.00 87.81 1049 SER A CA 1
ATOM 8053 C C . SER A 1 1049 ? -43.585 -0.762 14.683 1.00 87.81 1049 SER A C 1
ATOM 8055 O O . SER A 1 1049 ? -43.338 -0.949 15.878 1.00 87.81 1049 SER A O 1
ATOM 8057 N N . ILE A 1 1050 ? -42.892 0.085 13.922 1.00 87.88 1050 ILE A N 1
ATOM 8058 C CA . ILE A 1 1050 ? -41.795 0.948 14.387 1.00 87.88 1050 ILE A CA 1
ATOM 8059 C C . ILE A 1 1050 ? -42.328 2.268 14.971 1.00 87.88 1050 ILE A C 1
ATOM 8061 O O . ILE A 1 1050 ? -41.619 2.927 15.726 1.00 87.88 1050 ILE A O 1
ATOM 8065 N N . SER A 1 1051 ? -43.612 2.595 14.752 1.00 83.38 1051 SER A N 1
ATOM 8066 C CA . SER A 1 1051 ? -44.276 3.801 15.273 1.00 83.38 1051 SER A CA 1
ATOM 8067 C C . SER A 1 1051 ? -44.031 4.103 16.765 1.00 83.38 1051 SER A C 1
ATOM 8069 O O . SER A 1 1051 ? -43.835 5.274 17.085 1.00 83.38 1051 SER A O 1
ATOM 8071 N N . PRO A 1 1052 ? -43.984 3.116 17.688 1.00 84.31 1052 PRO A N 1
ATOM 8072 C CA . PRO A 1 1052 ? -43.713 3.380 19.104 1.00 84.31 1052 PRO A CA 1
ATOM 8073 C C . PRO A 1 1052 ? -42.316 3.946 19.402 1.00 84.31 1052 PRO A C 1
ATOM 8075 O O . PRO A 1 1052 ? -42.147 4.569 20.442 1.00 84.31 1052 PRO A O 1
ATOM 8078 N N . LEU A 1 1053 ? -41.327 3.778 18.512 1.00 83.00 1053 LEU A N 1
ATOM 8079 C CA . LEU A 1 1053 ? -39.980 4.347 18.695 1.00 83.00 1053 LEU A CA 1
ATOM 8080 C C . LEU A 1 1053 ? -39.922 5.858 18.422 1.00 83.00 1053 LEU A C 1
ATOM 8082 O O . LEU A 1 1053 ? -38.954 6.509 18.801 1.00 83.00 1053 LEU A O 1
ATOM 8086 N N . PHE A 1 1054 ? -40.960 6.412 17.790 1.00 73.50 1054 PHE A N 1
ATOM 8087 C CA . PHE A 1 1054 ? -41.122 7.851 17.566 1.00 73.50 1054 PHE A CA 1
ATOM 8088 C C . PHE A 1 1054 ? -41.897 8.554 18.680 1.00 73.50 1054 PHE A C 1
ATOM 8090 O O . PHE A 1 1054 ? -41.995 9.777 18.688 1.00 73.50 1054 PHE A O 1
ATOM 8097 N N . GLN A 1 1055 ? -42.486 7.800 19.607 1.00 68.19 1055 GLN A N 1
ATOM 8098 C CA . GLN A 1 1055 ? -43.196 8.378 20.737 1.00 68.19 1055 GLN A CA 1
ATOM 8099 C C . GLN A 1 1055 ? -42.189 8.694 21.841 1.00 68.19 1055 GLN A C 1
ATOM 8101 O O . GLN A 1 1055 ? -41.359 7.854 22.190 1.00 68.19 1055 GLN A O 1
ATOM 8106 N N . HIS A 1 1056 ? -42.291 9.881 22.444 1.00 57.53 1056 HIS A N 1
ATOM 8107 C CA . HIS A 1 1056 ? -41.651 10.110 23.734 1.00 57.53 1056 HIS A CA 1
ATOM 8108 C C . HIS A 1 1056 ? -42.279 9.139 24.735 1.00 57.53 1056 HIS A C 1
ATOM 8110 O O . HIS A 1 1056 ? -43.415 9.339 25.174 1.00 57.53 1056 HIS A O 1
ATOM 8116 N N . ILE A 1 1057 ? -41.546 8.076 25.071 1.00 44.06 1057 ILE A N 1
ATOM 8117 C CA . ILE A 1 1057 ? -41.913 7.186 26.166 1.00 44.06 1057 ILE A CA 1
ATOM 8118 C C . ILE A 1 1057 ? -42.049 8.076 27.403 1.00 44.06 1057 ILE A C 1
ATOM 8120 O O . ILE A 1 1057 ? -41.111 8.781 27.786 1.00 44.06 1057 ILE A O 1
ATOM 8124 N N . ARG A 1 1058 ? -43.254 8.100 27.973 1.00 38.12 1058 ARG A N 1
ATOM 8125 C CA . ARG A 1 1058 ? -43.468 8.647 29.308 1.00 38.12 1058 ARG A CA 1
ATOM 8126 C C . ARG A 1 1058 ? -42.846 7.633 30.267 1.00 38.12 1058 ARG A C 1
ATOM 8128 O O . ARG A 1 1058 ? -43.419 6.558 30.431 1.00 38.12 1058 ARG A O 1
ATOM 8135 N N . ASP A 1 1059 ? -41.654 7.963 30.769 1.00 31.67 1059 ASP A N 1
ATOM 8136 C CA . ASP A 1 1059 ? -41.092 7.366 31.991 1.00 31.67 1059 ASP A CA 1
ATOM 8137 C C . ASP A 1 1059 ? -42.108 7.541 33.146 1.00 31.67 1059 ASP A C 1
ATOM 8139 O O . ASP A 1 1059 ? -42.738 8.628 33.206 1.00 31.67 1059 ASP A O 1
#

Sequence (1059 aa):
MGIRGLTSALRPFAAYSKLADSVVVDGPAFAYHVFLACRLESRVSTALQDLSYTALGLAAIRWLDSLQSCGSQVAAVYFDGYLPKSKADVRLQRLVNNSATSNSYFLATKSGIWCDGDTRPRSRRASRSSRIPVPAFTVPSILEALRTSERYGHLTHVVPGEADCFCADHVRREGGAILTSDSDLFLYDLGQDGSVVFLSDLDIKPEDSESPSVLTYSQRALCETWSLEPGQQGILSLAFEIQRDPHRKIAYWASQSKTKQSANANPAEYADFISEYIKGSDPSLMIQEHLRFLDPRVSEFILSQTKDLEIASTGPEQVSKPAGPVFYLPLLLDRWDHESAWGPSTWIRQLAYSLCPTTPPVSPTVTEYRRTMSCKSNGQAIELLSEREMTETAHRLVNSCRTLVNKTAESPYLRWALFCLNQEITHASEEGKGSLVTEVLQKATKSKNRLNPGDWNAVHLTAQIQGTLYSLRMLHQVLQCQGGPLVGTCLPQVPAAELLECLSTLPSIKDFPGLTDSANLFTQLHPRGLEELLVTASLSRSVSAEETAASRPESALRLSPRLKRAVVCHRCDFGPRPTSVAKVTWLTIFSSLQGETSVKILTSVREKDVFIIQSGSPTINDTIMELLIMISACKGGSATKITAVLPYFPYSRQSKKKSHRGAITARMLSNLLGVAGVKHVITVDLHASQMQGFFKCPVDNLHAEPLIARWIRHNVPNWREAVVVSKNAGGTKRVTSLADALKLNFGMVTTDRKRGGAGMTHSMILNQLEGLEPLEPAAIRIARNSFAEPRTPTPQTARIRRSRLQTSDQGSSQRAGGLQVQTNGQVGDASPCSSSVAVEDHADTPAEAQTESQTEGNDYNDQRAREVTHGRLVQGHIVPDDFPSPATSAADTTIPDEDPMAQSQASSYFSPDGHALGGSGEAEASSDEEEDKLQDPKIEHMITLVGDVRNRTVLIIDDMIDKSGSWIAAAETVVKRGFAKKVYCIATHGVFGGDALEQMQKCECIDAIVVTNSYPISEEAARNAPKLTVLDLSFLLSEAIRRSHYGESISPLFQHIRD

Secondary structure (DSSP, 8-state):
--STTHHHHHGGGPEEEEPPSEEEEEHHHHHHHHHHHHHHHT---SGGGPPPHHHHHHHHHHHHHHHHHTT-EEEEEEEES---GGGHHHHHHHHHHHHHHHHHHHHH-TTSS--TTS-----SS--GGG-PPPPTTHHHHHHHHHHT-TTTTTSEEEESS-HHHHHHHHHHHH-EEEEES-SGGGGS---SSEEEEETTS----TT--S--EEEEE-HHHHHHHHTPPTTHHHHHHHHHHHHH-TTS-HHHHHHHHHTTHHHHH-HHHHHHHHTTTSPPPP--HHHHHHTTS--HHHHHHHHHHHHHHHHHHS------SPPPPEEE-------TTSPPTTGGGHHHHHHHHHTS--SS-S-SEEEEE-S-S-TT---EEEEPPPHHHHHHHHHHHHHHHHHHTTT--S-HHHHHHHHHHHHHHHHHHHTTPPPHHHHHHHHHGGGTT---TTSHHHHHHHHHHHHHHHHHHHHHHHHHHTTSTTS-S---S--HHHHHHHHTTPPPGGGSPPHHHHTTHHHHS-HHHHHHHHHHHHHHHHHHHHTT-SS--------------EEEEEE----S--TT---B--EEEEE-TTS-EEEEE-S--TT-EEEEEE---SSHHHHHHHHHHHHHHHHHTT-SEEEEEESS-TTGGGSS--STT---HHHHHHHHHHHHT-SEEEEE--SSGGGGGG-SS-EEEE-SHHHHHHHHHHHSTTGGG-EEEESSTTTHHHHHHHHHHHT-EEEEEEEEPP--S--S-TTSSSSS---------------------------------------------------------------------------------------------GGGG--EEEEEEETTEEE-TTPPPP---TT--------TTS-S------PPPP-S----------HHHHHHHHT-TT--EEEEEES--TTSEEEEEEEEE--SHHHHHHHHHHHHTT--SEEEEEEEEE---TTHHHHHHH-TT--EEEEETTS---HHHHHT-TTEEEE--HHHHHHHHHHHHHT--SGGGGS----

pLDDT: mean 72.64, std 23.93, range [21.28, 97.5]

Organism: Diaporthe helianthi (NCBI:txid158607)

InterPro domains:
  IPR000836 Phosphoribosyltransferase domain [cd06223] (704-757)
  IPR000836 Phosphoribosyltransferase domain [cd06223] (943-1014)
  IPR000842 Phosphoribosyl pyrophosphate synthetase, conserved site [PS00114] (685-700)
  IPR005946 Ribose-phosphate pyrophosphokinase [PF14572] (935-1054)
  IPR005946 Ribose-phosphate pyrophosphokinase [PTHR10210] (593-1056)
  IPR005946 Ribose-phosphate pyrophosphokinase [TIGR01251] (594-755)
  IPR029057 Phosphoribosyltransferase-like [G3DSA:3.40.50.2020] (592-703)
  IPR029057 Phosphoribosyltransferase-like [G3DSA:3.40.50.2020] (704-752)
  IPR029057 Phosphoribosyltransferase-like [G3DSA:3.40.50.2020] (936-1031)
  IPR029057 Phosphoribosyltransferase-like [G3DSA:3.40.50.2020] (1032-1048)
  IPR029057 Phosphoribosyltransferase-like [SSF53271] (594-715)
  IPR029057 Phosphoribosyltransferase-like [SSF53271] (718-1055)
  IPR029060 PIN-like domain superfamily [SSF88723] (1-190)
  IPR029099 Ribose-phosphate pyrophosphokinase, N-terminal domain [PF13793] (592-677)
  IPR039436 Asteroid domain [PF12813] (135-377)

Radius of gyration: 41.2 Å; chains: 1; bounding box: 123×102×101 Å